Protein 7QCW (pdb70)

Radius of gyration: 28.87 Å; Cα contacts (8 Å, |Δi|>4): 1771; chains: 2; bounding box: 70×71×73 Å

B-factor: mean 75.73, std 15.0, range [30.0, 130.93]

Sequence (804 aa):
QADLLKRGLADLQEHDAELARILDAEVARQQRTLSLVASCCAVKPRTLAASSSALVNVCENVDLVESLAIQRARELFGAQYAGVQSHSASSANYQVLAALLEPGDTLLGYKAIGYGTTKEGLIDYDEVRRLALEHRPRLIICGATAYSRVVDFERFRQIADEAGAILMADISHIAGLVATGRHPSPIDAAHVTTTCTHKQLVGPRGGLILSGRDANEKVPGRDATFSRVLELAVVNMMAAKAAALGYAMTPEFDAEMQRIRDAADVMASEFQARDYEVVGGRSENHTILIRLRAAMTGAIAETALEHCGIVVNKNRVPGETRSSFVTSGLRIGTGALAQRHVDAQGCRQIVDLLCRILDEVTPLGESEFTLDPALRKQFCAEAEALCVKYPIADYLLTQADLLKRGLADLQEHDAELARILDAEVARQQRTLSLVASCCAVKPRTLAASSSALVNVTAGCENVDLVESLAIQRARELFGAQYAGVQSHSASSANYQVLAALLEPGDTLLGMALDGTYYKAIGYGTTKEGLIDYDEVRRLALEHRPRLIICGATAYSRVVDFERFRQIADEAGAILMADISHIAGLVATGRHPSPIDAAHVTTTCTHKQLVGPRGGLILSGRDANEKVPGRDATFSRVLELAPAVNMMAAKAAALGYAMTPEFDAEMQRIRDAADVMASEFQARDYVVGGRSENHTILIRLRAAMTGAIAETALEHCGIVVNKNRVPGETRSSFVTSGLRIGTGALAQRHVDAQGCRQIVDLLCRILDEVTPLGESEFTLDPALRKQFCAEAEALCVKYPIADYL

Nearest PDB structures (foldseek):
  7qcw-assembly1_A  TM=1.003E+00  e=2.066E-83  Pseudomonas chlororaphis subsp. piscium
  7qcw-assembly1_B  TM=9.722E-01  e=6.695E-69  Pseudomonas chlororaphis subsp. piscium
  6f93-assembly1_B  TM=9.137E-01  e=5.234E-39  Helicobacter pylori 26695
  6f93-assembly1_A  TM=8.993E-01  e=3.263E-38  Helicobacter pylori 26695
  9bow-assembly1_A  TM=8.925E-01  e=2.290E-38  Thermus thermophilus HB8

Secondary structure (DSSP, 8-state):
-THHHHHHHHHHHHH-HHHHHHHHHHHHHHHHSEE--SS--PPPHHHHHHTT-GGGG---HHHHHHHHHHHHHHHHHT-SEEEEEESSHHHHHHHHHHHS--SEEEEE--EEEEE-B-TTSSB-HHHHHHHHHHH--SEEEE--SS--S---HHHHHHHHHHHT-EEEEE-TTSHHHHHTTSS---TTTSSEEEEESSTTT---S-EEEEESTTSSSBPSSSSSBHHHHHHTT--HHHHHHHHHHHHTTSHHHHHHHHHHHHHHHHHHHHHHTTTPEETTSS--TTEEEEEPPSS--HHHHHHHHHHTTEE-EE---TT--S-SSS-SEEEEE-HHHHHTT--HHHHHHHHHHHHHHHHT-EE-SSS-EE--HHHHHHHHHHHHHHHHHS--SS--/--HHHHHHHHHHHHHHT--HHHHHHHHHHHHHHHSEE--SS-----HHHHHHTT-GGGG----SHHHHHHHHHHHHHHHHHHT-SEEEEEES-HHHHHHHHHHHH--TT-EEE--------EEE-----TBTTB--HHHHHHHHHHH--SEEEE--SS--S---HHHHHHHHHHTT-EEEEE-GGGHHHHHTTSS---TTTSSEEEEESSSSS-S-S-EEEEE-TTSSSBPTTSSSBHHHHTTT---HHHHHHHHHHHHHHHSHHHHHHHHHHHHHHHHHHHHHHHTT---SSS-SSSEEEEE--TT--HHHHHHHHHHTTEE-EE---SS--S-SSS-SEEEEE-HHHHTTT--HHHHHHHHHHHHHHHTT----SSS-----SSHHHHHHHHHHHHHHHS--GGG-

Structure (mmCIF, N/CA/C/O backbone):
data_7QCW
#
_entry.id   7QCW
#
_cell.length_a   132.400
_cell.length_b   59.640
_cell.length_c   112.120
_cell.angle_alpha   90.00
_cell.angle_beta   109.41
_cell.angle_gamma   90.00
#
_symmetry.space_group_name_H-M   'C 1 2 1'
#
loop_
_atom_site.group_PDB
_atom_site.id
_atom_site.type_symbol
_atom_site.label_atom_id
_atom_site.label_alt_id
_atom_site.label_comp_id
_atom_site.label_asym_id
_atom_site.label_entity_id
_atom_site.label_seq_id
_atom_site.pdbx_PDB_ins_code
_atom_site.Cartn_x
_atom_site.Cartn_y
_atom_site.Cartn_z
_atom_site.occupancy
_atom_site.B_iso_or_equiv
_atom_site.auth_seq_id
_atom_site.auth_comp_id
_atom_site.auth_asym_id
_atom_site.auth_atom_id
_atom_site.pdbx_PDB_model_num
ATOM 1 N N . GLN A 1 18 ? 54.189 -11.804 48.675 1.00 83.16 10 GLN A N 1
ATOM 2 C CA . GLN A 1 18 ? 55.294 -12.215 47.818 1.00 96.35 10 GLN A CA 1
ATOM 3 C C . GLN A 1 18 ? 54.931 -11.973 46.349 1.00 103.18 10 GLN A C 1
ATOM 4 O O . GLN A 1 18 ? 55.340 -12.717 45.457 1.00 98.71 10 GLN A O 1
ATOM 10 N N . ALA A 1 19 ? 54.152 -10.917 46.107 1.00 104.04 11 ALA A N 1
ATOM 11 C CA . ALA A 1 19 ? 54.012 -10.388 44.756 1.00 90.60 11 ALA A CA 1
ATOM 12 C C . ALA A 1 19 ? 55.286 -9.702 44.290 1.00 87.22 11 ALA A C 1
ATOM 13 O O . ALA A 1 19 ? 55.366 -9.275 43.131 1.00 83.99 11 ALA A O 1
ATOM 15 N N . ASP A 1 20 ? 56.268 -9.584 45.188 1.00 89.00 12 ASP A N 1
ATOM 16 C CA . ASP A 1 20 ? 57.603 -9.131 44.822 1.00 92.19 12 ASP A CA 1
ATOM 17 C C . ASP A 1 20 ? 58.211 -10.017 43.743 1.00 89.68 12 ASP A C 1
ATOM 18 O O . ASP A 1 20 ? 59.047 -9.558 42.958 1.00 92.24 12 ASP A O 1
ATOM 23 N N . LEU A 1 21 ? 57.807 -11.290 43.701 1.00 88.23 13 LEU A N 1
ATOM 24 C CA . LEU A 1 21 ? 58.330 -12.224 42.710 1.00 87.90 13 LEU A CA 1
ATOM 25 C C . LEU A 1 21 ? 58.094 -11.717 41.293 1.00 86.60 13 LEU A C 1
ATOM 26 O O . LEU A 1 21 ? 59.017 -11.686 40.468 1.00 84.87 13 LEU A O 1
ATOM 31 N N . LEU A 1 22 ? 56.859 -11.309 40.993 1.00 82.57 14 LEU A N 1
ATOM 32 C CA . LEU A 1 22 ? 56.533 -10.835 39.654 1.00 81.26 14 LEU A CA 1
ATOM 33 C C . LEU A 1 22 ? 57.037 -9.418 39.397 1.00 82.38 14 LEU A C 1
ATOM 34 O O . LEU A 1 22 ? 57.446 -9.115 38.272 1.00 69.65 14 LEU A O 1
ATOM 39 N N . LYS A 1 23 ? 56.998 -8.543 40.407 1.00 86.41 15 LYS A N 1
ATOM 40 C CA . LYS A 1 23 ? 57.454 -7.170 40.226 1.00 87.78 15 LYS A CA 1
ATOM 41 C C . LYS A 1 23 ? 58.939 -7.110 39.911 1.00 82.88 15 LYS A C 1
ATOM 42 O O . LYS A 1 23 ? 59.359 -6.334 39.038 1.00 89.10 15 LYS A O 1
ATOM 48 N N . ARG A 1 24 ? 59.739 -7.907 40.627 1.00 83.68 16 ARG A N 1
ATOM 49 C CA . ARG A 1 24 ? 61.167 -8.003 40.360 1.00 92.42 16 ARG A CA 1
ATOM 50 C C . ARG A 1 24 ? 61.432 -8.927 39.181 1.00 89.29 16 ARG A C 1
ATOM 51 O O . ARG A 1 24 ? 62.504 -8.844 38.562 1.00 85.42 16 ARG A O 1
ATOM 59 N N . GLY A 1 25 ? 60.443 -9.752 38.819 1.00 89.03 17 GLY A N 1
ATOM 60 C CA . GLY A 1 25 ? 60.502 -10.452 37.546 1.00 86.94 17 GLY A CA 1
ATOM 61 C C . GLY A 1 25 ? 60.324 -9.520 36.366 1.00 84.72 17 GLY A C 1
ATOM 62 O O . GLY A 1 25 ? 60.960 -9.694 35.322 1.00 78.99 17 GLY A O 1
ATOM 63 N N . LEU A 1 26 ? 59.469 -8.508 36.525 1.00 85.21 18 LEU A N 1
ATOM 64 C CA . LEU A 1 26 ? 59.415 -7.440 35.539 1.00 83.41 18 LEU A CA 1
ATOM 65 C C . LEU A 1 26 ? 60.746 -6.720 35.471 1.00 84.71 18 LEU A C 1
ATOM 66 O O . LEU A 1 26 ? 61.189 -6.318 34.391 1.00 83.30 18 LEU A O 1
ATOM 71 N N . ALA A 1 27 ? 61.396 -6.550 36.625 1.00 85.71 19 ALA A N 1
ATOM 72 C CA . ALA A 1 27 ? 62.682 -5.870 36.680 1.00 85.68 19 ALA A CA 1
ATOM 73 C C . ALA A 1 27 ? 63.781 -6.673 35.996 1.00 89.08 19 ALA A C 1
ATOM 74 O O . ALA A 1 27 ? 64.708 -6.085 35.430 1.00 90.18 19 ALA A O 1
ATOM 76 N N . ASP A 1 28 ? 63.711 -8.007 36.044 1.00 81.74 20 ASP A N 1
ATOM 77 C CA . ASP A 1 28 ? 64.700 -8.812 35.332 1.00 87.93 20 ASP A CA 1
ATOM 78 C C . ASP A 1 28 ? 64.559 -8.649 33.824 1.00 87.53 20 ASP A C 1
ATOM 79 O O . ASP A 1 28 ? 65.563 -8.547 33.109 1.00 79.45 20 ASP A O 1
ATOM 84 N N . LEU A 1 29 ? 63.321 -8.627 33.325 1.00 83.07 21 LEU A N 1
ATOM 85 C CA . LEU A 1 29 ? 63.099 -8.435 31.896 1.00 81.75 21 LEU A CA 1
ATOM 86 C C . LEU A 1 29 ? 63.600 -7.070 31.441 1.00 89.27 21 LEU A C 1
ATOM 87 O O . LEU A 1 29 ? 64.232 -6.954 30.386 1.00 87.47 21 LEU A O 1
ATOM 92 N N . GLN A 1 30 ? 63.345 -6.028 32.236 1.00 87.65 22 GLN A N 1
ATOM 93 C CA . GLN A 1 30 ? 63.736 -4.677 31.845 1.00 85.24 22 GLN A CA 1
ATOM 94 C C . GLN A 1 30 ? 65.244 -4.554 31.660 1.00 86.35 22 GLN A C 1
ATOM 95 O O . GLN A 1 30 ? 65.704 -3.802 30.793 1.00 98.55 22 GLN A O 1
ATOM 101 N N . GLU A 1 31 ? 66.024 -5.283 32.456 1.00 85.96 23 GLU A N 1
ATOM 102 C CA . GLU A 1 31 ? 67.477 -5.167 32.447 1.00 93.30 23 GLU A CA 1
ATOM 103 C C . GLU A 1 31 ? 68.141 -6.124 31.465 1.00 96.21 23 GLU A C 1
ATOM 104 O O . GLU A 1 31 ? 69.121 -5.754 30.808 1.00 95.61 23 GLU A O 1
ATOM 110 N N . HIS A 1 32 ? 67.632 -7.350 31.352 1.00 94.10 24 HIS A N 1
ATOM 111 C CA . HIS A 1 32 ? 68.318 -8.406 30.620 1.00 93.13 24 HIS A CA 1
ATOM 112 C C . HIS A 1 32 ? 67.671 -8.766 29.293 1.00 88.47 24 HIS A C 1
ATOM 113 O O . HIS A 1 32 ? 68.387 -9.127 28.356 1.00 82.63 24 HIS A O 1
ATOM 120 N N . ASP A 1 33 ? 66.347 -8.696 29.185 1.00 92.23 25 ASP A N 1
ATOM 121 C CA . ASP A 1 33 ? 65.656 -8.866 27.908 1.00 92.68 25 ASP A CA 1
ATOM 122 C C . ASP A 1 33 ? 64.885 -7.579 27.640 1.00 93.62 25 ASP A C 1
ATOM 123 O O . ASP A 1 33 ? 63.669 -7.510 27.831 1.00 90.27 25 ASP A O 1
ATOM 128 N N . ALA A 1 34 ? 65.596 -6.562 27.158 1.00 95.18 26 ALA A N 1
ATOM 129 C CA . ALA A 1 34 ? 64.977 -5.267 26.921 1.00 91.30 26 ALA A CA 1
ATOM 130 C C . ALA A 1 34 ? 64.328 -5.224 25.550 1.00 84.02 26 ALA A C 1
ATOM 131 O O . ALA A 1 34 ? 63.217 -4.718 25.408 1.00 76.25 26 ALA A O 1
ATOM 133 N N . GLU A 1 35 ? 65.006 -5.777 24.547 1.00 82.98 27 GLU A N 1
ATOM 134 C CA . GLU A 1 35 ? 64.402 -6.099 23.256 1.00 85.41 27 GLU A CA 1
ATOM 135 C C . GLU A 1 35 ? 63.003 -6.699 23.339 1.00 83.68 27 GLU A C 1
ATOM 136 O O . GLU A 1 35 ? 62.052 -6.146 22.767 1.00 79.04 27 GLU A O 1
ATOM 142 N N . LEU A 1 36 ? 62.837 -7.792 24.069 1.00 87.49 28 LEU A N 1
ATOM 143 C CA . LEU A 1 36 ? 61.489 -8.323 24.210 1.00 81.80 28 LEU A CA 1
ATOM 144 C C . LEU A 1 36 ? 60.557 -7.289 24.850 1.00 77.87 28 LEU A C 1
ATOM 145 O O . LEU A 1 36 ? 59.406 -7.135 24.424 1.00 78.88 28 LEU A O 1
ATOM 150 N N . ALA A 1 37 ? 61.069 -6.504 25.806 1.00 78.96 29 ALA A N 1
ATOM 151 C CA . ALA A 1 37 ? 60.215 -5.583 26.559 1.00 80.16 29 ALA A CA 1
ATOM 152 C C . ALA A 1 37 ? 59.688 -4.436 25.693 1.00 79.76 29 ALA A C 1
ATOM 153 O O . ALA A 1 37 ? 58.600 -3.904 25.956 1.00 73.75 29 ALA A O 1
ATOM 155 N N . ARG A 1 38 ? 60.430 -4.044 24.652 1.00 73.22 30 ARG A N 1
ATOM 156 C CA . ARG A 1 38 ? 59.914 -3.019 23.752 1.00 72.53 30 ARG A CA 1
ATOM 157 C C . ARG A 1 38 ? 58.640 -3.490 23.060 1.00 75.74 30 ARG A C 1
ATOM 158 O O . ARG A 1 38 ? 57.647 -2.758 23.023 1.00 72.67 30 ARG A O 1
ATOM 166 N N . ILE A 1 39 ? 58.633 -4.725 22.549 1.00 78.81 31 ILE A N 1
ATOM 167 C CA . ILE A 1 39 ? 57.441 -5.248 21.882 1.00 71.78 31 ILE A CA 1
ATOM 168 C C . ILE A 1 39 ? 56.284 -5.385 22.867 1.00 65.21 31 ILE A C 1
ATOM 169 O O . ILE A 1 39 ? 55.123 -5.124 22.527 1.00 70.61 31 ILE A O 1
ATOM 174 N N . LEU A 1 40 ? 56.577 -5.799 24.100 1.00 64.83 32 LEU A N 1
ATOM 175 C CA . LEU A 1 40 ? 55.512 -5.931 25.087 1.00 72.43 32 LEU A CA 1
ATOM 176 C C . LEU A 1 40 ? 54.892 -4.577 25.406 1.00 68.84 32 LEU A C 1
ATOM 177 O O . LEU A 1 40 ? 53.669 -4.464 25.547 1.00 67.77 32 LEU A O 1
ATOM 182 N N . ASP A 1 41 ? 55.722 -3.538 25.518 1.00 74.65 33 ASP A N 1
ATOM 183 C CA . ASP A 1 41 ? 55.206 -2.195 25.748 1.00 64.67 33 ASP A CA 1
ATOM 184 C C . ASP A 1 41 ? 54.512 -1.640 24.511 1.00 63.90 33 ASP A C 1
ATOM 185 O O . ASP A 1 41 ? 53.545 -0.880 24.632 1.00 66.78 33 ASP A O 1
ATOM 190 N N . ALA A 1 42 ? 54.991 -2.004 23.318 1.00 66.21 34 ALA A N 1
ATOM 191 C CA . ALA A 1 42 ? 54.414 -1.469 22.089 1.00 59.68 34 ALA A CA 1
ATOM 192 C C . ALA A 1 42 ? 53.001 -1.993 21.859 1.00 69.69 34 ALA A C 1
ATOM 193 O O . ALA A 1 42 ? 52.141 -1.264 21.351 1.00 75.69 34 ALA A O 1
ATOM 195 N N . GLU A 1 43 ? 52.745 -3.256 22.210 1.00 68.54 35 GLU A N 1
ATOM 196 C CA . GLU A 1 43 ? 51.412 -3.813 22.006 1.00 72.27 35 GLU A CA 1
ATOM 197 C C . GLU A 1 43 ? 50.377 -3.125 22.885 1.00 67.16 35 GLU A C 1
ATOM 198 O O . GLU A 1 43 ? 49.271 -2.819 22.423 1.00 70.13 35 GLU A O 1
ATOM 204 N N . VAL A 1 44 ? 50.711 -2.886 24.156 1.00 65.78 36 VAL A N 1
ATOM 205 C CA . VAL A 1 44 ? 49.791 -2.190 25.054 1.00 71.93 36 VAL A CA 1
ATOM 206 C C . VAL A 1 44 ? 49.411 -0.837 24.467 1.00 66.18 36 VAL A C 1
ATOM 207 O O . VAL A 1 44 ? 48.237 -0.449 24.454 1.00 65.08 36 VAL A O 1
ATOM 211 N N . ALA A 1 45 ? 50.406 -0.102 23.966 1.00 57.51 37 ALA A N 1
ATOM 212 C CA . ALA A 1 45 ? 50.133 1.168 23.302 1.00 67.84 37 ALA A CA 1
ATOM 213 C C . ALA A 1 45 ? 49.267 0.967 22.063 1.00 71.03 37 ALA A C 1
ATOM 214 O O . ALA A 1 45 ? 48.290 1.694 21.850 1.00 74.19 37 ALA A O 1
ATOM 216 N N . ARG A 1 46 ? 49.608 -0.029 21.240 1.00 69.10 38 ARG A N 1
ATOM 217 C CA . ARG A 1 46 ? 48.848 -0.281 20.018 1.00 70.19 38 ARG A CA 1
ATOM 218 C C . ARG A 1 46 ? 47.387 -0.605 20.318 1.00 69.69 38 ARG A C 1
ATOM 219 O O . ARG A 1 46 ? 46.485 -0.108 19.633 1.00 60.04 38 ARG A O 1
ATOM 227 N N . GLN A 1 47 ? 47.135 -1.441 21.335 1.00 70.44 39 GLN A N 1
ATOM 228 C CA . GLN A 1 47 ? 45.773 -1.818 21.709 1.00 74.76 39 GLN A CA 1
ATOM 229 C C . GLN A 1 47 ? 44.956 -0.646 22.208 1.00 68.01 39 GLN A C 1
ATOM 230 O O . GLN A 1 47 ? 43.727 -0.716 22.192 1.00 61.14 39 GLN A O 1
ATOM 236 N N . GLN A 1 48 ? 45.626 0.391 22.677 1.00 61.66 40 GLN A N 1
ATOM 237 C CA . GLN A 1 48 ? 45.059 1.628 23.200 1.00 64.09 40 GLN A CA 1
ATOM 238 C C . GLN A 1 48 ? 45.038 2.774 22.213 1.00 61.29 40 GLN A C 1
ATOM 239 O O . GLN A 1 48 ? 44.231 3.695 22.390 1.00 61.18 40 GLN A O 1
ATOM 245 N N . ARG A 1 49 ? 45.855 2.728 21.161 1.00 55.13 41 ARG A N 1
ATOM 246 C CA . ARG A 1 49 ? 45.702 3.670 20.065 1.00 53.78 41 ARG A CA 1
ATOM 247 C C . ARG A 1 49 ? 44.784 3.144 18.970 1.00 59.75 41 ARG A C 1
ATOM 248 O O . ARG A 1 49 ? 44.586 3.833 17.968 1.00 51.47 41 ARG A O 1
ATOM 256 N N . THR A 1 50 ? 44.220 1.950 19.140 1.00 62.72 42 THR A N 1
ATOM 257 C CA . THR A 1 50 ? 43.369 1.322 18.136 1.00 57.07 42 THR A CA 1
ATOM 258 C C . THR A 1 50 ? 41.931 1.247 18.638 1.00 57.70 42 THR A C 1
ATOM 259 O O . THR A 1 50 ? 41.683 0.799 19.762 1.00 55.92 42 THR A O 1
ATOM 263 N N . LEU A 1 51 ? 40.986 1.668 17.796 1.00 54.64 43 LEU A N 1
ATOM 264 C CA . LEU A 1 51 ? 39.566 1.613 18.130 1.00 55.28 43 LEU A CA 1
ATOM 265 C C . LEU A 1 51 ? 38.999 0.262 17.706 1.00 58.28 43 LEU A C 1
ATOM 266 O O . LEU A 1 51 ? 39.032 -0.087 16.521 1.00 53.07 43 LEU A O 1
ATOM 271 N N . SER A 1 52 ? 38.466 -0.489 18.670 1.00 58.93 44 SER A N 1
ATOM 272 C CA . SER A 1 52 ? 38.074 -1.879 18.457 1.00 61.57 44 SER A CA 1
ATOM 273 C C . SER A 1 52 ? 36.566 -2.032 18.616 1.00 59.17 44 SER A C 1
ATOM 274 O O . SER A 1 52 ? 36.047 -1.978 19.736 1.00 56.58 44 SER A O 1
ATOM 277 N N . LEU A 1 53 ? 35.868 -2.238 17.498 1.00 55.12 45 LEU A N 1
ATOM 278 C CA . LEU A 1 53 ? 34.446 -2.558 17.510 1.00 57.52 45 LEU A CA 1
ATOM 279 C C . LEU A 1 53 ? 34.173 -4.018 17.172 1.00 56.89 45 LEU A C 1
ATOM 280 O O . LEU A 1 53 ? 33.011 -4.394 16.990 1.00 49.42 45 LEU A O 1
ATOM 285 N N . VAL A 1 54 ? 35.213 -4.848 17.075 1.00 63.37 46 VAL A N 1
ATOM 286 C CA . VAL A 1 54 ? 35.009 -6.274 16.859 1.00 65.36 46 VAL A CA 1
ATOM 287 C C . VAL A 1 54 ? 34.351 -6.885 18.090 1.00 63.23 46 VAL A C 1
ATOM 288 O O . VAL A 1 54 ? 34.653 -6.514 19.234 1.00 68.40 46 VAL A O 1
ATOM 292 N N . ALA A 1 55 ? 33.441 -7.831 17.852 1.00 65.94 47 ALA A N 1
ATOM 293 C CA . ALA A 1 55 ? 32.469 -8.221 18.870 1.00 68.31 47 ALA A CA 1
ATOM 294 C C . ALA A 1 55 ? 33.120 -8.948 20.041 1.00 87.57 47 ALA A C 1
ATOM 295 O O . ALA A 1 55 ? 32.868 -8.615 21.205 1.00 97.46 47 ALA A O 1
ATOM 297 N N . SER A 1 56 ? 33.948 -9.949 19.757 1.00 82.22 48 SER A N 1
ATOM 298 C CA . SER A 1 56 ? 34.467 -10.832 20.792 1.00 91.78 48 SER A CA 1
ATOM 299 C C . SER A 1 56 ? 35.873 -10.471 21.248 1.00 90.35 48 SER A C 1
ATOM 300 O O . SER A 1 56 ? 36.435 -11.180 22.087 1.00 97.04 48 SER A O 1
ATOM 303 N N . CYS A 1 57 ? 36.455 -9.396 20.724 1.00 77.45 49 CYS A N 1
ATOM 304 C CA . CYS A 1 57 ? 37.749 -8.927 21.197 1.00 88.01 49 CYS A CA 1
ATOM 305 C C . CYS A 1 57 ? 37.559 -8.000 22.387 1.00 88.62 49 CYS A C 1
ATOM 306 O O . CYS A 1 57 ? 36.768 -7.053 22.330 1.00 85.78 49 CYS A O 1
ATOM 309 N N . CYS A 1 58 ? 38.285 -8.285 23.462 1.00 86.46 50 CYS A N 1
ATOM 310 C CA . CYS A 1 58 ? 38.256 -7.464 24.660 1.00 83.74 50 CYS A CA 1
ATOM 311 C C . CYS A 1 58 ? 39.621 -7.537 25.324 1.00 82.20 50 CYS A C 1
ATOM 312 O O . CYS A 1 58 ? 40.384 -8.484 25.118 1.00 86.73 50 CYS A O 1
ATOM 315 N N . ALA A 1 59 ? 39.926 -6.520 26.121 1.00 81.71 51 ALA A N 1
ATOM 316 C CA . ALA A 1 59 ? 41.157 -6.497 26.897 1.00 83.74 51 ALA A CA 1
ATOM 317 C C . ALA A 1 59 ? 40.896 -7.101 28.270 1.00 80.57 51 ALA A C 1
ATOM 318 O O . ALA A 1 59 ? 39.993 -6.660 28.986 1.00 80.79 51 ALA A O 1
ATOM 320 N N . VAL A 1 60 ? 41.698 -8.102 28.636 1.00 71.74 52 VAL A N 1
ATOM 321 C CA . VAL A 1 60 ? 41.463 -8.864 29.857 1.00 74.51 52 VAL A CA 1
ATOM 322 C C . VAL A 1 60 ? 41.830 -8.008 31.066 1.00 70.17 52 VAL A C 1
ATOM 323 O O . VAL A 1 60 ? 42.793 -7.230 31.026 1.00 60.71 52 VAL A O 1
ATOM 327 N N . LYS A 1 61 ? 41.060 -8.138 32.146 1.00 67.16 53 LYS A N 1
ATOM 328 C CA . LYS A 1 61 ? 41.266 -7.274 33.302 1.00 69.86 53 LYS A CA 1
ATOM 329 C C . LYS A 1 61 ? 42.639 -7.525 33.918 1.00 66.45 53 LYS A C 1
ATOM 330 O O . LYS A 1 61 ? 43.108 -8.669 33.948 1.00 73.06 53 LYS A O 1
ATOM 336 N N . PRO A 1 62 ? 43.309 -6.479 34.415 1.00 66.08 54 PRO A N 1
ATOM 337 C CA . PRO A 1 62 ? 44.681 -6.655 34.924 1.00 75.33 54 PRO A CA 1
ATOM 338 C C . PRO A 1 62 ? 44.797 -7.656 36.060 1.00 72.42 54 PRO A C 1
ATOM 339 O O . PRO A 1 62 ? 45.814 -8.353 36.156 1.00 67.79 54 PRO A O 1
ATOM 343 N N . ARG A 1 63 ? 43.790 -7.736 36.936 1.00 70.20 55 ARG A N 1
ATOM 344 C CA . ARG A 1 63 ? 43.818 -8.726 38.009 1.00 61.23 55 ARG A CA 1
ATOM 345 C C . ARG A 1 63 ? 43.926 -10.135 37.446 1.00 62.27 55 ARG A C 1
ATOM 346 O O . ARG A 1 63 ? 44.709 -10.956 37.940 1.00 66.66 55 ARG A O 1
ATOM 354 N N . THR A 1 64 ? 43.143 -10.429 36.406 1.00 62.21 56 THR A N 1
ATOM 355 C CA . THR A 1 64 ? 43.206 -11.733 35.760 1.00 64.28 56 THR A CA 1
ATOM 356 C C . THR A 1 64 ? 44.567 -11.966 35.115 1.00 64.38 56 THR A C 1
ATOM 357 O O . THR A 1 64 ? 45.058 -13.101 35.090 1.00 57.74 56 THR A O 1
ATOM 361 N N . LEU A 1 65 ? 45.192 -10.907 34.592 1.00 66.77 57 LEU A N 1
ATOM 362 C CA . LEU A 1 65 ? 46.547 -11.031 34.065 1.00 70.74 57 LEU A CA 1
ATOM 363 C C . LEU A 1 65 ? 47.557 -11.309 35.170 1.00 68.60 57 LEU A C 1
ATOM 364 O O . LEU A 1 65 ? 48.564 -11.985 34.930 1.00 71.43 57 LEU A O 1
ATOM 369 N N . ALA A 1 66 ? 47.317 -10.790 36.376 1.00 64.45 58 ALA A N 1
ATOM 370 C CA . ALA A 1 66 ? 48.227 -11.050 37.486 1.00 68.29 58 ALA A CA 1
ATOM 371 C C . ALA A 1 66 ? 48.172 -12.510 37.918 1.00 69.24 58 ALA A C 1
ATOM 372 O O . ALA A 1 66 ? 49.212 -13.125 38.180 1.00 66.13 58 ALA A O 1
ATOM 374 N N . ALA A 1 67 ? 46.967 -13.081 37.999 1.00 70.82 59 ALA A N 1
ATOM 375 C CA . ALA A 1 67 ? 46.832 -14.472 38.421 1.00 68.39 59 ALA A CA 1
ATOM 376 C C . ALA A 1 67 ? 47.355 -15.439 37.368 1.00 64.10 59 ALA A C 1
ATOM 377 O O . ALA A 1 67 ? 47.759 -16.558 37.704 1.00 71.48 59 ALA A O 1
ATOM 379 N N . SER A 1 68 ? 47.361 -15.033 36.097 1.00 68.38 60 SER A N 1
ATOM 380 C CA . SER A 1 68 ? 47.818 -15.909 35.026 1.00 76.46 60 SER A CA 1
ATOM 381 C C . SER A 1 68 ? 49.316 -16.177 35.075 1.00 79.17 60 SER A C 1
ATOM 382 O O . SER A 1 68 ? 49.791 -17.065 34.359 1.00 89.07 60 SER A O 1
ATOM 385 N N . SER A 1 69 ? 50.069 -15.438 35.890 1.00 72.91 61 SER A N 1
ATOM 386 C CA . SER A 1 69 ? 51.510 -15.620 36.005 1.00 74.67 61 SER A CA 1
ATOM 387 C C . SER A 1 69 ? 51.908 -16.058 37.410 1.00 72.22 61 SER A C 1
ATOM 388 O O . SER A 1 69 ? 52.989 -15.716 37.892 1.00 76.73 61 SER A O 1
ATOM 391 N N . SER A 1 70 ? 51.037 -16.811 38.075 1.00 79.85 62 SER A N 1
ATOM 392 C CA . SER A 1 70 ? 51.352 -17.341 39.390 1.00 77.06 62 SER A CA 1
ATOM 393 C C . SER A 1 70 ? 52.513 -18.330 39.301 1.00 79.85 62 SER A C 1
ATOM 394 O O . SER A 1 70 ? 52.893 -18.799 38.225 1.00 80.92 62 SER A O 1
ATOM 397 N N . ALA A 1 71 ? 53.083 -18.645 40.462 1.00 91.73 63 ALA A N 1
ATOM 398 C CA . ALA A 1 71 ? 54.071 -19.709 40.553 1.00 86.05 63 ALA A CA 1
ATOM 399 C C . ALA A 1 71 ? 53.432 -21.089 40.536 1.00 90.63 63 ALA A C 1
ATOM 400 O O . ALA A 1 71 ? 54.147 -22.093 40.617 1.00 101.04 63 ALA A O 1
ATOM 402 N N . LEU A 1 72 ? 52.105 -21.156 40.421 1.00 88.85 64 LEU A N 1
ATOM 403 C CA . LEU A 1 72 ? 51.378 -22.409 40.295 1.00 88.34 64 LEU A CA 1
ATOM 404 C C . LEU A 1 72 ? 51.634 -23.081 38.951 1.00 95.29 64 LEU A C 1
ATOM 405 O O . LEU A 1 72 ? 51.110 -24.170 38.700 1.00 95.39 64 LEU A O 1
ATOM 410 N N . VAL A 1 73 ? 52.416 -22.437 38.081 1.00 98.29 65 VAL A N 1
ATOM 411 C CA . VAL A 1 73 ? 52.915 -23.073 36.866 1.00 99.19 65 VAL A CA 1
ATOM 412 C C . VAL A 1 73 ? 53.943 -24.148 37.199 1.00 102.90 65 VAL A C 1
ATOM 413 O O . VAL A 1 73 ? 54.043 -25.162 36.496 1.00 96.51 65 VAL A O 1
ATOM 417 N N . ASN A 1 74 ? 54.717 -23.956 38.270 1.00 100.61 66 ASN A N 1
ATOM 418 C CA . ASN A 1 74 ? 55.768 -24.898 38.638 1.00 98.68 66 ASN A CA 1
ATOM 419 C C . ASN A 1 74 ? 55.230 -26.239 39.114 1.00 96.35 66 ASN A C 1
ATOM 420 O O . ASN A 1 74 ? 56.031 -27.086 39.527 1.00 97.66 66 ASN A O 1
ATOM 425 N N . VAL A 1 75 ? 53.919 -26.462 39.071 1.00 93.88 67 VAL A N 1
ATOM 426 C CA . VAL A 1 75 ? 53.358 -27.692 39.613 1.00 91.75 67 VAL A CA 1
ATOM 427 C C . VAL A 1 75 ? 53.150 -28.680 38.472 1.00 90.03 67 VAL A C 1
ATOM 428 O O . VAL A 1 75 ? 53.350 -29.883 38.636 1.00 86.87 67 VAL A O 1
ATOM 432 N N . CYS A 1 89 ? 50.078 -31.413 46.414 1.00 118.96 81 CYS A N 1
ATOM 433 C CA . CYS A 1 89 ? 49.735 -30.070 45.961 1.00 109.33 81 CYS A CA 1
ATOM 434 C C . CYS A 1 89 ? 48.264 -29.766 46.223 1.00 110.71 81 CYS A C 1
ATOM 435 O O . CYS A 1 89 ? 47.395 -30.125 45.430 1.00 99.39 81 CYS A O 1
ATOM 438 N N . GLU A 1 90 ? 47.993 -29.102 47.346 1.00 115.36 82 GLU A N 1
ATOM 439 C CA . GLU A 1 90 ? 46.629 -28.767 47.730 1.00 114.20 82 GLU A CA 1
ATOM 440 C C . GLU A 1 90 ? 46.202 -27.382 47.267 1.00 103.39 82 GLU A C 1
ATOM 441 O O . GLU A 1 90 ? 44.997 -27.125 47.157 1.00 100.32 82 GLU A O 1
ATOM 447 N N . ASN A 1 91 ? 47.151 -26.485 46.991 1.00 98.05 83 ASN A N 1
ATOM 448 C CA . ASN A 1 91 ? 46.787 -25.186 46.440 1.00 103.97 83 ASN A CA 1
ATOM 449 C C . ASN A 1 91 ? 46.292 -25.293 45.004 1.00 97.65 83 ASN A C 1
ATOM 450 O O . ASN A 1 91 ? 45.602 -24.382 44.535 1.00 89.39 83 ASN A O 1
ATOM 455 N N . VAL A 1 92 ? 46.627 -26.377 44.295 1.00 97.87 84 VAL A N 1
ATOM 456 C CA . VAL A 1 92 ? 46.117 -26.549 42.938 1.00 96.71 84 VAL A CA 1
ATOM 457 C C . VAL A 1 92 ? 44.647 -26.932 42.977 1.00 89.12 84 VAL A C 1
ATOM 458 O O . VAL A 1 92 ? 43.916 -26.694 42.010 1.00 91.83 84 VAL A O 1
ATOM 462 N N . ASP A 1 93 ? 44.207 -27.544 44.077 1.00 88.28 85 ASP A N 1
ATOM 463 C CA . ASP A 1 93 ? 42.811 -27.887 44.297 1.00 89.00 85 ASP A CA 1
ATOM 464 C C . ASP A 1 93 ? 42.036 -26.729 44.904 1.00 82.00 85 ASP A C 1
ATOM 465 O O . ASP A 1 93 ? 40.815 -26.642 44.728 1.00 77.77 85 ASP A O 1
ATOM 470 N N . LEU A 1 94 ? 42.733 -25.847 45.622 1.00 88.73 86 LEU A N 1
ATOM 471 C CA . LEU A 1 94 ? 42.099 -24.673 46.210 1.00 86.59 86 LEU A CA 1
ATOM 472 C C . LEU A 1 94 ? 41.680 -23.676 45.145 1.00 86.63 86 LEU A C 1
ATOM 473 O O . LEU A 1 94 ? 40.552 -23.168 45.158 1.00 86.33 86 LEU A O 1
ATOM 478 N N . VAL A 1 95 ? 42.590 -23.374 44.222 1.00 85.08 87 VAL A N 1
ATOM 479 C CA . VAL A 1 95 ? 42.259 -22.530 43.083 1.00 80.13 87 VAL A CA 1
ATOM 480 C C . VAL A 1 95 ? 41.144 -23.159 42.261 1.00 81.07 87 VAL A C 1
ATOM 481 O O . VAL A 1 95 ? 40.269 -22.457 41.737 1.00 82.54 87 VAL A O 1
ATOM 485 N N . GLU A 1 96 ? 41.151 -24.488 42.142 1.00 84.41 88 GLU A N 1
ATOM 486 C CA . GLU A 1 96 ? 40.081 -25.160 41.417 1.00 77.46 88 GLU A CA 1
ATOM 487 C C . GLU A 1 96 ? 38.761 -25.062 42.165 1.00 77.65 88 GLU A C 1
ATOM 488 O O . GLU A 1 96 ? 37.716 -24.796 41.559 1.00 75.32 88 GLU A O 1
ATOM 494 N N . SER A 1 97 ? 38.792 -25.262 43.482 1.00 82.94 89 SER A N 1
ATOM 495 C CA . SER A 1 97 ? 37.569 -25.183 44.270 1.00 81.99 89 SER A CA 1
ATOM 496 C C . SER A 1 97 ? 37.017 -23.764 44.291 1.00 75.62 89 SER A C 1
ATOM 497 O O . SER A 1 97 ? 35.796 -23.567 44.270 1.00 73.22 89 SER A O 1
ATOM 500 N N . LEU A 1 98 ? 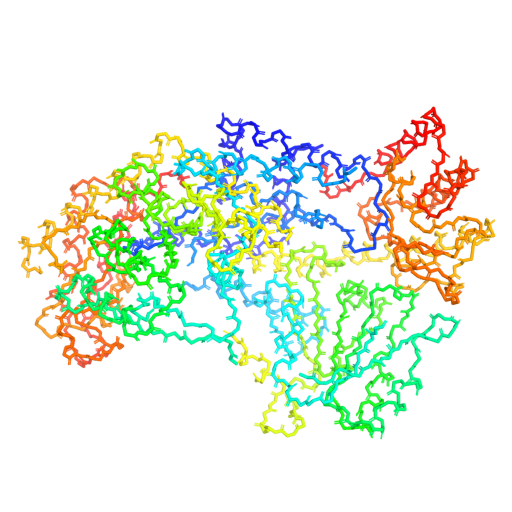37.899 -22.763 44.343 1.00 74.00 90 LEU A N 1
ATOM 501 C CA . LEU A 1 98 ? 37.442 -21.379 44.303 1.00 76.38 90 LEU A CA 1
ATOM 502 C C . LEU A 1 98 ? 36.769 -21.056 42.974 1.00 66.28 90 LEU A C 1
ATOM 503 O O . LEU A 1 98 ? 35.729 -20.390 42.948 1.00 64.03 90 LEU A O 1
ATOM 508 N N . ALA A 1 99 ? 37.338 -21.523 41.859 1.00 70.12 91 ALA A N 1
ATOM 509 C CA . ALA A 1 99 ? 36.728 -21.260 40.558 1.00 68.94 91 ALA A CA 1
ATOM 510 C C . ALA A 1 99 ? 35.391 -21.978 40.413 1.00 58.43 91 ALA A C 1
ATOM 511 O O . ALA A 1 99 ? 34.440 -21.423 39.849 1.00 57.28 91 ALA A O 1
ATOM 513 N N . ILE A 1 100 ? 35.297 -23.214 40.910 1.00 59.13 92 ILE A N 1
ATOM 514 C CA . ILE A 1 100 ? 34.038 -23.948 40.819 1.00 63.91 92 ILE A CA 1
ATOM 515 C C . ILE A 1 100 ? 32.951 -23.237 41.614 1.00 61.19 92 ILE A C 1
ATOM 516 O O . ILE A 1 100 ? 31.819 -23.077 41.141 1.00 69.50 92 ILE A O 1
ATOM 521 N N . GLN A 1 101 ? 33.280 -22.784 42.826 1.00 60.54 93 GLN A N 1
ATOM 522 C CA . GLN A 1 101 ? 32.312 -22.042 43.628 1.00 65.38 93 GLN A CA 1
ATOM 523 C C . GLN A 1 101 ? 31.899 -20.748 42.940 1.00 68.29 93 GLN A C 1
ATOM 524 O O . GLN A 1 101 ? 30.712 -20.403 42.910 1.00 69.95 93 GLN A O 1
ATOM 530 N N . ARG A 1 102 ? 32.866 -20.019 42.382 1.00 67.18 94 ARG A N 1
ATOM 531 C CA . ARG A 1 102 ? 32.567 -18.731 41.766 1.00 65.37 94 ARG A CA 1
ATOM 532 C C . ARG A 1 102 ? 31.722 -18.891 40.507 1.00 67.46 94 ARG A C 1
ATOM 533 O O . ARG A 1 102 ? 30.811 -18.093 40.261 1.00 69.05 94 ARG A O 1
ATOM 541 N N . ALA A 1 103 ? 32.007 -19.915 39.700 1.00 65.30 95 ALA A N 1
ATOM 542 C CA . ALA A 1 103 ? 31.202 -20.157 38.506 1.00 59.27 95 ALA A CA 1
ATOM 543 C C . ALA A 1 103 ? 29.765 -20.508 38.871 1.00 63.76 95 ALA A C 1
ATOM 544 O O . ALA A 1 103 ? 28.823 -20.102 38.180 1.00 70.56 95 ALA A O 1
ATOM 546 N N . ARG A 1 104 ? 29.578 -21.268 39.952 1.00 65.42 96 ARG A N 1
ATOM 547 C CA . ARG A 1 104 ? 28.238 -21.691 40.345 1.00 58.93 96 ARG A CA 1
ATOM 548 C C . ARG A 1 104 ? 27.413 -20.530 40.887 1.00 60.76 96 ARG A C 1
ATOM 549 O O . ARG A 1 104 ? 26.193 -20.494 40.691 1.00 67.57 96 ARG A O 1
ATOM 557 N N . GLU A 1 105 ? 28.053 -19.581 41.572 1.00 66.05 97 GLU A N 1
ATOM 558 C CA . GLU A 1 105 ? 27.337 -18.416 42.080 1.00 70.44 97 GLU A CA 1
ATOM 559 C C . GLU A 1 105 ? 26.955 -17.467 40.951 1.00 69.16 97 GLU A C 1
ATOM 560 O O . GLU A 1 105 ? 25.829 -16.956 40.913 1.00 72.08 97 GLU A O 1
ATOM 566 N N . LEU A 1 106 ? 27.884 -17.224 40.024 1.00 64.35 98 LEU A N 1
ATOM 567 C CA . LEU A 1 106 ? 27.651 -16.262 38.952 1.00 63.91 98 LEU A CA 1
ATOM 568 C C . LEU A 1 106 ? 26.512 -16.697 38.039 1.00 67.55 98 LEU A C 1
ATOM 569 O O . LEU A 1 106 ? 25.689 -15.871 37.624 1.00 71.14 98 LEU A O 1
ATOM 574 N N . PHE A 1 107 ? 26.450 -17.985 37.710 1.00 60.87 99 PHE A N 1
ATOM 575 C CA . PHE A 1 107 ? 25.497 -18.497 36.737 1.00 63.90 99 PHE A CA 1
ATOM 576 C C . PHE A 1 107 ? 24.350 -19.277 37.365 1.00 67.44 99 PHE A C 1
ATOM 577 O O . PHE A 1 107 ? 23.446 -19.708 36.640 1.00 70.18 99 PHE A O 1
ATOM 585 N N . GLY A 1 108 ? 24.351 -19.4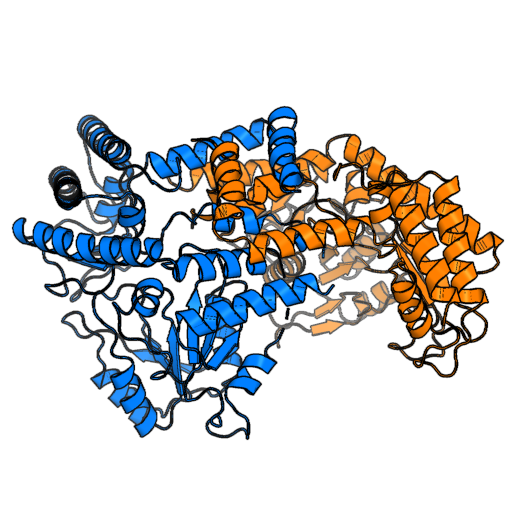62 38.680 1.00 58.30 100 GLY A N 1
ATOM 586 C CA . GLY A 1 108 ? 23.351 -20.312 39.302 1.00 62.68 100 GLY A CA 1
ATOM 587 C C . GLY A 1 108 ? 23.465 -21.761 38.881 1.00 64.41 100 GLY A C 1
ATOM 588 O O . GLY A 1 108 ? 22.445 -22.409 38.613 1.00 65.58 100 GLY A O 1
ATOM 589 N N . ALA A 1 109 ? 24.685 -22.285 38.809 1.00 62.34 101 ALA A N 1
ATOM 590 C CA . ALA A 1 109 ? 24.937 -23.632 38.320 1.00 67.77 101 ALA A CA 1
ATOM 591 C C . ALA A 1 109 ? 25.018 -24.605 39.487 1.00 70.86 101 ALA A C 1
ATOM 592 O O . ALA A 1 109 ? 25.725 -24.351 40.467 1.00 60.56 101 ALA A O 1
ATOM 594 N N . GLN A 1 110 ? 24.284 -25.712 39.384 1.00 73.15 102 GLN A N 1
ATOM 595 C CA . GLN A 1 110 ? 24.440 -26.796 40.344 1.00 69.50 102 GLN A CA 1
ATOM 596 C C . GLN A 1 110 ? 25.649 -27.667 40.031 1.00 68.20 102 GLN A C 1
ATOM 597 O O . GLN A 1 110 ? 26.124 -28.388 40.915 1.00 76.64 102 GLN A O 1
ATOM 603 N N . TYR A 1 111 ? 26.155 -27.609 38.800 1.00 63.42 103 TYR A N 1
ATOM 604 C CA . TYR A 1 111 ? 27.374 -28.298 38.405 1.00 68.17 103 TYR A CA 1
ATOM 605 C C . TYR A 1 111 ? 28.268 -27.341 37.628 1.00 62.68 103 TYR A C 1
ATOM 606 O O . TYR A 1 111 ? 27.785 -26.473 36.897 1.00 69.81 103 TYR A O 1
ATOM 615 N N . ALA A 1 112 ? 29.581 -27.510 37.787 1.00 61.27 104 ALA A N 1
ATOM 616 C CA . ALA A 1 112 ? 30.543 -26.662 37.098 1.00 56.69 104 ALA A CA 1
ATOM 617 C C . ALA A 1 112 ? 31.854 -27.416 36.918 1.00 57.35 104 ALA A C 1
ATOM 618 O O . ALA A 1 112 ? 32.305 -28.114 37.830 1.00 77.11 104 ALA A O 1
ATOM 620 N N . GLY A 1 113 ? 32.459 -27.262 35.739 1.00 52.52 105 GLY A N 1
ATOM 621 C CA . GLY A 1 113 ? 33.759 -27.839 35.438 1.00 63.90 105 GLY A CA 1
ATOM 622 C C . GLY A 1 113 ? 34.670 -26.817 34.786 1.00 58.47 105 GLY A C 1
ATOM 623 O O . GLY A 1 113 ? 34.244 -26.110 33.868 1.00 69.21 105 GLY A O 1
ATOM 624 N N . VAL A 1 114 ? 35.926 -26.734 35.228 1.00 58.89 106 VAL A N 1
ATOM 625 C CA . VAL A 1 114 ? 36.722 -25.533 34.991 1.00 63.06 106 VAL A CA 1
ATOM 626 C C . VAL A 1 114 ? 38.087 -25.813 34.368 1.00 66.17 106 VAL A C 1
ATOM 627 O O . VAL A 1 114 ? 38.891 -24.890 34.196 1.00 80.91 106 VAL A O 1
ATOM 631 N N . GLN A 1 115 ? 38.370 -27.065 34.019 1.00 69.05 107 GLN A N 1
ATOM 632 C CA . GLN A 1 115 ? 39.712 -27.419 33.565 1.00 71.16 107 GLN A CA 1
ATOM 633 C C . GLN A 1 115 ? 39.910 -27.284 32.062 1.00 70.32 107 GLN A C 1
ATOM 634 O O . GLN A 1 115 ? 41.004 -27.585 31.572 1.00 70.58 107 GLN A O 1
ATOM 640 N N . SER A 1 116 ? 38.898 -26.847 31.321 1.00 77.22 108 SER A N 1
ATOM 641 C CA . SER A 1 116 ? 39.047 -26.708 29.880 1.00 77.26 108 SER A CA 1
ATOM 642 C C . SER A 1 116 ? 40.007 -25.573 29.545 1.00 78.83 108 SER A C 1
ATOM 643 O O . SER A 1 116 ? 39.935 -24.484 30.121 1.00 74.35 108 SER A O 1
ATOM 646 N N . HIS A 1 117 ? 40.912 -25.838 28.606 1.00 74.84 109 HIS A N 1
ATOM 647 C CA . HIS A 1 117 ? 41.870 -24.845 28.141 1.00 80.90 109 HIS A CA 1
ATOM 648 C C . HIS A 1 117 ? 41.329 -24.001 26.995 1.00 78.10 109 HIS A C 1
ATOM 649 O O . HIS A 1 117 ? 42.047 -23.128 26.494 1.00 83.21 109 HIS A O 1
ATOM 656 N N . SER A 1 118 ? 40.090 -24.241 26.572 1.00 74.74 110 SER A N 1
ATOM 657 C CA . SER A 1 118 ? 39.460 -23.504 25.486 1.00 74.61 110 SER A CA 1
ATOM 658 C C . SER A 1 118 ? 37.974 -23.829 25.478 1.00 73.95 110 SER A C 1
ATOM 659 O O . SER A 1 118 ? 37.564 -24.913 25.905 1.00 86.95 110 SER A O 1
ATOM 662 N N . ALA A 1 119 ? 37.174 -22.877 24.992 1.00 74.50 111 ALA A N 1
ATOM 663 C CA . ALA A 1 119 ? 35.743 -23.122 24.851 1.00 74.43 111 ALA A CA 1
ATOM 664 C C . ALA A 1 119 ? 35.463 -24.199 23.814 1.00 80.07 111 ALA A C 1
ATOM 665 O O . ALA A 1 119 ? 34.502 -24.964 23.960 1.00 82.95 111 ALA A O 1
ATOM 667 N N . SER A 1 120 ? 36.280 -24.265 22.760 1.00 78.28 112 SER A N 1
ATOM 668 C CA . SER A 1 120 ? 36.160 -25.345 21.787 1.00 70.52 112 SER A CA 1
ATOM 669 C C . SER A 1 120 ? 36.302 -26.702 22.465 1.00 75.97 112 SER A C 1
ATOM 670 O O . SER A 1 120 ? 35.541 -27.635 22.184 1.00 82.04 112 SER A O 1
ATOM 673 N N . SER A 1 121 ? 37.277 -26.825 23.369 1.00 84.62 113 SER A N 1
ATOM 674 C CA . SER A 1 121 ? 37.444 -28.064 24.121 1.00 80.50 113 SER A CA 1
ATOM 675 C C . SER A 1 121 ? 36.218 -28.362 24.973 1.00 76.19 113 SER A C 1
ATOM 676 O O . SER A 1 121 ? 35.776 -29.513 25.056 1.00 77.36 113 SER A O 1
ATOM 679 N N . ALA A 1 122 ? 35.654 -27.334 25.613 1.00 73.74 114 ALA A N 1
ATOM 680 C CA . ALA A 1 122 ? 34.476 -27.538 26.450 1.00 75.30 114 ALA A CA 1
ATOM 681 C C . ALA A 1 122 ? 33.315 -28.103 25.643 1.00 76.06 114 ALA A C 1
ATOM 682 O O . ALA A 1 122 ? 32.573 -28.965 26.128 1.00 77.84 114 ALA A O 1
ATOM 684 N N . ASN A 1 123 ? 33.139 -27.626 24.408 1.00 75.41 115 ASN A N 1
ATOM 685 C CA . ASN A 1 123 ? 32.076 -28.150 23.558 1.00 73.12 115 ASN A CA 1
ATOM 686 C C . ASN A 1 123 ? 32.343 -29.601 23.170 1.00 77.13 115 ASN A C 1
ATOM 687 O O . ASN A 1 123 ? 31.467 -30.462 23.314 1.00 79.54 115 ASN A O 1
ATOM 692 N N . TYR A 1 124 ? 33.555 -29.893 22.689 1.00 78.42 116 TYR A N 1
ATOM 693 C CA . TYR A 1 124 ? 33.867 -31.243 22.226 1.00 79.76 116 TYR A CA 1
ATOM 694 C C . TYR A 1 124 ? 33.808 -32.254 23.365 1.00 78.97 116 TYR A C 1
ATOM 695 O O . TYR A 1 124 ? 33.355 -33.388 23.172 1.00 78.07 116 TYR A O 1
ATOM 704 N N . GLN A 1 125 ? 34.274 -31.866 24.555 1.00 75.22 117 GLN A N 1
ATOM 705 C CA . GLN A 1 125 ? 34.216 -32.768 25.701 1.00 72.21 117 GLN A CA 1
ATOM 706 C C . GLN A 1 125 ? 32.779 -33.166 26.013 1.00 78.52 117 GLN A C 1
ATOM 707 O O . GLN A 1 125 ? 32.494 -34.340 26.277 1.00 85.97 117 GLN A O 1
ATOM 713 N N . VAL A 1 126 ? 31.859 -32.198 25.991 1.00 73.86 118 VAL A N 1
ATOM 714 C CA . VAL A 1 126 ? 30.445 -32.509 26.184 1.00 72.85 118 VAL A CA 1
ATOM 715 C C . VAL A 1 126 ? 29.937 -33.383 25.044 1.00 79.46 118 VAL A C 1
ATOM 716 O O . VAL A 1 126 ? 29.249 -34.386 25.265 1.00 81.46 118 VAL A O 1
ATOM 720 N N . LEU A 1 127 ? 30.281 -33.017 23.805 1.00 78.91 119 LEU A N 1
ATOM 721 C CA . LEU A 1 127 ? 29.827 -33.781 22.648 1.00 82.06 119 LEU A CA 1
ATOM 722 C C . LEU A 1 127 ? 30.336 -35.216 22.687 1.00 79.89 119 LEU A C 1
ATOM 723 O O . LEU A 1 127 ? 29.644 -36.133 22.231 1.00 85.26 119 LEU A O 1
ATOM 728 N N . ALA A 1 128 ? 31.540 -35.430 23.222 1.00 84.09 120 ALA A N 1
ATOM 729 C CA . ALA A 1 128 ? 32.084 -36.781 23.308 1.00 77.45 120 ALA A CA 1
ATOM 730 C C . ALA A 1 128 ? 31.368 -37.602 24.373 1.00 82.02 120 ALA A C 1
ATOM 731 O O . ALA A 1 128 ? 31.149 -38.806 24.193 1.00 93.05 120 ALA A O 1
ATOM 733 N N . ALA A 1 129 ? 30.999 -36.970 25.490 1.00 74.80 121 ALA A N 1
ATOM 734 C CA . ALA A 1 129 ? 30.261 -37.670 26.534 1.00 80.46 121 ALA A CA 1
ATOM 735 C C . ALA A 1 129 ? 28.896 -38.148 26.055 1.00 87.51 121 ALA A C 1
ATOM 736 O O . ALA A 1 129 ? 28.315 -39.049 26.670 1.00 90.22 121 ALA A O 1
ATOM 738 N N . LEU A 1 130 ? 28.385 -37.581 24.957 1.00 86.15 122 LEU A N 1
ATOM 739 C CA . LEU A 1 130 ? 27.005 -37.770 24.509 1.00 72.24 122 LEU A CA 1
ATOM 740 C C . LEU A 1 130 ? 27.072 -38.194 23.039 1.00 76.71 122 LEU A C 1
ATOM 741 O O . LEU A 1 130 ? 26.952 -37.353 22.145 1.00 95.41 122 LEU A O 1
ATOM 746 N N . LEU A 1 131 ? 27.244 -39.493 22.779 1.00 82.97 123 LEU A N 1
ATOM 747 C CA . LEU A 1 131 ? 27.607 -39.964 21.442 1.00 90.14 123 LEU A CA 1
ATOM 748 C C . LEU A 1 131 ? 26.454 -40.735 20.806 1.00 91.82 123 LEU A C 1
ATOM 749 O O . LEU A 1 131 ? 26.077 -41.814 21.278 1.00 92.87 123 LEU A O 1
ATOM 754 N N . GLU A 1 132 ? 25.919 -40.173 19.723 1.00 95.13 124 GLU A N 1
ATOM 755 C CA . GLU A 1 132 ? 24.948 -40.790 18.830 1.00 89.34 124 GLU A CA 1
ATOM 756 C C . GLU A 1 132 ? 24.897 -39.921 17.580 1.00 97.18 124 GLU A C 1
ATOM 757 O O . GLU A 1 132 ? 25.055 -38.698 17.685 1.00 108.37 124 GLU A O 1
ATOM 763 N N . PRO A 1 133 ? 24.714 -40.512 16.392 1.00 102.69 125 PRO A N 1
ATOM 764 C CA . PRO A 1 133 ? 24.887 -39.729 15.152 1.00 102.59 125 PRO A CA 1
ATOM 765 C C . PRO A 1 133 ? 24.109 -38.419 15.081 1.00 94.77 125 PRO A C 1
ATOM 766 O O . PRO A 1 133 ? 24.636 -37.433 14.553 1.00 105.78 125 PRO A O 1
ATOM 770 N N . GLY A 1 134 ? 22.885 -38.370 15.601 1.00 90.57 126 GLY A N 1
ATOM 771 C CA . GLY A 1 134 ? 22.027 -37.216 15.393 1.00 87.46 126 GLY A CA 1
ATOM 772 C C . GLY A 1 134 ? 22.490 -35.995 16.171 1.00 73.98 126 GLY A C 1
ATOM 773 O O . GLY A 1 134 ? 22.566 -36.034 17.411 1.00 67.24 126 GLY A O 1
ATOM 774 N N . ASP A 1 135 ? 22.785 -34.903 15.466 1.00 83.24 127 ASP A N 1
ATOM 775 C CA . ASP A 1 135 ? 23.174 -33.640 16.086 1.00 79.97 127 ASP A CA 1
ATOM 776 C C . ASP A 1 135 ? 22.636 -32.512 15.220 1.00 75.97 127 ASP A C 1
ATOM 777 O O . ASP A 1 135 ? 22.794 -32.539 13.996 1.00 79.63 127 ASP A O 1
ATOM 782 N N . THR A 1 136 ? 22.017 -31.520 15.854 1.00 79.10 128 THR A N 1
ATOM 783 C CA . THR A 1 136 ? 21.467 -30.367 15.156 1.00 74.98 128 THR A CA 1
ATOM 784 C C . THR A 1 136 ? 22.216 -29.124 15.624 1.00 74.05 128 THR A C 1
ATOM 785 O O . THR A 1 136 ? 22.307 -28.872 16.832 1.00 75.39 128 THR A O 1
ATOM 789 N N . LEU A 1 137 ? 22.760 -28.355 14.681 1.00 76.18 129 LEU A N 1
ATOM 790 C CA . LEU A 1 137 ? 23.606 -27.224 15.044 1.00 80.82 129 LEU A CA 1
ATOM 791 C C . LEU A 1 137 ? 23.398 -26.077 14.064 1.00 76.77 129 LEU A C 1
ATOM 792 O O . LEU A 1 137 ? 22.909 -26.265 12.948 1.00 83.64 129 LEU A O 1
ATOM 797 N N . LEU A 1 138 ? 23.774 -24.875 14.503 1.00 78.27 130 LEU A N 1
ATOM 798 C CA . LEU A 1 138 ? 23.609 -23.666 13.705 1.00 81.19 130 LEU A CA 1
ATOM 799 C C . LEU A 1 138 ? 24.829 -23.486 12.811 1.00 88.47 130 LEU A C 1
ATOM 800 O O . LEU A 1 138 ? 25.964 -23.449 13.299 1.00 95.88 130 LEU A O 1
ATOM 805 N N . GLY A 1 139 ? 24.593 -23.363 11.509 1.00 82.73 131 GLY A N 1
ATOM 806 C CA . GLY A 1 139 ? 25.662 -23.146 10.553 1.00 87.88 131 GLY A CA 1
ATOM 807 C C . GLY A 1 139 ? 25.185 -22.491 9.271 1.00 91.31 131 GLY A C 1
ATOM 808 O O . GLY A 1 139 ? 25.447 -21.313 9.028 1.00 96.47 131 GLY A O 1
ATOM 809 N N . TYR A 1 161 ? 30.177 -38.190 14.180 1.00 80.71 153 TYR A N 1
ATOM 810 C CA . TYR A 1 161 ? 28.811 -37.681 14.217 1.00 98.66 153 TYR A CA 1
ATOM 811 C C . TYR A 1 161 ? 28.309 -37.336 12.818 1.00 100.25 153 TYR A C 1
ATOM 812 O O . TYR A 1 161 ? 29.093 -36.989 11.935 1.00 105.15 153 TYR A O 1
ATOM 821 N N . LYS A 1 162 ? 26.995 -37.433 12.623 1.00 92.39 154 LYS A N 1
ATOM 822 C CA . LYS A 1 162 ? 26.337 -36.953 11.413 1.00 95.06 154 LYS A CA 1
ATOM 823 C C . LYS A 1 162 ? 25.682 -35.617 11.744 1.00 91.39 154 LYS A C 1
ATOM 824 O O . LYS A 1 162 ? 24.676 -35.571 12.460 1.00 72.78 154 LYS A O 1
ATOM 830 N N . ALA A 1 163 ? 26.250 -34.533 11.224 1.00 89.62 155 ALA A N 1
ATOM 831 C CA . ALA A 1 163 ? 25.833 -33.189 11.597 1.00 86.47 155 ALA A CA 1
ATOM 832 C C . ALA A 1 163 ? 24.653 -32.746 10.741 1.00 83.33 155 ALA A C 1
ATOM 833 O O . ALA A 1 163 ? 24.759 -32.680 9.511 1.00 77.99 155 ALA A O 1
ATOM 835 N N . ILE A 1 164 ? 23.534 -32.448 11.394 1.00 82.90 156 ILE A N 1
ATOM 836 C CA . ILE A 1 164 ? 22.403 -31.769 10.774 1.00 83.38 156 ILE A CA 1
ATOM 837 C C . ILE A 1 164 ? 22.496 -30.299 11.153 1.00 85.60 156 ILE A C 1
ATOM 838 O O . ILE A 1 164 ? 22.840 -29.964 12.293 1.00 89.67 156 ILE A O 1
ATOM 843 N N . GLY A 1 165 ? 22.216 -29.421 10.204 1.00 79.43 157 GLY A N 1
ATOM 844 C CA . GLY A 1 165 ? 22.396 -27.990 10.397 1.00 73.71 157 GLY A CA 1
ATOM 845 C C . GLY A 1 165 ? 21.099 -27.221 10.242 1.00 78.24 157 GLY A C 1
ATOM 846 O O . GLY A 1 165 ? 20.259 -27.567 9.410 1.00 90.11 157 GLY A O 1
ATOM 847 N N . TYR A 1 166 ? 20.942 -26.182 11.055 1.00 79.14 158 TYR A N 1
ATOM 848 C CA . TYR A 1 166 ? 19.900 -25.185 10.867 1.00 75.85 158 TYR A CA 1
ATOM 849 C C . TYR A 1 166 ? 20.559 -23.830 10.637 1.00 76.09 158 TYR A C 1
ATOM 850 O O . TYR A 1 166 ? 21.784 -23.695 10.683 1.00 78.15 158 TYR A O 1
ATOM 859 N N . GLY A 1 167 ? 19.743 -22.826 10.376 1.00 80.04 159 GLY A N 1
ATOM 860 C CA . GLY A 1 167 ? 20.240 -21.501 10.051 1.00 79.94 159 GLY A CA 1
ATOM 861 C C . GLY A 1 167 ? 19.294 -20.417 10.485 1.00 73.98 159 GLY A C 1
ATOM 862 O O . GLY A 1 167 ? 18.609 -20.538 11.509 1.00 69.40 159 GLY A O 1
ATOM 863 N N . THR A 1 168 ? 19.254 -19.345 9.707 1.00 72.17 160 THR A N 1
ATOM 864 C CA . THR A 1 168 ? 18.456 -18.171 10.012 1.00 73.75 160 THR A CA 1
ATOM 865 C C . THR A 1 168 ? 17.317 -18.005 9.021 1.00 78.16 160 THR A C 1
ATOM 866 O O . THR A 1 168 ? 17.377 -18.479 7.884 1.00 77.46 160 THR A O 1
ATOM 870 N N . THR A 1 169 ? 16.269 -17.333 9.477 1.00 79.47 161 THR A N 1
ATOM 871 C CA . THR A 1 169 ? 15.177 -17.037 8.574 1.00 82.49 161 THR A CA 1
ATOM 872 C C . THR A 1 169 ? 15.623 -15.897 7.661 1.00 88.08 161 THR A C 1
ATOM 873 O O . THR A 1 169 ? 16.559 -15.157 7.976 1.00 88.32 161 THR A O 1
ATOM 877 N N . LYS A 1 170 ? 14.955 -15.755 6.518 1.00 92.41 162 LYS A N 1
ATOM 878 C CA . LYS A 1 170 ? 15.379 -14.763 5.533 1.00 92.83 162 LYS A CA 1
ATOM 879 C C . LYS A 1 170 ? 15.254 -13.338 6.072 1.00 90.10 162 LYS A C 1
ATOM 880 O O . LYS A 1 170 ? 15.590 -12.372 5.377 1.00 92.75 162 LYS A O 1
ATOM 886 N N . GLU A 1 171 ? 14.790 -13.195 7.314 1.00 88.39 163 GLU A N 1
ATOM 887 C CA . GLU A 1 171 ? 14.602 -11.893 7.945 1.00 83.48 163 GLU A CA 1
ATOM 888 C C . GLU A 1 171 ? 15.479 -11.684 9.177 1.00 87.20 163 GLU A C 1
ATOM 889 O O . GLU A 1 171 ? 15.238 -10.738 9.938 1.00 75.05 163 GLU A O 1
ATOM 895 N N . GLY A 1 172 ? 16.484 -12.529 9.394 1.00 87.13 164 GLY A N 1
ATOM 896 C CA . GLY A 1 172 ? 17.487 -12.269 10.410 1.00 85.46 164 GLY A CA 1
ATOM 897 C C . GLY A 1 172 ? 17.272 -12.915 11.761 1.00 84.26 164 GLY A C 1
ATOM 898 O O . GLY A 1 172 ? 17.834 -12.435 12.752 1.00 86.53 164 GLY A O 1
ATOM 899 N N . LEU A 1 173 ? 16.490 -13.989 11.839 1.00 81.02 165 LEU A N 1
ATOM 900 C CA . LEU A 1 173 ? 16.217 -14.666 13.099 1.00 74.27 165 LEU A CA 1
ATOM 901 C C . LEU A 1 173 ? 16.559 -16.141 12.963 1.00 67.46 165 LEU A C 1
ATOM 902 O O . LEU A 1 173 ? 16.569 -16.693 11.862 1.00 71.43 165 LEU A O 1
ATOM 907 N N . ILE A 1 174 ? 16.833 -16.784 14.102 1.00 68.42 166 ILE A N 1
ATOM 908 C CA . ILE A 1 174 ? 16.963 -18.235 14.105 1.00 60.03 166 ILE A CA 1
ATOM 909 C C . ILE A 1 174 ? 15.643 -18.841 13.659 1.00 63.40 166 ILE A C 1
ATOM 910 O O . ILE A 1 174 ? 14.572 -18.476 14.158 1.00 58.23 166 ILE A O 1
ATOM 915 N N . ASP A 1 175 ? 15.710 -19.760 12.697 1.00 62.86 167 ASP A N 1
ATOM 916 C CA . ASP A 1 175 ? 14.517 -20.452 12.217 1.00 64.43 167 ASP A CA 1
ATOM 917 C C . ASP A 1 175 ? 14.217 -21.588 13.190 1.00 69.72 167 ASP A C 1
ATOM 918 O O . ASP A 1 175 ? 14.480 -22.765 12.929 1.00 74.01 167 ASP A O 1
ATOM 923 N N . TYR A 1 176 ? 13.663 -21.217 14.350 1.00 64.28 168 TYR A N 1
ATOM 924 C CA . TYR A 1 176 ? 13.347 -22.221 15.361 1.00 67.83 168 TYR A CA 1
ATOM 925 C C . TYR A 1 176 ? 12.327 -23.228 14.848 1.00 68.44 168 TYR A C 1
ATOM 926 O O . TYR A 1 176 ? 12.352 -24.396 15.253 1.00 62.74 168 TYR A O 1
ATOM 935 N N . ASP A 1 177 ? 11.410 -22.795 13.977 1.00 67.00 169 ASP A N 1
ATOM 936 C CA . ASP A 1 177 ? 10.472 -23.737 13.377 1.00 62.00 169 ASP A CA 1
ATOM 937 C C . ASP A 1 177 ? 11.192 -24.742 12.488 1.00 64.80 169 ASP A C 1
ATOM 938 O O . ASP A 1 177 ? 10.712 -25.867 12.311 1.00 71.91 169 ASP A O 1
ATOM 943 N N . GLU A 1 178 ? 12.337 -24.355 11.920 1.00 62.53 170 GLU A N 1
ATOM 944 C CA . GLU A 1 178 ? 13.173 -25.314 11.207 1.00 69.60 170 GLU A CA 1
ATOM 945 C C . GLU A 1 178 ? 13.913 -26.227 12.177 1.00 72.17 170 GLU A C 1
ATOM 946 O O . GLU A 1 178 ? 14.091 -27.417 11.897 1.00 70.13 170 GLU A O 1
ATOM 952 N N . VAL A 1 179 ? 14.344 -25.689 13.322 1.00 68.42 171 VAL A N 1
ATOM 953 C CA . VAL A 1 179 ? 14.917 -26.533 14.368 1.00 65.15 171 VAL A CA 1
ATOM 954 C C . VAL A 1 179 ? 13.920 -27.612 14.768 1.00 63.76 171 VAL A C 1
ATOM 955 O O . VAL A 1 179 ? 14.284 -28.777 14.970 1.00 73.92 171 VAL A O 1
ATOM 959 N N . ARG A 1 180 ? 12.645 -27.238 14.878 1.00 63.13 172 ARG A N 1
ATOM 960 C CA . ARG A 1 180 ? 11.600 -28.192 15.231 1.00 61.15 172 ARG A CA 1
ATOM 961 C C . ARG A 1 180 ? 11.421 -29.250 14.147 1.00 68.18 172 ARG A C 1
ATOM 962 O O . ARG A 1 180 ? 11.368 -30.450 14.441 1.00 70.93 172 ARG A O 1
ATOM 970 N N . ARG A 1 181 ? 11.320 -28.821 12.886 1.00 66.29 173 ARG A N 1
ATOM 971 C CA . ARG A 1 181 ? 11.082 -29.764 11.796 1.00 67.42 173 ARG A CA 1
ATOM 972 C C . ARG A 1 181 ? 12.235 -30.749 11.654 1.00 70.90 173 ARG A C 1
ATOM 973 O O . ARG A 1 181 ? 12.017 -31.947 11.442 1.00 79.46 173 ARG A O 1
ATOM 981 N N . LEU A 1 182 ? 13.472 -30.260 11.766 1.00 69.33 174 LEU A N 1
ATOM 982 C CA . LEU A 1 182 ? 14.629 -31.142 11.680 1.00 72.82 174 LEU A CA 1
ATOM 983 C C . LEU A 1 182 ? 14.684 -32.097 12.867 1.00 74.45 174 LEU A C 1
ATOM 984 O O . LEU A 1 182 ? 15.084 -33.258 12.719 1.00 75.60 174 LEU A O 1
ATOM 989 N N . ALA A 1 183 ? 14.292 -31.624 14.053 1.00 71.19 175 ALA A N 1
ATOM 990 C CA . ALA A 1 183 ? 14.357 -32.463 15.246 1.00 69.41 175 ALA A CA 1
ATOM 991 C C . ALA A 1 183 ? 13.339 -33.595 15.192 1.00 74.21 175 ALA A C 1
ATOM 992 O O . ALA A 1 183 ? 13.653 -34.737 15.548 1.00 71.87 175 ALA A O 1
ATOM 994 N N . LEU A 1 184 ? 12.113 -33.300 14.756 1.00 74.77 176 LEU A N 1
ATOM 995 C CA . LEU A 1 184 ? 11.081 -34.328 14.689 1.00 78.17 176 LEU A CA 1
ATOM 996 C C . LEU A 1 184 ? 11.308 -35.299 13.539 1.00 79.14 176 LEU A C 1
ATOM 997 O O . LEU A 1 184 ? 10.694 -36.371 13.518 1.00 77.22 176 LEU A O 1
ATOM 1002 N N . GLU A 1 185 ? 12.174 -34.951 12.590 1.00 72.80 177 GLU A N 1
ATOM 1003 C CA . GLU A 1 185 ? 12.481 -35.820 11.463 1.00 74.58 177 GLU A CA 1
ATOM 1004 C C . GLU A 1 185 ? 13.647 -36.756 11.765 1.00 82.15 177 GLU A C 1
ATOM 1005 O O . GLU A 1 185 ? 13.519 -37.976 11.623 1.00 81.54 177 GLU A O 1
ATOM 1011 N N . HIS A 1 186 ? 14.784 -36.205 12.191 1.00 80.89 178 HIS A N 1
ATOM 1012 C CA . HIS A 1 186 ? 15.996 -36.991 12.377 1.00 74.53 178 HIS A CA 1
ATOM 1013 C C . HIS A 1 186 ? 16.198 -37.485 13.804 1.00 72.21 178 HIS A C 1
ATOM 1014 O O . HIS A 1 186 ? 17.123 -38.271 14.037 1.00 77.54 178 HIS A O 1
ATOM 1021 N N . ARG A 1 187 ? 15.355 -37.061 14.755 1.00 64.10 179 ARG A N 1
ATOM 1022 C CA . ARG A 1 187 ? 15.432 -37.472 16.156 1.00 76.04 179 ARG A CA 1
ATOM 1023 C C . ARG A 1 187 ? 16.857 -37.362 16.688 1.00 78.88 179 ARG A C 1
ATOM 1024 O O . ARG A 1 187 ? 17.503 -38.384 16.955 1.00 71.37 179 ARG A O 1
ATOM 1032 N N . PRO A 1 188 ? 17.379 -36.150 16.856 1.00 72.13 180 PRO A N 1
ATOM 1033 C CA . PRO A 1 188 ? 18.793 -35.990 17.207 1.00 71.39 180 PRO A CA 1
ATOM 1034 C C . PRO A 1 188 ? 19.069 -36.354 18.659 1.00 68.26 180 PRO A C 1
ATOM 1035 O O . PRO A 1 188 ? 18.178 -36.368 19.512 1.00 64.86 180 PRO A O 1
ATOM 1039 N N . ARG A 1 189 ? 20.342 -36.655 18.930 1.00 64.01 181 ARG A N 1
ATOM 1040 C CA . ARG A 1 189 ? 20.762 -36.932 20.301 1.00 68.64 181 ARG A CA 1
ATOM 1041 C C . ARG A 1 189 ? 20.813 -35.647 21.120 1.00 70.74 181 ARG A C 1
ATOM 1042 O O . ARG A 1 189 ? 20.139 -35.526 22.149 1.00 70.10 181 ARG A O 1
ATOM 1050 N N . LEU A 1 190 ? 21.604 -34.669 20.680 1.00 62.37 182 LEU A N 1
ATOM 1051 C CA . LEU A 1 190 ? 21.492 -33.320 21.211 1.00 73.15 182 LEU A CA 1
ATOM 1052 C C . LEU A 1 190 ? 21.255 -32.321 20.090 1.00 72.01 182 LEU A C 1
ATOM 1053 O O . LEU A 1 190 ? 21.612 -32.555 18.931 1.00 71.65 182 LEU A O 1
ATOM 1058 N N . ILE A 1 191 ? 20.635 -31.206 20.463 1.00 72.73 183 ILE A N 1
ATOM 1059 C CA . ILE A 1 191 ? 20.574 -30.003 19.647 1.00 64.19 183 ILE A CA 1
ATOM 1060 C C . ILE A 1 191 ? 21.484 -28.970 20.293 1.00 76.60 183 ILE A C 1
ATOM 1061 O O . ILE A 1 191 ? 21.401 -28.733 21.504 1.00 68.77 183 ILE A O 1
ATOM 1066 N N . ILE A 1 192 ? 22.360 -28.369 19.494 1.00 80.27 184 ILE A N 1
ATOM 1067 C CA . ILE A 1 192 ? 23.259 -27.321 19.962 1.00 70.47 184 ILE A CA 1
ATOM 1068 C C . ILE A 1 192 ? 22.636 -25.974 19.633 1.00 66.70 184 ILE A C 1
ATOM 1069 O O . ILE A 1 192 ? 22.275 -25.713 18.479 1.00 71.81 184 ILE A O 1
ATOM 1074 N N . CYS A 1 193 ? 22.499 -25.124 20.644 1.00 65.27 185 CYS A N 1
ATOM 1075 C CA . CYS A 1 193 ? 22.039 -23.760 20.457 1.00 63.26 185 CYS A CA 1
ATOM 1076 C C . CYS A 1 193 ? 23.129 -22.793 20.897 1.00 63.00 185 CYS A C 1
ATOM 1077 O O . CYS A 1 193 ? 24.077 -23.166 21.595 1.00 59.47 185 CYS A O 1
ATOM 1080 N N . GLY A 1 194 ? 22.987 -21.543 20.472 1.00 70.00 186 GLY A N 1
ATOM 1081 C CA . GLY A 1 194 ? 24.013 -20.538 20.738 1.00 67.26 186 GLY A CA 1
ATOM 1082 C C . GLY A 1 194 ? 24.592 -20.084 19.411 1.00 71.84 186 GLY A C 1
ATOM 1083 O O . GLY A 1 194 ? 25.009 -20.883 18.574 1.00 75.25 186 GLY A O 1
ATOM 1084 N N . ALA A 1 195 ? 24.616 -18.768 19.221 1.00 72.09 187 ALA A N 1
ATOM 1085 C CA . ALA A 1 195 ? 25.051 -18.170 17.969 1.00 73.30 187 ALA A CA 1
ATOM 1086 C C . ALA A 1 195 ? 26.143 -17.145 18.239 1.00 73.13 187 ALA A C 1
ATOM 1087 O O . ALA A 1 195 ? 26.274 -16.620 19.348 1.00 74.66 187 ALA A O 1
ATOM 1089 N N . THR A 1 196 ? 26.932 -16.868 17.202 1.00 75.21 188 THR A N 1
ATOM 1090 C CA . THR A 1 196 ? 28.086 -15.983 17.306 1.00 79.16 188 THR A CA 1
ATOM 1091 C C . THR A 1 196 ? 27.824 -14.582 16.765 1.00 80.92 188 THR A C 1
ATOM 1092 O O . THR A 1 196 ? 28.283 -13.602 17.359 1.00 84.09 188 THR A O 1
ATOM 1096 N N . ALA A 1 197 ? 27.101 -14.460 15.651 1.00 77.26 189 ALA A N 1
ATOM 1097 C CA . ALA A 1 197 ? 26.841 -13.173 15.017 1.00 70.62 189 ALA A CA 1
ATOM 1098 C C . ALA A 1 197 ? 25.385 -12.739 15.142 1.00 64.31 189 ALA A C 1
ATOM 1099 O O . ALA A 1 197 ? 24.978 -11.764 14.500 1.00 80.63 189 ALA A O 1
ATOM 1101 N N . TYR A 1 198 ? 24.598 -13.440 15.951 1.00 66.06 190 TYR A N 1
ATOM 1102 C CA . TYR A 1 198 ? 23.198 -13.104 16.161 1.00 68.94 190 TYR A CA 1
ATOM 1103 C C . TYR A 1 198 ? 23.084 -11.799 16.946 1.00 57.87 190 TYR A C 1
ATOM 1104 O O . TYR A 1 198 ? 23.934 -11.474 17.779 1.00 56.56 190 TYR A O 1
ATOM 1113 N N . SER A 1 199 ? 22.028 -11.035 16.661 1.00 68.65 191 SER A N 1
ATOM 1114 C CA . SER A 1 199 ? 21.833 -9.722 17.268 1.00 71.83 191 SER A CA 1
ATOM 1115 C C . SER A 1 199 ? 20.597 -9.676 18.159 1.00 67.83 191 SER A C 1
ATOM 1116 O O . SER A 1 199 ? 20.046 -8.596 18.394 1.00 68.21 191 SER A O 1
ATOM 1119 N N . ARG A 1 200 ? 20.147 -10.826 18.658 1.00 68.55 192 ARG A N 1
ATOM 1120 C CA . ARG A 1 200 ? 18.859 -10.920 19.327 1.00 67.04 192 ARG A CA 1
ATOM 1121 C C . ARG A 1 200 ? 18.963 -11.952 20.440 1.00 73.37 192 ARG A C 1
ATOM 1122 O O . ARG A 1 200 ? 19.928 -12.716 20.515 1.00 73.79 192 ARG A O 1
ATOM 1130 N N . VAL A 1 201 ? 17.960 -11.966 21.315 1.00 75.98 193 VAL A N 1
ATOM 1131 C CA . VAL A 1 201 ? 17.976 -12.887 22.446 1.00 72.46 193 VAL A CA 1
ATOM 1132 C C . VAL A 1 201 ? 17.689 -14.298 21.949 1.00 57.00 193 VAL A C 1
ATOM 1133 O O . VAL A 1 201 ? 16.639 -14.560 21.349 1.00 57.71 193 VAL A O 1
ATOM 1137 N N . VAL A 1 202 ? 18.624 -15.215 22.200 1.00 55.05 194 VAL A N 1
ATOM 1138 C CA . VAL A 1 202 ? 18.379 -16.624 21.922 1.00 56.32 194 VAL A CA 1
ATOM 1139 C C . VAL A 1 202 ? 17.394 -17.165 22.947 1.00 53.95 194 VAL A C 1
ATOM 1140 O O . VAL A 1 202 ? 17.612 -17.055 24.161 1.00 59.90 194 VAL A O 1
ATOM 1144 N N . ASP A 1 203 ? 16.299 -17.747 22.465 1.00 56.10 195 ASP A N 1
ATOM 1145 C CA . ASP A 1 203 ? 15.266 -18.291 23.345 1.00 63.28 195 ASP A CA 1
ATOM 1146 C C . ASP A 1 203 ? 15.663 -19.716 23.704 1.00 58.07 195 ASP A C 1
ATOM 1147 O O . ASP A 1 203 ? 15.265 -20.682 23.051 1.00 55.13 195 ASP A O 1
ATOM 1152 N N . PHE A 1 204 ? 16.474 -19.846 24.758 1.00 53.43 196 PHE A N 1
ATOM 1153 C CA . PHE A 1 204 ? 16.884 -21.170 25.213 1.00 59.05 196 PHE A CA 1
ATOM 1154 C C . PHE A 1 204 ? 15.693 -21.989 25.693 1.00 63.44 196 PHE A C 1
ATOM 1155 O O . PHE A 1 204 ? 15.720 -23.223 25.622 1.00 67.84 196 PHE A O 1
ATOM 1163 N N . GLU A 1 205 ? 14.645 -21.325 26.186 1.00 54.35 197 GLU A N 1
ATOM 1164 C CA . GLU A 1 205 ? 13.438 -22.043 26.583 1.00 49.83 197 GLU A CA 1
ATOM 1165 C C . GLU A 1 205 ? 12.735 -22.656 25.377 1.00 66.17 197 GLU A C 1
ATOM 1166 O O . GLU A 1 205 ? 12.238 -23.785 25.453 1.00 74.64 197 GLU A O 1
ATOM 1172 N N . ARG A 1 206 ? 12.679 -21.926 24.259 1.00 59.15 198 ARG A N 1
ATOM 1173 C CA . ARG A 1 206 ? 12.079 -22.472 23.044 1.00 59.33 198 ARG A CA 1
ATOM 1174 C C . ARG A 1 206 ? 12.831 -23.708 22.572 1.00 55.78 198 ARG A C 1
ATOM 1175 O O . ARG A 1 206 ? 12.223 -24.731 22.237 1.00 60.89 198 ARG A O 1
ATOM 1183 N N . PHE A 1 207 ? 14.164 -23.625 22.545 1.00 54.74 199 PHE A N 1
ATOM 1184 C CA . PHE A 1 207 ? 14.988 -24.752 22.118 1.00 65.54 199 PHE A CA 1
ATOM 1185 C C . PHE A 1 207 ? 14.713 -25.985 22.971 1.00 69.50 199 PHE A C 1
ATOM 1186 O O . PHE A 1 207 ? 14.607 -27.103 22.452 1.00 66.45 199 PHE A O 1
ATOM 1194 N N . ARG A 1 208 ? 14.590 -25.787 24.285 1.00 67.42 200 ARG A N 1
ATOM 1195 C CA . ARG A 1 208 ? 14.337 -26.873 25.226 1.00 66.86 200 ARG A CA 1
ATOM 1196 C C . ARG A 1 208 ? 12.942 -27.461 25.046 1.00 69.38 200 ARG A C 1
ATOM 1197 O O . ARG A 1 208 ? 12.757 -28.673 25.212 1.00 75.31 200 ARG A O 1
ATOM 1205 N N . GLN A 1 209 ? 11.952 -26.626 24.712 1.00 67.35 201 GLN A N 1
ATOM 1206 C CA . GLN A 1 209 ? 10.629 -27.137 24.361 1.00 67.08 201 GLN A CA 1
ATOM 1207 C C . GLN A 1 209 ? 10.710 -28.054 23.150 1.00 72.70 201 GLN A C 1
ATOM 1208 O O . GLN A 1 209 ? 10.092 -29.125 23.119 1.00 71.96 201 GLN A O 1
ATOM 1214 N N . ILE A 1 210 ? 11.460 -27.633 22.130 1.00 67.47 202 ILE A N 1
ATOM 1215 C CA . ILE A 1 210 ? 11.638 -28.453 20.935 1.00 74.10 202 ILE A CA 1
ATOM 1216 C C . ILE A 1 210 ? 12.345 -29.754 21.288 1.00 69.61 202 ILE A C 1
ATOM 1217 O O . ILE A 1 210 ? 11.943 -30.840 20.855 1.00 75.95 202 ILE A O 1
ATOM 1222 N N . ALA A 1 211 ? 13.410 -29.661 22.087 1.00 62.20 203 ALA A N 1
ATOM 1223 C CA . ALA A 1 211 ? 14.196 -30.843 22.425 1.00 70.51 203 ALA A CA 1
ATOM 1224 C C . ALA A 1 211 ? 13.376 -31.854 23.215 1.00 74.54 203 ALA A C 1
ATOM 1225 O O . ALA A 1 211 ? 13.482 -33.064 22.987 1.00 81.50 203 ALA A O 1
ATOM 1227 N N . ASP A 1 212 ? 12.550 -31.379 24.149 1.00 69.34 204 ASP A N 1
ATOM 1228 C CA . ASP A 1 212 ? 11.785 -32.280 25.002 1.00 71.82 204 ASP A CA 1
ATOM 1229 C C . ASP A 1 212 ? 10.639 -32.969 24.270 1.00 76.09 204 ASP A C 1
ATOM 1230 O O . ASP A 1 212 ? 10.051 -33.903 24.824 1.00 88.54 204 ASP A O 1
ATOM 1235 N N . GLU A 1 213 ? 10.303 -32.536 23.055 1.00 77.21 205 GLU A N 1
ATOM 1236 C CA . GLU A 1 213 ? 9.347 -33.255 22.227 1.00 75.89 205 GLU A CA 1
ATOM 1237 C C . GLU A 1 213 ? 10.020 -34.136 21.183 1.00 75.72 205 GLU A C 1
ATOM 1238 O O . GLU A 1 213 ? 9.342 -34.957 20.557 1.00 78.97 205 GLU A O 1
ATOM 1244 N N . ALA A 1 214 ? 11.329 -33.984 20.983 1.00 72.92 206 ALA A N 1
ATOM 1245 C CA . ALA A 1 214 ? 12.103 -34.853 20.107 1.00 77.69 206 ALA A CA 1
ATOM 1246 C C . ALA A 1 214 ? 13.041 -35.770 20.882 1.00 73.37 206 ALA A C 1
ATOM 1247 O O . ALA A 1 214 ? 13.873 -36.449 20.271 1.00 73.60 206 ALA A O 1
ATOM 1249 N N . GLY A 1 215 ? 12.928 -35.805 22.206 1.00 62.48 207 GLY A N 1
ATOM 1250 C CA . GLY A 1 215 ? 13.792 -36.650 23.019 1.00 74.67 207 GLY A CA 1
ATOM 1251 C C . GLY A 1 215 ? 15.263 -36.328 22.884 1.00 74.08 207 GLY A C 1
ATOM 1252 O O . GLY A 1 215 ? 16.090 -37.243 22.779 1.00 66.55 207 GLY A O 1
ATOM 1253 N N . ALA A 1 216 ? 15.612 -35.046 22.887 1.00 75.76 208 ALA A N 1
ATOM 1254 C CA . ALA A 1 216 ? 16.979 -34.605 22.665 1.00 69.56 208 ALA A CA 1
ATOM 1255 C C . ALA A 1 216 ? 17.510 -33.873 23.890 1.00 65.62 208 ALA A C 1
ATOM 1256 O O . ALA A 1 216 ? 16.766 -33.502 24.802 1.00 65.27 208 ALA A O 1
ATOM 1258 N N . ILE A 1 217 ? 18.823 -33.680 23.896 1.00 56.46 209 ILE A N 1
ATOM 1259 C CA . ILE A 1 217 ? 19.517 -32.905 24.915 1.00 69.64 209 ILE A CA 1
ATOM 1260 C C . ILE A 1 217 ? 19.814 -31.529 24.337 1.00 66.72 209 ILE A C 1
ATOM 1261 O O . ILE A 1 217 ? 20.057 -31.379 23.135 1.00 68.32 209 ILE A O 1
ATOM 1266 N N . LEU A 1 218 ? 19.772 -30.508 25.185 1.00 66.25 210 LEU A N 1
ATOM 1267 C CA . LEU A 1 218 ? 20.040 -29.141 24.758 1.00 70.78 210 LEU A CA 1
ATOM 1268 C C . LEU A 1 218 ? 21.378 -28.689 25.324 1.00 64.31 210 LEU A C 1
ATOM 1269 O O . LEU A 1 218 ? 21.582 -28.708 26.543 1.00 56.29 210 LEU A O 1
ATOM 1274 N N . MET A 1 219 ? 22.281 -28.285 24.436 1.00 70.29 211 MET A N 1
ATOM 1275 C CA . MET A 1 219 ? 23.572 -27.725 24.800 1.00 67.46 211 MET A CA 1
ATOM 1276 C C . MET A 1 219 ? 23.639 -26.289 24.304 1.00 57.52 211 MET A C 1
ATOM 1277 O O . MET A 1 219 ? 23.214 -25.990 23.184 1.00 62.20 211 MET A O 1
ATOM 1282 N N . ALA A 1 220 ? 24.169 -25.400 25.140 1.00 62.52 212 ALA A N 1
ATOM 1283 C CA . ALA A 1 220 ? 24.178 -23.972 24.848 1.00 55.00 212 ALA A CA 1
ATOM 1284 C C . ALA A 1 220 ? 25.589 -23.431 25.001 1.00 51.19 212 ALA A C 1
ATOM 1285 O O . ALA A 1 220 ? 26.191 -23.555 26.072 1.00 55.05 212 ALA A O 1
ATOM 1287 N N . ASP A 1 221 ? 26.110 -22.825 23.936 1.00 55.27 213 ASP A N 1
ATOM 1288 C CA . ASP A 1 221 ? 27.363 -22.077 23.993 1.00 67.27 213 ASP A CA 1
ATOM 1289 C C . ASP A 1 221 ? 26.998 -20.609 24.182 1.00 58.71 213 ASP A C 1
ATOM 1290 O O . ASP A 1 221 ? 26.622 -19.921 23.230 1.00 56.08 213 ASP A O 1
ATOM 1295 N N . ILE A 1 222 ? 27.118 -20.132 25.416 1.00 54.26 214 ILE A N 1
ATOM 1296 C CA . ILE A 1 222 ? 26.829 -18.745 25.750 1.00 59.16 214 ILE A CA 1
ATOM 1297 C C . ILE A 1 222 ? 28.107 -17.909 25.757 1.00 58.37 214 ILE A C 1
ATOM 1298 O O . ILE A 1 222 ? 28.160 -16.854 26.390 1.00 61.64 214 ILE A O 1
ATOM 1303 N N . SER A 1 223 ? 29.132 -18.371 25.036 1.00 63.70 215 SER A N 1
ATOM 1304 C CA . SER A 1 223 ? 30.447 -17.744 25.062 1.00 62.06 215 SER A CA 1
ATOM 1305 C C . SER A 1 223 ? 30.381 -16.265 24.699 1.00 66.04 215 SER A C 1
ATOM 1306 O O . SER A 1 223 ? 31.084 -15.442 25.297 1.00 59.64 215 SER A O 1
ATOM 1309 N N . HIS A 1 224 ? 29.536 -15.903 23.737 1.00 64.77 216 HIS A N 1
ATOM 1310 C CA . HIS A 1 224 ? 29.498 -14.533 23.244 1.00 55.80 216 HIS A CA 1
ATOM 1311 C C . HIS A 1 224 ? 28.554 -13.626 24.027 1.00 60.99 216 HIS A C 1
ATOM 1312 O O . HIS A 1 224 ? 28.583 -12.408 23.819 1.00 57.65 216 HIS A O 1
ATOM 1319 N N . ILE A 1 225 ? 27.736 -14.175 24.924 1.00 56.94 217 ILE A N 1
ATOM 1320 C CA . ILE A 1 225 ? 26.779 -13.377 25.685 1.00 48.76 217 ILE A CA 1
ATOM 1321 C C . ILE A 1 225 ? 26.904 -13.694 27.170 1.00 49.46 217 ILE A C 1
ATOM 1322 O O . ILE A 1 225 ? 25.970 -13.454 27.945 1.00 46.33 217 ILE A O 1
ATOM 1327 N N . ALA A 1 226 ? 28.060 -14.227 27.575 1.00 55.65 218 ALA A N 1
ATOM 1328 C CA . ALA A 1 226 ? 28.195 -14.791 28.916 1.00 60.57 218 ALA A CA 1
ATOM 1329 C C . ALA A 1 226 ? 28.003 -13.738 30.002 1.00 55.79 218 ALA A C 1
ATOM 1330 O O . ALA A 1 226 ? 27.310 -13.984 30.997 1.00 47.57 218 ALA A O 1
ATOM 1332 N N . GLY A 1 227 ? 28.613 -12.563 29.836 1.00 64.51 219 GLY A N 1
ATOM 1333 C CA . GLY A 1 227 ? 28.482 -11.526 30.847 1.00 53.52 219 GLY A CA 1
ATOM 1334 C C . GLY A 1 227 ? 27.062 -11.010 30.981 1.00 52.36 219 GLY A C 1
ATOM 1335 O O . GLY A 1 227 ? 26.596 -10.729 32.089 1.00 51.96 219 GLY A O 1
ATOM 1336 N N . LEU A 1 228 ? 26.357 -10.870 29.856 1.00 44.47 220 LEU A N 1
ATOM 1337 C CA . LEU A 1 228 ? 24.960 -10.451 29.903 1.00 48.74 220 LEU A CA 1
ATOM 1338 C C . LEU A 1 228 ? 24.090 -11.511 30.567 1.00 54.45 220 LEU A C 1
ATOM 1339 O O . LEU A 1 228 ? 23.169 -11.182 31.324 1.00 51.20 220 LEU A O 1
ATOM 1344 N N . VAL A 1 229 ? 24.363 -12.787 30.287 1.00 62.70 221 VAL A N 1
ATOM 1345 C CA . VAL A 1 229 ? 23.656 -13.869 30.967 1.00 53.75 221 VAL A CA 1
ATOM 1346 C C . VAL A 1 229 ? 23.951 -13.835 32.461 1.00 53.75 221 VAL A C 1
ATOM 1347 O O . VAL A 1 229 ? 23.048 -13.989 33.294 1.00 54.07 221 VAL A O 1
ATOM 1351 N N . ALA A 1 230 ? 25.219 -13.624 32.822 1.00 56.95 222 ALA A N 1
ATOM 1352 C CA . ALA A 1 230 ? 25.610 -13.612 34.229 1.00 61.71 222 ALA A CA 1
ATOM 1353 C C . ALA A 1 230 ? 24.983 -12.441 34.978 1.00 63.70 222 ALA A C 1
ATOM 1354 O O . ALA A 1 230 ? 24.549 -12.595 36.126 1.00 68.35 222 ALA A O 1
ATOM 1356 N N . THR A 1 231 ? 24.928 -11.267 34.354 1.00 55.42 223 THR A N 1
ATOM 1357 C CA . THR A 1 231 ? 24.375 -10.080 34.992 1.00 55.85 223 THR A CA 1
ATOM 1358 C C . THR A 1 231 ? 22.865 -9.971 34.832 1.00 62.24 223 THR A C 1
ATOM 1359 O O . THR A 1 231 ? 22.282 -8.968 35.257 1.00 64.24 223 THR A O 1
ATOM 1363 N N . GLY A 1 232 ? 22.222 -10.967 34.222 1.00 59.29 224 GLY A N 1
ATOM 1364 C CA . GLY A 1 232 ? 20.783 -10.992 34.085 1.00 48.44 224 GLY A CA 1
ATOM 1365 C C . GLY A 1 232 ? 20.230 -10.233 32.901 1.00 58.37 224 GLY A C 1
ATOM 1366 O O . GLY A 1 232 ? 19.021 -10.314 32.647 1.00 66.87 224 GLY A O 1
ATOM 1367 N N . ARG A 1 233 ? 21.070 -9.507 32.159 1.00 58.69 225 ARG A N 1
ATOM 1368 C CA . ARG A 1 233 ? 20.580 -8.722 31.031 1.00 58.77 225 ARG A CA 1
ATOM 1369 C C . ARG A 1 233 ? 20.089 -9.612 29.897 1.00 57.68 225 ARG A C 1
ATOM 1370 O O . ARG A 1 233 ? 19.198 -9.215 29.138 1.00 57.89 225 ARG A O 1
ATOM 1378 N N . HIS A 1 234 ? 20.659 -10.803 29.764 1.00 67.43 226 HIS A N 1
ATOM 1379 C CA . HIS A 1 234 ? 20.234 -11.806 28.808 1.00 56.66 226 HIS A CA 1
ATOM 1380 C C . HIS A 1 234 ? 19.658 -13.006 29.549 1.00 58.77 226 HIS A C 1
ATOM 1381 O O . HIS A 1 234 ? 20.197 -13.404 30.587 1.00 54.71 226 HIS A O 1
ATOM 1388 N N . PRO A 1 235 ? 18.559 -13.584 29.064 1.00 64.59 227 PRO A N 1
ATOM 1389 C CA . PRO A 1 235 ? 18.007 -14.774 29.721 1.00 52.15 227 PRO A CA 1
ATOM 1390 C C . PRO A 1 235 ? 19.032 -15.894 29.778 1.00 51.62 227 PRO A C 1
ATOM 1391 O O . PRO A 1 235 ? 19.817 -16.094 28.848 1.00 46.55 227 PRO A O 1
ATOM 1395 N N . SER A 1 236 ? 19.021 -16.624 30.894 1.00 49.76 228 SER A N 1
ATOM 1396 C CA . SER A 1 236 ? 20.056 -17.629 31.097 1.00 55.50 228 SER A CA 1
ATOM 1397 C C . SER A 1 236 ? 19.600 -19.010 30.615 1.00 52.24 228 SER A C 1
ATOM 1398 O O . SER A 1 236 ? 18.407 -19.342 30.727 1.00 47.74 228 SER A O 1
ATOM 1401 N N . PRO A 1 237 ? 20.506 -19.795 30.076 1.00 51.93 229 PRO A N 1
ATOM 1402 C CA . PRO A 1 237 ? 20.205 -21.197 29.726 1.00 64.40 229 PRO A CA 1
ATOM 1403 C C . PRO A 1 237 ? 20.614 -22.207 30.790 1.00 71.14 229 PRO A C 1
ATOM 1404 O O . PRO A 1 237 ? 20.557 -23.408 30.505 1.00 62.67 229 PRO A O 1
ATOM 1408 N N . ILE A 1 238 ? 21.033 -21.751 31.974 1.00 69.37 230 ILE A N 1
ATOM 1409 C CA . ILE A 1 238 ? 21.597 -22.658 32.972 1.00 69.98 230 ILE A CA 1
ATOM 1410 C C . ILE A 1 238 ? 20.598 -23.753 33.325 1.00 65.88 230 ILE A C 1
ATOM 1411 O O . ILE A 1 238 ? 20.969 -24.922 33.491 1.00 73.02 230 ILE A O 1
ATOM 1416 N N . ASP A 1 239 ? 19.316 -23.401 33.420 1.00 63.85 231 ASP A N 1
ATOM 1417 C CA . ASP A 1 239 ? 18.268 -24.373 33.686 1.00 72.16 231 ASP A CA 1
ATOM 1418 C C . ASP A 1 239 ? 17.452 -24.721 32.450 1.00 76.85 231 ASP A C 1
ATOM 1419 O O . ASP A 1 239 ? 16.740 -25.731 32.462 1.00 74.47 231 ASP A O 1
ATOM 1424 N N . ALA A 1 240 ? 17.534 -23.914 31.391 1.00 73.61 232 ALA A N 1
ATOM 1425 C CA . ALA A 1 240 ? 16.874 -24.261 30.138 1.00 74.53 232 ALA A CA 1
ATOM 1426 C C . ALA A 1 240 ? 17.623 -25.371 29.413 1.00 66.54 232 ALA A C 1
ATOM 1427 O O . ALA A 1 240 ? 17.026 -26.373 29.006 1.00 64.34 232 ALA A O 1
ATOM 1429 N N . ALA A 1 241 ? 18.933 -25.213 29.249 1.00 66.45 233 ALA A N 1
ATOM 1430 C CA . ALA A 1 241 ? 19.747 -26.239 28.618 1.00 59.81 233 ALA A CA 1
ATOM 1431 C C . ALA A 1 241 ? 20.175 -27.277 29.645 1.00 67.94 233 ALA A C 1
ATOM 1432 O O . ALA A 1 241 ? 20.436 -26.950 30.807 1.00 63.86 233 ALA A O 1
ATOM 1434 N N . HIS A 1 242 ? 20.233 -28.540 29.212 1.00 65.07 234 HIS A N 1
ATOM 1435 C CA . HIS A 1 242 ? 20.786 -29.582 30.070 1.00 64.41 234 HIS A CA 1
ATOM 1436 C C . HIS A 1 242 ? 22.223 -29.258 30.450 1.00 65.74 234 HIS A C 1
ATOM 1437 O O . HIS A 1 242 ? 22.625 -29.425 31.607 1.00 62.61 234 HIS A O 1
ATOM 1444 N N . VAL A 1 243 ? 23.012 -28.804 29.480 1.00 65.22 235 VAL A N 1
ATOM 1445 C CA . VAL A 1 243 ? 24.420 -28.479 29.671 1.00 65.97 235 VAL A CA 1
ATOM 1446 C C . VAL A 1 243 ? 24.694 -27.138 29.004 1.00 67.64 235 VAL A C 1
ATOM 1447 O O . VAL A 1 243 ? 24.168 -26.852 27.923 1.00 55.54 235 VAL A O 1
ATOM 1451 N N . THR A 1 244 ? 25.508 -26.312 29.655 1.00 62.41 236 THR A N 1
ATOM 1452 C CA . THR A 1 244 ? 25.918 -25.022 29.122 1.00 53.92 236 THR A CA 1
ATOM 1453 C C . THR A 1 244 ? 27.438 -24.956 29.054 1.00 54.56 236 THR A C 1
ATOM 1454 O O . THR A 1 244 ? 28.128 -25.354 29.998 1.00 66.17 236 THR A O 1
ATOM 1458 N N . THR A 1 245 ? 27.953 -24.466 27.930 1.00 61.09 237 THR A N 1
ATOM 1459 C CA . THR A 1 245 ? 29.377 -24.225 27.749 1.00 60.07 237 THR A CA 1
ATOM 1460 C C . THR A 1 245 ? 29.608 -22.740 27.511 1.00 60.84 237 THR A C 1
ATOM 1461 O O . THR A 1 245 ? 28.749 -22.045 26.962 1.00 57.15 237 THR A O 1
ATOM 1465 N N . THR A 1 246 ? 30.768 -22.250 27.960 1.00 51.83 238 THR A N 1
ATOM 1466 C CA . THR A 1 246 ? 31.109 -20.814 27.792 1.00 68.94 238 THR A CA 1
ATOM 1467 C C . THR A 1 246 ? 32.620 -20.602 27.714 1.00 68.85 238 THR A C 1
ATOM 1468 O O . THR A 1 246 ? 33.357 -21.488 28.150 1.00 57.63 238 THR A O 1
ATOM 1472 N N . CYS A 1 247 ? 33.041 -19.459 27.168 1.00 75.08 239 CYS A N 1
ATOM 1473 C CA . CYS A 1 247 ? 34.476 -19.104 27.091 1.00 70.64 239 CYS A CA 1
ATOM 1474 C C . CYS A 1 247 ? 34.730 -18.017 28.122 1.00 68.21 239 CYS A C 1
ATOM 1475 O O . CYS A 1 247 ? 33.914 -17.090 28.210 1.00 75.67 239 CYS A O 1
ATOM 1478 N N . THR A 1 248 ? 35.783 -18.175 28.910 1.00 59.91 240 THR A N 1
ATOM 1479 C CA . THR A 1 248 ? 36.150 -17.167 29.929 1.00 69.42 240 THR A CA 1
ATOM 1480 C C . THR A 1 248 ? 36.597 -15.850 29.282 1.00 64.30 240 THR A C 1
ATOM 1481 O O . THR A 1 248 ? 36.342 -14.812 29.886 1.00 66.79 240 THR A O 1
ATOM 1485 N N . HIS A 1 249 ? 37.311 -15.888 28.156 1.00 64.55 241 HIS A N 1
ATOM 1486 C CA . HIS A 1 249 ? 37.870 -14.644 27.545 1.00 74.00 241 HIS A CA 1
ATOM 1487 C C . HIS A 1 249 ? 36.827 -13.676 26.985 1.00 76.42 241 HIS A C 1
ATOM 1488 O O . HIS A 1 249 ? 36.963 -12.477 27.244 1.00 81.88 241 HIS A O 1
ATOM 1495 N N . LYS A 1 250 ? 35.876 -14.163 26.186 1.00 81.80 242 LYS A N 1
ATOM 1496 C CA . LYS A 1 250 ? 34.908 -13.267 25.496 1.00 83.44 242 LYS A CA 1
ATOM 1497 C C . LYS A 1 250 ? 33.746 -12.902 26.416 1.00 82.83 242 LYS A C 1
ATOM 1498 O O . LYS A 1 250 ? 33.033 -13.832 26.821 1.00 90.32 242 LYS A O 1
ATOM 1504 N N . GLN A 1 251 ? 33.626 -11.637 26.804 1.00 63.09 243 GLN A N 1
ATOM 1505 C CA . GLN A 1 251 ? 32.484 -11.129 27.621 1.00 78.82 243 GLN A CA 1
ATOM 1506 C C . GLN A 1 251 ? 32.647 -11.424 29.114 1.00 73.32 243 GLN A C 1
ATOM 1507 O O . GLN A 1 251 ? 31.883 -10.843 29.893 1.00 74.90 243 GLN A O 1
ATOM 1513 N N . LEU A 1 252 ? 33.594 -12.273 29.507 1.00 64.73 244 LEU A N 1
ATOM 1514 C CA . LEU A 1 252 ? 33.855 -12.449 30.957 1.00 68.58 244 LEU A CA 1
ATOM 1515 C C . LEU A 1 252 ? 35.210 -11.804 31.206 1.00 70.45 244 LEU A C 1
ATOM 1516 O O . LEU A 1 252 ? 35.707 -11.921 32.330 1.00 85.13 244 LEU A O 1
ATOM 1521 N N . VAL A 1 253 ? 35.805 -11.229 30.160 1.00 62.07 245 VAL A N 1
ATOM 1522 C CA . VAL A 1 253 ? 37.077 -10.459 30.281 1.00 70.45 245 VAL A CA 1
ATOM 1523 C C . VAL A 1 253 ? 38.112 -11.288 31.034 1.00 73.01 245 VAL A C 1
ATOM 1524 O O . VAL A 1 253 ? 38.869 -10.718 31.829 1.00 76.02 245 VAL A O 1
ATOM 1528 N N . GLY A 1 254 ? 38.170 -12.580 30.743 1.00 73.64 246 GLY A N 1
ATOM 1529 C CA . GLY A 1 254 ? 39.074 -13.476 31.476 1.00 66.15 246 GLY A CA 1
ATOM 1530 C C . GLY A 1 254 ? 40.048 -14.169 30.558 1.00 62.62 246 GLY A C 1
ATOM 1531 O O . GLY A 1 254 ? 40.284 -13.671 29.459 1.00 69.97 246 GLY A O 1
ATOM 1532 N N . PRO A 1 255 ? 40.664 -15.282 30.992 1.00 71.44 247 PRO A N 1
ATOM 1533 C CA . PRO A 1 255 ? 41.646 -15.973 30.186 1.00 65.12 247 PRO A CA 1
ATOM 1534 C C . PRO A 1 255 ? 41.015 -16.879 29.131 1.00 63.15 247 PRO A C 1
ATOM 1535 O O . PRO A 1 255 ? 39.845 -17.145 29.207 1.00 61.98 247 PRO A O 1
ATOM 1539 N N . ARG A 1 256 ? 41.800 -17.293 28.145 1.00 73.59 248 ARG A N 1
ATOM 1540 C CA . ARG A 1 256 ? 41.287 -18.282 27.171 1.00 67.61 248 ARG A CA 1
ATOM 1541 C C . ARG A 1 256 ? 41.041 -19.573 27.944 1.00 60.58 248 ARG A C 1
ATOM 1542 O O . ARG A 1 256 ? 41.989 -20.083 28.552 1.00 65.66 248 ARG A O 1
ATOM 1550 N N . GLY A 1 257 ? 39.808 -20.065 27.925 1.00 69.86 249 GLY A N 1
ATOM 1551 C CA . GLY A 1 257 ? 39.457 -21.264 28.695 1.00 60.71 249 GLY A CA 1
ATOM 1552 C C . GLY A 1 257 ? 37.988 -21.563 28.535 1.00 61.99 249 GLY A C 1
ATOM 1553 O O . GLY A 1 257 ? 37.334 -20.839 27.779 1.00 68.10 249 GLY A O 1
ATOM 1554 N N . GLY A 1 258 ? 37.487 -22.584 29.226 1.00 64.87 250 GLY A N 1
ATOM 1555 C CA . GLY A 1 258 ? 36.081 -22.983 29.054 1.00 60.36 250 GLY A CA 1
ATOM 1556 C C . GLY A 1 258 ? 35.413 -23.371 30.351 1.00 56.75 250 GLY A C 1
ATOM 1557 O O . GLY A 1 258 ? 36.109 -23.847 31.248 1.00 69.06 250 GLY A O 1
ATOM 1558 N N . LEU A 1 259 ? 34.101 -23.181 30.433 1.00 55.10 251 LEU A N 1
ATOM 1559 C CA . LEU A 1 259 ? 33.356 -23.619 31.632 1.00 56.20 251 LEU A CA 1
ATOM 1560 C C . LEU A 1 259 ? 32.212 -24.535 31.213 1.00 66.44 251 LEU A C 1
ATOM 1561 O O . LEU A 1 259 ? 31.459 -24.152 30.319 1.00 64.19 251 LEU A O 1
ATOM 1566 N N . ILE A 1 260 ? 32.101 -25.698 31.838 1.00 63.72 252 ILE A N 1
ATOM 1567 C CA . ILE A 1 260 ? 31.029 -26.655 31.600 1.00 62.69 252 ILE A CA 1
ATOM 1568 C C . ILE A 1 260 ? 30.068 -26.532 32.774 1.00 59.43 252 ILE A C 1
ATOM 1569 O O . ILE A 1 260 ? 30.471 -26.698 33.932 1.00 61.10 252 ILE A O 1
ATOM 1574 N N . LEU A 1 261 ? 28.804 -26.231 32.487 1.00 50.95 253 LEU A N 1
ATOM 1575 C CA . LEU A 1 261 ? 27.837 -25.921 33.528 1.00 61.30 253 LEU A CA 1
ATOM 1576 C C . LEU A 1 261 ? 26.546 -26.694 33.303 1.00 60.39 253 LEU A C 1
ATOM 1577 O O . LEU A 1 261 ? 26.190 -27.030 32.170 1.00 63.82 253 LEU A O 1
ATOM 1582 N N . SER A 1 262 ? 25.848 -26.976 34.402 1.00 49.14 254 SER A N 1
ATOM 1583 C CA . SER A 1 262 ? 24.530 -27.590 34.339 1.00 60.19 254 SER A CA 1
ATOM 1584 C C . SER A 1 262 ? 23.727 -27.152 35.555 1.00 60.08 254 SER A C 1
ATOM 1585 O O . SER A 1 262 ? 24.283 -26.901 36.627 1.00 64.07 254 SER A O 1
ATOM 1588 N N . GLY A 1 263 ? 22.411 -27.064 35.376 1.00 59.67 255 GLY A N 1
ATOM 1589 C CA . GLY A 1 263 ? 21.538 -26.594 36.433 1.00 66.45 255 GLY A CA 1
ATOM 1590 C C . GLY A 1 263 ? 20.578 -27.642 36.955 1.00 69.84 255 GLY A C 1
ATOM 1591 O O . GLY A 1 263 ? 20.984 -28.573 37.656 1.00 77.52 255 GLY A O 1
ATOM 1592 N N . ARG A 1 264 ? 19.294 -27.499 36.615 1.00 67.43 256 ARG A N 1
ATOM 1593 C CA . ARG A 1 264 ? 18.274 -28.406 37.129 1.00 75.10 256 ARG A CA 1
ATOM 1594 C C . ARG A 1 264 ? 18.414 -29.819 36.578 1.00 76.24 256 ARG A C 1
ATOM 1595 O O . ARG A 1 264 ? 17.848 -30.754 37.155 1.00 75.01 256 ARG A O 1
ATOM 1603 N N . ASP A 1 265 ? 19.143 -29.995 35.478 1.00 78.75 257 ASP A N 1
ATOM 1604 C CA . ASP A 1 265 ? 19.391 -31.310 34.905 1.00 72.62 257 ASP A CA 1
ATOM 1605 C C . ASP A 1 265 ? 20.752 -31.867 35.296 1.00 74.80 257 ASP A C 1
ATOM 1606 O O . ASP A 1 265 ? 21.150 -32.916 34.781 1.00 75.92 257 ASP A O 1
ATOM 1611 N N . ALA A 1 266 ? 21.474 -31.189 36.191 1.00 63.47 258 ALA A N 1
ATOM 1612 C CA . ALA A 1 266 ? 22.804 -31.652 36.575 1.00 70.77 258 ALA A CA 1
ATOM 1613 C C . ALA A 1 266 ? 22.744 -33.017 37.247 1.00 75.16 258 ALA A C 1
ATOM 1614 O O . ALA A 1 266 ? 23.566 -33.895 36.960 1.00 76.94 258 ALA A O 1
ATOM 1616 N N . ASN A 1 267 ? 21.777 -33.217 38.140 1.00 79.31 259 ASN A N 1
ATOM 1617 C CA . ASN A 1 267 ? 21.630 -34.478 38.850 1.00 80.86 259 ASN A CA 1
ATOM 1618 C C . ASN A 1 267 ? 20.454 -35.308 38.355 1.00 83.14 259 ASN A C 1
ATOM 1619 O O . ASN A 1 267 ? 20.199 -36.384 38.905 1.00 90.77 259 ASN A O 1
ATOM 1624 N N . GLU A 1 268 ? 19.727 -34.838 37.346 1.00 76.89 260 GLU A N 1
ATOM 1625 C CA . GLU A 1 268 ? 18.773 -35.689 36.657 1.00 78.31 260 GLU A CA 1
ATOM 1626 C C . GLU A 1 268 ? 19.510 -36.556 35.643 1.00 81.06 260 GLU A C 1
ATOM 1627 O O . GLU A 1 268 ? 20.548 -36.166 35.099 1.00 82.02 260 GLU A O 1
ATOM 1633 N N . LYS A 1 269 ? 18.968 -37.744 35.396 1.00 83.42 261 LYS A N 1
ATOM 1634 C CA . LYS A 1 269 ? 19.671 -38.725 34.581 1.00 84.67 261 LYS A CA 1
ATOM 1635 C C . LYS A 1 269 ? 19.655 -38.335 33.107 1.00 82.40 261 LYS A C 1
ATOM 1636 O O . LYS A 1 269 ? 18.670 -37.793 32.597 1.00 78.80 261 LYS A O 1
ATOM 1638 N N . VAL A 1 270 ? 20.761 -38.621 32.427 1.00 82.80 262 VAL A N 1
ATOM 1639 C CA . VAL A 1 270 ? 20.883 -38.465 30.980 1.00 80.28 262 VAL A CA 1
ATOM 1640 C C . VAL A 1 270 ? 19.849 -39.387 30.341 1.00 84.65 262 VAL A C 1
ATOM 1641 O O . VAL A 1 270 ? 19.503 -40.417 30.939 1.00 76.60 262 VAL A O 1
ATOM 1645 N N . PRO A 1 271 ? 19.276 -39.045 29.172 1.00 88.45 263 PRO A N 1
ATOM 1646 C CA . PRO A 1 271 ? 18.446 -40.030 28.464 1.00 89.09 263 PRO A CA 1
ATOM 1647 C C . PRO A 1 271 ? 19.237 -41.294 28.171 1.00 94.97 263 PRO A C 1
ATOM 1648 O O . PRO A 1 271 ? 20.179 -41.279 27.373 1.00 94.25 263 PRO A O 1
ATOM 1652 N N . GLY A 1 272 ? 18.857 -42.382 28.831 1.00 102.10 264 GLY A N 1
ATOM 1653 C CA . GLY A 1 272 ? 19.662 -43.578 28.848 1.00 92.14 264 GLY A CA 1
ATOM 1654 C C . GLY A 1 272 ? 20.939 -43.373 29.651 1.00 97.80 264 GLY A C 1
ATOM 1655 O O . GLY A 1 272 ? 21.229 -42.302 30.184 1.00 104.31 264 GLY A O 1
ATOM 1656 N N . ARG A 1 273 ? 21.698 -44.462 29.751 1.00 101.38 265 ARG A N 1
ATOM 1657 C CA . ARG A 1 273 ? 23.052 -44.566 30.280 1.00 105.34 265 ARG A CA 1
ATOM 1658 C C . ARG A 1 273 ? 23.148 -44.433 31.804 1.00 99.71 265 ARG A C 1
ATOM 1659 O O . ARG A 1 273 ? 24.255 -44.344 32.325 1.00 99.96 265 ARG A O 1
ATOM 1667 N N . ASP A 1 274 ? 22.025 -44.400 32.519 1.00 95.71 266 ASP A N 1
ATOM 1668 C CA . ASP A 1 274 ? 21.967 -44.673 33.956 1.00 105.07 266 ASP A CA 1
ATOM 1669 C C . ASP A 1 274 ? 23.047 -43.878 34.691 1.00 104.18 266 ASP A C 1
ATOM 1670 O O . ASP A 1 274 ? 23.917 -44.426 35.376 1.00 97.51 266 ASP A O 1
ATOM 1675 N N . ALA A 1 275 ? 23.022 -42.566 34.488 1.00 98.65 267 ALA A N 1
ATOM 1676 C CA . ALA A 1 275 ? 23.926 -41.668 35.187 1.00 88.17 267 ALA A CA 1
ATOM 1677 C C . ALA A 1 275 ? 23.370 -40.261 35.088 1.00 89.91 267 ALA A C 1
ATOM 1678 O O . ALA A 1 275 ? 22.645 -39.920 34.148 1.00 89.85 267 ALA A O 1
ATOM 1680 N N . THR A 1 276 ? 23.721 -39.453 36.075 1.00 80.88 268 THR A N 1
ATOM 1681 C CA . THR A 1 276 ? 23.350 -38.053 36.069 1.00 81.27 268 THR A CA 1
ATOM 1682 C C . THR A 1 276 ? 24.272 -37.281 35.136 1.00 82.44 268 THR A C 1
ATOM 1683 O O . THR A 1 276 ? 25.407 -37.691 34.872 1.00 77.56 268 THR A O 1
ATOM 1687 N N . PHE A 1 277 ? 23.765 -36.157 34.625 1.00 81.76 269 PHE A N 1
ATOM 1688 C CA . PHE A 1 277 ? 24.571 -35.304 33.758 1.00 77.96 269 PHE A CA 1
ATOM 1689 C C . PHE A 1 277 ? 25.863 -34.870 34.441 1.00 73.58 269 PHE A C 1
ATOM 1690 O O . PHE A 1 277 ? 26.873 -34.638 33.768 1.00 73.75 269 PHE A O 1
ATOM 1698 N N . SER A 1 278 ? 25.853 -34.759 35.773 1.00 71.34 270 SER A N 1
ATOM 1699 C CA . SER A 1 278 ? 27.041 -34.320 36.501 1.00 79.12 270 SER A CA 1
ATOM 1700 C C . SER A 1 278 ? 28.175 -35.335 36.384 1.00 88.35 270 SER A C 1
ATOM 1701 O O . SER A 1 278 ? 29.328 -34.964 36.138 1.00 87.87 270 SER A O 1
ATOM 1704 N N . ARG A 1 279 ? 27.865 -36.621 36.573 1.00 82.23 271 ARG A N 1
ATOM 1705 C CA . ARG A 1 279 ? 28.860 -37.678 36.408 1.00 85.99 271 ARG A CA 1
ATOM 1706 C C . ARG A 1 279 ? 29.452 -37.658 35.010 1.00 88.16 271 ARG A C 1
ATOM 1707 O O . ARG A 1 279 ? 30.658 -37.453 34.825 1.00 88.66 271 ARG A O 1
ATOM 1715 N N . VAL A 1 280 ? 28.591 -37.869 34.012 1.00 77.42 272 VAL A N 1
ATOM 1716 C CA . VAL A 1 280 ? 29.022 -38.056 32.632 1.00 78.66 272 VAL A CA 1
ATOM 1717 C C . VAL A 1 280 ? 29.919 -36.910 32.195 1.00 81.09 272 VAL A C 1
ATOM 1718 O O . VAL A 1 280 ? 30.943 -37.114 31.533 1.00 81.96 272 VAL A O 1
ATOM 1722 N N . LEU A 1 281 ? 29.552 -35.685 32.573 1.00 77.12 273 LEU A N 1
ATOM 1723 C CA . LEU A 1 281 ? 30.392 -34.533 32.273 1.00 84.38 273 LEU A CA 1
ATOM 1724 C C . LEU A 1 281 ? 31.714 -34.595 33.032 1.00 83.94 273 LEU A C 1
ATOM 1725 O O . LEU A 1 281 ? 32.777 -34.322 32.463 1.00 88.40 273 LEU A O 1
ATOM 1730 N N . GLU A 1 282 ? 31.671 -34.962 34.314 1.00 83.16 274 GLU A N 1
ATOM 1731 C CA . GLU A 1 282 ? 32.871 -34.989 35.141 1.00 86.48 274 GLU A CA 1
ATOM 1732 C C . GLU A 1 282 ? 33.768 -36.185 34.842 1.00 89.01 274 GLU A C 1
ATOM 1733 O O . GLU A 1 282 ? 34.950 -36.165 35.203 1.00 90.34 274 GLU A O 1
ATOM 1739 N N . LEU A 1 283 ? 33.263 -37.206 34.157 1.00 92.57 275 LEU A N 1
ATOM 1740 C CA . LEU A 1 283 ? 34.114 -38.320 33.765 1.00 95.36 275 LEU A CA 1
ATOM 1741 C C . LEU A 1 283 ? 34.912 -38.030 32.496 1.00 98.30 275 LEU A C 1
ATOM 1742 O O . LEU A 1 283 ? 35.377 -38.966 31.834 1.00 103.14 275 LEU A O 1
ATOM 1747 N N . ALA A 1 284 ? 35.071 -36.752 32.151 1.00 98.23 276 ALA A N 1
ATOM 1748 C CA . ALA A 1 284 ? 35.883 -36.325 31.021 1.00 99.12 276 ALA A CA 1
ATOM 1749 C C . ALA A 1 284 ? 37.262 -35.817 31.429 1.00 104.48 276 ALA A C 1
ATOM 1750 O O . ALA A 1 284 ? 38.032 -35.411 30.554 1.00 101.39 276 ALA A O 1
ATOM 1752 N N . VAL A 1 285 ? 37.577 -35.811 32.725 1.00 103.78 277 VAL A N 1
ATOM 1753 C CA . VAL A 1 285 ? 38.918 -35.503 33.237 1.00 101.38 277 VAL A CA 1
ATOM 1754 C C . VAL A 1 285 ? 40.058 -35.969 32.337 1.00 100.93 277 VAL A C 1
ATOM 1755 O O . VAL A 1 285 ? 41.177 -36.182 32.804 1.00 99.63 277 VAL A O 1
ATOM 1759 N N . VAL A 1 295 ? 46.974 -25.351 37.341 1.00 82.84 287 VAL A N 1
ATOM 1760 C CA . VAL A 1 295 ? 47.213 -24.516 36.167 1.00 88.72 287 VAL A CA 1
ATOM 1761 C C . VAL A 1 295 ? 47.012 -23.046 36.482 1.00 83.53 287 VAL A C 1
ATOM 1762 O O . VAL A 1 295 ? 46.149 -22.658 37.278 1.00 66.51 287 VAL A O 1
ATOM 1766 N N . ASN A 1 296 ? 47.863 -22.254 35.826 1.00 83.81 288 ASN A N 1
ATOM 1767 C CA . ASN A 1 296 ? 47.789 -20.800 35.866 1.00 84.20 288 ASN A CA 1
ATOM 1768 C C . ASN A 1 296 ? 46.399 -20.332 35.467 1.00 84.40 288 ASN A C 1
ATOM 1769 O O . ASN A 1 296 ? 45.798 -19.477 36.130 1.00 75.06 288 ASN A O 1
ATOM 1774 N N . MET A 1 297 ? 45.866 -20.906 34.371 1.00 83.47 289 MET A N 1
ATOM 1775 C CA . MET A 1 297 ? 44.586 -20.462 33.836 1.00 75.20 289 MET A CA 1
ATOM 1776 C C . MET A 1 297 ? 43.471 -20.794 34.806 1.00 71.75 289 MET A C 1
ATOM 1777 O O . MET A 1 297 ? 42.407 -20.177 34.755 1.00 75.49 289 MET A O 1
ATOM 1782 N N . MET A 1 298 ? 43.683 -21.767 35.696 1.00 74.70 290 MET A N 1
ATOM 1783 C CA . MET A 1 298 ? 42.769 -21.885 36.822 1.00 73.57 290 MET A CA 1
ATOM 1784 C C . MET A 1 298 ? 42.778 -20.637 37.684 1.00 75.34 290 MET A C 1
ATOM 1785 O O . MET A 1 298 ? 41.715 -20.140 38.069 1.00 74.42 290 MET A O 1
ATOM 1790 N N . ALA A 1 299 ? 43.959 -20.117 38.005 1.00 66.35 291 ALA A N 1
ATOM 1791 C CA . ALA A 1 299 ? 44.007 -18.920 38.830 1.00 66.20 291 ALA A CA 1
ATOM 1792 C C . ALA A 1 299 ? 43.331 -17.750 38.128 1.00 73.37 291 ALA A C 1
ATOM 1793 O O . ALA A 1 299 ? 42.534 -17.024 38.734 1.00 55.14 291 ALA A O 1
ATOM 1795 N N . ALA A 1 300 ? 43.622 -17.568 36.837 1.00 68.39 292 ALA A N 1
ATOM 1796 C CA . ALA A 1 300 ? 43.018 -16.474 36.084 1.00 61.45 292 ALA A CA 1
ATOM 1797 C C . ALA A 1 300 ? 41.513 -16.664 35.933 1.00 64.76 292 ALA A C 1
ATOM 1798 O O . ALA A 1 300 ? 40.753 -15.690 36.005 1.00 65.01 292 ALA A O 1
ATOM 1800 N N . LYS A 1 301 ? 41.064 -17.903 35.709 1.00 56.57 293 LYS A N 1
ATOM 1801 C CA . LYS A 1 301 ? 39.630 -18.172 35.647 1.00 58.19 293 LYS A CA 1
ATOM 1802 C C . LYS A 1 301 ? 38.935 -17.692 36.913 1.00 59.16 293 LYS A C 1
ATOM 1803 O O . LYS A 1 301 ? 37.951 -16.949 36.853 1.00 64.33 293 LYS A O 1
ATOM 1809 N N . ALA A 1 302 ? 39.462 -18.085 38.076 1.00 63.95 294 ALA A N 1
ATOM 1810 C CA . ALA A 1 302 ? 38.856 -17.686 39.342 1.00 57.79 294 ALA A CA 1
ATOM 1811 C C . ALA A 1 302 ? 38.883 -16.173 39.517 1.00 54.62 294 ALA A C 1
ATOM 1812 O O . ALA A 1 302 ? 37.937 -15.587 40.057 1.00 57.97 294 ALA A O 1
ATOM 1814 N N . ALA A 1 303 ? 39.964 -15.523 39.078 1.00 52.26 295 ALA A N 1
ATOM 1815 C CA . ALA A 1 303 ? 40.016 -14.066 39.128 1.00 65.53 295 ALA A CA 1
ATOM 1816 C C . ALA A 1 303 ? 38.935 -13.448 38.250 1.00 64.31 295 ALA A C 1
ATOM 1817 O O . ALA A 1 303 ? 38.254 -12.501 38.661 1.00 65.46 295 ALA A O 1
ATOM 1819 N N . ALA A 1 304 ? 38.763 -13.975 37.035 1.00 56.99 296 ALA A N 1
ATOM 1820 C CA . ALA A 1 304 ? 37.734 -13.463 36.136 1.00 59.10 296 ALA A CA 1
ATOM 1821 C C . ALA A 1 304 ? 36.337 -13.734 36.673 1.00 56.72 296 ALA A C 1
ATOM 1822 O O . ALA A 1 304 ? 35.456 -12.870 36.594 1.00 65.82 296 ALA A O 1
ATOM 1824 N N . LEU A 1 305 ? 36.111 -14.937 37.203 1.00 54.11 297 LEU A N 1
ATOM 1825 C CA . LEU A 1 305 ? 34.810 -15.253 37.780 1.00 56.80 297 LEU A CA 1
ATOM 1826 C C . LEU A 1 305 ? 34.509 -14.361 38.976 1.00 67.86 297 LEU A C 1
ATOM 1827 O O . LEU A 1 305 ? 33.351 -13.989 39.197 1.00 70.58 297 LEU A O 1
ATOM 1832 N N . GLY A 1 306 ? 35.536 -14.003 39.750 1.00 64.24 298 GLY A N 1
ATOM 1833 C CA . GLY A 1 306 ? 35.323 -13.103 40.873 1.00 63.49 298 GLY A CA 1
ATOM 1834 C C . GLY A 1 306 ? 34.956 -11.697 40.436 1.00 67.69 298 GLY A C 1
ATOM 1835 O O . GLY A 1 306 ? 34.010 -11.100 40.958 1.00 67.17 298 GLY A O 1
ATOM 1836 N N . TYR A 1 307 ? 35.696 -11.149 39.466 1.00 71.00 299 TYR A N 1
ATOM 1837 C CA . TYR A 1 307 ? 35.385 -9.810 38.974 1.00 59.53 299 TYR A CA 1
ATOM 1838 C C . TYR A 1 307 ? 34.014 -9.763 38.317 1.00 72.26 299 TYR A C 1
ATOM 1839 O O . TYR A 1 307 ? 33.335 -8.732 38.372 1.00 71.38 299 TYR A O 1
ATOM 1848 N N . ALA A 1 308 ? 33.590 -10.864 37.694 1.00 66.14 300 ALA A N 1
ATOM 1849 C CA . ALA A 1 308 ? 32.288 -10.901 37.042 1.00 63.56 300 ALA A CA 1
ATOM 1850 C C . ALA A 1 308 ? 31.129 -10.822 38.028 1.00 67.25 300 ALA A C 1
ATOM 1851 O O . ALA A 1 308 ? 29.998 -10.562 37.603 1.00 65.26 300 ALA A O 1
ATOM 1853 N N . MET A 1 309 ? 31.373 -11.041 39.320 1.00 71.85 301 MET A N 1
ATOM 1854 C CA . MET A 1 309 ? 30.354 -10.831 40.340 1.00 72.95 301 MET A CA 1
ATOM 1855 C C . MET A 1 309 ? 30.391 -9.432 40.938 1.00 70.76 301 MET A C 1
ATOM 1856 O O . MET A 1 309 ? 29.445 -9.050 41.637 1.00 67.40 301 MET A O 1
ATOM 1861 N N . THR A 1 310 ? 31.454 -8.670 40.693 1.00 75.55 302 THR A N 1
ATOM 1862 C CA . THR A 1 310 ? 31.533 -7.312 41.202 1.00 69.90 302 THR A CA 1
ATOM 1863 C C . THR A 1 310 ? 30.549 -6.392 40.481 1.00 75.92 302 THR A C 1
ATOM 1864 O O . THR A 1 310 ? 30.234 -6.598 39.305 1.00 67.19 302 THR A O 1
ATOM 1868 N N . PRO A 1 311 ? 30.043 -5.370 41.179 1.00 84.25 303 PRO A N 1
ATOM 1869 C CA . PRO A 1 311 ? 29.140 -4.404 40.532 1.00 78.87 303 PRO A CA 1
ATOM 1870 C C . PRO A 1 311 ? 29.802 -3.608 39.425 1.00 73.28 303 PRO A C 1
ATOM 1871 O O . PRO A 1 311 ? 29.097 -3.036 38.582 1.00 74.06 303 PRO A O 1
ATOM 1875 N N . GLU A 1 312 ? 31.133 -3.538 39.415 1.00 67.03 304 GLU A N 1
ATOM 1876 C CA . GLU A 1 312 ? 31.844 -2.879 38.328 1.00 67.69 304 GLU A CA 1
ATOM 1877 C C . GLU A 1 312 ? 31.674 -3.642 37.022 1.00 69.22 304 GLU A C 1
ATOM 1878 O O . GLU A 1 312 ? 31.663 -3.036 35.944 1.00 64.17 304 GLU A O 1
ATOM 1884 N N . PHE A 1 313 ? 31.542 -4.967 37.104 1.00 66.43 305 PHE A N 1
ATOM 1885 C CA . PHE A 1 313 ? 31.278 -5.775 35.918 1.00 58.97 305 PHE A CA 1
ATOM 1886 C C . PHE A 1 313 ? 29.839 -5.608 35.448 1.00 63.88 305 PHE A C 1
ATOM 1887 O O . PHE A 1 313 ? 29.575 -5.561 34.241 1.00 61.04 305 PHE A O 1
ATOM 1895 N N . ASP A 1 314 ? 28.894 -5.527 36.390 1.00 61.85 306 ASP A N 1
ATOM 1896 C CA . ASP A 1 314 ? 27.508 -5.238 36.036 1.00 57.77 306 ASP A CA 1
ATOM 1897 C C . ASP A 1 314 ? 27.398 -3.921 35.279 1.00 64.57 306 ASP A C 1
ATOM 1898 O O . ASP A 1 314 ? 26.579 -3.787 34.362 1.00 66.50 306 ASP A O 1
ATOM 1903 N N . ALA A 1 315 ? 28.217 -2.934 35.653 1.00 68.49 307 ALA A N 1
ATOM 1904 C CA . ALA A 1 315 ? 28.203 -1.651 34.959 1.00 74.82 307 ALA A CA 1
ATOM 1905 C C . ALA A 1 315 ? 28.804 -1.768 33.564 1.00 66.71 307 ALA A C 1
ATOM 1906 O O . ALA A 1 315 ? 28.264 -1.208 32.602 1.00 62.67 307 ALA A O 1
ATOM 1908 N N . GLU A 1 316 ? 29.924 -2.486 33.436 1.00 57.41 308 GLU A N 1
ATOM 1909 C CA . GLU A 1 316 ? 30.502 -2.728 32.118 1.00 54.93 308 GLU A CA 1
ATOM 1910 C C . GLU A 1 316 ? 29.520 -3.448 31.205 1.00 62.05 308 GLU A C 1
ATOM 1911 O O . GLU A 1 316 ? 29.509 -3.210 29.991 1.00 54.98 308 GLU A O 1
ATOM 1917 N N . MET A 1 317 ? 28.690 -4.330 31.766 1.00 54.54 309 MET A N 1
ATOM 1918 C CA . MET A 1 317 ? 27.703 -5.033 30.956 1.00 53.42 309 MET A CA 1
ATOM 1919 C C . MET A 1 317 ? 26.594 -4.097 30.494 1.00 58.15 309 MET A C 1
ATOM 1920 O O . MET A 1 317 ? 26.103 -4.219 29.366 1.00 58.47 309 MET A O 1
ATOM 1925 N N . GLN A 1 318 ? 26.179 -3.160 31.350 1.00 65.83 310 GLN A N 1
ATOM 1926 C CA . GLN A 1 318 ? 25.191 -2.176 30.924 1.00 61.47 310 GLN A CA 1
ATOM 1927 C C . GLN A 1 318 ? 25.771 -1.221 29.888 1.00 56.39 310 GLN A C 1
ATOM 1928 O O . GLN A 1 318 ? 25.051 -0.771 28.991 1.00 49.55 310 GLN A O 1
ATOM 1934 N N . ARG A 1 319 ? 27.066 -0.906 29.992 1.00 58.49 311 ARG A N 1
ATOM 1935 C CA . ARG A 1 319 ? 27.699 -0.034 29.005 1.00 60.74 311 ARG A CA 1
ATOM 1936 C C . ARG A 1 319 ? 27.830 -0.726 27.653 1.00 53.82 311 ARG A C 1
ATOM 1937 O O . ARG A 1 319 ? 27.595 -0.104 26.610 1.00 64.66 311 ARG A O 1
ATOM 1945 N N . ILE A 1 320 ? 28.223 -2.005 27.650 1.00 69.19 312 ILE A N 1
ATOM 1946 C CA . ILE A 1 320 ? 28.069 -2.831 26.453 1.00 63.19 312 ILE A CA 1
ATOM 1947 C C . ILE A 1 320 ? 26.659 -2.679 25.909 1.00 63.57 312 ILE A C 1
ATOM 1948 O O . ILE A 1 320 ? 26.443 -2.511 24.702 1.00 63.87 312 ILE A O 1
ATOM 1953 N N . ARG A 1 321 ? 25.683 -2.710 26.812 1.00 61.11 313 ARG A N 1
ATOM 1954 C CA . ARG A 1 321 ? 24.274 -2.773 26.462 1.00 50.92 313 ARG A CA 1
ATOM 1955 C C . ARG A 1 321 ? 23.729 -1.404 26.067 1.00 56.88 313 ARG A C 1
ATOM 1956 O O . ARG A 1 321 ? 22.881 -1.304 25.173 1.00 64.39 313 ARG A O 1
ATOM 1964 N N . ASP A 1 322 ? 24.198 -0.343 26.729 1.00 75.69 314 ASP A N 1
ATOM 1965 C CA . ASP A 1 322 ? 23.800 1.010 26.350 1.00 62.57 314 ASP A CA 1
ATOM 1966 C C . ASP A 1 322 ? 24.368 1.387 24.988 1.00 61.20 314 ASP A C 1
ATOM 1967 O O . ASP A 1 322 ? 23.649 1.900 24.123 1.00 63.33 314 ASP A O 1
ATOM 1972 N N . ALA A 1 323 ? 25.665 1.137 24.784 1.00 53.14 315 ALA A N 1
ATOM 1973 C CA . ALA A 1 323 ? 26.315 1.527 23.538 1.00 52.98 315 ALA A CA 1
ATOM 1974 C C . ALA A 1 323 ? 25.706 0.816 22.339 1.00 60.13 315 ALA A C 1
ATOM 1975 O O . ALA A 1 323 ? 25.681 1.373 21.236 1.00 64.98 315 ALA A O 1
ATOM 1977 N N . ALA A 1 324 ? 25.214 -0.409 22.530 1.00 65.36 316 ALA A N 1
ATOM 1978 C CA . ALA A 1 324 ? 24.569 -1.119 21.433 1.00 64.08 316 ALA A CA 1
ATOM 1979 C C . ALA A 1 324 ? 23.308 -0.398 20.976 1.00 68.97 316 ALA A C 1
ATOM 1980 O O . ALA A 1 324 ? 23.010 -0.351 19.777 1.00 67.22 316 ALA A O 1
ATOM 1982 N N . ASP A 1 325 ? 22.557 0.174 21.919 1.00 69.65 317 ASP A N 1
ATOM 1983 C CA . ASP A 1 325 ? 21.296 0.819 21.573 1.00 69.09 317 ASP A CA 1
ATOM 1984 C C . ASP A 1 325 ? 21.508 2.161 20.879 1.00 67.00 317 ASP A C 1
ATOM 1985 O O . ASP A 1 325 ? 20.820 2.466 19.899 1.00 70.48 317 ASP A O 1
ATOM 1990 N N . VAL A 1 326 ? 22.444 2.978 21.369 1.00 68.74 318 VAL A N 1
ATOM 1991 C CA . VAL A 1 326 ? 22.661 4.289 20.762 1.00 68.14 318 VAL A CA 1
ATOM 1992 C C . VAL A 1 326 ? 23.331 4.152 19.397 1.00 66.72 318 VAL A C 1
ATOM 1993 O O . VAL A 1 326 ? 22.988 4.873 18.452 1.00 68.93 318 VAL A O 1
ATOM 1997 N N . MET A 1 327 ? 24.297 3.237 19.267 1.00 59.30 319 MET A N 1
ATOM 1998 C CA . MET A 1 327 ? 24.976 3.063 17.985 1.00 58.28 319 MET A CA 1
ATOM 1999 C C . MET A 1 327 ? 24.023 2.535 16.921 1.00 62.61 319 MET A C 1
ATOM 2000 O O . MET A 1 327 ? 24.024 3.021 15.785 1.00 63.57 319 MET A O 1
ATOM 2005 N N . ALA A 1 328 ? 23.197 1.545 17.271 1.00 64.15 320 ALA A N 1
ATOM 2006 C CA . ALA A 1 328 ? 22.234 1.016 16.310 1.00 67.65 320 ALA A CA 1
ATOM 2007 C C . ALA A 1 328 ? 21.228 2.082 15.898 1.00 70.49 320 ALA A C 1
ATOM 2008 O O . ALA A 1 328 ? 20.867 2.183 14.719 1.00 65.45 320 ALA A O 1
ATOM 2010 N N . SER A 1 329 ? 20.765 2.886 16.857 1.00 69.35 321 SER A N 1
ATOM 2011 C CA . SER A 1 329 ? 19.849 3.975 16.534 1.00 66.32 321 SER A CA 1
ATOM 2012 C C . SER A 1 329 ? 20.523 5.040 15.680 1.00 66.47 321 SER A C 1
ATOM 2013 O O . SER A 1 329 ? 19.876 5.643 14.816 1.00 68.08 321 SER A O 1
ATOM 2016 N N . GLU A 1 330 ? 21.815 5.285 15.905 1.00 61.63 322 GLU A N 1
ATOM 2017 C CA . GLU A 1 330 ? 22.526 6.300 15.138 1.00 61.24 322 GLU A CA 1
ATOM 2018 C C . GLU A 1 330 ? 22.849 5.830 13.725 1.00 57.18 322 GLU A C 1
ATOM 2019 O O . GLU A 1 330 ? 22.903 6.651 12.802 1.00 60.85 322 GLU A O 1
ATOM 2025 N N . PHE A 1 331 ? 23.069 4.527 13.533 1.00 65.08 323 PHE A N 1
ATOM 2026 C CA . PHE A 1 331 ? 23.183 3.993 12.179 1.00 61.91 323 PHE A CA 1
ATOM 2027 C C . PHE A 1 331 ? 21.879 4.176 11.414 1.00 58.26 323 PHE A C 1
ATOM 2028 O O . PHE A 1 331 ? 21.887 4.498 10.220 1.00 53.96 323 PHE A O 1
ATOM 2036 N N . GLN A 1 332 ? 20.746 3.965 12.090 1.00 57.31 324 GLN A N 1
ATOM 2037 C CA . GLN A 1 332 ? 19.446 4.100 11.441 1.00 58.18 324 GLN A CA 1
ATOM 2038 C C . GLN A 1 332 ? 19.180 5.540 11.015 1.00 66.71 324 GLN A C 1
ATOM 2039 O O . GLN A 1 332 ? 18.639 5.784 9.930 1.00 64.54 324 GLN A O 1
ATOM 2045 N N . ALA A 1 333 ? 19.558 6.511 11.853 1.00 60.27 325 ALA A N 1
ATOM 2046 C CA . ALA A 1 333 ? 19.371 7.930 11.546 1.00 63.13 325 ALA A CA 1
ATOM 2047 C C . ALA A 1 333 ? 20.236 8.408 10.394 1.00 66.18 325 ALA A C 1
ATOM 2048 O O . ALA A 1 333 ? 20.154 9.581 10.010 1.00 79.09 325 ALA A O 1
ATOM 2050 N N . ARG A 1 334 ? 21.079 7.526 9.873 1.00 55.66 326 ARG A N 1
ATOM 2051 C CA . ARG A 1 334 ? 21.939 7.756 8.722 1.00 59.15 326 ARG A CA 1
ATOM 2052 C C . ARG A 1 334 ? 21.545 6.841 7.565 1.00 62.84 326 ARG A C 1
ATOM 2053 O O . ARG A 1 334 ? 22.308 6.659 6.609 1.00 59.94 326 ARG A O 1
ATOM 2061 N N . ASP A 1 335 ? 20.343 6.269 7.671 1.00 66.00 327 ASP A N 1
ATOM 2062 C CA . ASP A 1 335 ? 19.714 5.369 6.702 1.00 72.99 327 ASP A CA 1
ATOM 2063 C C . ASP A 1 335 ? 20.652 4.208 6.352 1.00 69.09 327 ASP A C 1
ATOM 2064 O O . ASP A 1 335 ? 20.771 3.791 5.197 1.00 69.70 327 ASP A O 1
ATOM 2069 N N . TYR A 1 336 ? 21.341 3.709 7.378 1.00 63.59 328 TYR A N 1
ATOM 2070 C CA . TYR A 1 336 ? 22.014 2.417 7.374 1.00 59.84 328 TYR A CA 1
ATOM 2071 C C . TYR A 1 336 ? 21.114 1.439 8.118 1.00 57.96 328 TYR A C 1
ATOM 2072 O O . TYR A 1 336 ? 20.679 1.727 9.238 1.00 70.19 328 TYR A O 1
ATOM 2081 N N . GLU A 1 337 ? 20.829 0.295 7.507 1.00 51.81 329 GLU A N 1
ATOM 2082 C CA . GLU A 1 337 ? 19.872 -0.645 8.076 1.00 70.31 329 GLU A CA 1
ATOM 2083 C C . GLU A 1 337 ? 20.562 -1.577 9.063 1.00 67.09 329 GLU A C 1
ATOM 2084 O O . GLU A 1 337 ? 21.578 -2.195 8.732 1.00 57.04 329 GLU A O 1
ATOM 2090 N N . VAL A 1 338 ? 20.012 -1.677 10.271 1.00 67.47 330 VAL A N 1
ATOM 2091 C CA . VAL A 1 338 ? 20.431 -2.704 11.217 1.00 63.25 330 VAL A CA 1
ATOM 2092 C C . VAL A 1 338 ? 19.479 -3.880 11.030 1.00 67.00 330 VAL A C 1
ATOM 2093 O O . VAL A 1 338 ? 18.259 -3.694 10.932 1.00 72.66 330 VAL A O 1
ATOM 2097 N N . VAL A 1 339 ? 20.032 -5.089 10.905 1.00 66.38 331 VAL A N 1
ATOM 2098 C CA . VAL A 1 339 ? 19.233 -6.193 10.377 1.00 76.16 331 VAL A CA 1
ATOM 2099 C C . VAL A 1 339 ? 18.086 -6.544 11.317 1.00 79.87 331 VAL A C 1
ATOM 2100 O O . VAL A 1 339 ? 16.984 -6.876 10.868 1.00 89.45 331 VAL A O 1
ATOM 2104 N N . GLY A 1 340 ? 18.323 -6.435 12.617 1.00 68.02 332 GLY A N 1
ATOM 2105 C CA . GLY A 1 340 ? 17.255 -6.776 13.564 1.00 77.45 332 GLY A CA 1
ATOM 2106 C C . GLY A 1 340 ? 16.284 -5.631 13.680 1.00 77.31 332 GLY A C 1
ATOM 2107 O O . GLY A 1 340 ? 15.179 -5.841 14.190 1.00 78.04 332 GLY A O 1
ATOM 2108 N N . GLY A 1 341 ? 16.672 -4.467 13.167 1.00 76.62 333 GLY A N 1
ATOM 2109 C CA . GLY A 1 341 ? 15.841 -3.269 13.363 1.00 75.88 333 GLY A CA 1
ATOM 2110 C C . GLY A 1 341 ? 16.012 -2.836 14.798 1.00 77.37 333 GLY A C 1
ATOM 2111 O O . GLY A 1 341 ? 15.426 -1.814 15.194 1.00 83.69 333 GLY A O 1
ATOM 2112 N N . ARG A 1 342 ? 16.859 -3.553 15.527 1.00 73.23 334 ARG A N 1
ATOM 2113 C CA . ARG A 1 342 ? 17.017 -3.290 16.972 1.00 83.24 334 ARG A CA 1
ATOM 2114 C C . ARG A 1 342 ? 18.299 -3.980 17.413 1.00 78.55 334 ARG A C 1
ATOM 2115 O O . ARG A 1 342 ? 18.822 -4.787 16.638 1.00 75.27 334 ARG A O 1
ATOM 2123 N N . SER A 1 343 ? 18.809 -3.646 18.593 1.00 80.74 335 SER A N 1
ATOM 2124 C CA . SER A 1 343 ? 19.967 -4.410 19.104 1.00 77.51 335 SER A CA 1
ATOM 2125 C C . SER A 1 343 ? 19.653 -4.979 20.473 1.00 72.91 335 SER A C 1
ATOM 2126 O O . SER A 1 343 ? 19.296 -4.198 21.357 1.00 70.86 335 SER A O 1
ATOM 2129 N N . GLU A 1 344 ? 19.740 -6.291 20.612 1.00 77.25 336 GLU A N 1
ATOM 2130 C CA . GLU A 1 344 ? 19.646 -6.930 21.941 1.00 71.81 336 GLU A CA 1
ATOM 2131 C C . GLU A 1 344 ? 21.042 -7.522 21.966 1.00 77.77 336 GLU A C 1
ATOM 2132 O O . GLU A 1 344 ? 21.628 -7.488 20.871 1.00 101.39 336 GLU A O 1
ATOM 2138 N N . ASN A 1 345 ? 21.618 -7.855 23.112 1.00 64.12 337 ASN A N 1
ATOM 2139 C CA . ASN A 1 345 ? 23.012 -8.365 23.081 1.00 64.09 337 ASN A CA 1
ATOM 2140 C C . ASN A 1 345 ? 24.008 -7.227 22.876 1.00 64.76 337 ASN A C 1
ATOM 2141 O O . ASN A 1 345 ? 23.633 -6.065 23.064 1.00 68.81 337 ASN A O 1
ATOM 2146 N N . HIS A 1 346 ? 25.240 -7.575 22.517 1.00 58.14 338 HIS A N 1
ATOM 2147 C CA . HIS A 1 346 ? 26.332 -6.594 22.329 1.00 60.94 338 HIS A CA 1
ATOM 2148 C C . HIS A 1 346 ? 26.604 -6.365 20.852 1.00 56.81 338 HIS A C 1
ATOM 2149 O O . HIS A 1 346 ? 27.550 -5.640 20.554 1.00 48.02 338 HIS A O 1
ATOM 2156 N N . THR A 1 347 ? 25.807 -6.953 19.966 1.00 61.44 339 THR A N 1
ATOM 2157 C CA . THR A 1 347 ? 26.149 -6.901 18.524 1.00 60.39 339 THR A CA 1
ATOM 2158 C C . THR A 1 347 ? 25.141 -6.124 17.694 1.00 56.48 339 THR A C 1
ATOM 2159 O O . THR A 1 347 ? 23.943 -6.225 17.976 1.00 62.82 339 THR A O 1
ATOM 2163 N N . ILE A 1 348 ? 25.638 -5.349 16.737 1.00 56.65 340 ILE A N 1
ATOM 2164 C CA . ILE A 1 348 ? 24.749 -4.637 15.783 1.00 60.80 340 ILE A CA 1
ATOM 2165 C C . ILE A 1 348 ? 25.190 -5.119 14.405 1.00 57.48 340 ILE A C 1
ATOM 2166 O O . ILE A 1 348 ? 26.391 -5.059 14.120 1.00 50.02 340 ILE A O 1
ATOM 2171 N N . LEU A 1 349 ? 24.260 -5.629 13.606 1.00 52.12 341 LEU A N 1
ATOM 2172 C CA . LEU A 1 349 ? 24.618 -6.039 12.230 1.00 59.32 341 LEU A CA 1
ATOM 2173 C C . LEU A 1 349 ? 24.083 -4.973 11.283 1.00 58.20 341 LEU A C 1
ATOM 2174 O O . LEU A 1 349 ? 22.873 -4.770 11.268 1.00 60.56 341 LEU A O 1
ATOM 2179 N N . ILE A 1 350 ? 24.972 -4.306 10.553 1.00 54.40 342 ILE A N 1
ATOM 2180 C CA . ILE A 1 350 ? 24.512 -3.200 9.675 1.00 66.24 342 ILE A CA 1
ATOM 2181 C C . ILE A 1 350 ? 24.552 -3.695 8.235 1.00 59.25 342 ILE A C 1
ATOM 2182 O O . ILE A 1 350 ? 25.544 -4.333 7.858 1.00 50.30 342 ILE A O 1
ATOM 2187 N N . ARG A 1 351 ? 23.460 -3.495 7.500 1.00 57.90 343 ARG A N 1
ATOM 2188 C CA . ARG A 1 351 ? 23.479 -3.849 6.090 1.00 57.46 343 ARG A CA 1
ATOM 2189 C C . ARG A 1 351 ? 24.112 -2.710 5.308 1.00 61.22 343 ARG A C 1
ATOM 2190 O O . ARG A 1 351 ? 23.688 -1.555 5.420 1.00 67.42 343 ARG A O 1
ATOM 2198 N N . LEU A 1 352 ? 25.111 -3.045 4.509 1.00 57.16 344 LEU A N 1
ATOM 2199 C CA . LEU A 1 352 ? 26.023 -2.054 3.975 1.00 61.29 344 LEU A CA 1
ATOM 2200 C C . LEU A 1 352 ? 25.494 -1.514 2.646 1.00 67.45 344 LEU A C 1
ATOM 2201 O O . LEU A 1 352 ? 24.582 -2.077 2.037 1.00 69.45 344 LEU A O 1
ATOM 2206 N N . ARG A 1 353 ? 26.075 -0.398 2.204 1.00 75.68 345 ARG A N 1
ATOM 2207 C CA . ARG A 1 353 ? 25.559 0.316 1.044 1.00 68.48 345 ARG A CA 1
ATOM 2208 C C . ARG A 1 353 ? 25.620 -0.562 -0.206 1.00 64.20 345 ARG A C 1
ATOM 2209 O O . ARG A 1 353 ? 26.229 -1.634 -0.221 1.00 86.18 345 ARG A O 1
ATOM 2211 N N . ALA A 1 354 ? 24.979 -0.074 -1.272 1.00 68.85 346 ALA A N 1
ATOM 2212 C CA . ALA A 1 354 ? 24.746 -0.903 -2.452 1.00 72.82 346 ALA A CA 1
ATOM 2213 C C . ALA A 1 354 ? 26.052 -1.415 -3.049 1.00 69.15 346 ALA A C 1
ATOM 2214 O O . ALA A 1 354 ? 26.229 -2.624 -3.238 1.00 73.63 346 ALA A O 1
ATOM 2216 N N . ALA A 1 355 ? 26.986 -0.513 -3.337 1.00 61.91 347 ALA A N 1
ATOM 2217 C CA . ALA A 1 355 ? 28.260 -0.901 -3.927 1.00 57.74 347 ALA A CA 1
ATOM 2218 C C . ALA A 1 355 ? 29.302 -1.296 -2.891 1.00 63.53 347 ALA A C 1
ATOM 2219 O O . ALA A 1 355 ? 30.359 -1.817 -3.266 1.00 60.76 347 ALA A O 1
ATOM 2221 N N . MET A 1 356 ? 29.033 -1.071 -1.609 1.00 57.98 348 MET A N 1
ATOM 2222 C CA . MET A 1 356 ? 30.015 -1.340 -0.570 1.00 63.10 348 MET A CA 1
ATOM 2223 C C . MET A 1 356 ? 29.952 -2.802 -0.147 1.00 64.39 348 MET A C 1
ATOM 2224 O O . MET A 1 356 ? 28.883 -3.316 0.197 1.00 61.81 348 MET A O 1
ATOM 2229 N N . THR A 1 357 ? 31.099 -3.469 -0.181 1.00 60.34 349 THR A N 1
ATOM 2230 C CA . THR A 1 357 ? 31.228 -4.822 0.332 1.00 62.47 349 THR A CA 1
ATOM 2231 C C . THR A 1 357 ? 31.808 -4.778 1.739 1.00 59.17 349 THR A C 1
ATOM 2232 O O . THR A 1 357 ? 32.564 -3.868 2.090 1.00 61.20 349 THR A O 1
ATOM 2236 N N . GLY A 1 358 ? 31.437 -5.771 2.550 1.00 58.12 350 GLY A N 1
ATOM 2237 C CA . GLY A 1 358 ? 31.979 -5.851 3.895 1.00 56.86 350 GLY A CA 1
ATOM 2238 C C . GLY A 1 358 ? 33.487 -5.997 3.913 1.00 55.31 350 GLY A C 1
ATOM 2239 O O . GLY A 1 358 ? 34.153 -5.480 4.814 1.00 52.86 350 GLY A O 1
ATOM 2240 N N . ALA A 1 359 ? 34.044 -6.706 2.929 1.00 60.80 351 ALA A N 1
ATOM 2241 C CA . ALA A 1 359 ? 35.494 -6.836 2.831 1.00 59.13 351 ALA A CA 1
ATOM 2242 C C . ALA A 1 359 ? 36.154 -5.480 2.608 1.00 58.98 351 ALA A C 1
ATOM 2243 O O . ALA A 1 359 ? 37.161 -5.154 3.247 1.00 63.94 351 ALA A O 1
ATOM 2245 N N . ILE A 1 360 ? 35.596 -4.674 1.702 1.00 52.38 352 ILE A N 1
ATOM 2246 C CA . ILE A 1 360 ? 36.147 -3.346 1.444 1.00 65.86 352 ILE A CA 1
ATOM 2247 C C . ILE A 1 360 ? 36.045 -2.478 2.692 1.00 65.06 352 ILE A C 1
ATOM 2248 O O . ILE A 1 360 ? 36.965 -1.717 3.016 1.00 63.74 352 ILE A O 1
ATOM 2253 N N . ALA A 1 361 ? 34.928 -2.585 3.415 1.00 58.16 353 ALA A N 1
ATOM 2254 C CA . ALA A 1 361 ? 34.726 -1.759 4.601 1.00 53.24 353 ALA A CA 1
ATOM 2255 C C . ALA A 1 361 ? 35.763 -2.064 5.676 1.00 55.97 353 ALA A C 1
ATOM 2256 O O . ALA A 1 361 ? 36.413 -1.152 6.198 1.00 60.22 353 ALA A O 1
ATOM 2258 N N . GLU A 1 362 ? 35.941 -3.345 6.013 1.00 55.56 354 GLU A N 1
ATOM 2259 C CA . GLU A 1 362 ? 36.835 -3.694 7.114 1.00 57.42 354 GLU A CA 1
ATOM 2260 C C . GLU A 1 362 ? 38.284 -3.337 6.793 1.00 55.76 354 GLU A C 1
ATOM 2261 O O . GLU A 1 362 ? 39.024 -2.883 7.674 1.00 58.94 354 GLU A O 1
ATOM 2267 N N . THR A 1 363 ? 38.706 -3.526 5.540 1.00 56.54 355 THR A N 1
ATOM 2268 C CA . THR A 1 363 ? 40.080 -3.203 5.169 1.00 63.37 355 THR A CA 1
ATOM 2269 C C . THR A 1 363 ? 40.318 -1.699 5.177 1.00 58.05 355 THR A C 1
ATOM 2270 O O . THR A 1 363 ? 41.348 -1.230 5.673 1.00 63.29 355 THR A O 1
ATOM 2274 N N . ALA A 1 364 ? 39.383 -0.926 4.621 1.00 53.60 356 ALA A N 1
ATOM 2275 C CA . ALA A 1 364 ? 39.524 0.525 4.642 1.00 55.06 356 ALA A CA 1
ATOM 2276 C C . ALA A 1 364 ? 39.398 1.073 6.057 1.00 54.59 356 ALA A C 1
ATOM 2277 O O . ALA A 1 364 ? 40.138 1.986 6.443 1.00 43.75 356 ALA A O 1
ATOM 2279 N N . LEU A 1 365 ? 38.465 0.531 6.845 1.00 51.91 357 LEU A N 1
ATOM 2280 C CA . LEU A 1 365 ? 38.273 1.027 8.204 1.00 50.30 357 LEU A CA 1
ATOM 2281 C C . LEU A 1 365 ? 39.476 0.733 9.091 1.00 56.91 357 LEU A C 1
ATOM 2282 O O . LEU A 1 365 ? 39.795 1.535 9.977 1.00 55.26 357 LEU A O 1
ATOM 2287 N N . GLU A 1 366 ? 40.154 -0.402 8.885 1.00 54.25 358 GLU A N 1
ATOM 2288 C CA . GLU A 1 366 ? 41.347 -0.674 9.684 1.00 67.32 358 GLU A CA 1
ATOM 2289 C C . GLU A 1 366 ? 42.476 0.281 9.317 1.00 54.22 358 GLU A C 1
ATOM 2290 O O . GLU A 1 366 ? 43.240 0.713 10.188 1.00 70.53 358 GLU A O 1
ATOM 2296 N N . HIS A 1 367 ? 42.596 0.625 8.031 1.00 52.46 359 HIS A N 1
ATOM 2297 C CA . HIS A 1 367 ? 43.606 1.585 7.609 1.00 69.94 359 HIS A CA 1
ATOM 2298 C C . HIS A 1 367 ? 43.363 2.953 8.227 1.00 62.43 359 HIS A C 1
ATOM 2299 O O . HIS A 1 367 ? 44.283 3.775 8.276 1.00 70.61 359 HIS A O 1
ATOM 2306 N N . CYS A 1 368 ? 42.143 3.206 8.698 1.00 57.84 360 CYS A N 1
ATOM 2307 C CA . CYS A 1 368 ? 41.797 4.421 9.419 1.00 56.50 360 CYS A CA 1
ATOM 2308 C C . CYS A 1 368 ? 41.759 4.211 10.930 1.00 63.47 360 CYS A C 1
ATOM 2309 O O . CYS A 1 368 ? 41.299 5.097 11.656 1.00 57.14 360 CYS A O 1
ATOM 2312 N N . GLY A 1 369 ? 42.208 3.054 11.415 1.00 58.90 361 GLY A N 1
ATOM 2313 C CA . GLY A 1 369 ? 42.371 2.825 12.837 1.00 56.73 361 GLY A CA 1
ATOM 2314 C C . GLY A 1 369 ? 41.211 2.160 13.550 1.00 53.92 361 GLY A C 1
ATOM 2315 O O . GLY A 1 369 ? 41.283 1.982 14.773 1.00 53.92 361 GLY A O 1
ATOM 2316 N N . ILE A 1 370 ? 40.152 1.783 12.839 1.00 52.89 362 ILE A N 1
ATOM 2317 C CA . ILE A 1 370 ? 38.981 1.144 13.432 1.00 57.66 362 ILE A CA 1
ATOM 2318 C C . ILE A 1 370 ? 38.939 -0.303 12.967 1.00 52.00 362 ILE A C 1
ATOM 2319 O O . ILE A 1 370 ? 38.995 -0.570 11.761 1.00 58.88 362 ILE A O 1
ATOM 2324 N N . VAL A 1 371 ? 38.827 -1.240 13.906 1.00 53.12 363 VAL A N 1
ATOM 2325 C CA . VAL A 1 371 ? 38.729 -2.651 13.551 1.00 54.85 363 VAL A CA 1
ATOM 2326 C C . VAL A 1 371 ? 37.264 -3.059 13.667 1.00 45.89 363 VAL A C 1
ATOM 2327 O O . VAL A 1 371 ? 36.610 -2.815 14.691 1.00 40.95 363 VAL A O 1
ATOM 2331 N N . VAL A 1 372 ? 36.727 -3.615 12.584 1.00 47.79 364 VAL A N 1
ATOM 2332 C CA . VAL A 1 372 ? 35.376 -4.155 12.548 1.00 46.64 364 VAL A CA 1
ATOM 2333 C C . VAL A 1 372 ? 35.437 -5.477 11.797 1.00 48.44 364 VAL A C 1
ATOM 2334 O O . VAL A 1 372 ? 36.442 -5.814 11.169 1.00 50.74 364 VAL A O 1
ATOM 2338 N N . ASN A 1 373 ? 34.347 -6.231 11.869 1.00 49.26 365 ASN A N 1
ATOM 2339 C CA . ASN A 1 373 ? 34.288 -7.552 11.264 1.00 50.91 365 ASN A CA 1
ATOM 2340 C C . ASN A 1 373 ? 33.195 -7.589 10.208 1.00 44.73 365 ASN A C 1
ATOM 2341 O O . ASN A 1 373 ? 32.046 -7.228 10.484 1.00 50.20 365 ASN A O 1
ATOM 2346 N N . LYS A 1 374 ? 33.563 -8.016 9.004 1.00 56.25 366 LYS A N 1
ATOM 2347 C CA . LYS A 1 374 ? 32.581 -8.249 7.956 1.00 52.70 366 LYS A CA 1
ATOM 2348 C C . LYS A 1 374 ? 31.682 -9.418 8.337 1.00 44.29 366 LYS A C 1
ATOM 2349 O O . LYS A 1 374 ? 32.127 -10.392 8.951 1.00 49.67 366 LYS A O 1
ATOM 2355 N N . ASN A 1 375 ? 30.405 -9.315 7.985 1.00 43.92 367 ASN A N 1
ATOM 2356 C CA . ASN A 1 375 ? 29.458 -10.378 8.275 1.00 55.77 367 ASN A CA 1
ATOM 2357 C C . ASN A 1 375 ? 28.451 -10.497 7.143 1.00 64.21 367 ASN A C 1
ATOM 2358 O O . ASN A 1 375 ? 28.118 -9.514 6.476 1.00 63.66 367 ASN A O 1
ATOM 2363 N N . ARG A 1 376 ? 27.972 -11.721 6.939 1.00 66.25 368 ARG A N 1
ATOM 2364 C CA . ARG A 1 376 ? 26.870 -11.951 6.020 1.00 60.99 368 ARG A CA 1
ATOM 2365 C C . ARG A 1 376 ? 25.631 -11.204 6.496 1.00 67.47 368 ARG A C 1
ATOM 2366 O O . ARG A 1 376 ? 25.421 -10.997 7.693 1.00 67.63 368 ARG A O 1
ATOM 2374 N N . VAL A 1 377 ? 24.806 -10.792 5.542 1.00 62.75 369 VAL A N 1
ATOM 2375 C CA . VAL A 1 377 ? 23.572 -10.081 5.856 1.00 58.08 369 VAL A CA 1
ATOM 2376 C C . VAL A 1 377 ? 22.403 -10.932 5.370 1.00 75.44 369 VAL A C 1
ATOM 2377 O O . VAL A 1 377 ? 22.569 -11.717 4.424 1.00 73.10 369 VAL A O 1
ATOM 2381 N N . PRO A 1 378 ? 21.234 -10.860 6.006 1.00 71.64 370 PRO A N 1
ATOM 2382 C CA . PRO A 1 378 ? 20.055 -11.531 5.447 1.00 68.50 370 PRO A CA 1
ATOM 2383 C C . PRO A 1 378 ? 19.816 -11.116 4.003 1.00 77.57 370 PRO A C 1
ATOM 2384 O O . PRO A 1 378 ? 19.859 -9.932 3.660 1.00 84.46 370 PRO A O 1
ATOM 2388 N N . GLY A 1 379 ? 19.562 -12.106 3.153 1.00 82.24 371 GLY A N 1
ATOM 2389 C CA . GLY A 1 379 ? 19.490 -11.854 1.727 1.00 86.79 371 GLY A CA 1
ATOM 2390 C C . GLY A 1 379 ? 20.835 -11.616 1.081 1.00 83.17 371 GLY A C 1
ATOM 2391 O O . GLY A 1 379 ? 20.937 -10.805 0.155 1.00 78.43 371 GLY A O 1
ATOM 2392 N N . GLU A 1 380 ? 21.877 -12.299 1.552 1.00 79.83 372 GLU A N 1
ATOM 2393 C CA . GLU A 1 380 ? 23.216 -12.101 1.015 1.00 79.54 372 GLU A CA 1
ATOM 2394 C C . GLU A 1 380 ? 23.302 -12.617 -0.416 1.00 76.95 372 GLU A C 1
ATOM 2395 O O . GLU A 1 380 ? 22.977 -13.776 -0.692 1.00 73.54 372 GLU A O 1
ATOM 2401 N N . THR A 1 381 ? 23.742 -11.750 -1.327 1.00 66.90 373 THR A N 1
ATOM 2402 C CA . THR A 1 381 ? 23.966 -12.115 -2.718 1.00 65.34 373 THR A CA 1
ATOM 2403 C C . THR A 1 381 ? 25.443 -12.284 -3.042 1.00 63.69 373 THR A C 1
ATOM 2404 O O . THR A 1 381 ? 25.791 -12.519 -4.203 1.00 75.02 373 THR A O 1
ATOM 2408 N N . ARG A 1 382 ? 26.316 -12.180 -2.046 1.00 66.67 374 ARG A N 1
ATOM 2409 C CA . ARG A 1 382 ? 27.751 -12.124 -2.266 1.00 65.21 374 ARG A CA 1
ATOM 2410 C C . ARG A 1 382 ? 28.445 -13.247 -1.507 1.00 61.85 374 ARG A C 1
ATOM 2411 O O . ARG A 1 382 ? 27.837 -13.972 -0.715 1.00 69.19 374 ARG A O 1
ATOM 2419 N N . SER A 1 383 ? 29.746 -13.366 -1.754 1.00 62.95 375 SER A N 1
ATOM 2420 C CA . SER A 1 383 ? 30.544 -14.460 -1.227 1.00 66.37 375 SER A CA 1
ATOM 2421 C C . SER A 1 383 ? 30.715 -14.330 0.288 1.00 68.47 375 SER A C 1
ATOM 2422 O O . SER A 1 383 ? 30.348 -13.327 0.904 1.00 69.68 375 SER A O 1
ATOM 2425 N N . SER A 1 384 ? 31.263 -15.382 0.897 1.00 72.17 376 SER A N 1
ATOM 2426 C CA . SER A 1 384 ? 31.617 -15.307 2.310 1.00 75.66 376 SER A CA 1
ATOM 2427 C C . SER A 1 384 ? 32.871 -14.475 2.520 1.00 70.90 376 SER A C 1
ATOM 2428 O O . SER A 1 384 ? 33.029 -13.837 3.565 1.00 68.35 376 SER A O 1
ATOM 2431 N N . PHE A 1 385 ? 33.764 -14.484 1.538 1.00 63.39 377 PHE A N 1
ATOM 2432 C CA . PHE A 1 385 ? 35.031 -13.775 1.629 1.00 67.06 377 PHE A CA 1
ATOM 2433 C C . PHE A 1 385 ? 34.822 -12.292 1.362 1.00 71.18 377 PHE A C 1
ATOM 2434 O O . PHE A 1 385 ? 35.569 -11.448 1.873 1.00 66.26 377 PHE A O 1
ATOM 2442 N N . VAL A 1 386 ? 33.807 -11.981 0.558 1.00 69.67 378 VAL A N 1
ATOM 2443 C CA . VAL A 1 386 ? 33.375 -10.622 0.253 1.00 68.76 378 VAL A CA 1
ATOM 2444 C C . VAL A 1 386 ? 31.878 -10.549 0.555 1.00 71.40 378 VAL A C 1
ATOM 2445 O O . VAL A 1 386 ? 31.052 -11.064 -0.208 1.00 78.95 378 VAL A O 1
ATOM 2449 N N . THR A 1 387 ? 31.524 -9.911 1.666 1.00 64.75 379 THR A N 1
ATOM 2450 C CA . THR A 1 387 ? 30.157 -9.885 2.164 1.00 65.01 379 THR A CA 1
ATOM 2451 C C . THR A 1 387 ? 29.466 -8.577 1.775 1.00 60.68 379 THR A C 1
ATOM 2452 O O . THR A 1 387 ? 29.984 -7.780 0.988 1.00 58.45 379 THR A O 1
ATOM 2456 N N . SER A 1 388 ? 28.265 -8.359 2.326 1.00 56.62 380 SER A N 1
ATOM 2457 C CA . SER A 1 388 ? 27.505 -7.133 2.104 1.00 53.09 380 SER A CA 1
ATOM 2458 C C . SER A 1 388 ? 27.087 -6.473 3.415 1.00 57.64 380 SER A C 1
ATOM 2459 O O . SER A 1 388 ? 26.109 -5.718 3.436 1.00 60.70 380 SER A O 1
ATOM 2462 N N . GLY A 1 389 ? 27.797 -6.743 4.507 1.00 56.76 381 GLY A N 1
ATOM 2463 C CA . GLY A 1 389 ? 27.484 -6.134 5.786 1.00 52.87 381 GLY A CA 1
ATOM 2464 C C . GLY A 1 389 ? 28.696 -6.184 6.692 1.00 53.43 381 GLY A C 1
ATOM 2465 O O . GLY A 1 389 ? 29.746 -6.722 6.331 1.00 58.24 381 GLY A O 1
ATOM 2466 N N . LEU A 1 390 ? 28.548 -5.604 7.884 1.00 59.28 382 LEU A N 1
ATOM 2467 C CA . LEU A 1 390 ? 29.605 -5.672 8.883 1.00 56.26 382 LEU A CA 1
ATOM 2468 C C . LEU A 1 390 ? 28.989 -5.854 10.262 1.00 53.65 382 LEU A C 1
ATOM 2469 O O . LEU A 1 390 ? 27.849 -5.454 10.513 1.00 54.07 382 LEU A O 1
ATOM 2474 N N . ARG A 1 391 ? 29.768 -6.457 11.155 1.00 55.31 383 ARG A N 1
ATOM 2475 C CA . ARG A 1 391 ? 29.346 -6.748 12.516 1.00 61.89 383 ARG A CA 1
ATOM 2476 C C . ARG A 1 391 ? 30.216 -5.972 13.493 1.00 59.72 383 ARG A C 1
ATOM 2477 O O . ARG A 1 391 ? 31.445 -5.959 13.365 1.00 49.27 383 ARG A O 1
ATOM 2485 N N . ILE A 1 392 ? 29.573 -5.323 14.457 1.00 60.33 384 ILE A N 1
ATOM 2486 C CA . ILE A 1 392 ? 30.235 -4.522 15.478 1.00 58.25 384 ILE A CA 1
ATOM 2487 C C . ILE A 1 392 ? 29.743 -4.938 16.854 1.00 54.22 384 ILE A C 1
ATOM 2488 O O . ILE A 1 392 ? 28.548 -5.186 17.052 1.00 48.51 384 ILE A O 1
ATOM 2493 N N . GLY A 1 393 ? 30.670 -5.034 17.793 1.00 61.49 385 GLY A N 1
ATOM 2494 C CA . GLY A 1 393 ? 30.351 -5.344 19.177 1.00 57.27 385 GLY A CA 1
ATOM 2495 C C . GLY A 1 393 ? 30.817 -4.225 20.085 1.00 57.77 385 GLY A C 1
ATOM 2496 O O . GLY A 1 393 ? 31.898 -3.666 19.889 1.00 64.10 385 GLY A O 1
ATOM 2497 N N . THR A 1 394 ? 29.992 -3.902 21.079 1.00 55.26 386 THR A N 1
ATOM 2498 C CA . THR A 1 394 ? 30.257 -2.805 21.997 1.00 56.96 386 THR A CA 1
ATOM 2499 C C . THR A 1 394 ? 31.050 -3.243 23.225 1.00 59.86 386 THR A C 1
ATOM 2500 O O . THR A 1 394 ? 31.047 -2.533 24.237 1.00 63.59 386 THR A O 1
ATOM 2504 N N . GLY A 1 395 ? 31.727 -4.387 23.155 1.00 63.60 387 GLY A N 1
ATOM 2505 C CA . GLY A 1 395 ? 32.441 -4.925 24.297 1.00 45.96 387 GLY A CA 1
ATOM 2506 C C . GLY A 1 395 ? 33.620 -4.087 24.749 1.00 57.24 387 GLY A C 1
ATOM 2507 O O . GLY A 1 395 ? 33.649 -3.611 25.888 1.00 61.07 387 GLY A O 1
ATOM 2508 N N . ALA A 1 396 ? 34.603 -3.902 23.865 1.00 64.93 388 ALA A N 1
ATOM 2509 C CA . ALA A 1 396 ? 35.777 -3.112 24.218 1.00 63.18 388 ALA A CA 1
ATOM 2510 C C . ALA A 1 396 ? 35.461 -1.628 24.347 1.00 58.42 388 ALA A C 1
ATOM 2511 O O . ALA A 1 396 ? 36.249 -0.891 24.949 1.00 67.91 388 ALA A O 1
ATOM 2513 N N . LEU A 1 397 ? 34.337 -1.171 23.789 1.00 59.75 389 LEU A N 1
ATOM 2514 C CA . LEU A 1 397 ? 33.922 0.211 24.000 1.00 61.31 389 LEU A CA 1
ATOM 2515 C C . LEU A 1 397 ? 33.469 0.444 25.435 1.00 71.92 389 LEU A C 1
ATOM 2516 O O . LEU A 1 397 ? 33.690 1.529 25.985 1.00 73.62 389 LEU A O 1
ATOM 2521 N N . ALA A 1 398 ? 32.833 -0.555 26.052 1.00 61.63 390 ALA A N 1
ATOM 2522 C CA . ALA A 1 398 ? 32.446 -0.432 27.454 1.00 62.48 390 ALA A CA 1
ATOM 2523 C C . ALA A 1 398 ? 33.671 -0.315 28.350 1.00 59.79 390 ALA A C 1
ATOM 2524 O O . ALA A 1 398 ? 33.663 0.434 29.334 1.00 65.75 390 ALA A O 1
ATOM 2526 N N . GLN A 1 399 ? 34.735 -1.053 28.026 1.00 58.73 391 GLN A N 1
ATOM 2527 C CA . GLN A 1 399 ? 35.990 -0.927 28.756 1.00 67.71 391 GLN A CA 1
ATOM 2528 C C . GLN A 1 399 ? 36.628 0.440 28.558 1.00 69.50 391 GLN A C 1
ATOM 2529 O O . GLN A 1 399 ? 37.481 0.836 29.359 1.00 68.12 391 GLN A O 1
ATOM 2535 N N . ARG A 1 400 ? 36.240 1.159 27.508 1.00 64.69 392 ARG A N 1
ATOM 2536 C CA . ARG A 1 400 ? 36.715 2.511 27.264 1.00 59.42 392 ARG A CA 1
ATOM 2537 C C . ARG A 1 400 ? 35.804 3.567 27.874 1.00 61.87 392 ARG A C 1
ATOM 2538 O O . ARG A 1 400 ? 36.090 4.761 27.742 1.00 67.39 392 ARG A O 1
ATOM 2546 N N . HIS A 1 401 ? 34.723 3.149 28.538 1.00 59.70 393 HIS A N 1
ATOM 2547 C CA . HIS A 1 401 ? 33.798 4.060 29.215 1.00 66.17 393 HIS A CA 1
ATOM 2548 C C . HIS A 1 401 ? 33.287 5.141 28.268 1.00 64.91 393 HIS A C 1
ATOM 2549 O O . HIS A 1 401 ? 33.198 6.319 28.621 1.00 71.48 393 HIS A O 1
ATOM 2556 N N . VAL A 1 402 ? 32.946 4.734 27.046 1.00 63.52 394 VAL A N 1
ATOM 2557 C CA . VAL A 1 402 ? 32.441 5.681 26.061 1.00 67.74 394 VAL A CA 1
ATOM 2558 C C . VAL A 1 402 ? 31.024 6.092 26.436 1.00 65.28 394 VAL A C 1
ATOM 2559 O O . VAL A 1 402 ? 30.160 5.246 26.706 1.00 74.38 394 VAL A O 1
ATOM 2563 N N . ASP A 1 403 ? 30.783 7.398 26.478 1.00 67.34 395 ASP A N 1
ATOM 2564 C CA . ASP A 1 403 ? 29.450 7.912 26.739 1.00 66.40 395 ASP A CA 1
ATOM 2565 C C . ASP A 1 403 ? 28.602 7.808 25.472 1.00 64.76 395 ASP A C 1
ATOM 2566 O O . ASP A 1 403 ? 29.080 7.417 24.403 1.00 62.94 395 ASP A O 1
ATOM 2571 N N . ALA A 1 404 ? 27.320 8.158 25.594 1.00 54.92 396 ALA A N 1
ATOM 2572 C CA . ALA A 1 404 ? 26.436 8.134 24.433 1.00 55.53 396 ALA A CA 1
ATOM 2573 C C . ALA A 1 404 ? 26.942 9.064 23.337 1.00 66.93 396 ALA A C 1
ATOM 2574 O O . ALA A 1 404 ? 26.802 8.767 22.144 1.00 66.76 396 ALA A O 1
ATOM 2576 N N . GLN A 1 405 ? 27.530 10.198 23.725 1.00 67.77 397 GLN A N 1
ATOM 2577 C CA . GLN A 1 405 ? 28.069 11.131 22.742 1.00 63.52 397 GLN A CA 1
ATOM 2578 C C . GLN A 1 405 ? 29.210 10.503 21.949 1.00 64.19 397 GLN A C 1
ATOM 2579 O O . GLN A 1 405 ? 29.295 10.674 20.726 1.00 58.85 397 GLN A O 1
ATOM 2585 N N . GLY A 1 406 ? 30.097 9.771 22.627 1.00 69.64 398 GLY A N 1
ATOM 2586 C CA . GLY A 1 406 ? 31.212 9.143 21.935 1.00 63.87 398 GLY A CA 1
ATOM 2587 C C . GLY A 1 406 ? 30.770 8.084 20.944 1.00 61.38 398 GLY A C 1
ATOM 2588 O O . GLY A 1 406 ? 31.327 7.975 19.848 1.00 57.94 398 GLY A O 1
ATOM 2589 N N . CYS A 1 407 ? 29.768 7.284 21.317 1.00 62.00 399 CYS A N 1
ATOM 2590 C CA . CYS A 1 407 ? 29.239 6.281 20.399 1.00 58.78 399 CYS A CA 1
ATOM 2591 C C . CYS A 1 407 ? 28.719 6.929 19.124 1.00 58.78 399 CYS A C 1
ATOM 2592 O O . CYS A 1 407 ? 28.918 6.403 18.022 1.00 64.90 399 CYS A O 1
ATOM 2595 N N . ARG A 1 408 ? 28.047 8.075 19.255 1.00 61.11 400 ARG A N 1
ATOM 2596 C CA . ARG A 1 408 ? 27.567 8.794 18.082 1.00 57.07 400 ARG A CA 1
ATOM 2597 C C . ARG A 1 408 ? 28.718 9.380 17.274 1.00 51.33 400 ARG A C 1
ATOM 2598 O O . ARG A 1 408 ? 28.612 9.504 16.049 1.00 60.29 400 ARG A O 1
ATOM 2606 N N . GLN A 1 409 ? 29.818 9.747 17.936 1.00 42.98 401 GLN A N 1
ATOM 2607 C CA . GLN A 1 409 ? 30.995 10.207 17.207 1.00 46.79 401 GLN A CA 1
ATOM 2608 C C . GLN A 1 409 ? 31.629 9.081 16.400 1.00 50.85 401 GLN A C 1
ATOM 2609 O O . GLN A 1 409 ? 32.175 9.327 15.318 1.00 52.17 401 GLN A O 1
ATOM 2615 N N . ILE A 1 410 ? 31.577 7.847 16.910 1.00 54.74 402 ILE A N 1
ATOM 2616 C CA . ILE A 1 410 ? 32.170 6.719 16.198 1.00 52.38 402 ILE A CA 1
ATOM 2617 C C . ILE A 1 410 ? 31.360 6.381 14.952 1.00 49.36 402 ILE A C 1
ATOM 2618 O O . ILE A 1 410 ? 31.925 6.125 13.882 1.00 50.28 402 ILE A O 1
ATOM 2623 N N . VAL A 1 411 ? 30.029 6.374 15.066 1.00 45.81 403 VAL A N 1
ATOM 2624 C CA . VAL A 1 411 ? 29.188 6.184 13.887 1.00 48.17 403 VAL A CA 1
ATOM 2625 C C . VAL A 1 411 ? 29.483 7.267 12.859 1.00 55.81 403 VAL A C 1
ATOM 2626 O O . VAL A 1 411 ? 29.523 7.006 11.650 1.00 53.74 403 VAL A O 1
ATOM 2630 N N . ASP A 1 412 ? 29.694 8.499 13.328 1.00 58.98 404 ASP A N 1
ATOM 2631 C CA . ASP A 1 412 ? 30.027 9.600 12.432 1.00 53.76 404 ASP A CA 1
ATOM 2632 C C . ASP A 1 412 ? 31.313 9.318 11.665 1.00 50.04 404 ASP A C 1
ATOM 2633 O O . ASP A 1 412 ? 31.345 9.396 10.432 1.00 52.78 404 ASP A O 1
ATOM 2638 N N . LEU A 1 413 ? 32.385 8.980 12.384 1.00 49.21 405 LEU A N 1
ATOM 2639 C CA . LEU A 1 413 ? 33.660 8.714 11.727 1.00 53.12 405 LEU A CA 1
ATOM 2640 C C . LEU A 1 413 ? 33.559 7.515 10.795 1.00 62.25 405 LEU A C 1
ATOM 2641 O O . LEU A 1 413 ? 34.095 7.537 9.681 1.00 59.94 405 LEU A O 1
ATOM 2646 N N . LEU A 1 414 ? 32.866 6.462 11.232 1.00 50.20 406 LEU A N 1
ATOM 2647 C CA . LEU A 1 414 ? 32.766 5.246 10.433 1.00 49.98 406 LEU A CA 1
ATOM 2648 C C . LEU A 1 414 ? 31.984 5.492 9.146 1.00 53.37 406 LEU A C 1
ATOM 2649 O O . LEU A 1 414 ? 32.411 5.080 8.061 1.00 51.14 406 LEU A O 1
ATOM 2654 N N . CYS A 1 415 ? 30.837 6.169 9.246 1.00 52.40 407 CYS A N 1
ATOM 2655 C CA . CYS A 1 415 ? 30.049 6.461 8.053 1.00 50.89 407 CYS A CA 1
ATOM 2656 C C . CYS A 1 415 ? 30.757 7.452 7.137 1.00 56.38 407 CYS A C 1
ATOM 2657 O O . CYS A 1 415 ? 30.557 7.418 5.918 1.00 58.89 407 CYS A O 1
ATOM 2660 N N . ARG A 1 416 ? 31.579 8.340 7.700 1.00 50.36 408 ARG A N 1
ATOM 2661 C CA . ARG A 1 416 ? 32.314 9.291 6.873 1.00 53.02 408 ARG A CA 1
ATOM 2662 C C . ARG A 1 416 ? 33.438 8.605 6.105 1.00 50.91 408 ARG A C 1
ATOM 2663 O O . ARG A 1 416 ? 33.693 8.937 4.942 1.00 55.90 408 ARG A O 1
ATOM 2671 N N . ILE A 1 417 ? 34.124 7.651 6.740 1.00 56.58 409 ILE A N 1
ATOM 2672 C CA . ILE A 1 417 ? 35.160 6.891 6.045 1.00 53.18 409 ILE A CA 1
ATOM 2673 C C . ILE A 1 417 ? 34.559 6.131 4.871 1.00 56.74 409 ILE A C 1
ATOM 2674 O O . ILE A 1 417 ? 35.154 6.052 3.789 1.00 55.32 409 ILE A O 1
ATOM 2679 N N . LEU A 1 418 ? 33.365 5.568 5.065 1.00 55.20 410 LEU A N 1
ATOM 2680 C CA . LEU A 1 418 ? 32.728 4.791 4.008 1.00 50.71 410 LEU A CA 1
ATOM 2681 C C . LEU A 1 418 ? 32.289 5.679 2.849 1.00 53.03 410 LEU A C 1
ATOM 2682 O O . LEU A 1 418 ? 32.361 5.267 1.685 1.00 68.63 410 LEU A O 1
ATOM 2687 N N . ASP A 1 419 ? 31.827 6.898 3.142 1.00 53.91 411 ASP A N 1
ATOM 2688 C CA . ASP A 1 419 ? 31.430 7.814 2.077 1.00 62.55 411 ASP A CA 1
ATOM 2689 C C . ASP A 1 419 ? 32.613 8.275 1.233 1.00 53.02 411 ASP A C 1
ATOM 2690 O O . ASP A 1 419 ? 32.405 8.777 0.123 1.00 65.35 411 ASP A O 1
ATOM 2695 N N . GLU A 1 420 ? 33.840 8.120 1.728 1.00 57.20 412 GLU A N 1
ATOM 2696 C CA . GLU A 1 420 ? 35.038 8.504 0.993 1.00 62.00 412 GLU A CA 1
ATOM 2697 C C . GLU A 1 420 ? 35.713 7.334 0.294 1.00 55.80 412 GLU A C 1
ATOM 2698 O O . GLU A 1 420 ? 36.731 7.534 -0.375 1.00 56.40 412 GLU A O 1
ATOM 2704 N N . VAL A 1 421 ? 35.179 6.127 0.430 1.00 60.44 413 VAL A N 1
ATOM 2705 C CA . VAL A 1 421 ? 35.768 4.937 -0.166 1.00 64.19 413 VAL A CA 1
ATOM 2706 C C . VAL A 1 421 ? 35.084 4.692 -1.500 1.00 64.28 413 VAL A C 1
ATOM 2707 O O . VAL A 1 421 ? 33.853 4.595 -1.569 1.00 63.39 413 VAL A O 1
ATOM 2711 N N . THR A 1 422 ? 35.877 4.602 -2.563 1.00 65.99 414 THR A N 1
ATOM 2712 C CA . THR A 1 422 ? 35.312 4.346 -3.877 1.00 70.38 414 THR A CA 1
ATOM 2713 C C . THR A 1 422 ? 35.588 2.888 -4.210 1.00 68.66 414 THR A C 1
ATOM 2714 O O . THR A 1 422 ? 36.731 2.540 -4.541 1.00 62.95 414 THR A O 1
ATOM 2718 N N . PRO A 1 423 ? 34.604 1.995 -4.106 1.00 69.11 415 PRO A N 1
ATOM 2719 C CA . PRO A 1 423 ? 34.876 0.575 -4.360 1.00 62.31 415 PRO A CA 1
ATOM 2720 C C . PRO A 1 423 ? 35.257 0.322 -5.812 1.00 64.72 415 PRO A C 1
ATOM 2721 O O . PRO A 1 423 ? 34.675 0.894 -6.735 1.00 71.85 415 PRO A O 1
ATOM 2725 N N . LEU A 1 424 ? 36.250 -0.550 -6.004 1.00 68.09 416 LEU A N 1
ATOM 2726 C CA . LEU A 1 424 ? 36.726 -0.953 -7.331 1.00 74.75 416 LEU A CA 1
ATOM 2727 C C . LEU A 1 424 ? 36.682 -2.474 -7.378 1.00 81.85 416 LEU A C 1
ATOM 2728 O O . LEU A 1 424 ? 37.684 -3.133 -7.092 1.00 89.36 416 LEU A O 1
ATOM 2733 N N . GLY A 1 425 ? 35.543 -3.029 -7.766 1.00 78.70 417 GLY A N 1
ATOM 2734 C CA . GLY A 1 425 ? 35.376 -4.463 -7.679 1.00 77.58 417 GLY A CA 1
ATOM 2735 C C . GLY A 1 425 ? 34.759 -4.832 -6.349 1.00 83.80 417 GLY A C 1
ATOM 2736 O O . GLY A 1 425 ? 33.914 -4.096 -5.834 1.00 88.34 417 GLY A O 1
ATOM 2737 N N . GLU A 1 426 ? 35.176 -5.957 -5.770 1.00 75.47 418 GLU A N 1
ATOM 2738 C CA . GLU A 1 426 ? 34.590 -6.412 -4.519 1.00 74.02 418 GLU A CA 1
ATOM 2739 C C . GLU A 1 426 ? 35.604 -6.648 -3.407 1.00 75.87 418 GLU A C 1
ATOM 2740 O O . GLU A 1 426 ? 35.190 -6.913 -2.274 1.00 70.38 418 GLU A O 1
ATOM 2746 N N . SER A 1 427 ? 36.907 -6.544 -3.681 1.00 74.44 419 SER A N 1
ATOM 2747 C CA . SER A 1 427 ? 37.904 -6.568 -2.618 1.00 78.35 419 SER A CA 1
ATOM 2748 C C . SER A 1 427 ? 38.973 -5.494 -2.802 1.00 79.63 419 SER A C 1
ATOM 2749 O O . SER A 1 427 ? 39.959 -5.491 -2.053 1.00 85.97 419 SER A O 1
ATOM 2752 N N . GLU A 1 428 ? 38.810 -4.587 -3.763 1.00 78.06 420 GLU A N 1
ATOM 2753 C CA . GLU A 1 428 ? 39.719 -3.471 -3.979 1.00 78.01 420 GLU A CA 1
ATOM 2754 C C . GLU A 1 428 ? 38.974 -2.161 -3.754 1.00 78.10 420 GLU A C 1
ATOM 2755 O O . GLU A 1 428 ? 37.743 -2.105 -3.825 1.00 73.26 420 GLU A O 1
ATOM 2761 N N . PHE A 1 429 ? 39.731 -1.097 -3.490 1.00 74.91 421 PHE A N 1
ATOM 2762 C CA . PHE A 1 429 ? 39.139 0.210 -3.228 1.00 65.95 421 PHE A CA 1
ATOM 2763 C C . PHE A 1 429 ? 40.203 1.288 -3.385 1.00 70.83 421 PHE A C 1
ATOM 2764 O O . PHE A 1 429 ? 41.401 1.004 -3.454 1.00 76.16 421 PHE A O 1
ATOM 2772 N N . THR A 1 430 ? 39.743 2.539 -3.445 1.00 75.80 422 THR A N 1
ATOM 2773 C CA . THR A 1 430 ? 40.607 3.711 -3.362 1.00 70.22 422 THR A CA 1
ATOM 2774 C C . THR A 1 430 ? 40.188 4.565 -2.178 1.00 67.21 422 THR A C 1
ATOM 2775 O O . THR A 1 430 ? 39.008 4.900 -2.032 1.00 68.71 422 THR A O 1
ATOM 2779 N N . LEU A 1 431 ? 41.160 4.918 -1.346 1.00 62.32 423 LEU A N 1
ATOM 2780 C CA . LEU A 1 431 ? 40.995 5.931 -0.315 1.00 53.39 423 LEU A CA 1
ATOM 2781 C C . LEU A 1 431 ? 42.200 6.849 -0.407 1.00 65.52 423 LEU A C 1
ATOM 2782 O O . LEU A 1 431 ? 43.339 6.385 -0.292 1.00 72.80 423 LEU A O 1
ATOM 2787 N N . ASP A 1 432 ? 41.956 8.134 -0.643 1.00 65.69 424 ASP A N 1
ATOM 2788 C CA . ASP A 1 432 ? 43.055 9.077 -0.782 1.00 57.14 424 ASP A CA 1
ATOM 2789 C C . ASP A 1 432 ? 43.908 9.040 0.482 1.00 56.41 424 ASP A C 1
ATOM 2790 O O . ASP A 1 432 ? 43.358 9.063 1.592 1.00 61.24 424 ASP A O 1
ATOM 2795 N N . PRO A 1 433 ? 45.235 8.944 0.360 1.00 62.74 425 PRO A N 1
ATOM 2796 C CA . PRO A 1 433 ? 46.075 8.834 1.566 1.00 61.32 425 PRO A CA 1
ATOM 2797 C C . PRO A 1 433 ? 45.841 9.946 2.574 1.00 62.85 425 PRO A C 1
ATOM 2798 O O . PRO A 1 433 ? 45.878 9.695 3.785 1.00 66.58 425 PRO A O 1
ATOM 2802 N N . ALA A 1 434 ? 45.595 11.171 2.104 1.00 62.27 426 ALA A N 1
ATOM 2803 C CA . ALA A 1 434 ? 45.374 12.289 3.016 1.00 61.90 426 ALA A CA 1
ATOM 2804 C C . ALA A 1 434 ? 44.122 12.077 3.858 1.00 60.68 426 ALA A C 1
ATOM 2805 O O . ALA A 1 434 ? 44.136 12.291 5.076 1.00 56.38 426 ALA A O 1
ATOM 2807 N N . LEU A 1 435 ? 43.024 11.657 3.226 1.00 56.35 427 LEU A N 1
ATOM 2808 C CA . LEU A 1 435 ? 41.795 11.419 3.976 1.00 60.69 427 LEU A CA 1
ATOM 2809 C C . LEU A 1 435 ? 41.966 10.264 4.955 1.00 64.22 427 LEU A C 1
ATOM 2810 O O . LEU A 1 435 ? 41.422 10.296 6.065 1.00 67.11 427 LEU A O 1
ATOM 2815 N N . ARG A 1 436 ? 42.726 9.238 4.564 1.00 57.70 428 ARG A N 1
ATOM 2816 C CA . ARG A 1 436 ? 43.004 8.129 5.471 1.00 57.60 428 ARG A CA 1
ATOM 2817 C C . ARG A 1 436 ? 43.760 8.604 6.707 1.00 59.93 428 ARG A C 1
ATOM 2818 O O . ARG A 1 436 ? 43.422 8.234 7.837 1.00 59.12 428 ARG A O 1
ATOM 2826 N N . LYS A 1 437 ? 44.792 9.430 6.509 1.00 57.39 429 LYS A N 1
ATOM 2827 C CA . LYS A 1 437 ? 45.553 9.950 7.641 1.00 62.68 429 LYS A CA 1
ATOM 2828 C C . LYS A 1 437 ? 44.671 10.792 8.553 1.00 61.95 429 LYS A C 1
ATOM 2829 O O . LYS A 1 437 ? 44.772 10.707 9.783 1.00 64.53 429 LYS A O 1
ATOM 2835 N N . GLN A 1 438 ? 43.806 11.618 7.962 1.00 59.71 430 GLN A N 1
ATOM 2836 C CA . GLN A 1 438 ? 42.911 12.456 8.752 1.00 58.13 430 GLN A CA 1
ATOM 2837 C C . GLN A 1 438 ? 41.939 11.610 9.566 1.00 50.70 430 GLN A C 1
ATOM 2838 O O . GLN A 1 438 ? 41.702 11.888 10.747 1.00 55.66 430 GLN A O 1
ATOM 2844 N N . PHE A 1 439 ? 41.372 10.569 8.952 1.00 55.65 431 PHE A N 1
ATOM 2845 C CA . PHE A 1 439 ? 40.456 9.689 9.671 1.00 59.45 431 PHE A CA 1
ATOM 2846 C C . PHE A 1 439 ? 41.179 8.900 10.755 1.00 56.41 431 PHE A C 1
ATOM 2847 O O . PHE A 1 439 ? 40.647 8.719 11.858 1.00 50.44 431 PHE A O 1
ATOM 2855 N N . CYS A 1 440 ? 42.388 8.417 10.459 1.00 55.09 432 CYS A N 1
ATOM 2856 C CA . CYS A 1 440 ? 43.151 7.674 11.455 1.00 58.83 432 CYS A CA 1
ATOM 2857 C C . CYS A 1 440 ? 43.462 8.535 12.671 1.00 63.48 432 CYS A C 1
ATOM 2858 O O . CYS A 1 440 ? 43.564 8.018 13.789 1.00 60.29 432 CYS A O 1
ATOM 2861 N N . ALA A 1 441 ? 43.605 9.848 12.476 1.00 70.31 433 ALA A N 1
ATOM 2862 C CA . ALA A 1 441 ? 43.866 10.752 13.591 1.00 55.12 433 ALA A CA 1
ATOM 2863 C C . ALA A 1 441 ? 42.611 11.010 14.418 1.00 56.99 433 ALA A C 1
ATOM 2864 O O . ALA A 1 441 ? 42.693 11.140 15.645 1.00 66.09 433 ALA A O 1
ATOM 2866 N N . GLU A 1 442 ? 41.443 11.099 13.772 1.00 51.83 434 GLU A N 1
ATOM 2867 C CA . GLU A 1 442 ? 40.200 11.234 14.526 1.00 54.99 434 GLU A CA 1
ATOM 2868 C C . GLU A 1 442 ? 39.953 10.009 15.396 1.00 59.70 434 GLU A C 1
ATOM 2869 O O . GLU A 1 442 ? 39.457 10.128 16.523 1.00 60.33 434 GLU A O 1
ATOM 2875 N N . ALA A 1 443 ? 40.279 8.821 14.881 1.00 52.42 435 ALA A N 1
ATOM 2876 C CA . ALA A 1 443 ? 40.096 7.598 15.656 1.00 52.74 435 ALA A CA 1
ATOM 2877 C C . ALA A 1 443 ? 41.012 7.576 16.873 1.00 59.96 435 ALA A C 1
ATOM 2878 O O . ALA A 1 443 ? 40.569 7.282 17.990 1.00 49.10 435 ALA A O 1
ATOM 2880 N N . GLU A 1 444 ? 42.296 7.887 16.678 1.00 54.80 436 GLU A N 1
ATOM 2881 C CA . GLU A 1 444 ? 43.217 7.927 17.808 1.00 55.04 436 GLU A CA 1
ATOM 2882 C C . GLU A 1 444 ? 42.821 9.007 18.806 1.00 56.64 436 GLU A C 1
ATOM 2883 O O . GLU A 1 444 ? 43.003 8.827 20.014 1.00 61.03 436 GLU A O 1
ATOM 2889 N N . ALA A 1 445 ? 42.264 10.122 18.325 1.00 61.74 437 ALA A N 1
ATOM 2890 C CA . ALA A 1 445 ? 41.757 11.148 19.232 1.00 59.87 437 ALA A CA 1
ATOM 2891 C C . ALA A 1 445 ? 40.610 10.616 20.082 1.00 56.13 437 ALA A C 1
ATOM 2892 O O . ALA A 1 445 ? 40.526 10.909 21.280 1.00 52.75 437 ALA A O 1
ATOM 2894 N N . LEU A 1 446 ? 39.708 9.840 19.476 1.00 56.27 438 LEU A N 1
ATOM 2895 C CA . LEU A 1 446 ? 38.640 9.215 20.247 1.00 59.58 438 LEU A CA 1
ATOM 2896 C C . LEU A 1 446 ? 39.190 8.184 21.222 1.00 59.25 438 LEU A C 1
ATOM 2897 O O . LEU A 1 446 ? 38.622 7.987 22.303 1.00 51.51 438 LEU A O 1
ATOM 2902 N N . CYS A 1 447 ? 40.288 7.517 20.859 1.00 49.28 439 CYS A N 1
ATOM 2903 C CA . CYS A 1 447 ? 40.927 6.582 21.778 1.00 59.10 439 CYS A CA 1
ATOM 2904 C C . CYS A 1 447 ? 41.501 7.309 22.988 1.00 68.06 439 CYS A C 1
ATOM 2905 O O . CYS A 1 447 ? 41.488 6.778 24.105 1.00 62.71 439 CYS A O 1
ATOM 2908 N N . VAL A 1 448 ? 42.019 8.524 22.786 1.00 65.48 440 VAL A N 1
ATOM 2909 C CA . VAL A 1 448 ? 42.565 9.292 23.903 1.00 58.78 440 VAL A CA 1
ATOM 2910 C C . VAL A 1 448 ? 41.448 9.848 24.787 1.00 56.83 440 VAL A C 1
ATOM 2911 O O . VAL A 1 448 ? 41.549 9.819 26.019 1.00 65.56 440 VAL A O 1
ATOM 2915 N N . LYS A 1 449 ? 40.371 10.367 24.179 1.00 48.23 441 LYS A N 1
ATOM 2916 C CA . LYS A 1 449 ? 39.255 10.913 24.956 1.00 53.04 441 LYS A CA 1
ATOM 2917 C C . LYS A 1 449 ? 38.599 9.839 25.825 1.00 54.28 441 LYS A C 1
ATOM 2918 O O . LYS A 1 449 ? 38.196 10.116 26.963 1.00 54.84 441 LYS A O 1
ATOM 2924 N N . TYR A 1 450 ? 38.522 8.606 25.323 1.00 61.27 442 TYR A N 1
ATOM 2925 C CA . TYR A 1 450 ? 37.953 7.471 26.047 1.00 65.11 442 TYR A CA 1
ATOM 2926 C C . TYR A 1 450 ? 38.997 6.366 26.081 1.00 67.52 442 TYR A C 1
ATOM 2927 O O . TYR A 1 450 ? 39.020 5.492 25.203 1.00 66.32 442 TYR A O 1
ATOM 2936 N N . PRO A 1 451 ? 39.884 6.376 27.068 1.00 70.09 443 PRO A N 1
ATOM 2937 C CA . PRO A 1 451 ? 40.876 5.308 27.177 1.00 66.23 443 PRO A CA 1
ATOM 2938 C C . PRO A 1 451 ? 40.311 4.083 27.882 1.00 59.26 443 PRO A C 1
ATOM 2939 O O . PRO A 1 451 ? 39.275 4.130 28.548 1.00 62.54 443 PRO A O 1
ATOM 2943 N N . ILE A 1 452 ? 41.021 2.970 27.718 1.00 59.12 444 ILE A N 1
ATOM 2944 C CA . ILE A 1 452 ? 40.719 1.757 28.470 1.00 66.57 444 ILE A CA 1
ATOM 2945 C C . ILE A 1 452 ? 41.008 2.054 29.938 1.00 70.01 444 ILE A C 1
ATOM 2946 O O . ILE A 1 452 ? 42.167 2.221 30.327 1.00 65.48 444 ILE A O 1
ATOM 2951 N N . ALA A 1 453 ? 39.955 2.136 30.754 1.00 68.80 445 ALA A N 1
ATOM 2952 C CA . ALA A 1 453 ? 40.099 2.687 32.098 1.00 71.41 445 ALA A CA 1
ATOM 2953 C C . ALA A 1 453 ? 40.932 1.781 32.995 1.00 86.83 445 ALA A C 1
ATOM 2954 O O . ALA A 1 453 ? 41.854 2.246 33.676 1.00 85.08 445 ALA A O 1
ATOM 2956 N N . ASP A 1 454 ? 40.622 0.482 33.016 1.00 90.20 446 ASP A N 1
ATOM 2957 C CA . ASP A 1 454 ? 41.359 -0.432 33.880 1.00 87.27 446 ASP A CA 1
ATOM 2958 C C . ASP A 1 454 ? 42.821 -0.547 33.471 1.00 83.73 446 ASP A C 1
ATOM 2959 O O . ASP A 1 454 ? 43.663 -0.886 34.310 1.00 84.13 446 ASP A O 1
ATOM 2964 N N . TYR A 1 455 ? 43.134 -0.271 32.206 1.00 84.43 447 TYR A N 1
ATOM 2965 C CA . TYR A 1 455 ? 44.513 -0.131 31.742 1.00 83.90 447 TYR A CA 1
ATOM 2966 C C . TYR A 1 455 ? 44.898 1.338 31.855 1.00 78.37 447 TYR A C 1
ATOM 2967 O O . TYR A 1 455 ? 44.773 2.102 30.898 1.00 94.69 447 TYR A O 1
ATOM 2976 N N . LEU A 1 456 ? 45.407 1.741 33.014 1.00 82.15 448 LEU A N 1
ATOM 2977 C CA . LEU A 1 456 ? 45.919 3.105 33.157 1.00 90.93 448 LEU A CA 1
ATOM 2978 C C . LEU A 1 456 ? 46.945 3.202 34.283 1.00 102.83 448 LEU A C 1
ATOM 2979 O O . LEU A 1 456 ? 46.920 4.140 35.079 1.00 107.42 448 LEU A O 1
ATOM 2984 N N . LEU B 1 16 ? 50.840 3.343 28.028 1.00 69.32 8 LEU B N 1
ATOM 2985 C CA . LEU B 1 16 ? 51.159 2.469 29.152 1.00 84.52 8 LEU B CA 1
ATOM 2986 C C . LEU B 1 16 ? 52.338 1.545 28.905 1.00 79.82 8 LEU B C 1
ATOM 2987 O O . LEU B 1 16 ? 52.861 1.447 27.793 1.00 74.03 8 LEU B O 1
ATOM 2992 N N . THR B 1 17 ? 52.731 0.852 29.968 1.00 76.24 9 THR B N 1
ATOM 2993 C CA . THR B 1 17 ? 53.785 -0.149 29.932 1.00 83.02 9 THR B CA 1
ATOM 2994 C C . THR B 1 17 ? 53.300 -1.453 30.548 1.00 72.45 9 THR B C 1
ATOM 2995 O O . THR B 1 17 ? 52.395 -1.473 31.387 1.00 72.18 9 THR B O 1
ATOM 2999 N N . GLN B 1 18 ? 53.920 -2.548 30.100 1.00 68.23 10 GLN B N 1
ATOM 3000 C CA . GLN B 1 18 ? 53.549 -3.876 30.576 1.00 79.26 10 GLN B CA 1
ATOM 3001 C C . GLN B 1 18 ? 53.737 -3.994 32.082 1.00 79.07 10 GLN B C 1
ATOM 3002 O O . GLN B 1 18 ? 52.928 -4.627 32.770 1.00 73.87 10 GLN B O 1
ATOM 3008 N N . ALA B 1 19 ? 54.807 -3.397 32.611 1.00 77.78 11 ALA B N 1
ATOM 3009 C CA . ALA B 1 19 ? 55.061 -3.462 34.046 1.00 72.86 11 ALA B CA 1
ATOM 3010 C C . ALA B 1 19 ? 53.956 -2.771 34.838 1.00 73.73 11 ALA B C 1
ATOM 3011 O O . ALA B 1 19 ? 53.411 -3.340 35.792 1.00 81.88 11 ALA B O 1
ATOM 3013 N N . ASP B 1 20 ? 53.609 -1.540 34.451 1.00 73.21 12 ASP B N 1
ATOM 3014 C CA . ASP B 1 20 ? 52.614 -0.777 35.202 1.00 76.87 12 ASP B CA 1
ATOM 3015 C C . ASP B 1 20 ? 51.242 -1.437 35.142 1.00 76.93 12 ASP B C 1
ATOM 3016 O O . ASP B 1 20 ? 50.521 -1.476 36.147 1.00 78.39 12 ASP B O 1
ATOM 3021 N N . LEU B 1 21 ? 50.859 -1.945 33.969 1.00 79.76 13 LEU B N 1
ATOM 3022 C CA . LEU B 1 21 ? 49.628 -2.721 33.853 1.00 74.64 13 LEU B CA 1
ATOM 3023 C C . LEU B 1 21 ? 49.620 -3.873 34.850 1.00 75.19 13 LEU B C 1
ATOM 3024 O O . LEU B 1 21 ? 48.616 -4.130 35.525 1.00 74.55 13 LEU B O 1
ATOM 3029 N N . LEU B 1 22 ? 50.752 -4.565 34.955 1.00 75.74 14 LEU B N 1
ATOM 3030 C CA . LEU B 1 22 ? 50.884 -5.724 35.831 1.00 72.16 14 LEU B CA 1
ATOM 3031 C C . LEU B 1 22 ? 51.024 -5.338 37.298 1.00 77.39 14 LEU B C 1
ATOM 3032 O O . LEU B 1 22 ? 50.462 -6.014 38.168 1.00 76.14 14 LEU B O 1
ATOM 3037 N N . LYS B 1 23 ? 51.773 -4.269 37.603 1.00 77.05 15 LYS B N 1
ATOM 3038 C CA . LYS B 1 23 ? 51.856 -3.817 38.992 1.00 76.93 15 LYS B CA 1
ATOM 3039 C C . LYS B 1 23 ? 50.487 -3.389 39.503 1.00 77.74 15 LYS B C 1
ATOM 3040 O O . LYS B 1 23 ? 50.143 -3.645 40.663 1.00 76.46 15 LYS B O 1
ATOM 3046 N N . ARG B 1 24 ? 49.691 -2.728 38.657 1.00 74.63 16 ARG B N 1
ATOM 3047 C CA . ARG B 1 24 ? 48.305 -2.450 39.022 1.00 76.85 16 ARG B CA 1
ATOM 3048 C C . ARG B 1 24 ? 47.492 -3.736 39.098 1.00 79.16 16 ARG B C 1
ATOM 3049 O O . ARG B 1 24 ? 46.636 -3.885 39.978 1.00 81.97 16 ARG B O 1
ATOM 3057 N N . GLY B 1 25 ? 47.749 -4.674 38.185 1.00 76.20 17 GLY B N 1
ATOM 3058 C CA . GLY B 1 25 ? 47.072 -5.959 38.248 1.00 75.78 17 GLY B CA 1
ATOM 3059 C C . GLY B 1 25 ? 47.368 -6.707 39.534 1.00 67.53 17 GLY B C 1
ATOM 3060 O O . GLY B 1 25 ? 46.464 -7.250 40.174 1.00 66.49 17 GLY B O 1
ATOM 3061 N N . LEU B 1 26 ? 48.643 -6.745 39.929 1.00 75.40 18 LEU B N 1
ATOM 3062 C CA . LEU B 1 26 ? 49.009 -7.380 41.191 1.00 78.40 18 LEU B CA 1
ATOM 3063 C C . LEU B 1 26 ? 48.384 -6.649 42.372 1.00 71.44 18 LEU B C 1
ATOM 3064 O O . LEU B 1 26 ? 47.904 -7.281 43.321 1.00 69.18 18 LEU B O 1
ATOM 3069 N N . ALA B 1 27 ? 48.389 -5.313 42.335 1.00 75.86 19 ALA B N 1
ATOM 3070 C CA . ALA B 1 27 ? 47.741 -4.540 43.389 1.00 78.35 19 ALA B CA 1
ATOM 3071 C C . ALA B 1 27 ? 46.232 -4.749 43.382 1.00 79.08 19 ALA B C 1
ATOM 3072 O O . ALA B 1 27 ? 45.613 -4.863 44.447 1.00 84.49 19 ALA B O 1
ATOM 3074 N N . ASP B 1 28 ? 45.620 -4.787 42.194 1.00 77.77 20 ASP B N 1
ATOM 3075 C CA . ASP B 1 28 ? 44.187 -5.055 42.111 1.00 82.42 20 ASP B CA 1
ATOM 3076 C C . ASP B 1 28 ? 43.857 -6.428 42.669 1.00 87.31 20 ASP B C 1
ATOM 3077 O O . ASP B 1 28 ? 42.866 -6.592 43.392 1.00 88.87 20 ASP B O 1
ATOM 3082 N N . LEU B 1 29 ? 44.678 -7.427 42.356 1.00 79.47 21 LEU B N 1
ATOM 3083 C CA . LEU B 1 29 ? 44.469 -8.729 42.968 1.00 73.23 21 LEU B CA 1
ATOM 3084 C C . LEU B 1 29 ? 45.104 -8.791 44.360 1.00 75.94 21 LEU B C 1
ATOM 3085 O O . LEU B 1 29 ? 45.674 -9.824 44.762 1.00 95.12 21 LEU B O 1
ATOM 3090 N N . GLN B 1 30 ? 44.972 -7.703 45.142 1.00 84.43 22 GLN B N 1
ATOM 3091 C CA . GLN B 1 30 ? 45.192 -7.848 46.579 1.00 83.94 22 GLN B CA 1
ATOM 3092 C C . GLN B 1 30 ? 44.175 -7.025 47.396 1.00 90.04 22 GLN B C 1
ATOM 3093 O O . GLN B 1 30 ? 43.767 -7.438 48.488 1.00 90.05 22 GLN B O 1
ATOM 3099 N N . GLU B 1 31 ? 43.725 -5.859 46.884 1.00 78.67 23 GLU B N 1
ATOM 3100 C CA . GLU B 1 31 ? 42.650 -5.108 47.548 1.00 81.00 23 GLU B CA 1
ATOM 3101 C C . GLU B 1 31 ? 41.329 -5.882 47.456 1.00 80.62 23 GLU B C 1
ATOM 3102 O O . GLU B 1 31 ? 40.674 -6.209 48.469 1.00 81.57 23 GLU B O 1
ATOM 3108 N N . HIS B 1 32 ? 40.979 -6.246 46.225 1.00 88.36 24 HIS B N 1
ATOM 3109 C CA . HIS B 1 32 ? 39.644 -6.640 45.839 1.00 83.78 24 HIS B CA 1
ATOM 3110 C C . HIS B 1 32 ? 39.463 -8.153 45.808 1.00 79.02 24 HIS B C 1
ATOM 3111 O O . HIS B 1 32 ? 38.464 -8.663 46.331 1.00 72.12 24 HIS B O 1
ATOM 3118 N N . ASP B 1 33 ? 40.405 -8.893 45.236 1.00 78.46 25 ASP B N 1
ATOM 3119 C CA . ASP B 1 33 ? 40.416 -10.350 45.343 1.00 79.66 25 ASP B CA 1
ATOM 3120 C C . ASP B 1 33 ? 41.602 -10.723 46.227 1.00 85.18 25 ASP B C 1
ATOM 3121 O O . ASP B 1 33 ? 42.751 -10.738 45.772 1.00 92.34 25 ASP B O 1
ATOM 3126 N N . ALA B 1 34 ? 41.320 -11.011 47.495 1.00 79.10 26 ALA B N 1
ATOM 3127 C CA . ALA B 1 34 ? 42.340 -11.340 48.484 1.00 83.89 26 ALA B CA 1
ATOM 3128 C C . ALA B 1 34 ? 42.379 -12.817 48.830 1.00 80.92 26 ALA B C 1
ATOM 3129 O O . ALA B 1 34 ? 43.461 -13.362 49.063 1.00 83.14 26 ALA B O 1
ATOM 3131 N N . GLU B 1 35 ? 41.214 -13.470 48.874 1.00 78.73 27 GLU B N 1
ATOM 3132 C CA . GLU B 1 35 ? 41.148 -14.919 49.023 1.00 82.17 27 GLU B CA 1
ATOM 3133 C C . GLU B 1 35 ? 42.071 -15.608 48.028 1.00 82.15 27 GLU B C 1
ATOM 3134 O O . GLU B 1 35 ? 42.821 -16.525 48.381 1.00 78.46 27 GLU B O 1
ATOM 3140 N N . LEU B 1 36 ? 42.027 -15.164 46.770 1.00 79.35 28 LEU B N 1
ATOM 3141 C CA . LEU B 1 36 ? 42.887 -15.740 45.743 1.00 77.01 28 LEU B CA 1
ATOM 3142 C C . LEU B 1 36 ? 44.350 -15.380 45.971 1.00 79.02 28 LEU B C 1
ATOM 3143 O O . LEU B 1 36 ? 45.237 -16.217 45.769 1.00 84.22 28 LEU B O 1
ATOM 3148 N N . ALA B 1 37 ? 44.621 -14.140 46.389 1.00 77.84 29 ALA B N 1
ATOM 3149 C CA . ALA B 1 37 ? 46.003 -13.708 46.576 1.00 71.67 29 ALA B CA 1
ATOM 3150 C C . ALA B 1 37 ? 46.702 -14.534 47.648 1.00 75.98 29 ALA B C 1
ATOM 3151 O O . ALA B 1 37 ? 47.883 -14.873 47.509 1.00 72.63 29 ALA B O 1
ATOM 3153 N N . ARG B 1 38 ? 45.992 -14.859 48.730 1.00 74.88 30 ARG B N 1
ATOM 3154 C CA . ARG B 1 38 ? 46.577 -15.691 49.777 1.00 69.08 30 ARG B CA 1
ATOM 3155 C C . ARG B 1 38 ? 46.890 -17.091 49.265 1.00 79.60 30 ARG B C 1
ATOM 3156 O O . ARG B 1 38 ? 47.952 -17.644 49.572 1.00 71.13 30 ARG B O 1
ATOM 3164 N N . ILE B 1 39 ? 45.978 -17.680 48.486 1.00 84.33 31 ILE B N 1
ATOM 3165 C CA . ILE B 1 39 ? 46.189 -19.034 47.977 1.00 69.07 31 ILE B CA 1
ATOM 3166 C C . ILE B 1 39 ? 47.408 -19.075 47.065 1.00 71.55 31 ILE B C 1
ATOM 3167 O O . ILE B 1 39 ? 48.255 -19.971 47.168 1.00 73.80 31 ILE B O 1
ATOM 3172 N N . LEU B 1 40 ? 47.518 -18.100 46.161 1.00 65.86 32 LEU B N 1
ATOM 3173 C CA . LEU B 1 40 ? 48.666 -18.057 45.261 1.00 71.63 32 LEU B CA 1
ATOM 3174 C C . LEU B 1 40 ? 49.949 -17.724 46.014 1.00 75.39 32 LEU B C 1
ATOM 3175 O O . LEU B 1 40 ? 51.017 -18.261 45.696 1.00 77.40 32 LEU B O 1
ATOM 3180 N N . ASP B 1 41 ? 49.867 -16.839 47.011 1.00 79.92 33 ASP B N 1
ATOM 3181 C CA . ASP B 1 41 ? 51.040 -16.547 47.829 1.00 80.45 33 ASP B CA 1
ATOM 3182 C C . ASP B 1 41 ? 51.378 -17.706 48.758 1.00 76.21 33 ASP B C 1
ATOM 3183 O O . ASP B 1 41 ? 52.544 -17.880 49.129 1.00 73.30 33 ASP B O 1
ATOM 3188 N N . ALA B 1 42 ? 50.380 -18.496 49.159 1.00 65.71 34 ALA B N 1
ATOM 3189 C CA . ALA B 1 42 ? 50.664 -19.681 49.961 1.00 75.36 34 ALA B CA 1
ATOM 3190 C C . ALA B 1 42 ? 51.479 -20.696 49.170 1.00 78.65 34 ALA B C 1
ATOM 3191 O O . ALA B 1 42 ? 52.370 -21.353 49.720 1.00 82.07 34 ALA B O 1
ATOM 3193 N N . GLU B 1 43 ? 51.186 -20.839 47.875 1.00 86.88 35 GLU B N 1
ATOM 3194 C CA . GLU B 1 43 ? 51.822 -21.886 47.083 1.00 87.19 35 GLU B CA 1
ATOM 3195 C C . GLU B 1 43 ? 53.308 -21.618 46.874 1.00 86.74 35 GLU B C 1
ATOM 3196 O O . GLU B 1 43 ? 54.119 -22.552 46.915 1.00 87.92 35 GLU B O 1
ATOM 3202 N N . VAL B 1 44 ? 53.692 -20.359 46.644 1.00 87.24 36 VAL B N 1
ATOM 3203 C CA . VAL B 1 44 ? 55.110 -20.059 46.457 1.00 89.11 36 VAL B CA 1
ATOM 3204 C C . VAL B 1 44 ? 55.890 -20.367 47.730 1.00 92.12 36 VAL B C 1
ATOM 3205 O O . VAL B 1 44 ? 57.062 -20.762 47.671 1.00 94.32 36 VAL B O 1
ATOM 3209 N N . ALA B 1 45 ? 55.257 -20.208 48.895 1.00 88.13 37 ALA B N 1
ATOM 3210 C CA . ALA B 1 45 ? 55.897 -20.603 50.146 1.00 73.58 37 ALA B CA 1
ATOM 3211 C C . ALA B 1 45 ? 55.997 -22.120 50.262 1.00 85.21 37 ALA B C 1
ATOM 3212 O O . ALA B 1 45 ? 57.014 -22.645 50.730 1.00 86.47 37 ALA B O 1
ATOM 3214 N N . ARG B 1 46 ? 54.949 -22.840 49.844 1.00 87.63 38 ARG B N 1
ATOM 3215 C CA . ARG B 1 46 ? 54.987 -24.300 49.882 1.00 85.20 38 ARG B CA 1
ATOM 3216 C C . ARG B 1 46 ? 56.148 -24.839 49.062 1.00 86.02 38 ARG B C 1
ATOM 3217 O O . ARG B 1 46 ? 56.830 -25.782 49.477 1.00 87.88 38 ARG B O 1
ATOM 3225 N N . GLN B 1 47 ? 56.393 -24.246 47.897 1.00 90.80 39 GLN B N 1
ATOM 3226 C CA . GLN B 1 47 ? 57.455 -24.734 47.031 1.00 93.30 39 GLN B CA 1
ATOM 3227 C C . GLN B 1 47 ? 58.836 -24.381 47.577 1.00 82.23 39 GLN B C 1
ATOM 3228 O O . GLN B 1 47 ? 59.825 -25.031 47.216 1.00 76.13 39 GLN B O 1
ATOM 3234 N N . GLN B 1 48 ? 58.930 -23.373 48.452 1.00 84.64 40 GLN B N 1
ATOM 3235 C CA . GLN B 1 48 ? 60.225 -23.024 49.034 1.00 87.14 40 GLN B CA 1
ATOM 3236 C C . GLN B 1 48 ? 60.618 -23.935 50.200 1.00 81.52 40 GLN B C 1
ATOM 3237 O O . GLN B 1 48 ? 61.809 -24.204 50.388 1.00 71.83 40 GLN B O 1
ATOM 3243 N N . ARG B 1 49 ? 59.660 -24.421 50.989 1.00 78.04 41 ARG B N 1
ATOM 3244 C CA . ARG B 1 49 ? 59.944 -25.418 52.020 1.00 87.10 41 ARG B CA 1
ATOM 3245 C C . ARG B 1 49 ? 59.863 -26.870 51.569 1.00 86.16 41 ARG B C 1
ATOM 3246 O O . ARG B 1 49 ? 60.167 -27.752 52.375 1.00 91.54 41 ARG B O 1
ATOM 3254 N N . THR B 1 50 ? 59.475 -27.170 50.339 1.00 82.74 42 THR B N 1
ATOM 3255 C CA . THR B 1 50 ? 59.472 -28.559 49.901 1.00 77.53 42 THR B CA 1
ATOM 3256 C C . THR B 1 50 ? 60.727 -28.850 49.087 1.00 81.61 42 THR B C 1
ATOM 3257 O O . THR B 1 50 ? 61.040 -28.140 48.124 1.00 76.45 42 THR B O 1
ATOM 3261 N N . LEU B 1 51 ? 61.452 -29.886 49.498 1.00 88.32 43 LEU B N 1
ATOM 3262 C CA . LEU B 1 51 ? 62.658 -30.329 48.812 1.00 82.28 43 LEU B CA 1
ATOM 3263 C C . LEU B 1 51 ? 62.229 -31.301 47.724 1.00 82.91 43 LEU B C 1
ATOM 3264 O O . LEU B 1 51 ? 61.704 -32.380 48.019 1.00 80.26 43 LEU B O 1
ATOM 3269 N N . SER B 1 52 ? 62.427 -30.913 46.469 1.00 78.38 44 SER B N 1
ATOM 3270 C CA . SER B 1 52 ? 61.964 -31.691 45.328 1.00 82.44 44 SER B CA 1
ATOM 3271 C C . SER B 1 52 ? 63.153 -32.372 44.671 1.00 78.60 44 SER B C 1
ATOM 3272 O O . SER B 1 52 ? 64.095 -31.702 44.232 1.00 62.12 44 SER B O 1
ATOM 3275 N N . LEU B 1 53 ? 63.109 -33.701 44.613 1.00 81.85 45 LEU B N 1
ATOM 3276 C CA . LEU B 1 53 ? 64.080 -34.481 43.863 1.00 80.66 45 LEU B CA 1
ATOM 3277 C C . LEU B 1 53 ? 63.472 -35.022 42.576 1.00 77.83 45 LEU B C 1
ATOM 3278 O O . LEU B 1 53 ? 64.112 -35.817 41.880 1.00 70.70 45 LEU B O 1
ATOM 3283 N N . VAL B 1 54 ? 62.241 -34.611 42.254 1.00 88.86 46 VAL B N 1
ATOM 3284 C CA . VAL B 1 54 ? 61.577 -35.071 41.041 1.00 84.28 46 VAL B CA 1
ATOM 3285 C C . VAL B 1 54 ? 62.321 -34.605 39.793 1.00 83.07 46 VAL B C 1
ATOM 3286 O O . VAL B 1 54 ? 62.940 -33.533 39.763 1.00 75.82 46 VAL B O 1
ATOM 3290 N N . ALA B 1 55 ? 62.232 -35.425 38.744 1.00 78.69 47 ALA B N 1
ATOM 3291 C CA . ALA B 1 55 ? 63.157 -35.326 37.619 1.00 76.69 47 ALA B CA 1
ATOM 3292 C C . ALA B 1 55 ? 62.975 -34.030 36.839 1.00 90.04 47 ALA B C 1
ATOM 3293 O O . ALA B 1 55 ? 63.949 -33.315 36.573 1.00 90.20 47 ALA B O 1
ATOM 3295 N N . SER B 1 56 ? 61.740 -33.704 36.462 1.00 90.50 48 SER B N 1
ATOM 3296 C CA . SER B 1 56 ? 61.500 -32.602 35.541 1.00 88.17 48 SER B CA 1
ATOM 3297 C C . SER B 1 56 ? 60.706 -31.448 36.135 1.00 97.13 48 SER B C 1
ATOM 3298 O O . SER B 1 56 ? 60.469 -30.459 35.431 1.00 98.95 48 SER B O 1
ATOM 3301 N N . CYS B 1 57 ? 60.283 -31.535 37.393 1.00 98.95 49 CYS B N 1
ATOM 3302 C CA . CYS B 1 57 ? 59.655 -30.388 38.035 1.00 106.22 49 CYS B CA 1
ATOM 3303 C C . CYS B 1 57 ? 60.689 -29.297 38.279 1.00 103.47 49 CYS B C 1
ATOM 3304 O O . CYS B 1 57 ? 61.780 -29.563 38.792 1.00 98.55 49 CYS B O 1
ATOM 3307 N N . CYS B 1 58 ? 60.346 -28.069 37.903 1.00 106.30 50 CYS B N 1
ATOM 3308 C CA . CYS B 1 58 ? 61.224 -26.929 38.114 1.00 105.73 50 CYS B CA 1
ATOM 3309 C C . CYS B 1 58 ? 60.364 -25.693 38.324 1.00 100.64 50 CYS B C 1
ATOM 3310 O O . CYS B 1 58 ? 59.143 -25.723 38.151 1.00 100.57 50 CYS B O 1
ATOM 3313 N N . ALA B 1 59 ? 61.018 -24.595 38.691 1.00 90.82 51 ALA B N 1
ATOM 3314 C CA . ALA B 1 59 ? 60.345 -23.337 38.985 1.00 94.43 51 ALA B CA 1
ATOM 3315 C C . ALA B 1 59 ? 60.671 -22.326 37.896 1.00 93.89 51 ALA B C 1
ATOM 3316 O O . ALA B 1 59 ? 61.831 -21.929 37.747 1.00 94.52 51 ALA B O 1
ATOM 3318 N N . VAL B 1 60 ? 59.641 -21.895 37.159 1.00 86.42 52 VAL B N 1
ATOM 3319 C CA . VAL B 1 60 ? 59.839 -20.975 36.045 1.00 83.07 52 VAL B CA 1
ATOM 3320 C C . VAL B 1 60 ? 60.493 -19.691 36.533 1.00 83.08 52 VAL B C 1
ATOM 3321 O O . VAL B 1 60 ? 60.197 -19.190 37.626 1.00 72.42 52 VAL B O 1
ATOM 3325 N N . LYS B 1 61 ? 61.405 -19.160 35.723 1.00 82.42 53 LYS B N 1
ATOM 3326 C CA . LYS B 1 61 ? 62.110 -17.944 36.094 1.00 89.79 53 LYS B CA 1
ATOM 3327 C C . LYS B 1 61 ? 61.143 -16.764 36.132 1.00 83.36 53 LYS B C 1
ATOM 3328 O O . LYS B 1 61 ? 60.215 -16.693 35.318 1.00 80.34 53 LYS B O 1
ATOM 3334 N N . PRO B 1 62 ? 61.325 -15.831 37.071 1.00 79.75 54 PRO B N 1
ATOM 3335 C CA . PRO B 1 62 ? 60.399 -14.688 37.157 1.00 82.70 54 PRO B CA 1
ATOM 3336 C C . PRO B 1 62 ? 60.353 -13.857 35.888 1.00 79.20 54 PRO B C 1
ATOM 3337 O O . PRO B 1 62 ? 59.292 -13.331 35.528 1.00 73.67 54 PRO B O 1
ATOM 3341 N N . ARG B 1 63 ? 61.489 -13.726 35.201 1.00 80.60 55 ARG B N 1
ATOM 3342 C CA . ARG B 1 63 ? 61.537 -12.983 33.946 1.00 70.44 55 ARG B CA 1
ATOM 3343 C C . ARG B 1 63 ? 60.614 -13.608 32.906 1.00 71.42 55 ARG B C 1
ATOM 3344 O O . ARG B 1 63 ? 59.873 -12.903 32.211 1.00 78.08 55 ARG B O 1
ATOM 3352 N N . THR B 1 64 ? 60.636 -14.937 32.798 1.00 76.83 56 THR B N 1
ATOM 3353 C CA . THR B 1 64 ? 59.706 -15.626 31.911 1.00 77.42 56 THR B CA 1
ATOM 3354 C C . THR B 1 64 ? 58.270 -15.515 32.413 1.00 76.25 56 THR B C 1
ATOM 3355 O O . THR B 1 64 ? 57.337 -15.409 31.607 1.00 72.60 56 THR B O 1
ATOM 3359 N N . LEU B 1 65 ? 58.074 -15.527 33.734 1.00 65.84 57 LEU B N 1
ATOM 3360 C CA . LEU B 1 65 ? 56.727 -15.423 34.289 1.00 69.98 57 LEU B CA 1
ATOM 3361 C C . LEU B 1 65 ? 56.092 -14.073 33.978 1.00 80.32 57 LEU B C 1
ATOM 3362 O O . LEU B 1 65 ? 54.909 -14.006 33.626 1.00 82.95 57 LEU B O 1
ATOM 3367 N N . ALA B 1 66 ? 56.856 -12.986 34.114 1.00 77.72 58 ALA B N 1
ATOM 3368 C CA . ALA B 1 66 ? 56.302 -11.657 33.869 1.00 69.85 58 ALA B CA 1
ATOM 3369 C C . ALA B 1 66 ? 55.876 -11.496 32.415 1.00 73.91 58 ALA B C 1
ATOM 3370 O O . ALA B 1 66 ? 54.879 -10.825 32.123 1.00 75.33 58 ALA B O 1
ATOM 3372 N N . ALA B 1 67 ? 56.626 -12.099 31.489 1.00 66.65 59 ALA B N 1
ATOM 3373 C CA . ALA B 1 67 ? 56.241 -12.061 30.082 1.00 72.07 59 ALA B CA 1
ATOM 3374 C C . ALA B 1 67 ? 54.892 -12.731 29.850 1.00 75.43 59 ALA B C 1
ATOM 3375 O O . ALA B 1 67 ? 54.189 -12.392 28.891 1.00 75.23 59 ALA B O 1
ATOM 3377 N N . SER B 1 68 ? 54.513 -13.675 30.715 1.00 78.95 60 SER B N 1
ATOM 3378 C CA . SER B 1 68 ? 53.257 -14.399 30.556 1.00 81.83 60 SER B CA 1
ATOM 3379 C C . SER B 1 68 ? 52.032 -13.549 30.866 1.00 75.83 60 SER B C 1
ATOM 3380 O O . SER B 1 68 ? 50.914 -13.975 30.559 1.00 82.03 60 SER B O 1
ATOM 3383 N N . SER B 1 69 ? 52.204 -12.374 31.469 1.00 80.36 61 SER B N 1
ATOM 3384 C CA . SER B 1 69 ? 51.096 -11.456 31.687 1.00 88.11 61 SER B CA 1
ATOM 3385 C C . SER B 1 69 ? 51.035 -10.376 30.616 1.00 78.28 61 SER B C 1
ATOM 3386 O O . SER B 1 69 ? 50.536 -9.275 30.871 1.00 82.93 61 SER B O 1
ATOM 3389 N N . SER B 1 70 ? 51.544 -10.678 29.426 1.00 80.98 62 SER B N 1
ATOM 3390 C CA . SER B 1 70 ? 51.435 -9.781 28.288 1.00 77.66 62 SER B CA 1
ATOM 3391 C C . SER B 1 70 ? 49.979 -9.469 27.972 1.00 82.24 62 SER B C 1
ATOM 3392 O O . SER B 1 70 ? 49.084 -10.290 28.184 1.00 88.62 62 SER B O 1
ATOM 3395 N N . ALA B 1 71 ? 49.748 -8.267 27.445 1.00 78.09 63 ALA B N 1
ATOM 3396 C CA . ALA B 1 71 ? 48.452 -7.920 26.878 1.00 75.44 63 ALA B CA 1
ATOM 3397 C C . ALA B 1 71 ? 48.277 -8.464 25.468 1.00 70.58 63 ALA B C 1
ATOM 3398 O O . ALA B 1 71 ? 47.216 -8.267 24.866 1.00 76.82 63 ALA B O 1
ATOM 3400 N N . LEU B 1 72 ? 49.294 -9.145 24.937 1.00 65.35 64 LEU B N 1
ATOM 3401 C CA . LEU B 1 72 ? 49.160 -9.873 23.682 1.00 79.82 64 LEU B CA 1
ATOM 3402 C C . LEU B 1 72 ? 48.141 -10.999 23.788 1.00 85.10 64 LEU B C 1
ATOM 3403 O O . LEU B 1 72 ? 47.712 -11.538 22.760 1.00 86.63 64 LEU B O 1
ATOM 3408 N N . VAL B 1 73 ? 47.760 -11.373 25.013 1.00 79.98 65 VAL B N 1
ATOM 3409 C CA . VAL B 1 73 ? 46.637 -12.285 25.215 1.00 85.60 65 VAL B CA 1
ATOM 3410 C C . VAL B 1 73 ? 45.377 -11.733 24.557 1.00 82.91 65 VAL B C 1
ATOM 3411 O O . VAL B 1 73 ? 44.548 -12.488 24.034 1.00 82.50 65 VAL B O 1
ATOM 3415 N N . ASN B 1 74 ? 45.224 -10.405 24.551 1.00 88.90 66 ASN B N 1
ATOM 3416 C CA . ASN B 1 74 ? 44.042 -9.774 23.976 1.00 87.28 66 ASN B CA 1
ATOM 3417 C C . ASN B 1 74 ? 44.022 -9.817 22.453 1.00 91.35 66 ASN B C 1
ATOM 3418 O O . ASN B 1 74 ? 43.010 -9.436 21.855 1.00 93.88 66 ASN B O 1
ATOM 3423 N N . VAL B 1 75 ? 45.104 -10.253 21.815 1.00 92.60 67 VAL B N 1
ATOM 3424 C CA . VAL B 1 75 ? 45.141 -10.404 20.366 1.00 89.47 67 VAL B CA 1
ATOM 3425 C C . VAL B 1 75 ? 44.669 -11.806 20.009 1.00 84.53 67 VAL B C 1
ATOM 3426 O O . VAL B 1 75 ? 45.204 -12.800 20.515 1.00 87.93 67 VAL B O 1
ATOM 3430 N N . THR B 1 76 ? 43.668 -11.886 19.139 1.00 84.22 68 THR B N 1
ATOM 3431 C CA . THR B 1 76 ? 43.133 -13.171 18.705 1.00 92.08 68 THR B CA 1
ATOM 3432 C C . THR B 1 76 ? 44.131 -13.903 17.814 1.00 91.77 68 THR B C 1
ATOM 3433 O O . THR B 1 76 ? 43.903 -14.071 16.616 1.00 92.92 68 THR B O 1
ATOM 3435 N N . ALA B 1 87 ? 47.510 -3.727 10.390 1.00 106.85 79 ALA B N 1
ATOM 3436 C CA . ALA B 1 87 ? 47.709 -5.050 10.969 1.00 106.24 79 ALA B CA 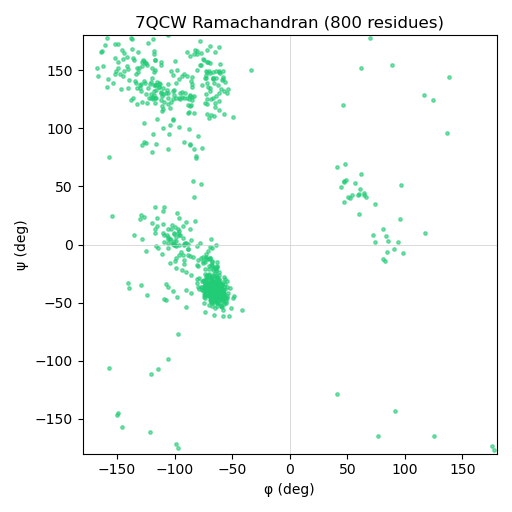1
ATOM 3437 C C . ALA B 1 87 ? 47.780 -4.983 12.490 1.00 106.51 79 ALA B C 1
ATOM 3438 O O . ALA B 1 87 ? 48.597 -4.253 13.054 1.00 102.27 79 ALA B O 1
ATOM 3440 N N . GLY B 1 88 ? 46.904 -5.735 13.149 1.00 99.06 80 GLY B N 1
ATOM 3441 C CA . GLY B 1 88 ? 46.983 -5.936 14.577 1.00 92.71 80 GLY B CA 1
ATOM 3442 C C . GLY B 1 88 ? 47.849 -7.102 14.987 1.00 99.80 80 GLY B C 1
ATOM 3443 O O . GLY B 1 88 ? 48.037 -7.326 16.186 1.00 98.27 80 GLY B O 1
ATOM 3444 N N . CYS B 1 89 ? 48.375 -7.860 14.020 1.00 97.03 81 CYS B N 1
ATOM 3445 C CA . CYS B 1 89 ? 49.206 -9.038 14.255 1.00 102.18 81 CYS B CA 1
ATOM 3446 C C . CYS B 1 89 ? 50.691 -8.770 14.051 1.00 101.20 81 CYS B C 1
ATOM 3447 O O . CYS B 1 89 ? 51.500 -9.685 14.151 1.00 97.97 81 CYS B O 1
ATOM 3450 N N . GLU B 1 90 ? 51.066 -7.544 13.730 1.00 97.83 82 GLU B N 1
ATOM 3451 C CA . GLU B 1 90 ? 52.482 -7.211 13.644 1.00 98.11 82 GLU B CA 1
ATOM 3452 C C . GLU B 1 90 ? 53.235 -7.471 14.947 1.00 97.00 82 GLU B C 1
ATOM 3453 O O . GLU B 1 90 ? 54.179 -8.264 14.950 1.00 95.90 82 GLU B O 1
ATOM 3459 N N . ASN B 1 91 ? 52.827 -6.889 16.077 1.00 95.62 83 ASN B N 1
ATOM 3460 C CA . ASN B 1 91 ? 53.621 -7.161 17.281 1.00 88.84 83 ASN B CA 1
ATOM 3461 C C . ASN B 1 91 ? 53.617 -8.645 17.655 1.00 89.04 83 ASN B C 1
ATOM 3462 O O . ASN B 1 91 ? 54.619 -9.143 18.182 1.00 85.50 83 ASN B O 1
ATOM 3467 N N . VAL B 1 92 ? 52.529 -9.376 17.379 1.00 88.91 84 VAL B N 1
ATOM 3468 C CA . VAL B 1 92 ? 52.549 -10.816 17.643 1.00 91.05 84 VAL B CA 1
ATOM 3469 C C . VAL B 1 92 ? 53.533 -11.490 16.697 1.00 86.28 84 VAL B C 1
ATOM 3470 O O . VAL B 1 92 ? 54.205 -12.464 17.058 1.00 83.63 84 VAL B O 1
ATOM 3474 N N . ASP B 1 93 ? 53.623 -10.984 15.461 1.00 92.20 85 ASP B N 1
ATOM 3475 C CA . ASP B 1 93 ? 54.636 -11.457 14.527 1.00 88.11 85 ASP B CA 1
ATOM 3476 C C . ASP B 1 93 ? 56.033 -11.105 15.017 1.00 81.72 85 ASP B C 1
ATOM 3477 O O . ASP B 1 93 ? 56.979 -11.870 14.802 1.00 88.77 85 ASP B O 1
ATOM 3482 N N . LEU B 1 94 ? 56.192 -9.942 15.661 1.00 84.65 86 LEU B N 1
ATOM 3483 C CA . LEU B 1 94 ? 57.521 -9.584 16.144 1.00 81.21 86 LEU B CA 1
ATOM 3484 C C . LEU B 1 94 ? 57.946 -10.502 17.287 1.00 76.24 86 LEU B C 1
ATOM 3485 O O . LEU B 1 94 ? 59.100 -10.946 17.339 1.00 71.34 86 LEU B O 1
ATOM 3490 N N . VAL B 1 95 ? 57.026 -10.796 18.213 1.00 77.69 87 VAL B N 1
ATOM 3491 C CA . VAL B 1 95 ? 57.318 -11.748 19.283 1.00 73.71 87 VAL B CA 1
ATOM 3492 C C . VAL B 1 95 ? 57.631 -13.116 18.701 1.00 81.27 87 VAL B C 1
ATOM 3493 O O . VAL B 1 95 ? 58.602 -13.775 19.096 1.00 78.29 87 VAL B O 1
ATOM 3497 N N . GLU B 1 96 ? 56.809 -13.563 17.751 1.00 78.84 88 GLU B N 1
ATOM 3498 C CA . GLU B 1 96 ? 57.003 -14.889 17.185 1.00 71.62 88 GLU B CA 1
ATOM 3499 C C . GLU B 1 96 ? 58.372 -15.004 16.536 1.00 72.49 88 GLU B C 1
ATOM 3500 O O . GLU B 1 96 ? 59.127 -15.937 16.831 1.00 82.11 88 GLU B O 1
ATOM 3506 N N . SER B 1 97 ? 58.741 -14.015 15.719 1.00 59.75 89 SER B N 1
ATOM 3507 C CA . SER B 1 97 ? 60.020 -14.056 15.020 1.00 70.47 89 SER B CA 1
ATOM 3508 C C . SER B 1 97 ? 61.191 -14.073 15.997 1.00 70.55 89 SER B C 1
ATOM 3509 O O . SER B 1 97 ? 62.192 -14.761 15.760 1.00 66.51 89 SER B O 1
ATOM 3512 N N . LEU B 1 98 ? 61.086 -13.325 17.099 1.00 61.42 90 LEU B N 1
ATOM 3513 C CA . LEU B 1 98 ? 62.129 -13.363 18.119 1.00 68.24 90 LEU B CA 1
ATOM 3514 C C . LEU B 1 98 ? 62.272 -14.765 18.700 1.00 71.26 90 LEU B C 1
ATOM 3515 O O . LEU B 1 98 ? 63.391 -15.246 18.916 1.00 60.73 90 LEU B O 1
ATOM 3520 N N . ALA B 1 99 ? 61.147 -15.435 18.960 1.00 70.45 91 ALA B N 1
ATOM 3521 C CA . ALA B 1 99 ? 61.197 -16.804 19.462 1.00 70.61 91 ALA B CA 1
ATOM 3522 C C . ALA B 1 99 ? 61.769 -17.763 18.423 1.00 61.19 91 ALA B C 1
ATOM 3523 O O . ALA B 1 99 ? 62.525 -18.677 18.771 1.00 66.02 91 ALA B O 1
ATOM 3525 N N . ILE B 1 100 ? 61.417 -17.584 17.145 1.00 53.13 92 ILE B N 1
ATOM 3526 C CA . ILE B 1 100 ? 61.958 -18.462 16.106 1.00 63.13 92 ILE B CA 1
ATOM 3527 C C . ILE B 1 100 ? 63.470 -18.314 16.020 1.00 62.07 92 ILE B C 1
ATOM 3528 O O . ILE B 1 100 ? 64.209 -19.305 15.987 1.00 71.57 92 ILE B O 1
ATOM 3533 N N . GLN B 1 101 ? 63.953 -17.070 15.985 1.00 68.11 93 GLN B N 1
ATOM 3534 C CA . GLN B 1 101 ? 65.382 -16.835 15.808 1.00 74.47 93 GLN B CA 1
ATOM 3535 C C . GLN B 1 101 ? 66.172 -17.275 17.035 1.00 70.29 93 GLN B C 1
ATOM 3536 O O . GLN B 1 101 ? 67.281 -17.810 16.907 1.00 72.25 93 GLN B O 1
ATOM 3542 N N . ARG B 1 102 ? 65.621 -17.059 18.232 1.00 65.07 94 ARG B N 1
ATOM 3543 C CA . ARG B 1 102 ? 66.281 -17.538 19.442 1.00 60.05 94 ARG B CA 1
ATOM 3544 C C . ARG B 1 102 ? 66.316 -19.061 19.487 1.00 69.52 94 ARG B C 1
ATOM 3545 O O . ARG B 1 102 ? 67.344 -19.655 19.834 1.00 65.85 94 ARG B O 1
ATOM 3553 N N . ALA B 1 103 ? 65.204 -19.712 19.134 1.00 70.54 95 ALA B N 1
ATOM 3554 C CA . ALA B 1 103 ? 65.163 -21.171 19.148 1.00 60.13 95 ALA B CA 1
ATOM 3555 C C . ALA B 1 103 ? 66.136 -21.762 18.136 1.00 66.77 95 ALA B C 1
ATOM 3556 O O . ALA B 1 103 ? 66.795 -22.771 18.413 1.00 69.39 95 ALA B O 1
ATOM 3558 N N . ARG B 1 104 ? 66.231 -21.152 16.953 1.00 61.47 96 ARG B N 1
ATOM 3559 C CA . ARG B 1 104 ? 67.131 -21.664 15.927 1.00 69.26 96 ARG B CA 1
ATOM 3560 C C . ARG B 1 104 ? 68.589 -21.539 16.351 1.00 72.14 96 ARG B C 1
ATOM 3561 O O . ARG B 1 104 ? 69.387 -22.455 16.124 1.00 77.22 96 ARG B O 1
ATOM 3569 N N . GLU B 1 105 ? 68.957 -20.412 16.963 1.00 69.74 97 GLU B N 1
ATOM 3570 C CA . GLU B 1 105 ? 70.331 -20.247 17.421 1.00 71.84 97 GLU B CA 1
ATOM 3571 C C . GLU B 1 105 ? 70.621 -21.085 18.654 1.00 76.28 97 GLU B C 1
ATOM 3572 O O . GLU B 1 105 ? 71.753 -21.550 18.832 1.00 72.52 97 GLU B O 1
ATOM 3578 N N . LEU B 1 106 ? 69.629 -21.275 19.523 1.00 72.00 98 LEU B N 1
ATOM 3579 C CA . LEU B 1 106 ? 69.913 -21.928 20.791 1.00 65.23 98 LEU B CA 1
ATOM 3580 C C . LEU B 1 106 ? 70.244 -23.400 20.565 1.00 70.20 98 LEU B C 1
ATOM 3581 O O . LEU B 1 106 ? 71.185 -23.933 21.166 1.00 69.13 98 LEU B O 1
ATOM 3586 N N . PHE B 1 107 ? 69.492 -24.065 19.687 1.00 68.66 99 PHE B N 1
ATOM 3587 C CA . PHE B 1 107 ? 69.682 -25.476 19.382 1.00 64.71 99 PHE B CA 1
ATOM 3588 C C . PHE B 1 107 ? 70.430 -25.711 18.076 1.00 68.32 99 PHE B C 1
ATOM 3589 O O . PHE B 1 107 ? 70.654 -26.867 17.708 1.00 71.05 99 PHE B O 1
ATOM 3597 N N . GLY B 1 108 ? 70.830 -24.655 17.375 1.00 63.13 100 GLY B N 1
ATOM 3598 C CA . GLY B 1 108 ? 71.478 -24.818 16.082 1.00 63.99 100 GLY B CA 1
ATOM 3599 C C . GLY B 1 108 ? 70.572 -25.391 15.014 1.00 60.45 100 GLY B C 1
ATOM 3600 O O . GLY B 1 108 ? 71.012 -26.229 14.216 1.00 65.20 100 GLY B O 1
ATOM 3601 N N . ALA B 1 109 ? 69.318 -24.950 14.969 1.00 62.05 101 ALA B N 1
ATOM 3602 C CA . ALA B 1 109 ? 68.311 -25.519 14.086 1.00 68.16 101 ALA B CA 1
ATOM 3603 C C . ALA B 1 109 ? 68.057 -24.618 12.884 1.00 68.12 101 ALA B C 1
ATOM 3604 O O . ALA B 1 109 ? 68.178 -23.393 12.962 1.00 54.61 101 ALA B O 1
ATOM 3606 N N . GLN B 1 110 ? 67.702 -25.245 11.761 1.00 59.76 102 GLN B N 1
ATOM 3607 C CA . GLN B 1 110 ? 67.349 -24.521 10.548 1.00 61.60 102 GLN B CA 1
ATOM 3608 C C . GLN B 1 110 ? 65.852 -24.260 10.419 1.00 64.24 102 GLN B C 1
ATOM 3609 O O . GLN B 1 110 ? 65.447 -23.510 9.524 1.00 65.20 102 GLN B O 1
ATOM 3615 N N . TYR B 1 111 ? 65.027 -24.853 11.281 1.00 59.20 103 TYR B N 1
ATOM 3616 C CA . TYR B 1 111 ? 63.603 -24.557 11.324 1.00 60.04 103 TYR B CA 1
ATOM 3617 C C . TYR B 1 111 ? 63.117 -24.622 12.765 1.00 64.99 103 TYR B C 1
ATOM 3618 O O . TYR B 1 111 ? 63.584 -25.447 13.555 1.00 66.91 103 TYR B O 1
ATOM 3627 N N . ALA B 1 112 ? 62.166 -23.750 13.097 1.00 67.68 104 ALA B N 1
ATOM 3628 C CA . ALA B 1 112 ? 61.587 -23.724 14.432 1.00 66.59 104 ALA B CA 1
ATOM 3629 C C . ALA B 1 112 ? 60.122 -23.312 14.357 1.00 71.64 104 ALA B C 1
ATOM 3630 O O . ALA B 1 112 ? 59.727 -22.512 13.503 1.00 70.77 104 ALA B O 1
ATOM 3632 N N . GLY B 1 113 ? 59.321 -23.873 15.263 1.00 65.50 105 GLY B N 1
ATOM 3633 C CA . GLY B 1 113 ? 57.927 -23.500 15.426 1.00 55.84 105 GLY B CA 1
ATOM 3634 C C . GLY B 1 113 ? 57.566 -23.359 16.892 1.00 64.25 105 GLY B C 1
ATOM 3635 O O . GLY B 1 113 ? 57.780 -24.291 17.673 1.00 64.44 105 GLY B O 1
ATOM 3636 N N . VAL B 1 114 ? 57.014 -22.211 17.283 1.00 58.64 106 VAL B N 1
ATOM 3637 C CA . VAL B 1 114 ? 56.901 -21.851 18.691 1.00 61.43 106 VAL B CA 1
ATOM 3638 C C . VAL B 1 114 ? 55.447 -21.650 19.124 1.00 62.94 106 VAL B C 1
ATOM 3639 O O . VAL B 1 114 ? 55.192 -21.042 20.159 1.00 64.87 106 VAL B O 1
ATOM 3643 N N . GLN B 1 115 ? 54.484 -22.161 18.359 1.00 65.36 107 GLN B N 1
ATOM 3644 C CA . GLN B 1 115 ? 53.072 -21.922 18.634 1.00 75.37 107 GLN B CA 1
ATOM 3645 C C . GLN B 1 115 ? 52.392 -23.076 19.363 1.00 77.50 107 GLN B C 1
ATOM 3646 O O . GLN B 1 115 ? 51.159 -23.118 19.416 1.00 80.13 107 GLN B O 1
ATOM 3652 N N . SER B 1 116 ? 53.156 -24.006 19.928 1.00 76.72 108 SER B N 1
ATOM 3653 C CA . SER B 1 116 ? 52.588 -25.212 20.520 1.00 78.45 108 SER B CA 1
ATOM 3654 C C . SER B 1 116 ? 52.188 -24.944 21.967 1.00 79.03 108 SER B C 1
ATOM 3655 O O . SER B 1 116 ? 53.038 -24.606 22.800 1.00 80.71 108 SER B O 1
ATOM 3658 N N . HIS B 1 117 ? 50.894 -25.101 22.263 1.00 79.83 109 HIS B N 1
ATOM 3659 C CA . HIS B 1 117 ? 50.417 -24.950 23.634 1.00 81.80 109 HIS B CA 1
ATOM 3660 C C . HIS B 1 117 ? 51.063 -25.965 24.567 1.00 77.34 109 HIS B C 1
ATOM 3661 O O . HIS B 1 117 ? 51.237 -25.692 25.760 1.00 68.99 109 HIS B O 1
ATOM 3668 N N . SER B 1 118 ? 51.418 -27.136 24.044 1.00 75.62 110 SER B N 1
ATOM 3669 C CA . SER B 1 118 ? 51.914 -28.240 24.849 1.00 65.98 110 SER B CA 1
ATOM 3670 C C . SER B 1 118 ? 53.134 -28.853 24.183 1.00 71.02 110 SER B C 1
ATOM 3671 O O . SER B 1 118 ? 53.368 -28.685 22.983 1.00 78.41 110 SER B O 1
ATOM 3674 N N . ALA B 1 119 ? 53.926 -29.557 24.991 1.00 62.44 111 ALA B N 1
ATOM 3675 C CA . ALA B 1 119 ? 54.868 -30.516 24.429 1.00 71.94 111 ALA B CA 1
ATOM 3676 C C . ALA B 1 119 ? 54.127 -31.660 23.751 1.00 74.89 111 ALA B C 1
ATOM 3677 O O . ALA B 1 119 ? 54.507 -32.095 22.658 1.00 74.95 111 ALA B O 1
ATOM 3679 N N . SER B 1 120 ? 53.062 -32.157 24.389 1.00 71.29 112 SER B N 1
ATOM 3680 C CA . SER B 1 120 ? 52.237 -33.193 23.775 1.00 74.33 112 SER B CA 1
ATOM 3681 C C . SER B 1 120 ? 51.560 -32.679 22.511 1.00 76.23 112 SER B C 1
ATOM 3682 O O . SER B 1 120 ? 51.447 -33.407 21.518 1.00 74.29 112 SER B O 1
ATOM 3685 N N . SER B 1 121 ? 51.091 -31.428 22.535 1.00 76.12 113 SER B N 1
ATOM 3686 C CA . SER B 1 121 ? 50.508 -30.833 21.336 1.00 69.91 113 SER B CA 1
ATOM 3687 C C . SER B 1 121 ? 51.525 -30.778 20.205 1.00 68.07 113 SER B C 1
ATOM 3688 O O . SER B 1 121 ? 51.188 -31.042 19.045 1.00 61.82 113 SER B O 1
ATOM 3691 N N . ALA B 1 122 ? 52.775 -30.434 20.522 1.00 73.85 114 ALA B N 1
ATOM 3692 C CA . ALA B 1 122 ? 53.818 -30.422 19.503 1.00 75.40 114 ALA B CA 1
ATOM 3693 C C . ALA B 1 122 ? 54.071 -31.821 18.953 1.00 64.22 114 ALA B C 1
ATOM 3694 O O . ALA B 1 122 ? 54.216 -31.997 17.738 1.00 62.42 114 ALA B O 1
ATOM 3696 N N . ASN B 1 123 ? 54.130 -32.828 19.829 1.00 76.24 115 ASN B N 1
ATOM 3697 C CA . ASN B 1 123 ? 54.354 -34.195 19.366 1.00 65.40 115 ASN B CA 1
ATOM 3698 C C . ASN B 1 123 ? 53.192 -34.691 18.515 1.00 67.01 115 ASN B C 1
ATOM 3699 O O . ASN B 1 123 ? 53.404 -35.321 17.473 1.00 79.93 115 ASN B O 1
ATOM 3704 N N . TYR B 1 124 ? 51.958 -34.424 18.944 1.00 63.68 116 TYR B N 1
ATOM 3705 C CA . TYR B 1 124 ? 50.802 -34.825 18.148 1.00 70.83 116 TYR B CA 1
ATOM 3706 C C . TYR B 1 124 ? 50.770 -34.089 16.814 1.00 69.44 116 TYR B C 1
ATOM 3707 O O . TYR B 1 124 ? 50.439 -34.679 15.778 1.00 79.62 116 TYR B O 1
ATOM 3716 N N . GLN B 1 125 ? 51.109 -32.797 16.820 1.00 75.77 117 GLN B N 1
ATOM 3717 C CA . GLN B 1 125 ? 51.040 -32.004 15.596 1.00 60.92 117 GLN B CA 1
ATOM 3718 C C . GLN B 1 125 ? 52.049 -32.480 14.556 1.00 69.74 117 GLN B C 1
ATOM 3719 O O . GLN B 1 125 ? 51.728 -32.554 13.364 1.00 77.07 117 GLN B O 1
ATOM 3725 N N . VAL B 1 126 ? 53.275 -32.799 14.979 1.00 71.20 118 VAL B N 1
ATOM 3726 C CA . VAL B 1 126 ? 54.270 -33.284 14.025 1.00 76.53 118 VAL B CA 1
ATOM 3727 C C . VAL B 1 126 ? 53.895 -34.672 13.517 1.00 77.51 118 VAL B C 1
ATOM 3728 O O . VAL B 1 126 ? 54.104 -34.992 12.340 1.00 71.30 118 VAL B O 1
ATOM 3732 N N . LEU B 1 127 ? 53.336 -35.516 14.390 1.00 76.40 119 LEU B N 1
ATOM 3733 C CA . LEU B 1 127 ? 52.904 -36.848 13.978 1.00 68.92 119 LEU B CA 1
ATOM 3734 C C . LEU B 1 127 ? 51.830 -36.770 12.900 1.00 76.23 119 LEU B C 1
ATOM 3735 O O . LEU B 1 127 ? 51.881 -37.495 11.900 1.00 81.97 119 LEU B O 1
ATOM 3740 N N . ALA B 1 128 ? 50.845 -35.889 13.092 1.00 71.09 120 ALA B N 1
ATOM 3741 C CA . ALA B 1 128 ? 49.774 -35.745 12.111 1.00 75.66 120 ALA B CA 1
ATOM 3742 C C . ALA B 1 128 ? 50.303 -35.214 10.786 1.00 76.08 120 ALA B C 1
ATOM 3743 O O . ALA B 1 128 ? 49.880 -35.664 9.714 1.00 82.59 120 ALA B O 1
ATOM 3745 N N . ALA B 1 129 ? 51.225 -34.251 10.839 1.00 75.25 121 ALA B N 1
ATOM 3746 C CA . ALA B 1 129 ? 51.762 -33.670 9.613 1.00 72.01 121 ALA B CA 1
ATOM 3747 C C . ALA B 1 129 ? 52.543 -34.698 8.805 1.00 69.64 121 ALA B C 1
ATOM 3748 O O . ALA B 1 129 ? 52.469 -34.709 7.570 1.00 85.57 121 ALA B O 1
ATOM 3750 N N . LEU B 1 130 ? 53.292 -35.571 9.476 1.00 78.53 122 LEU B N 1
ATOM 3751 C CA . LEU B 1 130 ? 54.189 -36.479 8.777 1.00 82.31 122 LEU B CA 1
ATOM 3752 C C . LEU B 1 130 ? 53.647 -37.892 8.601 1.00 73.61 122 LEU B C 1
ATOM 3753 O O . LEU B 1 130 ? 54.212 -38.647 7.804 1.00 74.62 122 LEU B O 1
ATOM 3758 N N . LEU B 1 131 ? 52.584 -38.288 9.296 1.00 75.73 123 LEU B N 1
ATOM 3759 C CA . LEU B 1 131 ? 52.047 -39.622 9.082 1.00 78.60 123 LEU B CA 1
ATOM 3760 C C . LEU B 1 131 ? 50.633 -39.524 8.527 1.00 80.81 123 LEU B C 1
ATOM 3761 O O . LEU B 1 131 ? 49.829 -38.700 8.977 1.00 79.45 123 LEU B O 1
ATOM 3766 N N . GLU B 1 132 ? 50.349 -40.358 7.541 1.00 84.92 124 GLU B N 1
ATOM 3767 C CA . GLU B 1 132 ? 49.022 -40.553 6.989 1.00 87.92 124 GLU B CA 1
ATOM 3768 C C . GLU B 1 132 ? 48.201 -41.433 7.933 1.00 74.30 124 GLU B C 1
ATOM 3769 O O . GLU B 1 132 ? 48.766 -42.213 8.705 1.00 72.17 124 GLU B O 1
ATOM 3775 N N . PRO B 1 133 ? 46.874 -41.310 7.908 1.00 75.97 125 PRO B N 1
ATOM 3776 C CA . PRO B 1 133 ? 46.037 -42.141 8.782 1.00 71.53 125 PRO B CA 1
ATOM 3777 C C . PRO B 1 133 ? 46.328 -43.626 8.614 1.00 72.71 125 PRO B C 1
ATOM 3778 O O . PRO B 1 133 ? 46.361 -44.153 7.499 1.00 75.96 125 PRO B O 1
ATOM 3782 N N . GLY B 1 134 ? 46.538 -44.304 9.741 1.00 63.32 126 GLY B N 1
ATOM 3783 C CA . GLY B 1 134 ? 46.852 -45.716 9.747 1.00 71.72 126 GLY B CA 1
ATOM 3784 C C . GLY B 1 134 ? 48.326 -46.060 9.699 1.00 76.51 126 GLY B C 1
ATOM 3785 O O . GLY B 1 134 ? 48.668 -47.247 9.781 1.00 82.58 126 GLY B O 1
ATOM 3786 N N . ASP B 1 135 ? 49.208 -45.071 9.574 1.00 67.64 127 ASP B N 1
ATOM 3787 C CA . ASP B 1 135 ? 50.634 -45.352 9.503 1.00 69.46 127 ASP B CA 1
ATOM 3788 C C . ASP B 1 135 ? 51.152 -45.864 10.845 1.00 73.59 127 ASP B C 1
ATOM 3789 O O . ASP B 1 135 ? 50.578 -45.608 11.907 1.00 69.15 127 ASP B O 1
ATOM 3794 N N . THR B 1 136 ? 52.256 -46.601 10.783 1.00 66.14 128 THR B N 1
ATOM 3795 C CA . THR B 1 136 ? 52.836 -47.249 11.951 1.00 72.54 128 THR B CA 1
ATOM 3796 C C . THR B 1 136 ? 54.015 -46.433 12.462 1.00 73.74 128 THR B C 1
ATOM 3797 O O . THR B 1 136 ? 54.883 -46.027 11.681 1.00 68.63 128 THR B O 1
ATOM 3801 N N . LEU B 1 137 ? 54.035 -46.219 13.785 1.00 63.32 129 LEU B N 1
ATOM 3802 C CA . LEU B 1 137 ? 55.153 -45.487 14.428 1.00 72.99 129 LEU B CA 1
ATOM 3803 C C . LEU B 1 137 ? 55.875 -46.382 15.442 1.00 68.78 129 LEU B C 1
ATOM 3804 O O . LEU B 1 137 ? 55.209 -46.954 16.309 1.00 68.21 129 LEU B O 1
ATOM 3809 N N . LEU B 1 138 ? 57.188 -46.545 15.307 1.00 67.55 130 LEU B N 1
ATOM 3810 C CA . LEU B 1 138 ? 57.959 -47.281 16.340 1.00 72.44 130 LEU B CA 1
ATOM 3811 C C . LEU B 1 138 ? 58.324 -46.230 17.367 1.00 75.68 130 LEU B C 1
ATOM 3812 O O . LEU B 1 138 ? 59.408 -45.650 17.290 1.00 71.46 130 LEU B O 1
ATOM 3817 N N . GLY B 1 139 ? 57.418 -45.990 18.293 1.00 79.96 131 GLY B N 1
ATOM 3818 C CA . GLY B 1 139 ? 57.634 -44.891 19.237 1.00 80.96 131 GLY B CA 1
ATOM 3819 C C . GLY B 1 139 ? 58.653 -45.206 20.292 1.00 88.43 131 GLY B C 1
ATOM 3820 O O . GLY B 1 139 ? 59.061 -44.244 20.960 1.00 109.83 131 GLY B O 1
ATOM 3821 N N . MET B 1 140 ? 59.027 -46.473 20.460 1.00 76.80 132 MET B N 1
ATOM 3822 C CA . MET B 1 140 ? 59.941 -46.819 21.573 1.00 89.43 132 MET B CA 1
ATOM 3823 C C . MET B 1 140 ? 59.382 -46.063 22.770 1.00 93.25 132 MET B C 1
ATOM 3824 O O . MET B 1 140 ? 60.144 -45.382 23.466 1.00 97.05 132 MET B O 1
ATOM 3829 N N . ALA B 1 141 ? 58.086 -46.200 22.998 1.00 93.92 133 ALA B N 1
ATOM 3830 C CA . ALA B 1 141 ? 57.445 -45.365 24.027 1.00 105.36 133 ALA B CA 1
ATOM 3831 C C . ALA B 1 141 ? 57.840 -45.791 25.428 1.00 104.60 133 ALA B C 1
ATOM 3832 O O . ALA B 1 141 ? 57.758 -44.919 26.306 1.00 117.07 133 ALA B O 1
ATOM 3834 N N . LEU B 1 142 ? 58.218 -47.054 25.641 1.00 104.52 134 LEU B N 1
ATOM 3835 C CA . LEU B 1 142 ? 58.473 -47.549 27.024 1.00 111.36 134 LEU B CA 1
ATOM 3836 C C . LEU B 1 142 ? 57.311 -47.096 27.910 1.00 111.32 134 LEU B C 1
ATOM 3837 O O . LEU B 1 142 ? 57.587 -46.776 29.082 1.00 106.15 134 LEU B O 1
ATOM 3842 N N . ASP B 1 143 ? 56.079 -47.078 27.388 1.00 110.89 135 ASP B N 1
ATOM 3843 C CA . ASP B 1 143 ? 54.917 -46.540 28.146 1.00 111.90 135 ASP B CA 1
ATOM 3844 C C . ASP B 1 143 ? 55.307 -45.204 28.788 1.00 108.26 135 ASP B C 1
ATOM 3845 O O . ASP B 1 143 ? 55.215 -44.186 28.082 1.00 90.96 135 ASP B O 1
ATOM 3850 N N . GLY B 1 158 ? 40.137 -44.422 16.201 1.00 68.13 150 GLY B N 1
ATOM 3851 C CA . GLY B 1 158 ? 41.572 -44.624 16.109 1.00 72.07 150 GLY B CA 1
ATOM 3852 C C . GLY B 1 158 ? 42.151 -44.171 14.785 1.00 89.96 150 GLY B C 1
ATOM 3853 O O . GLY B 1 158 ? 41.489 -44.255 13.750 1.00 90.23 150 GLY B O 1
ATOM 3854 N N . THR B 1 159 ? 43.391 -43.679 14.812 1.00 78.74 151 THR B N 1
ATOM 3855 C CA . THR B 1 159 ? 44.002 -43.157 13.596 1.00 77.72 151 THR B CA 1
ATOM 3856 C C . THR B 1 159 ? 45.388 -43.726 13.297 1.00 66.23 151 THR B C 1
ATOM 3857 O O . THR B 1 159 ? 45.730 -43.903 12.125 1.00 72.85 151 THR B O 1
ATOM 3861 N N . TYR B 1 160 ? 46.198 -44.011 14.317 1.00 77.57 152 TYR B N 1
ATOM 3862 C CA . TYR B 1 160 ? 47.564 -44.464 14.084 1.00 78.10 152 TYR B CA 1
ATOM 3863 C C . TYR B 1 160 ? 47.884 -45.704 14.909 1.00 84.41 152 TYR B C 1
ATOM 3864 O O . TYR B 1 160 ? 47.380 -45.883 16.022 1.00 93.45 152 TYR B O 1
ATOM 3873 N N . TYR B 1 161 ? 48.748 -46.552 14.349 1.00 79.31 153 TYR B N 1
ATOM 3874 C CA . TYR B 1 161 ? 49.166 -47.805 14.969 1.00 78.01 153 TYR B CA 1
ATOM 3875 C C . TYR B 1 161 ? 50.541 -47.629 15.603 1.00 84.03 153 TYR B C 1
ATOM 3876 O O . TYR B 1 161 ? 51.455 -47.087 14.973 1.00 87.31 153 TYR B O 1
ATOM 3878 N N . LYS B 1 162 ? 50.681 -48.070 16.856 1.00 80.47 154 LYS B N 1
ATOM 3879 C CA . LYS B 1 162 ? 51.946 -47.817 17.593 1.00 86.19 154 LYS B CA 1
ATOM 3880 C C . LYS B 1 162 ? 52.664 -49.109 17.959 1.00 80.13 154 LYS B C 1
ATOM 3881 O O . LYS B 1 162 ? 52.041 -49.958 18.603 1.00 89.35 154 LYS B O 1
ATOM 3887 N N . ALA B 1 163 ? 53.933 -49.232 17.579 1.00 79.08 155 ALA B N 1
ATOM 3888 C CA . ALA B 1 163 ? 54.712 -50.405 18.016 1.00 84.02 155 ALA B CA 1
ATOM 3889 C C . ALA B 1 163 ? 55.378 -50.013 19.325 1.00 87.71 155 ALA B C 1
ATOM 3890 O O . ALA B 1 163 ? 55.976 -48.934 19.367 1.00 79.51 155 ALA B O 1
ATOM 3892 N N . ILE B 1 164 ? 55.255 -50.851 20.348 1.00 98.47 156 ILE B N 1
ATOM 3893 C CA . ILE B 1 164 ? 55.753 -50.484 21.707 1.00 98.45 156 ILE B CA 1
ATOM 3894 C C . ILE B 1 164 ? 57.191 -50.002 21.630 1.00 92.16 156 ILE B C 1
ATOM 3895 O O . ILE B 1 164 ? 57.464 -48.936 22.166 1.00 97.29 156 ILE B O 1
ATOM 3900 N N . GLY B 1 165 ? 58.078 -50.806 21.056 1.00 95.99 157 GLY B N 1
ATOM 3901 C CA . GLY B 1 165 ? 59.476 -50.375 20.887 1.00 100.53 157 GLY B CA 1
ATOM 3902 C C . GLY B 1 165 ? 60.252 -50.614 22.149 1.00 99.83 157 GLY B C 1
ATOM 3903 O O . GLY B 1 165 ? 61.488 -50.537 22.087 1.00 86.13 157 GLY B O 1
ATOM 3904 N N . TYR B 1 166 ? 59.539 -50.871 23.241 1.00 107.90 158 TYR B N 1
ATOM 3905 C CA . TYR B 1 166 ? 60.180 -51.212 24.527 1.00 110.18 158 TYR B CA 1
ATOM 3906 C C . TYR B 1 166 ? 61.386 -50.323 24.725 1.00 106.91 158 TYR B C 1
ATOM 3907 O O . TYR B 1 166 ? 61.251 -49.101 24.602 1.00 102.80 158 TYR B O 1
ATOM 3909 N N . GLY B 1 167 ? 62.523 -50.945 25.014 1.00 102.75 159 GLY B N 1
ATOM 3910 C CA . GLY B 1 167 ? 63.759 -50.163 25.126 1.00 92.82 159 GLY B CA 1
ATOM 3911 C C . GLY B 1 167 ? 64.337 -50.238 26.511 1.00 100.17 159 GLY B C 1
ATOM 3912 O O . GLY B 1 167 ? 65.182 -49.407 26.823 1.00 112.95 159 GLY B O 1
ATOM 3913 N N . THR B 1 168 ? 63.822 -51.114 27.367 1.00 107.39 160 THR B N 1
ATOM 3914 C CA . THR B 1 168 ? 64.503 -51.274 28.650 1.00 107.65 160 THR B CA 1
ATOM 3915 C C . THR B 1 168 ? 65.290 -52.571 28.729 1.00 101.37 160 THR B C 1
ATOM 3916 O O . THR B 1 168 ? 65.861 -52.875 29.782 1.00 101.57 160 THR B O 1
ATOM 3920 N N . THR B 1 169 ? 65.345 -53.328 27.633 1.00 97.16 161 THR B N 1
ATOM 3921 C CA . THR B 1 169 ? 65.780 -54.718 27.695 1.00 107.17 161 THR B CA 1
ATOM 3922 C C . THR B 1 169 ? 67.250 -54.844 28.082 1.00 101.81 161 THR B C 1
ATOM 3923 O O . THR B 1 169 ? 67.628 -55.780 28.795 1.00 101.76 161 THR B O 1
ATOM 3927 N N . LYS B 1 170 ? 68.093 -53.909 27.643 1.00 79.04 162 LYS B N 1
ATOM 3928 C CA . LYS B 1 170 ? 69.524 -54.041 27.891 1.00 89.3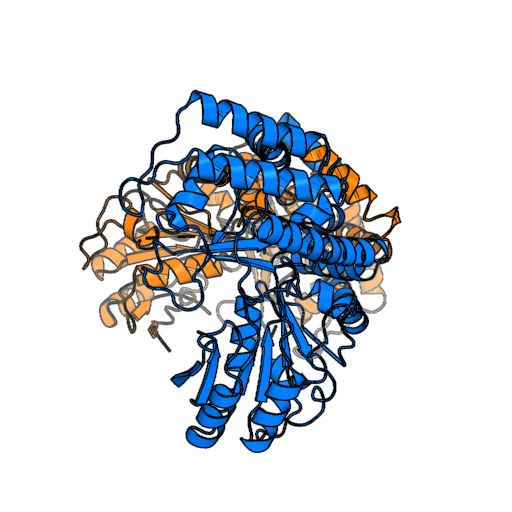9 162 LYS B CA 1
ATOM 3929 C C . LYS B 1 170 ? 69.882 -53.669 29.326 1.00 96.03 162 LYS B C 1
ATOM 3930 O O . LYS B 1 170 ? 70.791 -52.864 29.549 1.00 94.52 162 LYS B O 1
ATOM 3936 N N . GLU B 1 171 ? 69.191 -54.273 30.295 1.00 100.55 163 GLU B N 1
ATOM 3937 C CA . GLU B 1 171 ? 69.455 -54.077 31.722 1.00 95.22 163 GLU B CA 1
ATOM 3938 C C . GLU B 1 171 ? 69.606 -52.598 32.070 1.00 100.60 163 GLU B C 1
ATOM 3939 O O . GLU B 1 171 ? 70.600 -52.166 32.660 1.00 92.03 163 GLU B O 1
ATOM 3945 N N . GLY B 1 172 ? 68.598 -51.814 31.698 1.00 90.14 164 GLY B N 1
ATOM 3946 C CA . GLY B 1 172 ? 68.593 -50.391 31.952 1.00 88.66 164 GLY B CA 1
ATOM 3947 C C . GLY B 1 172 ? 69.026 -49.530 30.786 1.00 84.66 164 GLY B C 1
ATOM 3948 O O . GLY B 1 172 ? 68.927 -48.300 30.880 1.00 88.32 164 GLY B O 1
ATOM 3949 N N . LEU B 1 173 ? 69.505 -50.127 29.700 1.00 76.72 165 LEU B N 1
ATOM 3950 C CA . LEU B 1 173 ? 69.834 -49.383 28.494 1.00 79.70 165 LEU B CA 1
ATOM 3951 C C . LEU B 1 173 ? 68.721 -49.504 27.464 1.00 77.59 165 LEU B C 1
ATOM 3952 O O . LEU B 1 173 ? 67.914 -50.437 27.487 1.00 78.13 165 LEU B O 1
ATOM 3957 N N . ILE B 1 174 ? 68.689 -48.531 26.552 1.00 79.82 166 ILE B N 1
ATOM 3958 C CA . ILE B 1 174 ? 67.781 -48.615 25.419 1.00 80.65 166 ILE B CA 1
ATOM 3959 C C . ILE B 1 174 ? 68.168 -49.812 24.569 1.00 79.45 166 ILE B C 1
ATOM 3960 O O . ILE B 1 174 ? 69.334 -49.972 24.188 1.00 81.77 166 ILE B O 1
ATOM 3965 N N . ASP B 1 175 ? 67.195 -50.678 24.283 1.00 76.09 167 ASP B N 1
ATOM 3966 C CA . ASP B 1 175 ? 67.445 -51.830 23.419 1.00 81.55 167 ASP B CA 1
ATOM 3967 C C . ASP B 1 175 ? 67.379 -51.368 21.965 1.00 77.39 167 ASP B C 1
ATOM 3968 O O . ASP B 1 175 ? 66.419 -51.616 21.232 1.00 76.57 167 ASP B O 1
ATOM 3973 N N . TYR B 1 176 ? 68.442 -50.672 21.558 1.00 67.96 168 TYR B N 1
ATOM 3974 C CA . TYR B 1 176 ? 68.549 -50.207 20.181 1.00 73.45 168 TYR B CA 1
ATOM 3975 C C . TYR B 1 176 ? 68.481 -51.363 19.193 1.00 77.11 168 TYR B C 1
ATOM 3976 O O . TYR B 1 176 ? 67.979 -51.196 18.076 1.00 71.14 168 TYR B O 1
ATOM 3985 N N . ASP B 1 177 ? 68.992 -52.534 19.580 1.00 79.24 169 ASP B N 1
ATOM 3986 C CA . ASP B 1 177 ? 68.984 -53.680 18.677 1.00 81.38 169 ASP B CA 1
ATOM 3987 C C . ASP B 1 177 ? 67.562 -54.148 18.387 1.00 84.36 169 ASP B C 1
ATOM 3988 O O . ASP B 1 177 ? 67.271 -54.605 17.276 1.00 73.29 169 ASP B O 1
ATOM 3993 N N . GLU B 1 178 ? 66.665 -54.054 19.372 1.00 78.58 170 GLU B N 1
ATOM 3994 C CA . GLU B 1 178 ? 65.264 -54.369 19.108 1.00 74.55 170 GLU B CA 1
ATOM 3995 C C . GLU B 1 178 ? 64.594 -53.273 18.294 1.00 77.66 170 GLU B C 1
ATOM 3996 O O . GLU B 1 178 ? 63.713 -53.556 17.472 1.00 81.20 170 GLU B O 1
ATOM 4002 N N . VAL B 1 179 ? 64.990 -52.018 18.516 1.00 77.24 171 VAL B N 1
ATOM 4003 C CA . VAL B 1 179 ? 64.477 -50.926 17.694 1.00 74.98 171 VAL B CA 1
ATOM 4004 C C . VAL B 1 179 ? 64.747 -51.236 16.228 1.00 70.23 171 VAL B C 1
ATOM 4005 O O . VAL B 1 179 ? 63.861 -51.135 15.374 1.00 67.91 171 VAL B O 1
ATOM 4009 N N . ARG B 1 180 ? 65.974 -51.671 15.930 1.00 71.56 172 ARG B N 1
ATOM 4010 C CA . ARG B 1 180 ? 66.335 -52.051 14.570 1.00 69.11 172 ARG B CA 1
ATOM 4011 C C . ARG B 1 180 ? 65.566 -53.276 14.086 1.00 76.01 172 ARG B C 1
ATOM 4012 O O . ARG B 1 180 ? 65.109 -53.302 12.939 1.00 78.90 172 ARG B O 1
ATOM 4020 N N . ARG B 1 181 ? 65.387 -54.282 14.948 1.00 73.54 173 ARG B N 1
ATOM 4021 C CA . ARG B 1 181 ? 64.747 -55.524 14.526 1.00 79.12 173 ARG B CA 1
ATOM 4022 C C . ARG B 1 181 ? 63.299 -55.218 14.140 1.00 83.15 173 ARG B C 1
ATOM 4023 O O . ARG B 1 181 ? 62.848 -55.526 13.032 1.00 86.34 173 ARG B O 1
ATOM 4031 N N . LEU B 1 182 ? 62.556 -54.601 15.074 1.00 79.49 174 LEU B N 1
ATOM 4032 C CA . LEU B 1 182 ? 61.184 -54.159 14.841 1.00 81.90 174 LEU B CA 1
ATOM 4033 C C . LEU B 1 182 ? 61.095 -53.199 13.672 1.00 76.99 174 LEU B C 1
ATOM 4034 O O . LEU B 1 182 ? 60.143 -53.263 12.892 1.00 82.38 174 LEU B O 1
ATOM 4039 N N . ALA B 1 183 ? 62.054 -52.277 13.557 1.00 66.01 175 ALA B N 1
ATOM 4040 C CA . ALA B 1 183 ? 62.017 -51.311 12.465 1.00 79.81 175 ALA B CA 1
ATOM 4041 C C . ALA B 1 183 ? 62.072 -52.012 11.117 1.00 79.46 175 ALA B C 1
ATOM 4042 O O . ALA B 1 183 ? 61.346 -51.643 10.187 1.00 75.06 175 ALA B O 1
ATOM 4044 N N . LEU B 1 184 ? 62.926 -53.028 10.992 1.00 78.77 176 LEU B N 1
ATOM 4045 C CA . LEU B 1 184 ? 62.986 -53.782 9.746 1.00 79.26 176 LEU B CA 1
ATOM 4046 C C . LEU B 1 184 ? 61.727 -54.619 9.545 1.00 84.08 176 LEU B C 1
ATOM 4047 O O . LEU B 1 184 ? 61.251 -54.770 8.414 1.00 84.54 176 LEU B O 1
ATOM 4052 N N . GLU B 1 185 ? 61.171 -55.172 10.628 1.00 82.52 177 GLU B N 1
ATOM 4053 C CA . GLU B 1 185 ? 60.015 -56.055 10.496 1.00 84.49 177 GLU B CA 1
ATOM 4054 C C . GLU B 1 185 ? 58.743 -55.278 10.165 1.00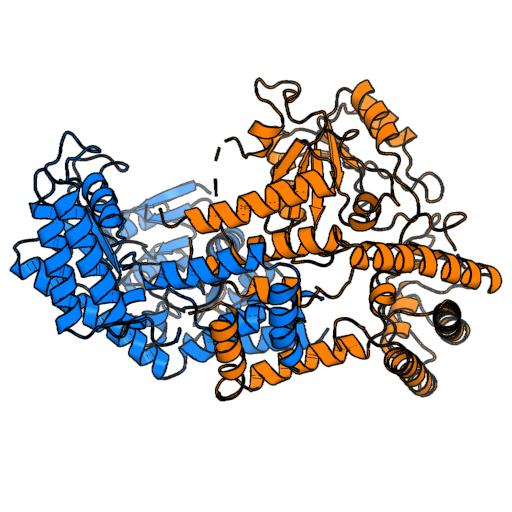 79.61 177 GLU B C 1
ATOM 4055 O O . GLU B 1 185 ? 57.983 -55.670 9.272 1.00 90.54 177 GLU B O 1
ATOM 4061 N N . HIS B 1 186 ? 58.490 -54.175 10.871 1.00 79.39 178 HIS B N 1
ATOM 4062 C CA . HIS B 1 186 ? 57.237 -53.446 10.715 1.00 81.28 178 HIS B CA 1
ATOM 4063 C C . HIS B 1 186 ? 57.325 -52.267 9.753 1.00 76.41 178 HIS B C 1
ATOM 4064 O O . HIS B 1 186 ? 56.280 -51.704 9.405 1.00 77.95 178 HIS B O 1
ATOM 4071 N N . ARG B 1 187 ? 58.531 -51.898 9.303 1.00 79.46 179 ARG B N 1
ATOM 4072 C CA . ARG B 1 187 ? 58.782 -50.720 8.472 1.00 79.03 179 ARG B CA 1
ATOM 4073 C C . ARG B 1 187 ? 57.964 -49.515 8.924 1.00 78.55 179 ARG B C 1
ATOM 4074 O O . ARG B 1 187 ? 57.067 -49.070 8.195 1.00 72.23 179 ARG B O 1
ATOM 4082 N N . PRO B 1 188 ? 58.221 -48.966 10.109 1.00 74.49 180 PRO B N 1
ATOM 4083 C CA . PRO B 1 188 ? 57.468 -47.788 10.544 1.00 74.83 180 PRO B CA 1
ATOM 4084 C C . PRO B 1 188 ? 57.784 -46.577 9.683 1.00 69.63 180 PRO B C 1
ATOM 4085 O O . PRO B 1 188 ? 58.890 -46.426 9.158 1.00 72.80 180 PRO B O 1
ATOM 4089 N N . ARG B 1 189 ? 56.781 -45.712 9.522 1.00 69.50 181 ARG B N 1
ATOM 4090 C CA . ARG B 1 189 ? 57.031 -44.425 8.885 1.00 75.15 181 ARG B CA 1
ATOM 4091 C C . ARG B 1 189 ? 57.810 -43.498 9.809 1.00 74.47 181 ARG B C 1
ATOM 4092 O O . ARG B 1 189 ? 58.586 -42.659 9.336 1.00 74.88 181 ARG B O 1
ATOM 4100 N N . LEU B 1 190 ? 57.629 -43.643 11.121 1.00 66.00 182 LEU B N 1
ATOM 4101 C CA . LEU B 1 190 ? 58.275 -42.794 12.109 1.00 66.65 182 LEU B CA 1
ATOM 4102 C C . LEU B 1 190 ? 58.861 -43.639 13.230 1.00 70.54 182 LEU B C 1
ATOM 4103 O O . LEU B 1 190 ? 58.238 -44.604 13.685 1.00 71.72 182 LEU B O 1
ATOM 4108 N N . ILE B 1 191 ? 60.060 -43.269 13.669 1.00 71.06 183 ILE B N 1
ATOM 4109 C CA . ILE B 1 191 ? 60.660 -43.787 14.892 1.00 69.25 183 ILE B CA 1
ATOM 4110 C C . ILE B 1 191 ? 60.857 -42.611 15.836 1.00 63.01 183 ILE B C 1
ATOM 4111 O O . ILE B 1 191 ? 61.366 -41.562 15.426 1.00 56.88 183 ILE B O 1
ATOM 4116 N N . ILE B 1 192 ? 60.444 -42.778 17.089 1.00 68.11 184 ILE B N 1
ATOM 4117 C CA . ILE B 1 192 ? 60.497 -41.716 18.086 1.00 69.02 184 ILE B CA 1
ATOM 4118 C C . ILE B 1 192 ? 61.508 -42.101 19.156 1.00 53.39 184 ILE B C 1
ATOM 4119 O O . ILE B 1 192 ? 61.539 -43.253 19.606 1.00 69.94 184 ILE B O 1
ATOM 4124 N N . CYS B 1 193 ? 62.344 -41.144 19.547 1.00 67.08 185 CYS B N 1
ATOM 4125 C CA . CYS B 1 193 ? 63.322 -41.337 20.605 1.00 55.98 185 CYS B CA 1
ATOM 4126 C C . CYS B 1 193 ? 63.185 -40.217 21.628 1.00 53.70 185 CYS B C 1
ATOM 4127 O O . CYS B 1 193 ? 62.676 -39.134 21.331 1.00 57.47 185 CYS B O 1
ATOM 4130 N N . GLY B 1 194 ? 63.643 -40.498 22.844 1.00 62.14 186 GLY B N 1
ATOM 4131 C CA . GLY B 1 194 ? 63.515 -39.565 23.968 1.00 56.86 186 GLY B CA 1
ATOM 4132 C C . GLY B 1 194 ? 62.813 -40.272 25.099 1.00 70.78 186 GLY B C 1
ATOM 4133 O O . GLY B 1 194 ? 61.712 -40.806 24.954 1.00 89.88 186 GLY B O 1
ATOM 4134 N N . ALA B 1 195 ? 63.458 -40.280 26.266 1.00 65.29 187 ALA B N 1
ATOM 4135 C CA . ALA B 1 195 ? 63.002 -41.071 27.398 1.00 74.07 187 ALA B CA 1
ATOM 4136 C C . ALA B 1 195 ? 62.851 -40.204 28.639 1.00 78.00 187 ALA B C 1
ATOM 4137 O O . ALA B 1 195 ? 63.674 -39.320 28.898 1.00 81.24 187 ALA B O 1
ATOM 4139 N N . THR B 1 196 ? 61.789 -40.468 29.403 1.00 78.56 188 THR B N 1
ATOM 4140 C CA . THR B 1 196 ? 61.520 -39.714 30.623 1.00 79.25 188 THR B CA 1
ATOM 4141 C C . THR B 1 196 ? 62.447 -40.122 31.762 1.00 75.90 188 THR B C 1
ATOM 4142 O O . THR B 1 196 ? 62.900 -39.268 32.533 1.00 83.68 188 THR B O 1
ATOM 4146 N N . ALA B 1 197 ? 62.740 -41.417 31.884 1.00 77.83 189 ALA B N 1
ATOM 4147 C CA . ALA B 1 197 ? 63.415 -41.957 33.058 1.00 80.58 189 ALA B CA 1
ATOM 4148 C C . ALA B 1 197 ? 64.778 -42.561 32.745 1.00 72.65 189 ALA B C 1
ATOM 4149 O O . ALA B 1 197 ? 65.365 -43.223 33.609 1.00 77.56 189 ALA B O 1
ATOM 4151 N N . TYR B 1 198 ? 65.288 -42.362 31.536 1.00 74.35 190 TYR B N 1
ATOM 4152 C CA . TYR B 1 198 ? 66.623 -42.825 31.188 1.00 68.71 190 TYR B CA 1
ATOM 4153 C C . TYR B 1 198 ? 67.667 -41.963 31.889 1.00 61.29 190 TYR B C 1
ATOM 4154 O O . TYR B 1 198 ? 67.523 -40.741 31.983 1.00 66.58 190 TYR B O 1
ATOM 4163 N N . SER B 1 199 ? 68.721 -42.605 32.395 1.00 63.02 191 SER B N 1
ATOM 4164 C CA . SER B 1 199 ? 69.772 -41.914 33.133 1.00 63.93 191 SER B CA 1
ATOM 4165 C C . SER B 1 199 ? 71.084 -41.853 32.358 1.00 66.90 191 SER B C 1
ATOM 4166 O O . SER B 1 199 ? 72.138 -41.594 32.948 1.00 69.81 191 SER B O 1
ATOM 4169 N N . ARG B 1 200 ? 71.037 -42.075 31.046 1.00 65.29 192 ARG B N 1
ATOM 4170 C CA . ARG B 1 200 ? 72.241 -42.180 30.236 1.00 71.88 192 ARG B CA 1
ATOM 4171 C C . ARG B 1 200 ? 71.960 -41.555 28.875 1.00 72.57 192 ARG B C 1
ATOM 4172 O O . ARG B 1 200 ? 70.808 -41.303 28.519 1.00 74.86 192 ARG B O 1
ATOM 4180 N N . VAL B 1 201 ? 73.026 -41.276 28.120 1.00 73.09 193 VAL B N 1
ATOM 4181 C CA . VAL B 1 201 ? 72.872 -40.488 26.901 1.00 70.20 193 VAL B CA 1
ATOM 4182 C C . VAL B 1 201 ? 72.164 -41.302 25.825 1.00 70.01 193 VAL B C 1
ATOM 4183 O O . VAL B 1 201 ? 72.458 -42.487 25.609 1.00 72.60 193 VAL B O 1
ATOM 4187 N N . VAL B 1 202 ? 71.205 -40.666 25.158 1.00 70.09 194 VAL B N 1
ATOM 4188 C CA . VAL B 1 202 ? 70.497 -41.280 24.040 1.00 59.92 194 VAL B CA 1
ATOM 4189 C C . VAL B 1 202 ? 71.319 -41.072 22.775 1.00 59.57 194 VAL B C 1
ATOM 4190 O O . VAL B 1 202 ? 71.649 -39.937 22.415 1.00 59.33 194 VAL B O 1
ATOM 4194 N N . ASP B 1 203 ? 71.650 -42.171 22.097 1.00 52.58 195 ASP B N 1
ATOM 4195 C CA . ASP B 1 203 ? 72.441 -42.122 20.868 1.00 54.08 195 ASP B CA 1
ATOM 4196 C C . ASP B 1 203 ? 71.503 -41.816 19.702 1.00 65.01 195 ASP B C 1
ATOM 4197 O O . ASP B 1 203 ? 71.046 -42.702 18.975 1.00 66.40 195 ASP B O 1
ATOM 4202 N N . PHE B 1 204 ? 71.206 -40.523 19.530 1.00 61.06 196 PHE B N 1
ATOM 4203 C CA . PHE B 1 204 ? 70.352 -40.100 18.423 1.00 58.56 196 PHE B CA 1
ATOM 4204 C C . PHE B 1 204 ? 70.945 -40.493 17.076 1.00 63.27 196 PHE B C 1
ATOM 4205 O O . PHE B 1 204 ? 70.202 -40.798 16.136 1.00 63.83 196 PHE B O 1
ATOM 4213 N N . GLU B 1 205 ? 72.275 -40.485 16.963 1.00 61.10 197 GLU B N 1
ATOM 4214 C CA . GLU B 1 205 ? 72.919 -40.903 15.722 1.00 65.49 197 GLU B CA 1
ATOM 4215 C C . GLU B 1 205 ? 72.642 -42.371 15.430 1.00 69.25 197 GLU B C 1
ATOM 4216 O O . GLU B 1 205 ? 72.437 -42.758 14.273 1.00 71.39 197 GLU B O 1
ATOM 4222 N N . ARG B 1 206 ? 72.643 -43.202 16.472 1.00 67.77 198 ARG B N 1
ATOM 4223 C CA . ARG B 1 206 ? 72.354 -44.622 16.310 1.00 60.68 198 ARG B CA 1
ATOM 4224 C C . ARG B 1 206 ? 70.925 -44.844 15.827 1.00 65.86 198 ARG B C 1
ATOM 4225 O O . ARG B 1 206 ? 70.678 -45.710 14.979 1.00 71.95 198 ARG B O 1
ATOM 4233 N N . PHE B 1 207 ? 69.969 -44.080 16.366 1.00 58.80 199 PHE B N 1
ATOM 4234 C CA . PHE B 1 207 ? 68.596 -44.148 15.873 1.00 61.74 199 PHE B CA 1
ATOM 4235 C C . PHE B 1 207 ? 68.524 -43.758 14.404 1.00 65.00 199 PHE B C 1
ATOM 4236 O O . PHE B 1 207 ? 67.824 -44.405 13.615 1.00 70.68 199 PHE B O 1
ATOM 4244 N N . ARG B 1 208 ? 69.233 -42.693 14.023 1.00 67.01 200 ARG B N 1
ATOM 4245 C CA . ARG B 1 208 ? 69.245 -42.266 12.628 1.00 66.41 200 ARG B CA 1
ATOM 4246 C C . ARG B 1 208 ? 69.808 -43.357 11.729 1.00 65.17 200 ARG B C 1
ATOM 4247 O O . ARG B 1 208 ? 69.303 -43.583 10.623 1.00 72.36 200 ARG B O 1
ATOM 4255 N N . GLN B 1 209 ? 70.859 -44.043 12.185 1.00 66.90 201 GLN B N 1
ATOM 4256 C CA . GLN B 1 209 ? 71.344 -45.219 11.471 1.00 64.90 201 GLN B CA 1
ATOM 4257 C C . GLN B 1 209 ? 70.241 -46.260 11.335 1.00 67.31 201 GLN B C 1
ATOM 4258 O O . GLN B 1 209 ? 70.009 -46.801 10.248 1.00 68.59 201 GLN B O 1
ATOM 4264 N N . ILE B 1 210 ? 69.546 -46.547 12.438 1.00 63.93 202 ILE B N 1
ATOM 4265 C CA . ILE B 1 210 ? 68.424 -47.481 12.398 1.00 71.49 202 ILE B CA 1
ATOM 4266 C C . ILE B 1 210 ? 67.338 -46.962 11.465 1.00 62.83 202 ILE B C 1
ATOM 4267 O O . ILE B 1 210 ? 66.799 -47.703 10.634 1.00 83.27 202 ILE B O 1
ATOM 4272 N N . ALA B 1 211 ? 67.004 -45.675 11.588 1.00 62.81 203 ALA B N 1
ATOM 4273 C CA . ALA B 1 211 ? 65.926 -45.103 10.788 1.00 71.55 203 ALA B CA 1
ATOM 4274 C C . ALA B 1 211 ? 66.256 -45.126 9.300 1.00 71.21 203 ALA B C 1
ATOM 4275 O O . ALA B 1 211 ? 65.398 -45.456 8.473 1.00 68.68 203 ALA B O 1
ATOM 4277 N N . ASP B 1 212 ? 67.493 -44.776 8.938 1.00 67.60 204 ASP B N 1
ATOM 4278 C CA . ASP B 1 212 ? 67.865 -44.745 7.527 1.00 69.72 204 ASP B CA 1
ATOM 4279 C C . ASP B 1 212 ? 67.901 -46.141 6.920 1.00 71.65 204 ASP B C 1
ATOM 4280 O O . ASP B 1 212 ? 67.575 -46.310 5.740 1.00 75.15 204 ASP B O 1
ATOM 4285 N N . GLU B 1 213 ? 68.299 -47.146 7.702 1.00 66.41 205 GLU B N 1
ATOM 4286 C CA . GLU B 1 213 ? 68.289 -48.517 7.205 1.00 71.85 205 GLU B CA 1
ATOM 4287 C C . GLU B 1 213 ? 66.868 -49.027 6.997 1.00 71.91 205 GLU B C 1
ATOM 4288 O O . GLU B 1 213 ? 66.617 -49.793 6.060 1.00 80.20 205 GLU B O 1
ATOM 4294 N N . ALA B 1 214 ? 65.932 -48.612 7.850 1.00 65.25 206 ALA B N 1
ATOM 4295 C CA . ALA B 1 214 ? 64.549 -49.061 7.779 1.00 69.59 206 ALA B CA 1
ATOM 4296 C C . ALA B 1 214 ? 63.643 -48.079 7.044 1.00 69.15 206 ALA B C 1
ATOM 4297 O O . ALA B 1 214 ? 62.419 -48.245 7.072 1.00 62.90 206 ALA B O 1
ATOM 4299 N N . GLY B 1 215 ? 64.212 -47.062 6.398 1.00 71.42 207 GLY B N 1
ATOM 4300 C CA . GLY B 1 215 ? 63.434 -46.129 5.604 1.00 66.14 207 GLY B CA 1
ATOM 4301 C C . GLY B 1 215 ? 62.390 -45.367 6.394 1.00 67.15 207 GLY B C 1
ATOM 4302 O O . GLY B 1 215 ? 61.233 -45.272 5.973 1.00 66.86 207 GLY B O 1
ATOM 4303 N N . ALA B 1 216 ? 62.784 -44.820 7.540 1.00 67.48 208 ALA B N 1
ATOM 4304 C CA . ALA B 1 216 ? 61.855 -44.165 8.446 1.00 70.85 208 ALA B CA 1
ATOM 4305 C C . ALA B 1 216 ? 62.349 -42.768 8.792 1.00 71.96 208 ALA B C 1
ATOM 4306 O O . ALA B 1 216 ? 63.532 -42.446 8.657 1.00 67.51 208 ALA B O 1
ATOM 4308 N N . ILE B 1 217 ? 61.416 -41.942 9.229 1.00 66.37 209 ILE B N 1
ATOM 4309 C CA . ILE B 1 217 ? 61.708 -40.619 9.764 1.00 66.94 209 ILE B CA 1
ATOM 4310 C C . ILE B 1 217 ? 61.949 -40.757 11.260 1.00 71.87 209 ILE B C 1
ATOM 4311 O O . ILE B 1 217 ? 61.331 -41.589 11.933 1.00 69.41 209 ILE B O 1
ATOM 4316 N N . LEU B 1 218 ? 62.862 -39.950 11.793 1.00 69.01 210 LEU B N 1
ATOM 4317 C CA . LEU B 1 218 ? 63.210 -39.991 13.209 1.00 60.35 210 LEU B CA 1
ATOM 4318 C C . LEU B 1 218 ? 62.730 -38.717 13.889 1.00 62.37 210 LEU B C 1
ATOM 4319 O O . LEU B 1 218 ? 63.085 -37.611 13.468 1.00 65.61 210 LEU B O 1
ATOM 4324 N N . MET B 1 219 ? 61.930 -38.878 14.939 1.00 65.60 211 MET B N 1
ATOM 4325 C CA . MET B 1 219 ? 61.495 -37.779 15.786 1.00 60.87 211 MET B CA 1
ATOM 4326 C C . MET B 1 219 ? 62.169 -37.893 17.146 1.00 52.75 211 MET B C 1
ATOM 4327 O O . MET B 1 219 ? 62.226 -38.979 17.730 1.00 47.69 211 MET B O 1
ATOM 4332 N N . ALA B 1 220 ? 62.680 -36.771 17.646 1.00 62.84 212 ALA B N 1
ATOM 4333 C CA . ALA B 1 220 ? 63.355 -36.726 18.937 1.00 53.00 212 ALA B CA 1
ATOM 4334 C C . ALA B 1 220 ? 62.579 -35.813 19.873 1.00 46.09 212 ALA B C 1
ATOM 4335 O O . ALA B 1 220 ? 62.377 -34.633 19.569 1.00 50.02 212 ALA B O 1
ATOM 4337 N N . ASP B 1 221 ? 62.142 -36.360 21.005 1.00 46.18 213 ASP B N 1
ATOM 4338 C CA . ASP B 1 221 ? 61.536 -35.582 22.080 1.00 57.59 213 ASP B CA 1
ATOM 4339 C C . ASP B 1 221 ? 62.595 -35.393 23.160 1.00 57.18 213 ASP B C 1
ATOM 4340 O O . ASP B 1 221 ? 62.934 -36.338 23.879 1.00 49.39 213 ASP B O 1
ATOM 4345 N N . ILE B 1 222 ? 63.117 -34.173 23.268 1.00 58.50 214 ILE B N 1
ATOM 4346 C CA . ILE B 1 222 ? 64.243 -33.887 24.151 1.00 58.20 214 ILE B CA 1
ATOM 4347 C C . ILE B 1 222 ? 63.778 -33.038 25.326 1.00 60.05 214 ILE B C 1
ATOM 4348 O O . ILE B 1 222 ? 64.557 -32.271 25.902 1.00 67.56 214 ILE B O 1
ATOM 4353 N N . SER B 1 223 ? 62.506 -33.194 25.702 1.00 55.86 215 SER B N 1
ATOM 4354 C CA . SER B 1 223 ? 61.916 -32.341 26.728 1.00 62.10 215 SER B CA 1
ATOM 4355 C C . SER B 1 223 ? 62.660 -32.456 28.054 1.00 65.60 215 SER B C 1
ATOM 4356 O O . SER B 1 223 ? 62.876 -31.451 28.741 1.00 64.49 215 SER B O 1
ATOM 4359 N N . HIS B 1 224 ? 63.061 -33.669 28.432 1.00 69.13 216 HIS B N 1
ATOM 4360 C CA . HIS B 1 224 ? 63.679 -33.889 29.734 1.00 61.74 216 HIS B CA 1
ATOM 4361 C C . HIS B 1 224 ? 65.177 -33.602 29.747 1.00 59.41 216 HIS B C 1
ATOM 4362 O O . HIS B 1 224 ? 65.769 -33.555 30.831 1.00 55.81 216 HIS B O 1
ATOM 4369 N N . ILE B 1 225 ? 65.799 -33.401 28.587 1.00 64.35 217 ILE B N 1
ATOM 4370 C CA . ILE B 1 225 ? 67.231 -33.131 28.506 1.00 57.68 217 ILE B CA 1
ATOM 4371 C C . ILE B 1 225 ? 67.473 -31.895 27.650 1.00 60.44 217 ILE B C 1
ATOM 4372 O O . ILE B 1 225 ? 68.547 -31.737 27.057 1.00 61.17 217 ILE B O 1
ATOM 4377 N N . ALA B 1 226 ? 66.475 -31.010 27.584 1.00 55.87 218 ALA B N 1
ATOM 4378 C CA . ALA B 1 226 ? 66.525 -29.888 26.651 1.00 61.45 218 ALA B CA 1
ATOM 4379 C C . ALA B 1 226 ? 67.675 -28.938 26.968 1.00 60.35 218 ALA B C 1
ATOM 4380 O O . ALA B 1 226 ? 68.413 -28.520 26.068 1.00 51.37 218 ALA B O 1
ATOM 4382 N N . GLY B 1 227 ? 67.840 -28.581 28.242 1.00 63.46 219 GLY B N 1
ATOM 4383 C CA . GLY B 1 227 ? 68.895 -27.648 28.606 1.00 59.74 219 GLY B CA 1
ATOM 4384 C C . GLY B 1 227 ? 70.288 -28.212 28.394 1.00 60.87 219 GLY B C 1
ATOM 4385 O O . GLY B 1 227 ? 71.208 -27.487 28.007 1.00 59.90 219 GLY B O 1
ATOM 4386 N N . LEU B 1 228 ? 70.469 -29.508 28.664 1.00 63.26 220 LEU B N 1
ATOM 4387 C CA . LEU B 1 228 ? 71.780 -30.125 28.480 1.00 62.49 220 LEU B CA 1
ATOM 4388 C C . LEU B 1 228 ? 72.155 -30.204 27.004 1.00 62.02 220 LEU B C 1
ATOM 4389 O O . LEU B 1 228 ? 73.318 -29.988 26.642 1.00 59.73 220 LEU B O 1
ATOM 4394 N N . VAL B 1 229 ? 71.189 -30.523 26.140 1.00 57.20 221 VAL B N 1
ATOM 4395 C CA . VAL B 1 229 ? 71.417 -30.417 24.700 1.00 65.58 221 VAL B CA 1
ATOM 4396 C C . VAL B 1 229 ? 71.684 -28.967 24.327 1.00 60.45 221 VAL B C 1
ATOM 4397 O O . VAL B 1 229 ? 72.551 -28.665 23.497 1.00 62.08 221 VAL B O 1
ATOM 4401 N N . ALA B 1 230 ? 70.942 -28.051 24.949 1.00 60.87 222 ALA B N 1
ATOM 4402 C CA . ALA B 1 230 ? 71.118 -26.623 24.718 1.00 66.96 222 ALA B CA 1
ATOM 4403 C C . ALA B 1 230 ? 72.540 -26.178 25.028 1.00 65.29 222 ALA B C 1
ATOM 4404 O O . ALA B 1 230 ? 73.169 -25.461 24.240 1.00 63.03 222 ALA B O 1
ATOM 4406 N N . THR B 1 231 ? 73.063 -26.599 26.174 1.00 62.55 223 THR B N 1
ATOM 4407 C CA . THR B 1 231 ? 74.346 -26.137 26.679 1.00 62.43 223 THR B CA 1
ATOM 4408 C C . THR B 1 231 ? 75.508 -27.027 26.256 1.00 66.66 223 THR B C 1
ATOM 4409 O O . THR B 1 231 ? 76.637 -26.807 26.706 1.00 72.77 223 THR B O 1
ATOM 4413 N N . GLY B 1 232 ? 75.257 -28.024 25.409 1.00 70.32 224 GLY B N 1
ATOM 4414 C CA . GLY B 1 232 ? 76.300 -28.896 24.911 1.00 70.06 224 GLY B CA 1
ATOM 4415 C C . GLY B 1 232 ? 76.638 -30.076 25.794 1.00 58.90 224 GLY B C 1
ATOM 4416 O O . GLY B 1 232 ? 77.560 -30.832 25.461 1.00 62.78 224 GLY B O 1
ATOM 4417 N N . ARG B 1 233 ? 75.930 -30.260 26.909 1.00 62.94 225 ARG B N 1
ATOM 4418 C CA . ARG B 1 233 ? 76.268 -31.331 27.840 1.00 65.05 225 ARG B CA 1
ATOM 4419 C C . ARG B 1 233 ? 75.748 -32.684 27.363 1.00 67.49 225 ARG B C 1
ATOM 4420 O O . ARG B 1 233 ? 76.434 -33.701 27.513 1.00 63.27 225 ARG B O 1
ATOM 4428 N N . HIS B 1 234 ? 74.547 -32.716 26.781 1.00 68.77 226 HIS B N 1
ATOM 4429 C CA . HIS B 1 234 ? 74.004 -33.902 26.139 1.00 60.69 226 HIS B CA 1
ATOM 4430 C C . HIS B 1 234 ? 74.066 -33.739 24.624 1.00 63.72 226 HIS B C 1
ATOM 4431 O O . HIS B 1 234 ? 73.787 -32.648 24.114 1.00 66.05 226 HIS B O 1
ATOM 4438 N N . PRO B 1 235 ? 74.442 -34.784 23.885 1.00 70.86 227 PRO B N 1
ATOM 4439 C CA . PRO B 1 235 ? 74.558 -34.652 22.426 1.00 62.36 227 PRO B CA 1
ATOM 4440 C C . PRO B 1 235 ? 73.247 -34.212 21.789 1.00 55.14 227 PRO B C 1
ATOM 4441 O O . PRO B 1 235 ? 72.158 -34.598 22.220 1.00 63.28 227 PRO B O 1
ATOM 4445 N N . SER B 1 236 ? 73.367 -33.388 20.747 1.00 59.41 228 SER B N 1
ATOM 4446 C CA . SER B 1 236 ? 72.227 -32.713 20.134 1.00 62.08 228 SER B CA 1
ATOM 4447 C C . SER B 1 236 ? 71.564 -33.594 19.077 1.00 64.25 228 SER B C 1
ATOM 4448 O O . SER B 1 236 ? 72.251 -34.296 18.328 1.00 65.15 228 SER B O 1
ATOM 4451 N N . PRO B 1 237 ? 70.233 -33.563 19.018 1.00 61.52 229 PRO B N 1
ATOM 4452 C CA . PRO B 1 237 ? 69.491 -34.302 17.989 1.00 65.23 229 PRO B CA 1
ATOM 4453 C C . PRO B 1 237 ? 69.099 -33.485 16.767 1.00 71.00 229 PRO B C 1
ATOM 4454 O O . PRO B 1 237 ? 68.481 -34.046 15.856 1.00 68.71 229 PRO B O 1
ATOM 4458 N N . ILE B 1 238 ? 69.443 -32.193 16.724 1.00 62.43 230 ILE B N 1
ATOM 4459 C CA . ILE B 1 238 ? 68.958 -31.304 15.665 1.00 71.71 230 ILE B CA 1
ATOM 4460 C C . ILE B 1 238 ? 69.295 -31.838 14.279 1.00 71.26 230 ILE B C 1
ATOM 4461 O O . ILE B 1 238 ? 68.429 -31.897 13.398 1.00 76.59 230 ILE B O 1
ATOM 4466 N N . ASP B 1 239 ? 70.542 -32.233 14.053 1.00 69.72 231 ASP B N 1
ATOM 4467 C CA . ASP B 1 239 ? 70.884 -32.721 12.724 1.00 70.25 231 ASP B CA 1
ATOM 4468 C C . ASP B 1 239 ? 70.686 -34.221 12.567 1.00 75.55 231 ASP B C 1
ATOM 4469 O O . ASP B 1 239 ? 70.480 -34.686 11.440 1.00 83.08 231 ASP B O 1
ATOM 4474 N N . ALA B 1 240 ? 70.717 -34.985 13.661 1.00 61.29 232 ALA B N 1
ATOM 4475 C CA . ALA B 1 240 ? 70.551 -36.430 13.556 1.00 65.33 232 ALA B CA 1
ATOM 4476 C C . ALA B 1 240 ? 69.104 -36.816 13.265 1.00 69.71 232 ALA B C 1
ATOM 4477 O O . ALA B 1 240 ? 68.850 -37.683 12.423 1.00 69.91 232 ALA B O 1
ATOM 4479 N N . ALA B 1 241 ? 68.149 -36.189 13.944 1.00 67.38 233 ALA B N 1
ATOM 4480 C CA . ALA B 1 241 ? 66.736 -36.488 13.762 1.00 60.23 233 ALA B CA 1
ATOM 4481 C C . ALA B 1 241 ? 66.119 -35.505 12.776 1.00 62.90 233 ALA B C 1
ATOM 4482 O O . ALA B 1 241 ? 66.466 -34.321 12.767 1.00 74.00 233 ALA B O 1
ATOM 4484 N N . HIS B 1 242 ? 65.205 -36.007 11.940 1.00 55.70 234 HIS B N 1
ATOM 4485 C CA . HIS B 1 242 ? 64.536 -35.144 10.970 1.00 59.55 234 HIS B CA 1
ATOM 4486 C C . HIS B 1 242 ? 63.788 -34.017 11.669 1.00 65.11 234 HIS B C 1
ATOM 4487 O O . HIS B 1 242 ? 63.876 -32.851 11.268 1.00 64.85 234 HIS B O 1
ATOM 4494 N N . VAL B 1 243 ? 63.041 -34.350 12.717 1.00 60.14 235 VAL B N 1
ATOM 4495 C CA . VAL B 1 243 ? 62.266 -33.382 13.481 1.00 60.69 235 VAL B CA 1
ATOM 4496 C C . VAL B 1 243 ? 62.583 -33.582 14.954 1.00 59.79 235 VAL B C 1
ATOM 4497 O O . VAL B 1 243 ? 62.626 -34.721 15.435 1.00 59.80 235 VAL B O 1
ATOM 4501 N N . THR B 1 244 ? 62.813 -32.484 15.666 1.00 55.81 236 THR B N 1
ATOM 4502 C CA . THR B 1 244 ? 63.065 -32.539 17.094 1.00 50.74 236 THR B CA 1
ATOM 4503 C C . THR B 1 244 ? 62.010 -31.693 17.794 1.00 55.43 236 THR B C 1
ATOM 4504 O O . THR B 1 244 ? 61.652 -30.612 17.313 1.00 55.47 236 THR B O 1
ATOM 4508 N N . THR B 1 245 ? 61.486 -32.194 18.909 1.00 57.34 237 THR B N 1
ATOM 4509 C CA . THR B 1 245 ? 60.478 -31.476 19.677 1.00 52.51 237 THR B CA 1
ATOM 4510 C C . THR B 1 245 ? 60.944 -31.333 21.117 1.00 61.10 237 THR B C 1
ATOM 4511 O O . THR B 1 245 ? 61.771 -32.109 21.604 1.00 57.04 237 THR B O 1
ATOM 4515 N N . THR B 1 246 ? 60.410 -30.321 21.798 1.00 56.79 238 THR B N 1
ATOM 4516 C CA . THR B 1 246 ? 60.800 -30.080 23.179 1.00 66.25 238 THR B CA 1
ATOM 4517 C C . THR B 1 246 ? 59.733 -29.280 23.913 1.00 63.25 238 THR B C 1
ATOM 4518 O O . THR B 1 246 ? 59.102 -28.388 23.338 1.00 67.09 238 THR B O 1
ATOM 4522 N N . CYS B 1 247 ? 59.536 -29.624 25.182 1.00 64.06 239 CYS B N 1
ATOM 4523 C CA . CYS B 1 247 ? 58.813 -28.764 26.102 1.00 70.48 239 CYS B CA 1
ATOM 4524 C C . CYS B 1 247 ? 59.673 -27.556 26.454 1.00 67.07 239 CYS B C 1
ATOM 4525 O O . CYS B 1 247 ? 60.902 -27.582 26.348 1.00 57.96 239 CYS B O 1
ATOM 4528 N N . THR B 1 248 ? 59.012 -26.480 26.870 1.00 71.77 240 THR B N 1
ATOM 4529 C CA . THR B 1 248 ? 59.706 -25.262 27.263 1.00 79.17 240 THR B CA 1
ATOM 4530 C C . THR B 1 248 ? 59.718 -25.060 28.771 1.00 75.08 240 THR B C 1
ATOM 4531 O O . THR B 1 248 ? 60.090 -23.979 29.236 1.00 77.79 240 THR B O 1
ATOM 4535 N N . HIS B 1 249 ? 59.361 -26.088 29.544 1.00 62.95 241 HIS B N 1
ATOM 4536 C CA . HIS B 1 249 ? 59.261 -25.914 31.017 1.00 70.89 241 HIS B CA 1
ATOM 4537 C C . HIS B 1 249 ? 60.136 -26.912 31.769 1.00 86.47 241 HIS B C 1
ATOM 4538 O O . HIS B 1 249 ? 60.826 -26.480 32.691 1.00 80.49 241 HIS B O 1
ATOM 4545 N N . LYS B 1 250 ? 60.144 -28.181 31.369 1.00 84.11 242 LYS B N 1
ATOM 4546 C CA . LYS B 1 250 ? 60.846 -29.233 32.149 1.00 75.50 242 LYS B CA 1
ATOM 4547 C C . LYS B 1 250 ? 62.302 -28.885 32.457 1.00 69.91 242 LYS B C 1
ATOM 4548 O O . LYS B 1 250 ? 62.634 -28.828 33.644 1.00 83.21 242 LYS B O 1
ATOM 4554 N N . GLN B 1 251 ? 63.141 -28.701 31.443 1.00 70.14 243 GLN B N 1
ATOM 4555 C CA . GLN B 1 251 ? 64.544 -28.293 31.714 1.00 71.74 243 GLN B CA 1
ATOM 4556 C C . GLN B 1 251 ? 64.760 -26.836 31.313 1.00 72.13 243 GLN B C 1
ATOM 4557 O O . GLN B 1 251 ? 65.382 -26.110 32.096 1.00 68.41 243 GLN B O 1
ATOM 4563 N N . LEU B 1 252 ? 64.320 -26.440 30.120 1.00 68.16 244 LEU B N 1
ATOM 4564 C CA . LEU B 1 252 ? 64.391 -25.000 29.787 1.00 74.33 244 LEU B CA 1
ATOM 4565 C C . LEU B 1 252 ? 63.435 -24.358 30.782 1.00 81.10 244 LEU B C 1
ATOM 4566 O O . LEU B 1 252 ? 62.284 -24.740 30.774 1.00 92.96 244 LEU B O 1
ATOM 4571 N N . VAL B 1 253 ? 63.911 -23.482 31.656 1.00 76.38 245 VAL B N 1
ATOM 4572 C CA . VAL B 1 253 ? 63.021 -22.969 32.734 1.00 80.97 245 VAL B CA 1
ATOM 4573 C C . VAL B 1 253 ? 62.070 -21.934 32.148 1.00 83.85 245 VAL B C 1
ATOM 4574 O O . VAL B 1 253 ? 62.353 -20.731 32.273 1.00 87.73 245 VAL B O 1
ATOM 4578 N N . GLY B 1 254 ? 60.974 -22.392 31.555 1.00 76.88 246 GLY B N 1
ATOM 4579 C CA . GLY B 1 254 ? 60.073 -21.447 30.888 1.00 78.19 246 GLY B CA 1
ATOM 4580 C C . GLY B 1 254 ? 58.628 -21.846 30.998 1.00 75.85 246 GLY B C 1
ATOM 4581 O O . GLY B 1 254 ? 58.305 -22.647 31.871 1.00 77.28 246 GLY B O 1
ATOM 4582 N N . PRO B 1 255 ? 57.749 -21.384 30.093 1.00 81.66 247 PRO B N 1
ATOM 4583 C CA . PRO B 1 255 ? 56.325 -21.616 30.249 1.00 77.86 247 PRO B CA 1
ATOM 4584 C C . PRO B 1 255 ? 55.867 -23.025 29.884 1.00 85.24 247 PRO B C 1
ATOM 4585 O O . PRO B 1 255 ? 56.599 -23.750 29.255 1.00 78.78 247 PRO B O 1
ATOM 4589 N N . ARG B 1 256 ? 54.658 -23.375 30.307 1.00 97.21 248 ARG B N 1
ATOM 4590 C CA . ARG B 1 256 ? 54.108 -24.679 29.890 1.00 80.40 248 ARG B CA 1
ATOM 4591 C C . ARG B 1 256 ? 53.855 -24.557 28.400 1.00 78.52 248 ARG B C 1
ATOM 4592 O O . ARG B 1 256 ? 53.006 -23.745 28.021 1.00 95.49 248 ARG B O 1
ATOM 4600 N N . GLY B 1 257 ? 54.621 -25.277 27.597 1.00 78.98 249 GLY B N 1
ATOM 4601 C CA . GLY B 1 257 ? 54.407 -25.278 26.157 1.00 60.21 249 GLY B CA 1
ATOM 4602 C C . GLY B 1 257 ? 55.450 -26.092 25.409 1.00 63.44 249 GLY B C 1
ATOM 4603 O O . GLY B 1 257 ? 56.288 -26.774 26.007 1.00 68.55 249 GLY B O 1
ATOM 4604 N N . GLY B 1 258 ? 55.384 -26.012 24.068 1.00 66.92 250 GLY B N 1
ATOM 4605 C CA . GLY B 1 258 ? 56.184 -26.868 23.214 1.00 67.84 250 GLY B CA 1
ATOM 4606 C C . GLY B 1 258 ? 56.826 -26.134 22.045 1.00 66.88 250 GLY B C 1
ATOM 4607 O O . GLY B 1 258 ? 56.397 -25.051 21.643 1.00 74.89 250 GLY B O 1
ATOM 4608 N N . LEU B 1 259 ? 57.863 -26.768 21.487 1.00 57.14 251 LEU B N 1
ATOM 4609 C CA . LEU B 1 259 ? 58.679 -26.180 20.425 1.00 67.56 251 LEU B CA 1
ATOM 4610 C C . LEU B 1 259 ? 59.017 -27.257 19.399 1.00 61.12 251 LEU B C 1
ATOM 4611 O O . LEU B 1 259 ? 59.416 -28.362 19.776 1.00 61.07 251 LEU B O 1
ATOM 4616 N N . ILE B 1 260 ? 58.884 -26.933 18.112 1.00 63.26 252 ILE B N 1
ATOM 4617 C CA . ILE B 1 260 ? 59.150 -27.866 17.015 1.00 60.17 252 ILE B CA 1
ATOM 4618 C C . ILE B 1 260 ? 60.389 -27.398 16.261 1.00 67.79 252 ILE B C 1
ATOM 4619 O O . ILE B 1 260 ? 60.479 -26.229 15.869 1.00 65.80 252 ILE B O 1
ATOM 4624 N N . LEU B 1 261 ? 61.334 -28.317 16.042 1.00 67.71 253 LEU B N 1
ATOM 4625 C CA . LEU B 1 261 ? 62.648 -27.995 15.503 1.00 66.63 253 LEU B CA 1
ATOM 4626 C C . LEU B 1 261 ? 63.002 -28.915 14.343 1.00 66.56 253 LEU B C 1
ATOM 4627 O O . LEU B 1 261 ? 62.545 -30.058 14.271 1.00 58.24 253 LEU B O 1
ATOM 4632 N N . SER B 1 262 ? 63.826 -28.400 13.432 1.00 59.76 254 SER B N 1
ATOM 4633 C CA . SER B 1 262 ? 64.444 -29.225 12.407 1.00 49.08 254 SER B CA 1
ATOM 4634 C C . SER B 1 262 ? 65.795 -28.625 12.060 1.00 56.19 254 SER B C 1
ATOM 4635 O O . SER B 1 262 ? 66.006 -27.416 12.181 1.00 57.20 254 SER B O 1
ATOM 4638 N N . GLY B 1 263 ? 66.711 -29.480 11.632 1.00 63.05 255 GLY B N 1
ATOM 4639 C CA . GLY B 1 263 ? 68.055 -29.010 11.389 1.00 68.95 255 GLY B CA 1
ATOM 4640 C C . GLY B 1 263 ? 68.500 -29.211 9.962 1.00 69.19 255 GLY B C 1
ATOM 4641 O O . GLY B 1 263 ? 67.991 -28.568 9.040 1.00 61.95 255 GLY B O 1
ATOM 4642 N N . ARG B 1 264 ? 69.458 -30.115 9.764 1.00 69.96 256 ARG B N 1
ATOM 4643 C CA . ARG B 1 264 ? 69.972 -30.307 8.418 1.00 73.51 256 ARG B CA 1
ATOM 4644 C C . ARG B 1 264 ? 68.898 -30.827 7.478 1.00 72.64 256 ARG B C 1
ATOM 4645 O O . ARG B 1 264 ? 69.069 -30.736 6.266 1.00 74.69 256 ARG B O 1
ATOM 4653 N N . ASP B 1 265 ? 67.829 -31.435 8.007 1.00 60.55 257 ASP B N 1
ATOM 4654 C CA . ASP B 1 265 ? 66.738 -31.971 7.198 1.00 69.83 257 ASP B CA 1
ATOM 4655 C C . ASP B 1 265 ? 65.596 -30.977 6.991 1.00 78.08 257 ASP B C 1
ATOM 4656 O O . ASP B 1 265 ? 64.492 -31.389 6.620 1.00 81.08 257 ASP B O 1
ATOM 4661 N N . ALA B 1 266 ? 65.821 -29.691 7.245 1.00 81.51 258 ALA B N 1
ATOM 4662 C CA . ALA B 1 266 ? 64.700 -28.723 7.184 1.00 79.87 258 ALA B CA 1
ATOM 4663 C C . ALA B 1 266 ? 64.283 -28.438 5.743 1.00 89.10 258 ALA B C 1
ATOM 4664 O O . ALA B 1 266 ? 63.071 -28.381 5.484 1.00 84.65 258 ALA B O 1
ATOM 4666 N N . ASN B 1 267 ? 65.254 -28.249 4.851 1.00 94.83 259 ASN B N 1
ATOM 4667 C CA . ASN B 1 267 ? 64.946 -27.901 3.440 1.00 91.90 259 ASN B CA 1
ATOM 4668 C C . ASN B 1 267 ? 64.850 -29.195 2.647 1.00 90.90 259 ASN B C 1
ATOM 4669 O O . ASN B 1 267 ? 64.576 -29.134 1.444 1.00 98.18 259 ASN B O 1
ATOM 4674 N N . GLU B 1 268 ? 65.049 -30.321 3.324 1.00 90.89 260 GLU B N 1
ATOM 4675 C CA . GLU B 1 268 ? 64.934 -31.633 2.646 1.00 95.72 260 GLU B CA 1
ATOM 4676 C C . GLU B 1 268 ? 63.465 -32.045 2.638 1.00 90.98 260 GLU B C 1
ATOM 4677 O O . GLU B 1 268 ? 62.787 -31.836 3.652 1.00 93.30 260 GLU B O 1
ATOM 4683 N N . LYS B 1 269 ? 62.999 -32.582 1.515 1.00 86.30 261 LYS B N 1
ATOM 4684 C CA . LYS B 1 269 ? 61.573 -32.951 1.374 1.00 90.64 261 LYS B CA 1
ATOM 4685 C C . LYS B 1 269 ? 61.247 -34.199 2.187 1.00 78.39 261 LYS B C 1
ATOM 4686 O O . LYS B 1 269 ? 62.099 -35.090 2.264 1.00 80.13 261 LYS B O 1
ATOM 4692 N N . VAL B 1 270 ? 60.031 -34.258 2.723 1.00 77.76 262 VAL B N 1
ATOM 4693 C CA . VAL B 1 270 ? 59.581 -35.439 3.508 1.00 78.69 262 VAL B CA 1
ATOM 4694 C C . VAL B 1 270 ? 59.607 -36.639 2.567 1.00 86.90 262 VAL B C 1
ATOM 4695 O O . VAL B 1 270 ? 59.156 -36.492 1.423 1.00 88.56 262 VAL B O 1
ATOM 4699 N N . PRO B 1 271 ? 60.096 -37.821 2.990 1.00 82.70 263 PRO B N 1
ATOM 4700 C CA . PRO B 1 271 ? 60.063 -38.982 2.120 1.00 89.44 263 PRO B CA 1
ATOM 4701 C C . PRO B 1 271 ? 58.616 -39.309 1.726 1.00 95.08 263 PRO B C 1
ATOM 4702 O O . PRO B 1 271 ? 57.770 -39.339 2.594 1.00 93.34 263 PRO B O 1
ATOM 4706 N N . GLY B 1 272 ? 58.377 -39.557 0.436 1.00 96.13 264 GLY B N 1
ATOM 4707 C CA . GLY B 1 272 ? 57.031 -39.916 -0.053 1.00 95.64 264 GLY B CA 1
ATOM 4708 C C . GLY B 1 272 ? 56.147 -38.714 -0.316 1.00 95.69 264 GLY B C 1
ATOM 4709 O O . GLY B 1 272 ? 54.962 -38.924 -0.616 1.00 95.31 264 GLY B O 1
ATOM 4710 N N . ARG B 1 273 ? 56.689 -37.504 -0.227 1.00 94.90 265 ARG B N 1
ATOM 4711 C CA . ARG B 1 273 ? 55.838 -36.294 -0.359 1.00 80.85 265 ARG B CA 1
ATOM 4712 C C . ARG B 1 273 ? 56.619 -35.240 -1.148 1.00 86.54 265 ARG B C 1
ATOM 4713 O O . ARG B 1 273 ? 57.846 -35.392 -1.251 1.00 93.04 265 ARG B O 1
ATOM 4721 N N . ASP B 1 274 ? 55.943 -34.237 -1.710 1.00 30.00 266 ASP B N 1
ATOM 4722 C CA . ASP B 1 274 ? 56.610 -33.239 -2.587 1.00 30.00 266 ASP B CA 1
ATOM 4723 C C . ASP B 1 274 ? 57.015 -31.984 -1.813 1.00 30.00 266 ASP B C 1
ATOM 4724 O O . ASP B 1 274 ? 57.452 -31.023 -2.469 1.00 30.00 266 ASP B O 1
ATOM 4729 N N . ALA B 1 275 ? 56.888 -31.981 -0.484 1.00 99.19 267 ALA B N 1
ATOM 4730 C CA . ALA B 1 275 ? 57.164 -30.740 0.281 1.00 96.99 267 ALA B CA 1
ATOM 4731 C C . ALA B 1 275 ? 58.296 -30.920 1.296 1.00 90.25 267 ALA B C 1
ATOM 4732 O O . ALA B 1 275 ? 58.490 -32.050 1.762 1.00 81.80 267 ALA B O 1
ATOM 4734 N N . THR B 1 276 ? 59.005 -29.833 1.616 1.00 97.60 268 THR B N 1
ATOM 4735 C CA . THR B 1 276 ? 60.121 -29.856 2.600 1.00 91.27 268 THR B CA 1
ATOM 4736 C C . THR B 1 276 ? 59.580 -30.036 4.017 1.00 83.08 268 THR B C 1
ATOM 4737 O O . THR B 1 276 ? 58.426 -29.668 4.260 1.00 80.33 268 THR B O 1
ATOM 4741 N N . PHE B 1 277 ? 60.420 -30.528 4.922 1.00 84.16 269 PHE B N 1
ATOM 4742 C CA . PHE B 1 277 ? 59.980 -30.765 6.315 1.00 81.44 269 PHE B CA 1
ATOM 4743 C C . PHE B 1 277 ? 59.525 -29.436 6.904 1.00 84.48 269 PHE B C 1
ATOM 4744 O O . PHE B 1 277 ? 58.499 -29.419 7.582 1.00 80.98 269 PHE B O 1
ATOM 4752 N N . SER B 1 278 ? 60.239 -28.353 6.602 1.00 86.56 270 SER B N 1
ATOM 4753 C CA . SER B 1 278 ? 59.891 -27.036 7.188 1.00 80.83 270 SER B CA 1
ATOM 4754 C C . SER B 1 278 ? 58.479 -26.608 6.769 1.00 82.74 270 SER B C 1
ATOM 4755 O O . SER B 1 278 ? 57.723 -26.157 7.641 1.00 83.35 270 SER B O 1
ATOM 4758 N N . ARG B 1 279 ? 58.133 -26.761 5.491 1.00 72.15 271 ARG B N 1
ATOM 4759 C CA . ARG B 1 279 ? 56.778 -26.380 5.016 1.00 84.68 271 ARG B CA 1
ATOM 4760 C C . ARG B 1 279 ? 55.705 -27.289 5.624 1.00 87.62 271 ARG B C 1
ATOM 4761 O O . ARG B 1 279 ? 54.657 -26.769 6.030 1.00 84.95 271 ARG B O 1
ATOM 4769 N N . VAL B 1 280 ? 55.950 -28.599 5.661 1.00 81.19 272 VAL B N 1
ATOM 4770 C CA . VAL B 1 280 ? 54.947 -29.563 6.197 1.00 77.59 272 VAL B CA 1
ATOM 4771 C C . VAL B 1 280 ? 54.760 -29.299 7.689 1.00 81.66 272 VAL B C 1
ATOM 4772 O O . VAL B 1 280 ? 53.609 -29.329 8.153 1.00 80.84 272 VAL B O 1
ATOM 4776 N N . LEU B 1 281 ? 55.851 -29.014 8.398 1.00 76.59 273 LEU B N 1
ATOM 4777 C CA . LEU B 1 281 ? 55.789 -28.749 9.858 1.00 79.89 273 LEU B CA 1
ATOM 4778 C C . LEU B 1 281 ? 55.150 -27.380 10.097 1.00 80.58 273 LEU B C 1
ATOM 4779 O O . LEU B 1 281 ? 54.827 -27.084 11.256 1.00 82.33 273 LEU B O 1
ATOM 4784 N N . GLU B 1 282 ? 54.966 -26.587 9.039 1.00 79.68 274 GLU B N 1
ATOM 4785 C CA . GLU B 1 282 ? 54.326 -25.249 9.142 1.00 87.15 274 GLU B CA 1
ATOM 4786 C C . GLU B 1 282 ? 52.822 -25.488 9.035 1.00 92.34 274 GLU B C 1
ATOM 4787 O O . GLU B 1 282 ? 52.080 -24.518 8.818 1.00 93.10 274 GLU B O 1
ATOM 4793 N N . LEU B 1 283 ? 52.408 -26.751 9.168 1.00 92.20 275 LEU B N 1
ATOM 4794 C CA . LEU B 1 283 ? 50.975 -27.136 9.101 1.00 88.99 275 LEU B CA 1
ATOM 4795 C C . LEU B 1 283 ? 50.426 -26.726 7.743 1.00 97.24 275 LEU B C 1
ATOM 4796 O O . LEU B 1 283 ? 49.317 -26.160 7.704 1.00 103.30 275 LEU B O 1
ATOM 4801 N N . ALA B 1 284 ? 51.205 -26.964 6.685 1.00 96.97 276 ALA B N 1
ATOM 4802 C CA . ALA B 1 284 ? 50.704 -26.712 5.317 1.00 94.5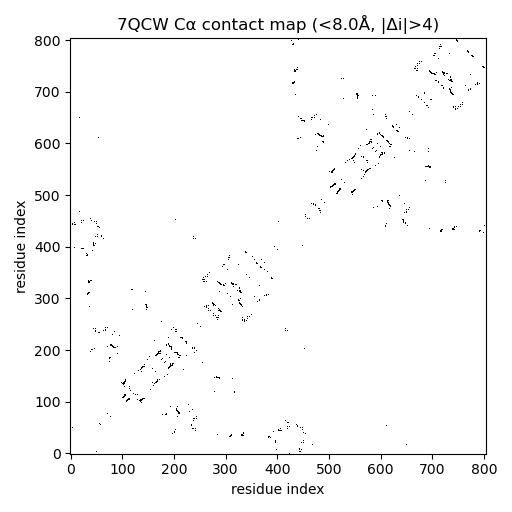0 276 ALA B CA 1
ATOM 4803 C C . ALA B 1 284 ? 49.915 -27.940 4.859 1.00 86.12 276 ALA B C 1
ATOM 4804 O O . ALA B 1 284 ? 48.944 -28.299 5.551 1.00 73.74 276 ALA B O 1
ATOM 4806 N N . PRO B 1 293 ? 46.619 -19.604 19.256 1.00 107.71 285 PRO B N 1
ATOM 4807 C CA . PRO B 1 293 ? 46.766 -18.149 19.153 1.00 106.64 285 PRO B CA 1
ATOM 4808 C C . PRO B 1 293 ? 47.075 -17.477 20.490 1.00 104.40 285 PRO B C 1
ATOM 4809 O O . PRO B 1 293 ? 46.779 -16.294 20.657 1.00 111.61 285 PRO B O 1
ATOM 4813 N N . ALA B 1 294 ? 47.663 -18.222 21.426 1.00 101.49 286 ALA B N 1
ATOM 4814 C CA . ALA B 1 294 ? 47.991 -17.699 22.751 1.00 97.57 286 ALA B CA 1
ATOM 4815 C C . ALA B 1 294 ? 49.366 -17.051 22.672 1.00 90.93 286 ALA B C 1
ATOM 4816 O O . ALA B 1 294 ? 50.392 -17.733 22.725 1.00 93.01 286 ALA B O 1
ATOM 4818 N N . VAL B 1 295 ? 49.395 -15.725 22.551 1.00 82.16 287 VAL B N 1
ATOM 4819 C CA . VAL B 1 295 ? 50.658 -15.048 22.291 1.00 87.23 287 VAL B CA 1
ATOM 4820 C C . VAL B 1 295 ? 51.347 -14.627 23.589 1.00 83.13 287 VAL B C 1
ATOM 4821 O O . VAL B 1 295 ? 52.566 -14.395 23.587 1.00 85.60 287 VAL B O 1
ATOM 4825 N N . ASN B 1 296 ? 50.622 -14.588 24.712 1.00 83.94 288 ASN B N 1
ATOM 4826 C CA . ASN B 1 296 ? 51.280 -14.346 25.993 1.00 84.64 288 ASN B CA 1
ATOM 4827 C C . ASN B 1 296 ? 52.273 -15.458 26.318 1.00 82.69 288 ASN B C 1
ATOM 4828 O O . ASN B 1 296 ? 53.381 -15.183 26.791 1.00 82.76 288 ASN B O 1
ATOM 4833 N N . MET B 1 297 ? 51.902 -16.722 26.064 1.00 82.89 289 MET B N 1
ATOM 4834 C CA . MET B 1 297 ? 52.875 -17.802 26.212 1.00 85.38 289 MET B CA 1
ATOM 4835 C C . MET B 1 297 ? 54.034 -17.624 25.241 1.00 80.34 289 MET B C 1
ATOM 4836 O O . MET B 1 297 ? 55.169 -17.999 25.552 1.00 81.10 289 MET B O 1
ATOM 4841 N N . MET B 1 298 ? 53.776 -17.077 24.052 1.00 78.99 290 MET B N 1
ATOM 4842 C CA . MET B 1 298 ? 54.859 -16.958 23.083 1.00 76.60 290 MET B CA 1
ATOM 4843 C C . MET B 1 298 ? 55.874 -15.899 23.484 1.00 72.76 290 MET B C 1
ATOM 4844 O O . MET B 1 298 ? 57.057 -16.021 23.147 1.00 71.35 290 MET B O 1
ATOM 4849 N N . ALA B 1 299 ? 55.433 -14.833 24.151 1.00 71.27 291 ALA B N 1
ATOM 4850 C CA . ALA B 1 299 ? 56.400 -13.902 24.714 1.00 76.53 291 ALA B CA 1
ATOM 4851 C C . ALA B 1 299 ? 57.248 -14.595 25.769 1.00 70.22 291 ALA B C 1
ATOM 4852 O O . ALA B 1 299 ? 58.465 -14.389 25.830 1.00 66.33 291 ALA B O 1
ATOM 4854 N N . ALA B 1 300 ? 56.627 -15.448 26.589 1.00 70.37 292 ALA B N 1
ATOM 4855 C CA . ALA B 1 300 ? 57.354 -16.126 27.660 1.00 74.09 292 ALA B CA 1
ATOM 4856 C C . ALA B 1 300 ? 58.370 -17.126 27.105 1.00 60.10 292 ALA B C 1
ATOM 4857 O O . ALA B 1 300 ? 59.461 -17.294 27.665 1.00 63.41 292 ALA B O 1
ATOM 4859 N N . LYS B 1 301 ? 58.025 -17.801 26.006 1.00 58.15 293 LYS B N 1
ATOM 4860 C CA . LYS B 1 301 ? 58.957 -18.705 25.338 1.00 74.60 293 LYS B CA 1
ATOM 4861 C C . LYS B 1 301 ? 60.181 -17.962 24.826 1.00 67.20 293 LYS B C 1
ATOM 4862 O O . LYS B 1 301 ? 61.308 -18.470 24.894 1.00 68.23 293 LYS B O 1
ATOM 4868 N N . ALA B 1 302 ? 59.968 -16.772 24.266 1.00 66.37 294 ALA B N 1
ATOM 4869 C CA . ALA B 1 302 ? 61.086 -15.948 23.827 1.00 63.51 294 ALA B CA 1
ATOM 4870 C C . ALA B 1 302 ? 61.977 -15.579 25.005 1.00 70.22 294 ALA B C 1
ATOM 4871 O O . ALA B 1 302 ? 63.208 -15.664 24.920 1.00 72.78 294 ALA B O 1
ATOM 4873 N N . ALA B 1 303 ? 61.368 -15.180 26.124 1.00 57.99 295 ALA B N 1
ATOM 4874 C CA . ALA B 1 303 ? 62.147 -14.882 27.320 1.00 67.49 295 ALA B CA 1
ATOM 4875 C C . ALA B 1 303 ? 62.883 -16.118 27.819 1.00 66.42 295 ALA B C 1
ATOM 4876 O O . ALA B 1 303 ? 64.053 -16.036 28.212 1.00 73.62 295 ALA B O 1
ATOM 4878 N N . ALA B 1 304 ? 62.212 -17.273 27.817 1.00 62.23 296 ALA B N 1
ATOM 4879 C CA . ALA B 1 304 ? 62.847 -18.505 28.276 1.00 76.51 296 ALA B CA 1
ATOM 4880 C C . ALA B 1 304 ? 63.992 -18.921 27.361 1.00 64.88 296 ALA B C 1
ATOM 4881 O O . ALA B 1 304 ? 65.055 -19.340 27.834 1.00 66.80 296 ALA B O 1
ATOM 4883 N N . LEU B 1 305 ? 63.787 -18.821 26.047 1.00 52.03 297 LEU B N 1
ATOM 4884 C CA . LEU B 1 305 ? 64.852 -19.114 25.092 1.00 59.20 297 LEU B CA 1
ATOM 4885 C C . LEU B 1 305 ? 66.023 -18.151 25.244 1.00 69.93 297 LEU B C 1
ATOM 4886 O O . LEU B 1 305 ? 67.183 -18.550 25.099 1.00 68.01 297 LEU B O 1
ATOM 4891 N N . GLY B 1 306 ? 65.746 -16.878 25.526 1.00 71.25 298 GLY B N 1
ATOM 4892 C CA . GLY B 1 306 ? 66.829 -15.928 25.724 1.00 63.76 298 GLY B CA 1
ATOM 4893 C C . GLY B 1 306 ? 67.667 -16.249 26.947 1.00 63.54 298 GLY B C 1
ATOM 4894 O O . GLY B 1 306 ? 68.900 -16.222 26.895 1.00 68.37 298 GLY B O 1
ATOM 4895 N N . TYR B 1 307 ? 67.009 -16.572 28.064 1.00 61.11 299 TYR B N 1
ATOM 4896 C CA . TYR B 1 307 ? 67.735 -16.862 29.297 1.00 66.12 299 TYR B CA 1
ATOM 4897 C C . TYR B 1 307 ? 68.659 -18.065 29.129 1.00 67.98 299 TYR B C 1
ATOM 4898 O O . TYR B 1 307 ? 69.778 -18.074 29.654 1.00 68.77 299 TYR B O 1
ATOM 4907 N N . ALA B 1 308 ? 68.206 -19.098 28.414 1.00 75.03 300 ALA B N 1
ATOM 4908 C CA . ALA B 1 308 ? 69.036 -20.287 28.242 1.00 71.54 300 ALA B CA 1
ATOM 4909 C C . ALA B 1 308 ? 70.319 -19.966 27.492 1.00 74.54 300 ALA B C 1
ATOM 4910 O O . ALA B 1 308 ? 71.339 -20.641 27.684 1.00 74.92 300 ALA B O 1
ATOM 4912 N N . MET B 1 309 ? 70.276 -18.945 26.630 1.00 71.34 301 MET B N 1
ATOM 4913 C CA . MET B 1 309 ? 71.462 -18.487 25.919 1.00 69.63 301 MET B CA 1
ATOM 4914 C C . MET B 1 309 ? 72.433 -17.793 26.871 1.00 68.23 301 MET B C 1
ATOM 4915 O O . MET B 1 309 ? 73.648 -17.810 26.637 1.00 72.28 301 MET B O 1
ATOM 4920 N N . THR B 1 310 ? 71.922 -17.230 27.970 1.00 66.37 302 THR B N 1
ATOM 4921 C CA . THR B 1 310 ? 72.764 -16.577 28.961 1.00 76.72 302 THR B CA 1
ATOM 4922 C C . THR B 1 310 ? 73.551 -17.616 29.761 1.00 76.68 302 THR B C 1
ATOM 4923 O O . THR B 1 310 ? 73.082 -18.739 29.968 1.00 72.73 302 THR B O 1
ATOM 4927 N N . PRO B 1 311 ? 74.752 -17.260 30.226 1.00 84.93 303 PRO B N 1
ATOM 4928 C CA . PRO B 1 311 ? 75.565 -18.229 30.979 1.00 71.83 303 PRO B CA 1
ATOM 4929 C C . PRO B 1 311 ? 74.976 -18.619 32.324 1.00 71.31 303 PRO B C 1
ATOM 4930 O O . PRO B 1 311 ? 75.359 -19.667 32.859 1.00 79.12 303 PRO B O 1
ATOM 4934 N N . GLU B 1 312 ? 74.074 -17.814 32.894 1.00 71.12 304 GLU B N 1
ATOM 4935 C CA . GLU B 1 312 ? 73.444 -18.193 34.156 1.00 70.05 304 GLU B CA 1
ATOM 4936 C C . GLU B 1 312 ? 72.677 -19.501 34.019 1.00 75.28 304 GLU B C 1
ATOM 4937 O O . GLU B 1 312 ? 72.611 -20.288 34.970 1.00 77.66 304 GLU B O 1
ATOM 4943 N N . PHE B 1 313 ? 72.089 -19.744 32.846 1.00 71.81 305 PHE B N 1
ATOM 4944 C CA . PHE B 1 313 ? 71.478 -21.038 32.567 1.00 72.81 305 PHE B CA 1
ATOM 4945 C C . PHE B 1 313 ? 72.530 -22.139 32.490 1.00 71.08 305 PHE B C 1
ATOM 4946 O O . PHE B 1 313 ? 72.305 -23.255 32.972 1.00 70.15 305 PHE B O 1
ATOM 4954 N N . ASP B 1 314 ? 73.683 -21.841 31.883 1.00 64.36 306 ASP B N 1
ATOM 4955 C CA . ASP B 1 314 ? 74.743 -22.838 31.752 1.00 61.84 306 ASP B CA 1
ATOM 4956 C C . ASP B 1 314 ? 75.248 -23.296 33.114 1.00 75.65 306 ASP B C 1
ATOM 4957 O O . ASP B 1 314 ? 75.468 -24.494 33.331 1.00 68.50 306 ASP B O 1
ATOM 4962 N N . ALA B 1 315 ? 75.446 -22.357 34.042 1.00 74.27 307 ALA B N 1
ATOM 4963 C CA . ALA B 1 315 ? 75.865 -22.728 35.390 1.00 69.06 307 ALA B CA 1
ATOM 4964 C C . ALA B 1 315 ? 74.826 -23.618 36.054 1.00 72.26 307 ALA B C 1
ATOM 4965 O O . ALA B 1 315 ? 75.167 -24.599 36.725 1.00 71.04 307 ALA B O 1
ATOM 4967 N N . GLU B 1 316 ? 73.548 -23.289 35.868 1.00 72.63 308 GLU B N 1
ATOM 4968 C CA . GLU B 1 316 ? 72.465 -24.075 36.442 1.00 71.55 308 GLU B CA 1
ATOM 4969 C C . GLU B 1 316 ? 72.379 -25.453 35.797 1.00 70.52 308 GLU B C 1
ATOM 4970 O O . GLU B 1 316 ? 71.908 -26.406 36.430 1.00 65.43 308 GLU B O 1
ATOM 4976 N N . MET B 1 317 ? 72.828 -25.577 34.544 1.00 61.52 309 MET B N 1
ATOM 4977 C CA . MET B 1 317 ? 72.925 -26.892 33.918 1.00 70.39 309 MET B CA 1
ATOM 4978 C C . MET B 1 317 ? 74.093 -27.687 34.485 1.00 64.47 309 MET B C 1
ATOM 4979 O O . MET B 1 317 ? 73.981 -28.901 34.695 1.00 52.06 309 MET B O 1
ATOM 4984 N N . GLN B 1 318 ? 75.214 -27.015 34.725 1.00 68.56 310 GLN B N 1
ATOM 4985 C CA . GLN B 1 318 ? 76.388 -27.700 35.317 1.00 63.86 310 GLN B CA 1
ATOM 4986 C C . GLN B 1 318 ? 76.009 -28.139 36.719 1.00 60.57 310 GLN B C 1
ATOM 4987 O O . GLN B 1 318 ? 76.391 -29.220 37.100 1.00 57.75 310 GLN B O 1
ATOM 4993 N N . ARG B 1 319 ? 75.237 -27.324 37.422 1.00 57.65 311 ARG B N 1
ATOM 4994 C CA . ARG B 1 319 ? 74.866 -27.640 38.821 1.00 68.38 311 ARG B CA 1
ATOM 4995 C C . ARG B 1 319 ? 73.997 -28.893 38.830 1.00 58.11 311 ARG B C 1
ATOM 4996 O O . ARG B 1 319 ? 74.048 -29.631 39.807 1.00 65.34 311 ARG B O 1
ATOM 5004 N N . ILE B 1 320 ? 73.219 -29.098 37.777 1.00 69.95 312 ILE B N 1
ATOM 5005 C CA . ILE B 1 320 ? 72.366 -30.309 37.660 1.00 66.72 312 ILE B CA 1
ATOM 5006 C C . ILE B 1 320 ? 73.304 -31.488 37.426 1.00 68.88 312 ILE B C 1
ATOM 5007 O O . ILE B 1 320 ? 73.224 -32.469 38.178 1.00 62.05 312 ILE B O 1
ATOM 5012 N N . ARG B 1 321 ? 74.177 -31.364 36.432 1.00 61.81 313 ARG B N 1
ATOM 5013 C CA . ARG B 1 321 ? 75.092 -32.470 36.084 1.00 60.83 313 ARG B CA 1
ATOM 5014 C C . ARG B 1 321 ? 76.006 -32.720 37.277 1.00 67.72 313 ARG B C 1
ATOM 5015 O O . ARG B 1 321 ? 76.345 -33.884 37.516 1.00 62.84 313 ARG B O 1
ATOM 5023 N N . ASP B 1 322 ? 76.378 -31.663 38.001 1.00 74.12 314 ASP B N 1
ATOM 5024 C CA . ASP B 1 322 ? 77.332 -31.886 39.081 1.00 66.94 314 ASP B CA 1
ATOM 5025 C C . ASP B 1 322 ? 76.655 -32.559 40.261 1.00 67.91 314 ASP B C 1
ATOM 5026 O O . ASP B 1 322 ? 77.188 -33.511 40.844 1.00 73.19 314 ASP B O 1
ATOM 5031 N N . ALA B 1 323 ? 75.470 -32.067 40.624 1.00 58.46 315 ALA B N 1
ATOM 5032 C CA . ALA B 1 323 ? 74.779 -32.606 41.784 1.00 63.67 315 ALA B CA 1
ATOM 5033 C C . ALA B 1 323 ? 74.424 -34.063 41.577 1.00 71.81 315 ALA B C 1
ATOM 5034 O O . ALA B 1 323 ? 74.434 -34.840 42.536 1.00 70.99 315 ALA B O 1
ATOM 5036 N N . ALA B 1 324 ? 74.102 -34.447 40.339 1.00 62.47 316 ALA B N 1
ATOM 5037 C CA . ALA B 1 324 ? 73.796 -35.842 40.051 1.00 65.80 316 ALA B CA 1
ATOM 5038 C C . ALA B 1 324 ? 74.997 -36.742 40.322 1.00 74.66 316 ALA B C 1
ATOM 5039 O O . ALA B 1 324 ? 74.853 -37.821 40.907 1.00 62.85 316 ALA B O 1
ATOM 5041 N N . ASP B 1 325 ? 76.192 -36.317 39.901 1.00 73.24 317 ASP B N 1
ATOM 5042 C CA . ASP B 1 325 ? 77.382 -37.137 40.109 1.00 68.99 317 ASP B CA 1
ATOM 5043 C C . ASP B 1 325 ? 77.682 -37.315 41.590 1.00 78.41 317 ASP B C 1
ATOM 5044 O O . ASP B 1 325 ? 77.991 -38.425 42.040 1.00 74.59 317 ASP B O 1
ATOM 5049 N N . VAL B 1 326 ? 77.589 -36.232 42.365 1.00 75.14 318 VAL B N 1
ATOM 5050 C CA . VAL B 1 326 ? 77.831 -36.316 43.803 1.00 73.74 318 VAL B CA 1
ATOM 5051 C C . VAL B 1 326 ? 76.808 -37.233 44.463 1.00 76.90 318 VAL B C 1
ATOM 5052 O O . VAL B 1 326 ? 77.150 -38.077 45.300 1.00 81.10 318 VAL B O 1
ATOM 5056 N N . MET B 1 327 ? 75.534 -37.083 44.102 1.00 69.69 319 MET B N 1
ATOM 5057 C CA . MET B 1 327 ? 74.510 -37.883 44.762 1.00 72.77 319 MET B CA 1
ATOM 5058 C C . MET B 1 327 ? 74.561 -39.340 44.317 1.00 77.65 319 MET B C 1
ATOM 5059 O O . MET B 1 327 ? 74.261 -40.247 45.104 1.00 81.73 319 MET B O 1
ATOM 5064 N N . ALA B 1 328 ? 74.906 -39.584 43.053 1.00 78.35 320 ALA B N 1
ATOM 5065 C CA . ALA B 1 328 ? 75.129 -40.959 42.626 1.00 71.24 320 ALA B CA 1
ATOM 5066 C C . ALA B 1 328 ? 76.288 -41.576 43.392 1.00 80.66 320 ALA B C 1
ATOM 5067 O O . ALA B 1 328 ? 76.223 -42.741 43.800 1.00 76.33 320 ALA B O 1
ATOM 5069 N N . SER B 1 329 ? 77.359 -40.803 43.602 1.00 80.84 321 SER B N 1
ATOM 5070 C CA . SER B 1 329 ? 78.510 -41.307 44.345 1.00 72.99 321 SER B CA 1
ATOM 5071 C C . SER B 1 329 ? 78.138 -41.652 45.782 1.00 74.30 321 SER B C 1
ATOM 5072 O O . SER B 1 329 ? 78.559 -42.690 46.308 1.00 79.17 321 SER B O 1
ATOM 5075 N N . GLU B 1 330 ? 77.355 -40.792 46.437 1.00 68.72 322 GLU B N 1
ATOM 5076 C CA . GLU B 1 330 ? 76.994 -41.039 47.828 1.00 74.71 322 GLU B CA 1
ATOM 5077 C C . GLU B 1 330 ? 76.089 -42.259 47.961 1.00 74.57 322 GLU B C 1
ATOM 5078 O O . GLU B 1 330 ? 76.202 -43.017 48.931 1.00 77.18 322 GLU B O 1
ATOM 5084 N N . PHE B 1 331 ? 75.184 -42.467 47.000 1.00 80.00 323 PHE B N 1
ATOM 5085 C CA . PHE B 1 331 ? 74.323 -43.645 47.046 1.00 83.22 323 PHE B CA 1
ATOM 5086 C C . PHE B 1 331 ? 75.134 -44.929 46.925 1.00 76.84 323 PHE B C 1
ATOM 5087 O O . PHE B 1 331 ? 74.865 -45.910 47.629 1.00 74.19 323 PHE B O 1
ATOM 5095 N N . GLN B 1 332 ? 76.127 -44.945 46.032 1.00 78.22 324 GLN B N 1
ATOM 5096 C CA . GLN B 1 332 ? 76.966 -46.129 45.877 1.00 75.42 324 GLN B CA 1
ATOM 5097 C C . GLN B 1 332 ? 77.793 -46.393 47.130 1.00 81.61 324 GLN B C 1
ATOM 5098 O O . GLN B 1 332 ? 77.966 -47.550 47.534 1.00 81.70 324 GLN B O 1
ATOM 5104 N N . ALA B 1 333 ? 78.312 -45.336 47.758 1.00 80.89 325 ALA B N 1
ATOM 5105 C CA . ALA B 1 333 ? 79.094 -45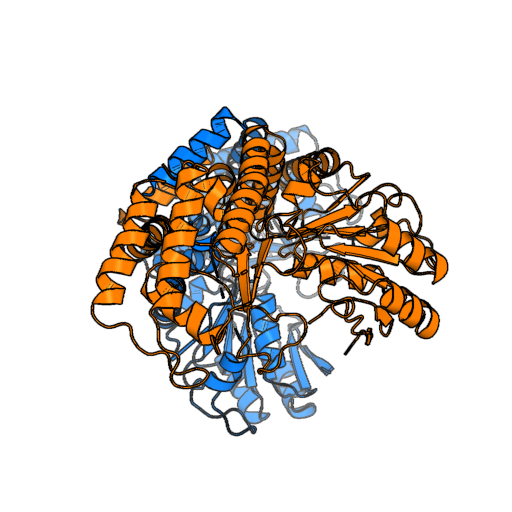.477 48.980 1.00 76.69 325 ALA B CA 1
ATOM 5106 C C . ALA B 1 333 ? 78.233 -45.765 50.203 1.00 80.32 325 ALA B C 1
ATOM 5107 O O . ALA B 1 333 ? 78.781 -46.079 51.266 1.00 80.46 325 ALA B O 1
ATOM 5109 N N . ARG B 1 334 ? 76.912 -45.647 50.085 1.00 77.33 326 ARG B N 1
ATOM 5110 C CA . ARG B 1 334 ? 75.986 -46.144 51.091 1.00 80.00 326 ARG B CA 1
ATOM 5111 C C . ARG B 1 334 ? 75.370 -47.474 50.679 1.00 86.30 326 ARG B C 1
ATOM 5112 O O . ARG B 1 334 ? 74.421 -47.937 51.320 1.00 86.37 326 ARG B O 1
ATOM 5120 N N . ASP B 1 335 ? 75.889 -48.082 49.608 1.00 84.03 327 ASP B N 1
ATOM 5121 C CA . ASP B 1 335 ? 75.515 -49.428 49.169 1.00 84.43 327 ASP B CA 1
ATOM 5122 C C . ASP B 1 335 ? 74.054 -49.499 48.728 1.00 87.05 327 ASP B C 1
ATOM 5123 O O . ASP B 1 335 ? 73.329 -50.437 49.064 1.00 92.20 327 ASP B O 1
ATOM 5128 N N . TYR B 1 336 ? 73.624 -48.501 47.963 1.00 85.16 328 TYR B N 1
ATOM 5129 C CA . TYR B 1 336 ? 72.321 -48.540 47.309 1.00 79.57 328 TYR B CA 1
ATOM 5130 C C . TYR B 1 336 ? 72.500 -48.796 45.817 1.00 76.38 328 TYR B C 1
ATOM 5131 O O . TYR B 1 336 ? 73.524 -48.433 45.237 1.00 71.10 328 TYR B O 1
ATOM 5140 N N . VAL B 1 338 ? 72.760 -47.662 41.954 1.00 51.03 330 VAL B N 1
ATOM 5141 C CA . VAL B 1 338 ? 72.337 -46.791 40.818 1.00 82.93 330 VAL B CA 1
ATOM 5142 C C . VAL B 1 338 ? 72.206 -47.647 39.559 1.00 62.89 330 VAL B C 1
ATOM 5143 O O . VAL B 1 338 ? 73.168 -48.345 39.216 1.00 75.33 330 VAL B O 1
ATOM 5147 N N . VAL B 1 339 ? 71.038 -47.617 38.919 1.00 67.18 331 VAL B N 1
ATOM 5148 C CA . VAL B 1 339 ? 70.896 -48.363 37.643 1.00 69.63 331 VAL B CA 1
ATOM 5149 C C . VAL B 1 339 ? 71.817 -47.662 36.655 1.00 70.82 331 VAL B C 1
ATOM 5150 O O . VAL B 1 339 ? 71.685 -46.443 36.495 1.00 71.16 331 VAL B O 1
ATOM 5154 N N . GLY B 1 340 ? 72.709 -48.415 36.020 1.00 62.38 332 GLY B N 1
ATOM 5155 C CA . GLY B 1 340 ? 73.709 -47.803 35.136 1.00 59.58 332 GLY B CA 1
ATOM 5156 C C . GLY B 1 340 ? 74.917 -47.448 35.967 1.00 73.29 332 GLY B C 1
ATOM 5157 O O . GLY B 1 340 ? 74.760 -47.242 37.177 1.00 60.19 332 GLY B O 1
ATOM 5158 N N . GLY B 1 341 ? 76.088 -47.378 35.357 1.00 73.73 333 GLY B N 1
ATOM 5159 C CA . GLY B 1 341 ? 77.274 -47.112 36.185 1.00 80.45 333 GLY B CA 1
ATOM 5160 C C . GLY B 1 341 ? 77.221 -45.738 36.818 1.00 79.46 333 GLY B C 1
ATOM 5161 O O . GLY B 1 341 ? 77.547 -45.627 38.011 1.00 79.85 333 GLY B O 1
ATOM 5162 N N . ARG B 1 342 ? 76.783 -44.735 36.060 1.00 82.14 334 ARG B N 1
ATOM 5163 C CA . ARG B 1 342 ? 76.818 -43.336 36.544 1.00 74.41 334 ARG B CA 1
ATOM 5164 C C . ARG B 1 342 ? 75.693 -42.565 35.860 1.00 79.37 334 ARG B C 1
ATOM 5165 O O . ARG B 1 342 ? 75.034 -43.161 34.996 1.00 81.71 334 ARG B O 1
ATOM 5173 N N . SER B 1 343 ? 75.446 -41.318 36.267 1.00 78.58 335 SER B N 1
ATOM 5174 C CA . SER B 1 343 ? 74.449 -40.479 35.553 1.00 73.62 335 SER B CA 1
ATOM 5175 C C . SER B 1 343 ? 75.176 -39.646 34.505 1.00 73.86 335 SER B C 1
ATOM 5176 O O . SER B 1 343 ? 76.162 -38.990 34.862 1.00 74.35 335 SER B O 1
ATOM 5179 N N . GLU B 1 344 ? 74.727 -39.718 33.257 1.00 65.11 336 GLU B N 1
ATOM 5180 C CA . GLU B 1 344 ? 75.325 -38.899 32.180 1.00 67.07 336 GLU B CA 1
ATOM 5181 C C . GLU B 1 344 ? 74.350 -37.757 31.920 1.00 66.00 336 GLU B C 1
ATOM 5182 O O . GLU B 1 344 ? 74.505 -37.070 30.903 1.00 64.60 336 GLU B O 1
ATOM 5188 N N . ASN B 1 345 ? 73.389 -37.577 32.825 1.00 65.55 337 ASN B N 1
ATOM 5189 C CA . ASN B 1 345 ? 72.339 -36.545 32.651 1.00 57.49 337 ASN B CA 1
ATOM 5190 C C . ASN B 1 345 ? 71.885 -36.016 34.010 1.00 59.46 337 ASN B C 1
ATOM 5191 O O . ASN B 1 345 ? 72.732 -35.884 34.899 1.00 75.03 337 ASN B O 1
ATOM 5196 N N . HIS B 1 346 ? 70.603 -35.700 34.145 1.00 59.11 338 HIS B N 1
ATOM 5197 C CA . HIS B 1 346 ? 70.061 -35.112 35.392 1.00 59.92 338 HIS B CA 1
ATOM 5198 C C . HIS B 1 346 ? 69.372 -36.155 36.255 1.00 55.54 338 HIS B C 1
ATOM 5199 O O . HIS B 1 346 ? 68.891 -35.778 37.327 1.00 53.39 338 HIS B O 1
ATOM 5206 N N . THR B 1 347 ? 69.320 -37.410 35.816 1.00 64.61 339 THR B N 1
ATOM 5207 C CA . THR B 1 347 ? 68.504 -38.404 36.558 1.00 63.65 339 THR B CA 1
ATOM 5208 C C . THR B 1 347 ? 69.342 -39.485 37.220 1.00 54.89 339 THR B C 1
ATOM 5209 O O . THR B 1 347 ? 70.318 -39.923 36.607 1.00 57.40 339 THR B O 1
ATOM 5213 N N . ILE B 1 348 ? 68.990 -39.838 38.454 1.00 64.11 340 ILE B N 1
ATOM 5214 C CA . ILE B 1 348 ? 69.652 -40.980 39.141 1.00 68.06 340 ILE B CA 1
ATOM 5215 C C . ILE B 1 348 ? 68.541 -41.977 39.453 1.00 58.94 340 ILE B C 1
ATOM 5216 O O . ILE B 1 348 ? 67.547 -41.570 40.065 1.00 62.43 340 ILE B O 1
ATOM 5221 N N . LEU B 1 349 ? 68.700 -43.225 39.028 1.00 59.31 341 LEU B N 1
ATOM 5222 C CA . LEU B 1 349 ? 67.707 -44.262 39.394 1.00 72.97 341 LEU B CA 1
ATOM 5223 C C . LEU B 1 349 ? 68.352 -45.140 40.461 1.00 64.16 341 LEU B C 1
ATOM 5224 O O . LEU B 1 349 ? 69.462 -45.609 40.226 1.00 63.92 341 LEU B O 1
ATOM 5229 N N . ILE B 1 350 ? 67.690 -45.303 41.603 1.00 68.93 342 ILE B N 1
ATOM 5230 C CA . ILE B 1 350 ? 68.288 -46.078 42.724 1.00 75.89 342 ILE B CA 1
ATOM 5231 C C . ILE B 1 350 ? 67.452 -47.335 42.930 1.00 74.13 342 ILE B C 1
ATOM 5232 O O . ILE B 1 350 ? 66.227 -47.255 42.846 1.00 74.38 342 ILE B O 1
ATOM 5237 N N . ARG B 1 351 ? 68.118 -48.467 43.112 1.00 74.37 343 ARG B N 1
ATOM 5238 C CA . ARG B 1 351 ? 67.377 -49.712 43.391 1.00 76.89 343 ARG B CA 1
ATOM 5239 C C . ARG B 1 351 ? 67.163 -49.830 44.891 1.00 78.94 343 ARG B C 1
ATOM 5240 O O . ARG B 1 351 ? 68.160 -49.959 45.609 1.00 70.18 343 ARG B O 1
ATOM 5248 N N . LEU B 1 352 ? 65.916 -49.737 45.343 1.00 84.11 344 LEU B N 1
ATOM 5249 C CA . LEU B 1 352 ? 65.634 -50.013 46.752 1.00 82.26 344 LEU B CA 1
ATOM 5250 C C . LEU B 1 352 ? 66.033 -51.452 47.048 1.00 87.44 344 LEU B C 1
ATOM 5251 O O . LEU B 1 352 ? 66.103 -52.282 46.142 1.00 82.70 344 LEU B O 1
ATOM 5256 N N . ARG B 1 353 ? 66.336 -51.735 48.315 1.00 96.12 345 ARG B N 1
ATOM 5257 C CA . ARG B 1 353 ? 66.883 -53.021 48.736 1.00 95.00 345 ARG B CA 1
ATOM 5258 C C . ARG B 1 353 ? 66.093 -53.514 49.936 1.00 103.28 345 ARG B C 1
ATOM 5259 O O . ARG B 1 353 ? 65.337 -52.755 50.543 1.00 101.43 345 ARG B O 1
ATOM 5261 N N . ALA B 1 354 ? 66.259 -54.803 50.260 1.00 112.09 346 ALA B N 1
ATOM 5262 C CA . ALA B 1 354 ? 65.698 -55.398 51.476 1.00 110.06 346 ALA B CA 1
ATOM 5263 C C . ALA B 1 354 ? 64.184 -55.211 51.543 1.00 108.47 346 ALA B C 1
ATOM 5264 O O . ALA B 1 354 ? 63.639 -54.710 52.529 1.00 113.87 346 ALA B O 1
ATOM 5266 N N . ALA B 1 355 ? 63.505 -55.618 50.470 1.00 93.10 347 ALA B N 1
ATOM 5267 C CA . ALA B 1 355 ? 62.044 -55.599 50.396 1.00 101.60 347 ALA B CA 1
ATOM 5268 C C . ALA B 1 355 ? 61.476 -54.194 50.574 1.00 102.71 347 ALA B C 1
ATOM 5269 O O . ALA B 1 355 ? 60.339 -54.024 51.022 1.00 101.32 347 ALA B O 1
ATOM 5271 N N . MET B 1 356 ? 62.264 -53.178 50.234 1.00 101.28 348 MET B N 1
ATOM 5272 C CA . MET B 1 356 ? 61.730 -51.828 50.151 1.00 101.97 348 MET B CA 1
ATOM 5273 C C . MET B 1 356 ? 60.921 -51.693 48.866 1.00 104.61 348 MET B C 1
ATOM 5274 O O . MET B 1 356 ? 61.327 -52.179 47.806 1.00 95.62 348 MET B O 1
ATOM 5279 N N . THR B 1 357 ? 59.765 -51.046 48.962 1.00 103.80 349 THR B N 1
ATOM 5280 C CA . THR B 1 357 ? 58.875 -50.864 47.825 1.00 100.22 349 THR B CA 1
ATOM 5281 C C . THR B 1 357 ? 58.878 -49.400 47.408 1.00 96.14 349 THR B C 1
ATOM 5282 O O . THR B 1 357 ? 58.668 -48.515 48.244 1.00 94.16 349 THR B O 1
ATOM 5286 N N . GLY B 1 358 ? 59.087 -49.154 46.112 1.00 95.55 350 GLY B N 1
ATOM 5287 C CA . GLY B 1 358 ? 59.148 -47.786 45.626 1.00 85.35 350 GLY B CA 1
ATOM 5288 C C . GLY B 1 358 ? 57.928 -46.968 45.995 1.00 80.41 350 GLY B C 1
ATOM 5289 O O . GLY B 1 358 ? 58.027 -45.755 46.205 1.00 88.07 350 GLY B O 1
ATOM 5290 N N . ALA B 1 359 ? 56.765 -47.616 46.095 1.00 79.89 351 ALA B N 1
ATOM 5291 C CA . ALA B 1 359 ? 55.545 -46.913 46.478 1.00 91.87 351 ALA B CA 1
ATOM 5292 C C . ALA B 1 359 ? 55.595 -46.442 47.930 1.00 89.35 351 ALA B C 1
ATOM 5293 O O . ALA B 1 359 ? 55.262 -45.291 48.227 1.00 90.88 351 ALA B O 1
ATOM 5295 N N . ILE B 1 360 ? 55.989 -47.319 48.858 1.00 91.56 352 ILE B N 1
ATOM 5296 C CA . ILE B 1 360 ? 56.107 -46.886 50.250 1.00 94.19 352 ILE B CA 1
ATOM 5297 C C . ILE B 1 360 ? 57.272 -45.915 50.429 1.00 91.58 352 ILE B C 1
ATOM 5298 O O . ILE B 1 360 ? 57.200 -45.000 51.262 1.00 90.93 352 ILE B O 1
ATOM 5303 N N . ALA B 1 361 ? 58.354 -46.079 49.663 1.00 83.75 353 ALA B N 1
ATOM 5304 C CA . ALA B 1 361 ? 59.468 -45.141 49.768 1.00 86.55 353 ALA B CA 1
ATOM 5305 C C . ALA B 1 361 ? 59.024 -43.728 49.411 1.00 86.64 353 ALA B C 1
ATOM 5306 O O . ALA B 1 361 ? 59.257 -42.783 50.171 1.00 85.59 353 ALA B O 1
ATOM 5308 N N . GLU B 1 362 ? 58.352 -43.572 48.268 1.00 85.10 354 GLU B N 1
ATOM 5309 C CA . GLU B 1 362 ? 57.881 -42.251 47.863 1.00 89.73 354 GLU B CA 1
ATOM 5310 C C . GLU B 1 362 ? 56.819 -41.717 48.820 1.00 93.44 354 GLU B C 1
ATOM 5311 O O . GLU B 1 362 ? 56.785 -40.514 49.105 1.00 92.61 354 GLU B O 1
ATOM 5317 N N . THR B 1 363 ? 55.945 -42.591 49.328 1.00 87.00 355 THR B N 1
ATOM 5318 C CA . THR B 1 363 ? 54.895 -42.145 50.240 1.00 91.71 355 THR B CA 1
ATOM 5319 C C . THR B 1 363 ? 55.483 -41.621 51.546 1.00 96.36 355 THR B C 1
ATOM 5320 O O . THR B 1 363 ? 55.094 -40.552 52.031 1.00 94.96 355 THR B O 1
ATOM 5324 N N . ALA B 1 364 ? 56.424 -42.366 52.129 1.00 94.10 356 ALA B N 1
ATOM 5325 C CA . ALA B 1 364 ? 57.011 -41.959 53.403 1.00 95.78 356 ALA B CA 1
ATOM 5326 C C . ALA B 1 364 ? 57.778 -40.651 53.269 1.00 92.15 356 ALA B C 1
ATOM 5327 O O . ALA B 1 364 ? 57.728 -39.798 54.164 1.00 89.54 356 ALA B O 1
ATOM 5329 N N . LEU B 1 365 ? 58.495 -40.476 52.158 1.00 90.84 357 LEU B N 1
ATOM 5330 C CA . LEU B 1 365 ? 59.376 -39.322 52.006 1.00 85.20 357 LEU B CA 1
ATOM 5331 C C . LEU B 1 365 ? 58.602 -38.014 51.962 1.00 85.12 357 LEU B C 1
ATOM 5332 O O . LEU B 1 365 ? 59.050 -37.006 52.521 1.00 91.05 357 LEU B O 1
ATOM 5337 N N . GLU B 1 366 ? 57.453 -37.998 51.283 1.00 91.31 358 GLU B N 1
ATOM 5338 C CA . GLU B 1 366 ? 56.648 -36.782 51.235 1.00 93.09 358 GLU B CA 1
ATOM 5339 C C . GLU B 1 366 ? 56.225 -36.355 52.633 1.00 87.92 358 GLU B C 1
ATOM 5340 O O . GLU B 1 366 ? 56.192 -35.159 52.944 1.00 83.86 358 GLU B O 1
ATOM 5346 N N . HIS B 1 367 ? 55.904 -37.324 53.494 1.00 95.29 359 HIS B N 1
ATOM 5347 C CA . HIS B 1 367 ? 55.601 -37.024 54.887 1.00 94.32 359 HIS B CA 1
ATOM 5348 C C . HIS B 1 367 ? 56.787 -36.398 55.607 1.00 90.19 359 HIS B C 1
ATOM 5349 O O . HIS B 1 367 ? 56.595 -35.706 56.613 1.00 95.55 359 HIS B O 1
ATOM 5356 N N . CYS B 1 368 ? 58.005 -36.626 55.115 1.00 85.39 360 CYS B N 1
ATOM 5357 C CA . CYS B 1 368 ? 59.208 -36.025 55.671 1.00 84.29 360 CYS B CA 1
ATOM 5358 C C . CYS B 1 368 ? 59.709 -34.856 54.831 1.00 88.06 360 CYS B C 1
ATOM 5359 O O . CYS B 1 368 ? 60.869 -34.452 54.969 1.00 83.73 360 CYS B O 1
ATOM 5362 N N . GLY B 1 369 ? 58.862 -34.314 53.958 1.00 89.32 361 GLY B N 1
ATOM 5363 C CA . GLY B 1 369 ? 59.197 -33.131 53.192 1.00 79.43 361 GLY B CA 1
ATOM 5364 C C . GLY B 1 369 ? 60.056 -33.357 51.969 1.00 81.21 361 GLY B C 1
ATOM 5365 O O . GLY B 1 369 ? 60.580 -32.383 51.417 1.00 83.32 361 GLY B O 1
ATOM 5366 N N . ILE B 1 370 ? 60.219 -34.600 51.524 1.00 80.81 362 ILE B N 1
ATOM 5367 C CA . ILE B 1 370 ? 61.052 -34.926 50.372 1.00 84.60 362 ILE B CA 1
ATOM 5368 C C . ILE B 1 370 ? 60.171 -35.541 49.296 1.00 88.94 362 ILE B C 1
ATOM 5369 O O . ILE B 1 370 ? 59.418 -36.484 49.565 1.00 88.46 362 ILE B O 1
ATOM 5374 N N . VAL B 1 371 ? 60.271 -35.013 48.080 1.00 88.99 363 VAL B N 1
ATOM 5375 C CA . VAL B 1 371 ? 59.434 -35.436 46.965 1.00 81.41 363 VAL B CA 1
ATOM 5376 C C . VAL B 1 371 ? 60.313 -36.175 45.964 1.00 78.54 363 VAL B C 1
ATOM 5377 O O . VAL B 1 371 ? 61.272 -35.607 45.425 1.00 75.97 363 VAL B O 1
ATOM 5381 N N . VAL B 1 372 ? 59.994 -37.448 45.732 1.00 74.81 364 VAL B N 1
ATOM 5382 C CA . VAL B 1 372 ? 60.670 -38.299 44.761 1.00 76.43 364 VAL B CA 1
ATOM 5383 C C . VAL B 1 372 ? 59.614 -39.116 44.025 1.00 70.55 364 VAL B C 1
ATOM 5384 O O . VAL B 1 372 ? 58.418 -39.034 44.318 1.00 68.10 364 VAL B O 1
ATOM 5388 N N . ASN B 1 373 ? 60.066 -39.917 43.061 1.00 73.86 365 ASN B N 1
ATOM 5389 C CA . ASN B 1 373 ? 59.184 -40.740 42.244 1.00 74.48 365 ASN B CA 1
ATOM 5390 C C . ASN B 1 373 ? 59.679 -42.175 42.239 1.00 68.54 365 ASN B C 1
ATOM 5391 O O . ASN B 1 373 ? 60.868 -42.431 42.020 1.00 67.01 365 ASN B O 1
ATOM 5396 N N . LYS B 1 374 ? 58.764 -43.104 42.479 1.00 80.02 366 LYS B N 1
ATOM 5397 C CA . LYS B 1 374 ? 59.082 -44.512 42.328 1.00 76.94 366 LYS B CA 1
ATOM 5398 C C . LYS B 1 374 ? 59.222 -44.828 40.844 1.00 79.29 366 LYS B C 1
ATOM 5399 O O . LYS B 1 374 ? 58.593 -44.188 39.996 1.00 68.27 366 LYS B O 1
ATOM 5405 N N . ASN B 1 375 ? 60.091 -45.786 40.530 1.00 75.18 367 ASN B N 1
ATOM 5406 C CA . ASN B 1 375 ? 60.476 -46.080 39.156 1.00 81.53 367 ASN B CA 1
ATOM 5407 C C . ASN B 1 375 ? 61.039 -47.483 39.041 1.00 86.63 367 ASN B C 1
ATOM 5408 O O . ASN B 1 375 ? 61.857 -47.915 39.860 1.00 86.70 367 ASN B O 1
ATOM 5413 N N . ARG B 1 376 ? 60.583 -48.169 37.991 1.00 83.47 368 ARG B N 1
ATOM 5414 C CA . ARG B 1 376 ? 60.914 -49.565 37.755 1.00 79.89 368 ARG B CA 1
ATOM 5415 C C . ARG B 1 376 ? 62.413 -49.751 37.587 1.00 83.93 368 ARG B C 1
ATOM 5416 O O . ARG B 1 376 ? 63.126 -48.885 37.072 1.00 85.06 368 ARG B O 1
ATOM 5424 N N . VAL B 1 377 ? 62.885 -50.909 38.023 1.00 85.91 369 VAL B N 1
ATOM 5425 C CA . VAL B 1 377 ? 64.289 -51.274 37.899 1.00 85.51 369 VAL B CA 1
ATOM 5426 C C . VAL B 1 377 ? 64.347 -52.423 36.902 1.00 90.32 369 VAL B C 1
ATOM 5427 O O . VAL B 1 377 ? 63.326 -53.091 36.675 1.00 94.30 369 VAL B O 1
ATOM 5431 N N . PRO B 1 378 ? 65.479 -52.664 36.247 1.00 86.82 370 PRO B N 1
ATOM 5432 C CA . PRO B 1 378 ? 65.605 -53.892 35.454 1.00 88.18 370 PRO B CA 1
ATOM 5433 C C . PRO B 1 378 ? 65.470 -55.104 36.361 1.00 95.16 370 PRO B C 1
ATOM 5434 O O . PRO B 1 378 ? 66.285 -55.324 37.261 1.00 97.81 370 PRO B O 1
ATOM 5438 N N . GLY B 1 379 ? 64.417 -55.885 36.131 1.00 93.57 371 GLY B N 1
ATOM 5439 C CA . GLY B 1 379 ? 64.122 -57.015 36.990 1.00 92.11 371 GLY B CA 1
ATOM 5440 C C . GLY B 1 379 ? 63.096 -56.689 38.054 1.00 95.79 371 GLY B C 1
ATOM 5441 O O . GLY B 1 379 ? 63.322 -56.934 39.243 1.00 95.86 371 GLY B O 1
ATOM 5442 N N . GLU B 1 380 ? 61.964 -56.123 37.641 1.00 92.99 372 GLU B N 1
ATOM 5443 C CA . GLU B 1 380 ? 60.937 -55.675 38.580 1.00 99.55 372 GLU B CA 1
ATOM 5444 C C . GLU B 1 380 ? 60.120 -56.877 39.037 1.00 97.19 372 GLU B C 1
ATOM 5445 O O . GLU B 1 380 ? 59.143 -57.277 38.403 1.00 97.19 372 GLU B O 1
ATOM 5451 N N . THR B 1 381 ? 60.529 -57.457 40.168 1.00 99.00 373 THR B N 1
ATOM 5452 C CA . THR B 1 381 ? 59.803 -58.571 40.765 1.00 98.96 373 THR B CA 1
ATOM 5453 C C . THR B 1 381 ? 58.462 -58.150 41.350 1.00 102.64 373 THR B C 1
ATOM 5454 O O . THR B 1 381 ? 57.650 -59.018 41.687 1.00 100.17 373 THR B O 1
ATOM 5458 N N . ARG B 1 382 ? 58.218 -56.853 41.481 1.00 102.66 374 ARG B N 1
ATOM 5459 C CA . ARG B 1 382 ? 56.987 -56.308 42.027 1.00 100.39 374 ARG B CA 1
ATOM 5460 C C . ARG B 1 382 ? 56.140 -55.741 40.890 1.00 94.57 374 ARG B C 1
ATOM 5461 O O . ARG B 1 382 ? 56.522 -55.786 39.718 1.00 94.56 374 ARG B O 1
ATOM 5469 N N . SER B 1 383 ? 54.974 -55.206 41.241 1.00 93.39 375 SER B N 1
ATOM 5470 C CA . SER B 1 383 ? 54.071 -54.686 40.225 1.00 95.02 375 SER B CA 1
ATOM 5471 C C . SER B 1 383 ? 54.617 -53.385 39.638 1.00 99.40 375 SER B C 1
ATOM 5472 O O . SER B 1 383 ? 55.559 -52.779 40.154 1.00 106.53 375 SER B O 1
ATOM 5475 N N . SER B 1 384 ? 54.016 -52.964 38.523 1.00 97.59 376 SER B N 1
ATOM 5476 C CA . SER B 1 384 ? 54.346 -51.656 37.967 1.00 101.03 376 SER B CA 1
ATOM 5477 C C . SER B 1 384 ? 53.979 -50.547 38.944 1.00 93.28 376 SER B C 1
ATOM 5478 O O . SER B 1 384 ? 54.711 -49.560 39.083 1.00 92.40 376 SER B O 1
ATOM 5481 N N . PHE B 1 385 ? 52.841 -50.694 39.627 1.00 94.20 377 PHE B N 1
ATOM 5482 C CA . PHE B 1 385 ? 52.441 -49.709 40.625 1.00 85.23 377 PHE B CA 1
ATOM 5483 C C . PHE B 1 385 ? 53.368 -49.735 41.833 1.00 92.74 377 PHE B C 1
ATOM 5484 O O . PHE B 1 385 ? 53.692 -48.685 42.392 1.00 91.36 377 PHE B O 1
ATOM 5486 N N . VAL B 1 386 ? 53.806 -50.914 42.262 1.00 92.09 378 VAL B N 1
ATOM 5487 C CA . VAL B 1 386 ? 54.743 -50.968 43.378 1.00 92.49 378 VAL B CA 1
ATOM 5488 C C . VAL B 1 386 ? 56.140 -51.281 42.849 1.00 96.59 378 VAL B C 1
ATOM 5489 O O . VAL B 1 386 ? 56.502 -52.442 42.642 1.00 98.63 378 VAL B O 1
ATOM 5493 N N . THR B 1 387 ? 56.935 -50.244 42.614 1.00 93.93 379 THR B N 1
ATOM 5494 C CA . THR B 1 387 ? 58.244 -50.459 42.025 1.00 92.46 379 THR B CA 1
ATOM 5495 C C . THR B 1 387 ? 59.250 -50.901 43.086 1.00 92.42 379 THR B C 1
ATOM 5496 O O . THR B 1 387 ? 59.008 -50.818 44.292 1.00 94.56 379 THR B O 1
ATOM 5500 N N . SER B 1 388 ? 60.395 -51.390 42.611 1.00 94.96 380 SER B N 1
ATOM 5501 C CA . SER B 1 388 ? 61.527 -51.730 43.463 1.00 89.90 380 SER B CA 1
ATOM 5502 C C . SER B 1 388 ? 62.675 -50.743 43.276 1.00 88.37 380 SER B C 1
ATOM 5503 O O . SER B 1 388 ? 63.847 -51.110 43.386 1.00 82.34 380 SER B O 1
ATOM 5506 N N . GLY B 1 389 ? 62.345 -49.486 42.988 1.00 90.80 381 GLY B N 1
ATOM 5507 C CA . GLY B 1 389 ? 63.353 -48.470 42.757 1.00 84.65 381 GLY B CA 1
ATOM 5508 C C . GLY B 1 389 ? 62.773 -47.085 42.915 1.00 79.54 381 GLY B C 1
ATOM 5509 O O . GLY B 1 389 ? 61.561 -46.898 43.049 1.00 85.04 381 GLY B O 1
ATOM 5510 N N . LEU B 1 390 ? 63.670 -46.104 42.892 1.00 77.29 382 LEU B N 1
ATOM 5511 C CA . LEU B 1 390 ? 63.323 -44.716 43.147 1.00 74.05 382 LEU B CA 1
ATOM 5512 C C . LEU B 1 390 ? 64.097 -43.840 42.174 1.00 75.49 382 LEU B C 1
ATOM 5513 O O . LEU B 1 390 ? 65.262 -44.120 41.876 1.00 69.55 382 LEU B O 1
ATOM 5518 N N . ARG B 1 391 ? 63.454 -42.785 41.675 1.00 76.28 383 ARG B N 1
ATOM 5519 C CA . ARG B 1 391 ? 64.055 -41.915 40.672 1.00 68.76 383 ARG B CA 1
ATOM 5520 C C . ARG B 1 391 ? 64.201 -40.501 41.216 1.00 72.90 383 ARG B C 1
ATOM 5521 O O . ARG B 1 391 ? 63.292 -39.974 41.866 1.00 72.04 383 ARG B O 1
ATOM 5529 N N . ILE B 1 392 ? 65.351 -39.892 40.936 1.00 70.57 384 ILE B N 1
ATOM 5530 C CA . ILE B 1 392 ? 65.712 -38.579 41.452 1.00 61.17 384 ILE B CA 1
ATOM 5531 C C . ILE B 1 392 ? 66.176 -37.705 40.295 1.00 70.13 384 ILE B C 1
ATOM 5532 O O . ILE B 1 392 ? 66.907 -38.167 39.411 1.00 69.66 384 ILE B O 1
ATOM 5537 N N . GLY B 1 393 ? 65.744 -36.453 40.292 1.00 68.84 385 GLY B N 1
ATOM 5538 C CA . GLY B 1 393 ? 66.228 -35.482 39.332 1.00 60.05 385 GLY B CA 1
ATOM 5539 C C . GLY B 1 393 ? 66.760 -34.235 40.045 1.00 64.09 385 GLY B C 1
ATOM 5540 O O . GLY B 1 393 ? 66.155 -33.775 41.006 1.00 68.26 385 GLY B O 1
ATOM 5541 N N . THR B 1 394 ? 67.870 -33.726 39.536 1.00 62.02 386 THR B N 1
ATOM 5542 C CA . THR B 1 394 ? 68.609 -32.659 40.207 1.00 65.23 386 THR B CA 1
ATOM 5543 C C . THR B 1 394 ? 68.284 -31.270 39.666 1.00 70.98 386 THR B C 1
ATOM 5544 O O . THR B 1 394 ? 69.014 -30.318 39.963 1.00 77.60 386 THR B O 1
ATOM 5548 N N . GLY B 1 395 ? 67.214 -31.131 38.881 1.00 70.45 387 GLY B N 1
ATOM 5549 C CA . GLY B 1 395 ? 66.871 -29.825 38.340 1.00 60.49 387 GLY B CA 1
ATOM 5550 C C . GLY B 1 395 ? 66.483 -28.820 39.410 1.00 76.31 387 GLY B C 1
ATOM 5551 O O . GLY B 1 395 ? 66.906 -27.661 39.367 1.00 60.99 387 GLY B O 1
ATOM 5552 N N . ALA B 1 396 ? 65.675 -29.248 40.383 1.00 78.35 388 ALA B N 1
ATOM 5553 C CA . ALA B 1 396 ? 65.231 -28.335 41.431 1.00 70.20 388 ALA B CA 1
ATOM 5554 C C . ALA B 1 396 ? 66.369 -27.947 42.366 1.00 77.26 388 ALA B C 1
ATOM 5555 O O . ALA B 1 396 ? 66.337 -26.862 42.958 1.00 83.25 388 ALA B O 1
ATOM 5557 N N . LEU B 1 397 ? 67.373 -28.813 42.517 1.00 75.80 389 LEU B N 1
ATOM 5558 C CA . LEU B 1 397 ? 68.483 -28.517 43.417 1.00 70.77 389 LEU B CA 1
ATOM 5559 C C . LEU B 1 397 ? 69.453 -27.501 42.829 1.00 73.82 389 LEU B C 1
ATOM 5560 O O . LEU B 1 397 ? 70.068 -26.737 43.580 1.00 73.80 389 LEU B O 1
ATOM 5565 N N . ALA B 1 398 ? 69.617 -27.484 41.504 1.00 75.10 390 ALA B N 1
ATOM 5566 C CA . ALA B 1 398 ? 70.446 -26.454 40.888 1.00 76.68 390 ALA B CA 1
ATOM 5567 C C . ALA B 1 398 ? 69.869 -25.072 41.137 1.00 80.18 390 ALA B C 1
ATOM 5568 O O . ALA B 1 398 ? 70.617 -24.095 41.252 1.00 77.78 390 ALA B O 1
ATOM 5570 N N . GLN B 1 399 ? 68.547 -24.976 41.231 1.00 76.00 391 GLN B N 1
ATOM 5571 C CA . GLN B 1 399 ? 67.876 -23.719 41.513 1.00 82.32 391 GLN B CA 1
ATOM 5572 C C . GLN B 1 399 ? 67.974 -23.333 42.981 1.00 79.84 391 GLN B C 1
ATOM 5573 O O . GLN B 1 399 ? 67.654 -22.191 43.330 1.00 75.95 391 GLN B O 1
ATOM 5579 N N . ARG B 1 400 ? 68.423 -24.252 43.836 1.00 75.55 392 ARG B N 1
ATOM 5580 C CA . ARG B 1 400 ? 68.675 -23.988 45.244 1.00 74.27 392 ARG B CA 1
ATOM 5581 C C . ARG B 1 400 ? 70.152 -23.765 45.552 1.00 72.76 392 ARG B C 1
ATOM 5582 O O . ARG B 1 400 ? 70.503 -23.591 46.724 1.00 76.04 392 ARG B O 1
ATOM 5590 N N . HIS B 1 401 ? 71.015 -23.770 44.536 1.00 71.33 393 HIS B N 1
ATOM 5591 C CA . HIS B 1 401 ? 72.455 -23.531 44.677 1.00 71.59 393 HIS B CA 1
ATOM 5592 C C . HIS B 1 401 ? 73.055 -24.353 45.819 1.00 74.07 393 HIS B C 1
ATOM 5593 O O . HIS B 1 401 ? 73.695 -23.833 46.734 1.00 85.89 393 HIS B O 1
ATOM 5600 N N . VAL B 1 402 ? 72.840 -25.662 45.750 1.00 71.60 394 VAL B N 1
ATOM 5601 C CA . VAL B 1 402 ? 73.290 -26.582 46.789 1.00 80.78 394 VAL B CA 1
ATOM 5602 C C . VAL B 1 402 ? 74.736 -26.978 46.524 1.00 77.82 394 VAL B C 1
ATOM 5603 O O . VAL B 1 402 ? 75.115 -27.280 45.386 1.00 80.96 394 VAL B O 1
ATOM 5607 N N . ASP B 1 403 ? 75.550 -26.977 47.578 1.00 77.84 395 ASP B N 1
ATOM 5608 C CA . ASP B 1 403 ? 76.930 -27.417 47.455 1.00 80.58 395 ASP B CA 1
ATOM 5609 C C . ASP B 1 403 ? 77.013 -28.942 47.532 1.00 82.08 395 ASP B C 1
ATOM 5610 O O . ASP B 1 403 ? 76.056 -29.627 47.905 1.00 80.12 395 ASP B O 1
ATOM 5615 N N . ALA B 1 404 ? 78.183 -29.473 47.166 1.00 74.17 396 ALA B N 1
ATOM 5616 C CA . ALA B 1 404 ? 78.380 -30.919 47.185 1.00 73.97 396 ALA B CA 1
ATOM 5617 C C . ALA B 1 404 ? 78.167 -31.485 48.582 1.00 80.35 396 ALA B C 1
ATOM 5618 O O . ALA B 1 404 ? 77.658 -32.601 48.740 1.00 84.14 396 ALA B O 1
ATOM 5620 N N . GLN B 1 405 ? 78.547 -30.721 49.608 1.00 84.09 397 GLN B N 1
ATOM 5621 C CA . GLN B 1 405 ? 78.293 -31.136 50.982 1.00 86.84 397 GLN B CA 1
ATOM 5622 C C . GLN B 1 405 ? 76.796 -31.310 51.220 1.00 83.86 397 GLN B C 1
ATOM 5623 O O . GLN B 1 405 ? 76.363 -32.324 51.779 1.00 77.96 397 GLN B O 1
ATOM 5629 N N . GLY B 1 406 ? 75.989 -30.358 50.740 1.00 84.35 398 GLY B N 1
ATOM 5630 C CA . GLY B 1 406 ? 74.548 -30.438 50.931 1.00 77.32 398 GLY B CA 1
ATOM 5631 C C . GLY B 1 406 ? 73.898 -31.585 50.178 1.00 80.29 398 GLY B C 1
ATOM 5632 O O . GLY B 1 406 ? 72.980 -32.230 50.692 1.00 82.43 398 GLY B O 1
ATOM 5633 N N . CYS B 1 407 ? 74.351 -31.845 48.947 1.00 74.85 399 CYS B N 1
ATOM 5634 C CA . CYS B 1 407 ? 73.818 -32.970 48.183 1.00 75.54 399 CYS B CA 1
ATOM 5635 C C . CYS B 1 407 ? 74.017 -34.274 48.932 1.00 75.85 399 CYS B C 1
ATOM 5636 O O . CYS B 1 407 ? 73.117 -35.123 48.978 1.00 74.85 399 CYS B O 1
ATOM 5639 N N . ARG B 1 408 ? 75.193 -34.450 49.530 1.00 77.50 400 ARG B N 1
ATOM 5640 C CA . ARG B 1 408 ? 75.416 -35.628 50.354 1.00 71.69 400 ARG B CA 1
ATOM 5641 C C . ARG B 1 408 ? 74.510 -35.649 51.575 1.00 62.90 400 ARG B C 1
ATOM 5642 O O . ARG B 1 408 ? 74.200 -36.728 52.082 1.00 70.78 400 ARG B O 1
ATOM 5650 N N . GLN B 1 409 ? 74.074 -34.492 52.083 1.00 72.25 401 GLN B N 1
ATOM 5651 C CA . GLN B 1 409 ? 73.353 -34.576 53.347 1.00 75.78 401 GLN B CA 1
ATOM 5652 C C . GLN B 1 409 ? 71.921 -34.981 53.047 1.00 76.90 401 GLN B C 1
ATOM 5653 O O . GLN B 1 409 ? 71.216 -35.523 53.907 1.00 82.69 401 GLN B O 1
ATOM 5659 N N . ILE B 1 410 ? 71.459 -34.587 51.855 1.00 79.99 402 ILE B N 1
ATOM 5660 C CA . ILE B 1 410 ? 70.144 -34.956 51.350 1.00 80.71 402 ILE B CA 1
ATOM 5661 C C . ILE B 1 410 ? 70.072 -36.453 51.092 1.00 81.95 402 ILE B C 1
ATOM 5662 O O . ILE B 1 410 ? 69.076 -37.105 51.429 1.00 83.55 402 ILE B O 1
ATOM 5667 N N . VAL B 1 411 ? 71.105 -37.021 50.463 1.00 81.06 403 VAL B N 1
ATOM 5668 C CA . VAL B 1 411 ? 71.164 -38.475 50.354 1.00 77.36 403 VAL B CA 1
ATOM 5669 C C . VAL B 1 411 ? 71.187 -39.088 51.744 1.00 82.30 403 VAL B C 1
ATOM 5670 O O . VAL B 1 411 ? 70.511 -40.089 52.012 1.00 81.09 403 VAL B O 1
ATOM 5674 N N . ASP B 1 412 ? 71.954 -38.482 52.656 1.00 80.85 404 ASP B N 1
ATOM 5675 C CA . ASP B 1 412 ? 72.035 -38.981 54.024 1.00 73.20 404 ASP B CA 1
ATOM 5676 C C . ASP B 1 412 ? 70.659 -39.033 54.672 1.00 75.44 404 ASP B C 1
ATOM 5677 O O . ASP B 1 412 ? 70.256 -40.068 55.214 1.00 78.23 404 ASP B O 1
ATOM 5682 N N . LEU B 1 413 ? 69.915 -37.925 54.615 1.00 72.88 405 LEU B N 1
ATOM 5683 C CA . LEU B 1 413 ? 68.563 -37.921 55.162 1.00 77.29 405 LEU B CA 1
ATOM 5684 C C . LEU B 1 413 ? 67.691 -38.933 54.429 1.00 84.97 405 LEU B C 1
ATOM 5685 O O . LEU B 1 413 ? 66.879 -39.632 55.046 1.00 83.52 405 LEU B O 1
ATOM 5690 N N . LEU B 1 414 ? 67.862 -39.029 53.109 1.00 83.85 406 LEU B N 1
ATOM 5691 C CA . LEU B 1 414 ? 67.051 -39.927 52.293 1.00 85.69 406 LEU B CA 1
ATOM 5692 C C . LEU B 1 414 ? 67.270 -41.386 52.679 1.00 79.50 406 LEU B C 1
ATOM 5693 O O . LEU B 1 414 ? 66.313 -42.116 52.963 1.00 66.39 406 LEU B O 1
ATOM 5698 N N . CYS B 1 415 ? 68.531 -41.826 52.704 1.00 79.06 407 CYS B N 1
ATOM 5699 C CA . CYS B 1 415 ? 68.828 -43.195 53.114 1.00 83.89 407 CYS B CA 1
ATOM 5700 C C . CYS B 1 415 ? 68.469 -43.425 54.575 1.00 88.72 407 CYS B C 1
ATOM 5701 O O . CYS B 1 415 ? 68.056 -44.529 54.949 1.00 86.92 407 CYS B O 1
ATOM 5704 N N . ARG B 1 416 ? 68.622 -42.396 55.410 1.00 82.21 408 ARG B N 1
ATOM 5705 C CA . ARG B 1 416 ? 68.256 -42.514 56.816 1.00 78.81 408 ARG B CA 1
ATOM 5706 C C . ARG B 1 416 ? 66.757 -42.734 56.976 1.00 85.13 408 ARG B C 1
ATOM 5707 O O . ARG B 1 416 ? 66.323 -43.429 57.901 1.00 88.78 408 ARG B O 1
ATOM 5715 N N . ILE B 1 417 ? 65.951 -42.146 56.088 1.00 91.24 409 ILE B N 1
ATOM 5716 C CA . ILE B 1 417 ? 64.527 -42.472 56.046 1.00 87.56 409 ILE B CA 1
ATOM 5717 C C . ILE B 1 417 ? 64.333 -43.955 55.761 1.00 90.69 409 ILE B C 1
ATOM 5718 O O . ILE B 1 417 ? 63.649 -44.668 56.504 1.00 92.81 409 ILE B O 1
ATOM 5723 N N . LEU B 1 418 ? 64.956 -44.444 54.685 1.00 95.17 410 LEU B N 1
ATOM 5724 C CA . LEU B 1 418 ? 64.679 -45.794 54.208 1.00 93.33 410 LEU B CA 1
ATOM 5725 C C . LEU B 1 418 ? 65.274 -46.856 55.126 1.00 99.65 410 LEU B C 1
ATOM 5726 O O . LEU B 1 418 ? 64.723 -47.958 55.230 1.00 98.13 410 LEU B O 1
ATOM 5731 N N . ASP B 1 419 ? 66.386 -46.548 55.798 1.00 97.52 411 ASP B N 1
ATOM 5732 C CA . ASP B 1 419 ? 66.972 -47.462 56.772 1.00 98.17 411 ASP B CA 1
ATOM 5733 C C . ASP B 1 419 ? 66.096 -47.637 58.004 1.00 97.17 411 ASP B C 1
ATOM 5734 O O . ASP B 1 419 ? 66.312 -48.579 58.774 1.00 103.29 411 ASP B O 1
ATOM 5739 N N . GLU B 1 420 ? 65.105 -46.748 58.176 1.00 95.84 412 GLU B N 1
ATOM 5740 C CA . GLU B 1 420 ? 64.257 -46.745 59.404 1.00 94.82 412 GLU B CA 1
ATOM 5741 C C . GLU B 1 420 ? 62.830 -47.232 59.130 1.00 100.97 412 GLU B C 1
ATOM 5742 O O . GLU B 1 420 ? 62.343 -48.062 59.915 1.00 102.74 412 GLU B O 1
ATOM 5748 N N . VAL B 1 421 ? 62.178 -46.732 58.078 1.00 104.92 413 VAL B N 1
ATOM 5749 C CA . VAL B 1 421 ? 60.768 -47.112 57.754 1.00 103.72 413 VAL B CA 1
ATOM 5750 C C . VAL B 1 421 ? 60.698 -48.633 57.608 1.00 107.41 413 VAL B C 1
ATOM 5751 O O . VAL B 1 421 ? 61.645 -49.205 57.034 1.00 108.97 413 VAL B O 1
ATOM 5755 N N . THR B 1 422 ? 59.632 -49.266 58.115 1.00 112.81 414 THR B N 1
ATOM 5756 C CA . THR B 1 422 ? 59.555 -50.753 58.102 1.00 113.07 414 THR B CA 1
ATOM 5757 C C . THR B 1 422 ? 58.391 -51.235 57.237 1.00 109.56 414 THR B C 1
ATOM 5758 O O . THR B 1 422 ? 57.355 -51.559 57.791 1.00 109.60 414 THR B O 1
ATOM 5762 N N . PRO B 1 423 ? 58.565 -51.415 55.916 1.00 107.81 415 PRO B N 1
ATOM 5763 C CA . PRO B 1 423 ? 57.458 -51.782 55.049 1.00 110.07 415 PRO B CA 1
ATOM 5764 C C . PRO B 1 423 ? 56.625 -52.966 55.550 1.00 109.70 415 PRO B C 1
ATOM 5765 O O . PRO B 1 423 ? 57.117 -54.070 55.535 1.00 108.47 415 PRO B O 1
ATOM 5769 N N . LEU B 1 424 ? 55.394 -52.710 55.987 1.00 108.14 416 LEU B N 1
ATOM 5770 C CA . LEU B 1 424 ? 54.503 -53.835 56.363 1.00 108.38 416 LEU B CA 1
ATOM 5771 C C . LEU B 1 424 ? 53.473 -53.969 55.252 1.00 113.85 416 LEU B C 1
ATOM 5772 O O . LEU B 1 424 ? 52.364 -53.443 55.410 1.00 118.53 416 LEU B O 1
ATOM 5777 N N . GLY B 1 425 ? 53.842 -54.647 54.172 1.00 112.36 417 GLY B N 1
ATOM 5778 C CA . GLY B 1 425 ? 52.947 -54.739 53.011 1.00 110.22 417 GLY B CA 1
ATOM 5779 C C . GLY B 1 425 ? 53.704 -54.266 51.793 1.00 112.84 417 GLY B C 1
ATOM 5780 O O . GLY B 1 425 ? 54.942 -54.169 51.884 1.00 106.46 417 GLY B O 1
ATOM 5781 N N . GLU B 1 426 ? 53.000 -53.973 50.701 1.00 113.84 418 GLU B N 1
ATOM 5782 C CA . GLU B 1 426 ? 53.686 -53.415 49.510 1.00 110.81 418 GLU B CA 1
ATOM 5783 C C . GLU B 1 426 ? 53.179 -51.989 49.290 1.00 109.31 418 GLU B C 1
ATOM 5784 O O . GLU B 1 426 ? 53.704 -51.309 48.398 1.00 109.13 418 GLU B O 1
ATOM 5790 N N . SER B 1 427 ? 52.227 -51.550 50.116 1.00 109.86 419 SER B N 1
ATOM 5791 C CA . SER B 1 427 ? 51.635 -50.201 49.943 1.00 113.95 419 SER B CA 1
ATOM 5792 C C . SER B 1 427 ? 51.435 -49.541 51.305 1.00 113.43 419 SER B C 1
ATOM 5793 O O . SER B 1 427 ? 51.621 -48.318 51.395 1.00 110.22 419 SER B O 1
ATOM 5796 N N . GLU B 1 428 ? 51.049 -50.321 52.313 1.00 113.74 420 GLU B N 1
ATOM 5797 C CA . GLU B 1 428 ? 50.758 -49.747 53.652 1.00 117.64 420 GLU B CA 1
ATOM 5798 C C . GLU B 1 428 ? 52.078 -49.329 54.283 1.00 111.68 420 GLU B C 1
ATOM 5799 O O . GLU B 1 428 ? 52.872 -50.225 54.615 1.00 112.25 420 GLU B O 1
ATOM 5805 N N . PHE B 1 429 ? 52.299 -48.025 54.460 1.00 112.78 421 PHE B N 1
ATOM 5806 C CA . PHE B 1 429 ? 53.622 -47.645 54.947 1.00 118.73 421 PHE B CA 1
ATOM 5807 C C . PHE B 1 429 ? 53.551 -47.578 56.464 1.00 121.89 421 PHE B C 1
ATOM 5808 O O . PHE B 1 429 ? 52.520 -47.207 57.031 1.00 123.61 421 PHE B O 1
ATOM 5816 N N . THR B 1 430 ? 54.643 -47.930 57.128 1.00 114.77 422 THR B N 1
ATOM 5817 C CA . THR B 1 430 ? 54.639 -48.008 58.581 1.00 118.51 422 THR B CA 1
ATOM 5818 C C . THR B 1 430 ? 55.913 -47.396 59.137 1.00 120.07 422 THR B C 1
ATOM 5819 O O . THR B 1 430 ? 56.844 -47.062 58.399 1.00 119.92 422 THR B O 1
ATOM 5823 N N . LEU B 1 431 ? 55.996 -47.350 60.470 1.00 116.53 423 LEU B N 1
ATOM 5824 C CA . LEU B 1 431 ? 57.222 -46.864 61.168 1.00 125.29 423 LEU B CA 1
ATOM 5825 C C . LEU B 1 431 ? 57.534 -45.408 60.836 1.00 121.37 423 LEU B C 1
ATOM 5826 O O . LEU B 1 431 ? 58.638 -45.160 60.322 1.00 122.41 423 LEU B O 1
ATOM 5831 N N . ASP B 1 432 ? 56.617 -44.496 61.151 1.00 112.34 424 ASP B N 1
ATOM 5832 C CA . ASP B 1 432 ? 56.907 -43.050 60.979 1.00 112.88 424 ASP B CA 1
ATOM 5833 C C . ASP B 1 432 ? 55.975 -42.270 61.914 1.00 113.76 424 ASP B C 1
ATOM 5834 O O . ASP B 1 432 ? 54.976 -41.715 61.418 1.00 107.08 424 ASP B O 1
ATOM 5839 N N . PRO B 1 433 ? 56.228 -42.238 63.242 1.00 108.96 425 PRO B N 1
ATOM 5840 C CA . PRO B 1 433 ? 55.353 -41.557 64.190 1.00 93.75 425 PRO B CA 1
ATOM 5841 C C . PRO B 1 433 ? 55.839 -40.147 64.533 1.00 96.87 425 PRO B C 1
ATOM 5842 O O . PRO B 1 433 ? 55.263 -39.201 64.051 1.00 103.84 425 PRO B O 1
ATOM 5846 N N . ALA B 1 434 ? 56.863 -40.046 65.378 1.00 98.02 426 ALA B N 1
ATOM 5847 C CA . ALA B 1 434 ? 57.435 -38.741 65.763 1.00 93.65 426 ALA B CA 1
ATOM 5848 C C . ALA B 1 434 ? 58.819 -38.667 65.145 1.00 94.36 426 ALA B C 1
ATOM 5849 O O . ALA B 1 434 ? 59.449 -37.603 65.201 1.00 89.89 426 ALA B O 1
ATOM 5851 N N . LEU B 1 435 ? 59.267 -39.782 64.585 1.00 97.99 427 LEU B N 1
ATOM 5852 C CA . LEU B 1 435 ? 60.566 -39.768 63.882 1.00 99.24 427 LEU B CA 1
ATOM 5853 C C . LEU B 1 435 ? 60.360 -39.005 62.574 1.00 100.79 427 LEU B C 1
ATOM 5854 O O . LEU B 1 435 ? 61.245 -38.236 62.196 1.00 98.45 427 LEU B O 1
ATOM 5859 N N . ARG B 1 436 ? 59.188 -39.158 61.956 1.00 95.83 428 ARG B N 1
ATOM 5860 C CA . ARG B 1 436 ? 58.894 -38.418 60.706 1.00 100.31 428 ARG B CA 1
ATOM 5861 C C . ARG B 1 436 ? 58.812 -36.921 60.995 1.00 96.52 428 ARG B C 1
ATOM 5862 O O . ARG B 1 436 ? 59.070 -36.138 60.078 1.00 94.85 428 ARG B O 1
ATOM 5870 N N . LYS B 1 437 ? 58.479 -36.550 62.228 1.00 92.21 429 LYS B N 1
ATOM 5871 C CA . LYS B 1 437 ? 58.391 -35.119 62.594 1.00 95.40 429 LYS B CA 1
ATOM 5872 C C . LYS B 1 437 ? 59.789 -34.505 62.548 1.00 93.50 429 LYS B C 1
ATOM 5873 O O . LYS B 1 437 ? 59.937 -33.438 61.935 1.00 92.09 429 LYS B O 1
ATOM 5879 N N . GLN B 1 438 ? 60.777 -35.158 63.162 1.00 92.50 430 GLN B N 1
ATOM 5880 C CA . GLN B 1 438 ? 62.130 -34.549 63.200 1.00 93.18 430 GLN B CA 1
ATOM 5881 C C . GLN B 1 438 ? 62.736 -34.653 61.807 1.00 86.75 430 GLN B C 1
ATOM 5882 O O . GLN B 1 438 ? 63.569 -33.807 61.454 1.00 77.33 430 GLN B O 1
ATOM 5888 N N . PHE B 1 439 ? 62.305 -35.656 61.052 1.00 89.13 431 PHE B N 1
ATOM 5889 C CA . PHE B 1 439 ? 62.852 -35.872 59.695 1.00 87.72 431 PHE B CA 1
ATOM 5890 C C . PHE B 1 439 ? 62.298 -34.793 58.768 1.00 85.09 431 PHE B C 1
ATOM 5891 O O . PHE B 1 439 ? 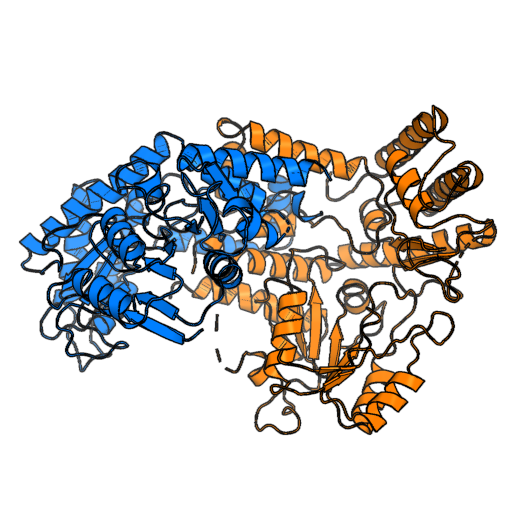63.065 -34.232 57.974 1.00 81.66 431 PHE B O 1
ATOM 5899 N N . CYS B 1 440 ? 61.004 -34.501 58.885 1.00 87.39 432 CYS B N 1
ATOM 5900 C CA . CYS B 1 440 ? 60.400 -33.416 58.076 1.00 88.70 432 CYS B CA 1
ATOM 5901 C C . CYS B 1 440 ? 61.109 -32.113 58.414 1.00 85.74 432 CYS B C 1
ATOM 5902 O O . CYS B 1 440 ? 61.478 -31.386 57.488 1.00 83.49 432 CYS B O 1
ATOM 5905 N N . ALA B 1 441 ? 61.304 -31.858 59.704 1.00 88.85 433 ALA B N 1
ATOM 5906 C CA . ALA B 1 441 ? 61.923 -30.590 60.137 1.00 85.83 433 ALA B CA 1
ATOM 5907 C C . ALA B 1 441 ? 63.336 -30.499 59.575 1.00 83.01 433 ALA B C 1
ATOM 5908 O O . ALA B 1 441 ? 63.771 -29.386 59.272 1.00 78.73 433 ALA B O 1
ATOM 5910 N N . GLU B 1 442 ? 64.013 -31.636 59.438 1.00 74.09 434 GLU B N 1
ATOM 5911 C CA . GLU B 1 442 ? 65.413 -31.614 58.964 1.00 75.94 434 GLU B CA 1
ATOM 5912 C C . GLU B 1 442 ? 65.423 -31.309 57.471 1.00 80.18 434 GLU B C 1
ATOM 5913 O O . GLU B 1 442 ? 66.340 -30.614 57.015 1.00 76.95 434 GLU B O 1
ATOM 5919 N N . ALA B 1 443 ? 64.418 -31.799 56.749 1.00 81.72 435 ALA B N 1
ATOM 5920 C CA . ALA B 1 443 ? 64.322 -31.514 55.302 1.00 80.25 435 ALA B CA 1
ATOM 5921 C C . ALA B 1 443 ? 63.999 -30.038 55.111 1.00 75.57 435 ALA B C 1
ATOM 5922 O O . ALA B 1 443 ? 64.635 -29.393 54.269 1.00 71.29 435 ALA B O 1
ATOM 5924 N N . GLU B 1 444 ? 63.044 -29.540 55.886 1.00 72.52 436 GLU B N 1
ATOM 5925 C CA . GLU B 1 444 ? 62.670 -28.115 55.789 1.00 81.96 436 GLU B CA 1
ATOM 5926 C C . GLU B 1 444 ? 63.860 -27.245 56.192 1.00 76.12 436 GLU B C 1
ATOM 5927 O O . GLU B 1 444 ? 63.934 -26.120 55.704 1.00 75.00 436 GLU B O 1
ATOM 5933 N N . ALA B 1 445 ? 64.747 -27.751 57.050 1.00 72.75 437 ALA B N 1
ATOM 5934 C CA . ALA B 1 445 ? 65.931 -26.993 57.443 1.00 77.81 437 ALA B CA 1
ATOM 5935 C C . ALA B 1 445 ? 66.947 -26.928 56.310 1.00 81.45 437 ALA B C 1
ATOM 5936 O O . ALA B 1 445 ? 67.639 -25.915 56.147 1.00 72.30 437 ALA B O 1
ATOM 5938 N N . LEU B 1 446 ? 67.063 -28.003 55.525 1.00 80.42 438 LEU B N 1
ATOM 5939 C CA . LEU B 1 446 ? 67.884 -27.950 54.319 1.00 78.75 438 LEU B CA 1
ATOM 5940 C C . LEU B 1 446 ? 67.284 -27.009 53.283 1.00 76.74 438 LEU B C 1
ATOM 5941 O O . LEU B 1 446 ? 68.022 -26.384 52.512 1.00 64.54 438 LEU B O 1
ATOM 5946 N N . CYS B 1 447 ? 65.953 -26.904 53.245 1.00 68.75 439 CYS B N 1
ATOM 5947 C CA . CYS B 1 447 ? 65.311 -25.904 52.398 1.00 74.74 439 CYS B CA 1
ATOM 5948 C C . CYS B 1 447 ? 65.651 -24.493 52.865 1.00 80.07 439 CYS B C 1
ATOM 5949 O O . CYS B 1 447 ? 65.861 -23.592 52.044 1.00 78.19 439 CYS B O 1
ATOM 5952 N N . VAL B 1 448 ? 65.697 -24.281 54.182 1.00 78.20 440 VAL B N 1
ATOM 5953 C CA . VAL B 1 448 ? 66.065 -22.974 54.718 1.00 74.15 440 VAL B CA 1
ATOM 5954 C C . VAL B 1 448 ? 67.525 -22.660 54.414 1.00 75.15 440 VAL B C 1
ATOM 5955 O O . VAL B 1 448 ? 67.863 -21.541 54.008 1.00 79.97 440 VAL B O 1
ATOM 5959 N N . LYS B 1 449 ? 68.412 -23.641 54.600 1.00 72.49 441 LYS B N 1
ATOM 5960 C CA . LYS B 1 449 ? 69.840 -23.403 54.414 1.00 76.66 441 LYS B CA 1
ATOM 5961 C C . LYS B 1 449 ? 70.173 -23.117 52.953 1.00 80.42 441 LYS B C 1
ATOM 5962 O O . LYS B 1 449 ? 71.035 -22.280 52.660 1.00 82.78 441 LYS B O 1
ATOM 5968 N N . TYR B 1 450 ? 69.508 -23.801 52.027 1.00 83.80 442 TYR B N 1
ATOM 5969 C CA . TYR B 1 450 ? 69.717 -23.598 50.593 1.00 83.83 442 TYR B CA 1
ATOM 5970 C C . TYR B 1 450 ? 68.414 -23.139 49.956 1.00 79.06 442 TYR B C 1
ATOM 5971 O O . TYR B 1 450 ? 67.564 -23.976 49.601 1.00 79.11 442 TYR B O 1
ATOM 5980 N N . PRO B 1 451 ? 68.205 -21.837 49.789 1.00 84.14 443 PRO B N 1
ATOM 5981 C CA . PRO B 1 451 ? 66.959 -21.348 49.196 1.00 88.44 443 PRO B CA 1
ATOM 5982 C C . PRO B 1 451 ? 67.019 -21.301 47.675 1.00 81.82 443 PRO B C 1
ATOM 5983 O O . PRO B 1 451 ? 68.088 -21.324 47.060 1.00 79.20 443 PRO B O 1
ATOM 5987 N N . ILE B 1 452 ? 65.833 -21.232 47.074 1.00 81.76 444 ILE B N 1
ATOM 5988 C CA . ILE B 1 452 ? 65.724 -21.051 45.630 1.00 83.19 444 ILE B CA 1
ATOM 5989 C C . ILE B 1 452 ? 66.167 -19.627 45.308 1.00 76.30 444 ILE B C 1
ATOM 5990 O O . ILE B 1 452 ? 65.462 -18.663 45.621 1.00 74.97 444 ILE B O 1
ATOM 5995 N N . ALA B 1 453 ? 67.340 -19.495 44.682 1.00 75.32 445 ALA B N 1
ATOM 5996 C CA . ALA B 1 453 ? 67.994 -18.193 44.574 1.00 83.05 445 ALA B CA 1
ATOM 5997 C C . ALA B 1 453 ? 67.157 -17.201 43.776 1.00 92.03 445 ALA B C 1
ATOM 5998 O O . ALA B 1 453 ? 66.914 -16.075 44.226 1.00 93.49 445 ALA B O 1
ATOM 6000 N N . ASP B 1 454 ? 66.706 -17.599 42.585 1.00 93.56 446 ASP B N 1
ATOM 6001 C CA . ASP B 1 454 ? 65.971 -16.676 41.729 1.00 84.85 446 ASP B CA 1
ATOM 6002 C C . ASP B 1 454 ? 64.598 -16.319 42.282 1.00 86.63 446 ASP B C 1
ATOM 6003 O O . ASP B 1 454 ? 63.968 -15.388 41.770 1.00 94.84 446 ASP B O 1
ATOM 6008 N N . TYR B 1 455 ? 64.125 -17.025 43.306 1.00 86.47 447 TYR B N 1
ATOM 6009 C CA . TYR B 1 455 ? 62.881 -16.687 43.981 1.00 91.24 447 TYR B CA 1
ATOM 6010 C C . TYR B 1 455 ? 63.115 -15.851 45.235 1.00 94.81 447 TYR B C 1
ATOM 6011 O O . TYR B 1 455 ? 62.185 -15.668 46.028 1.00 90.90 447 TYR B O 1
ATOM 6020 N N . LEU B 1 456 ? 64.336 -15.351 45.427 1.00 95.50 448 LEU B N 1
ATOM 6021 C CA . LEU B 1 456 ? 64.681 -14.416 46.501 1.00 95.61 448 LEU B CA 1
ATOM 6022 C C . LEU B 1 456 ? 64.228 -14.890 47.880 1.00 89.17 448 LEU B C 1
ATOM 6023 O O . LEU B 1 456 ? 64.240 -14.123 48.844 1.00 96.06 448 LEU B O 1
#

Foldseek 3Di:
DLVVVVVVVVCCVPPVVVVVVVVVVVLVLVLLFAEFAQFDAAFFVLLVSLLPDPCVVDPCVVVVLQVLLQVLVCVLQVFPAKDFPFLALVSLVVLLDVLQDDCFEEEDVVPYHYFYADLQQHGPLVVVLVSLQPPLGAAYEDEDDQHFDADPLQSNLVSCVVSVYFYEYECASQSLCSSLVLGPHCQASGQKYKYACCGLLSFHRGMMIGHHPQQQPCRPDPPGGVVVSSVVSDGSSSSRSSVSSVVSPDVVSSQLSVQLVVLQALLQVLCVVVVWDFSVNGGRGFKTKTFADDLAWLLQLQVLVVLLRYHWAGDAGSVWPDDRNTHGITMGGCNNVSLLVDDSVLSSVVSVLSVVSVVQWADDPRNDIDHPVVVSPVSSVSSSVSSVVRDRVSSD/DDLVVVVVVVLVCCPPPPPVVVCVVVVVVVLLLLFAEQAAQDAAFFVLLVSLLSDPLQVPLVVCVVLVVLQVLLFVLVCVLLVFPAKDFPFLALVSLVVLLCPLQDFFAFEEAACPCPNTYHYDVLVQCQVQLGGPLVSNLVCCQVRLGQEYEDDDDARQEADPLLSVLVSCVVSVHAYEYECASFVLCSSLVLHPHNQASGQKYKYACPRLLPWDRGMMIGHHPQQQPCRPPDDHGSNCSSVVCGRSSSSSSSSVSSVVSVPCVSVQLQVQQVVLQQLLLVLCVVVPWFRDPGGSHFKTKTFADDLAWLQLLQVLVVLLSYHWHADAGRPFPDDRNTHRITMGGCNHVSLLVDDSVLSSVVSVLSVVSSVQWDDPDSHDTDRCDCVSVVSSVVSSVSSVVRGRVSVD

Solvent-accessible surface area: 31512 Å² total; per-residue (Å²): 108,37,80,18,14,77,135,0,8,29,32,8,90,109,124,3,31,92,0,9,166,18,1,36,41,0,3,39,32,23,38,122,21,2,16,1,20,6,32,40,7,9,1,3,0,23,2,5,4,0,11,0,9,6,2,13,7,77,93,115,15,35,63,75,0,45,64,11,0,53,103,26,0,105,124,21,12,49,5,108,27,6,10,3,105,2,127,18,16,68,17,0,24,153,63,1,18,63,22,1,128,88,73,13,8,0,56,52,92,142,153,70,46,44,6,21,76,37,159,102,11,63,5,40,16,97,42,0,109,136,15,0,68,107,81,140,3,35,3,0,27,0,16,17,78,24,24,6,38,48,3,64,4,120,84,0,28,125,6,0,84,70,4,59,4,0,0,1,0,35,1,3,30,11,0,0,2,8,20,29,60,83,4,75,49,0,16,63,10,0,13,0,1,0,0,9,0,19,61,14,0,3,0,6,69,1,0,0,14,0,0,0,134,10,0,111,113,60,4,67,53,132,145,28,40,2,24,159,9,11,84,138,42,133,101,14,38,9,0,0,4,0,1,0,0,12,19,3,69,41,101,99,0,54,44,3,0,70,53,3,45,70,3,0,70,37,1,3,60,36,0,84,86,82,143,27,92,5,23,14,48,129,1,37,8,4,1,0,15,0,78,12,52,97,63,11,0,0,13,1,0,48,49,0,0,76,83,0,14,0,44,8,51,61,28,123,2,35,20,32,122,65,52,65,167,18,2,9,0,0,36,2,1,1,7,11,1,0,4,6,85,14,68,46,96,0,2,102,56,1,0,49,0,0,7,86,0,6,109,84,9,79,37,94,57,79,77,103,45,64,23,86,74,57,61,79,128,112,9,35,61,54,0,64,60,16,0,115,119,16,40,8,31,30,4,123,74,45,8,14,75,2,5,90,92,0,20,55,25,10,93,139,129,12,33,81,0,9,155,22,20,50,43,1,16,51,46,23,48,114,31,3,20,0,17,6,22,48,8,13,1,8,11,18,0,4,1,0,7,1,0,0,0,21,8,18,114,103,33,62,103,16,11,76,84,0,35,66,17,0,42,88,27,0,104,112,20,12,52,6,83,22,3,12,1,115,2,88,28,9,60,35,0,27,160,53,1,19,57,32,3,4,117,101,51,36,39,17,2,8,2,57,53,171,131,88,62,50,158,14,130,2,42,1,68,82,69,132,20,57,0,8,17,79,58,0,115,111,27,0,67,106,81,138,2,62,0,0,25,1,24,18,82,29,26,9,48,54,6,61,5,121,88,0,45,116,11,0,86,85,3,66,8,2,0,1,0,34,0,3,34,15,0,0,0,9,21,31,64,71,3,74,58,0,4,73,20,0,15,0,0,1,1,0,0,10,43,12,0,4,0,4,103,0,0,0,6,0,0,0,153,11,1,98,93,132,4,69,91,116,109,2,39,2,31,130,14,5,112,119,92,109,23,12,10,33,8,0,0,4,0,0,4,0,7,26,8,89,33,97,96,2,51,46,5,2,71,59,5,42,72,10,0,58,32,0,4,57,37,0,86,86,79,131,44,28,17,28,45,120,1,38,3,4,0,0,14,0,100,15,61,100,66,10,1,0,12,0,0,38,48,0,0,90,77,0,10,0,46,2,49,61,17,112,2,30,53,30,127,55,65,89,68,11,5,11,0,0,37,0,0,0,10,16,2,2,13,7,90,22,72,44,94,0,2,103,50,2,0,44,2,0,0,74,0,15,103,67,8,66,39,123,50,87,80,131,66,36,78,19,91,60,61,82,127,93,7,26,60,59,0,64,50,17,3,124,125,19,71,16,42,51,14,164